Protein AF-A0A0G4L7V8-F1 (afdb_monomer)

Radius of gyration: 42.72 Å; Cα contacts (8 Å, |Δi|>4): 1615; chains: 1; bounding box: 99×129×119 Å

Structure (mmCIF, N/CA/C/O backbone):
data_AF-A0A0G4L7V8-F1
#
_entry.id   AF-A0A0G4L7V8-F1
#
loop_
_atom_site.group_PDB
_atom_site.id
_atom_site.type_symbol
_atom_site.label_atom_id
_atom_site.label_alt_id
_atom_site.label_comp_id
_atom_site.label_asym_id
_atom_site.label_entity_id
_atom_site.label_seq_id
_atom_site.pdbx_PDB_ins_code
_atom_site.Cartn_x
_atom_site.Cartn_y
_atom_site.Cartn_z
_atom_site.occupancy
_atom_site.B_iso_or_equiv
_atom_site.auth_seq_id
_atom_site.auth_comp_id
_atom_site.auth_asym_id
_atom_site.auth_atom_id
_atom_site.pdbx_PDB_model_num
ATOM 1 N N . MET A 1 1 ? -27.364 -44.131 -67.910 1.00 30.62 1 MET A N 1
ATOM 2 C CA . MET A 1 1 ? -26.957 -44.761 -69.189 1.00 30.62 1 MET A CA 1
ATOM 3 C C . MET A 1 1 ? -25.453 -44.997 -69.138 1.00 30.62 1 MET A C 1
ATOM 5 O O . MET A 1 1 ? -24.817 -44.239 -68.419 1.00 30.62 1 MET A O 1
ATOM 9 N N . SER A 1 2 ? -24.949 -46.032 -69.831 1.00 27.05 2 SER A N 1
ATOM 10 C CA . SER A 1 2 ? -23.551 -46.194 -70.316 1.00 27.05 2 SER A CA 1
ATOM 11 C C . SER A 1 2 ? -22.443 -45.549 -69.453 1.00 27.05 2 SER A C 1
ATOM 13 O O . SER A 1 2 ? -22.229 -44.345 -69.552 1.00 27.05 2 SER A O 1
ATOM 15 N N . ALA A 1 3 ? -21.751 -46.226 -68.534 1.00 24.77 3 ALA A N 1
ATOM 16 C CA . ALA A 1 3 ? -21.161 -47.574 -68.558 1.00 24.77 3 ALA A CA 1
ATOM 17 C C . ALA A 1 3 ? -19.974 -47.735 -69.535 1.00 24.77 3 ALA A C 1
ATOM 19 O O . ALA A 1 3 ? -20.175 -47.678 -70.742 1.00 24.77 3 ALA A O 1
ATOM 20 N N . ILE A 1 4 ? -18.811 -48.029 -68.931 1.00 29.25 4 ILE A N 1
ATOM 21 C CA . ILE A 1 4 ? -17.714 -48.903 -69.391 1.00 29.25 4 ILE A CA 1
ATOM 22 C C . ILE A 1 4 ? -16.935 -48.486 -70.654 1.00 29.25 4 ILE A C 1
ATOM 24 O O . ILE A 1 4 ? -17.450 -48.542 -71.763 1.00 29.25 4 ILE A O 1
ATOM 28 N N . ASP A 1 5 ? -15.631 -48.254 -70.466 1.00 27.45 5 ASP A N 1
ATOM 29 C CA . ASP A 1 5 ? -14.602 -48.987 -71.220 1.00 27.45 5 ASP A CA 1
ATOM 30 C C . ASP A 1 5 ? -13.412 -49.302 -70.282 1.00 27.45 5 ASP A C 1
ATOM 32 O O . ASP A 1 5 ? -13.207 -48.596 -69.290 1.00 27.45 5 ASP A O 1
ATOM 36 N N . GLU A 1 6 ? -12.678 -50.388 -70.532 1.00 34.03 6 GLU A N 1
ATOM 37 C CA . GLU A 1 6 ? -11.718 -50.993 -69.587 1.00 34.03 6 GLU A CA 1
ATOM 38 C C . GLU A 1 6 ? -10.255 -50.896 -70.052 1.00 34.03 6 GLU A C 1
ATOM 40 O O . GLU A 1 6 ? -9.949 -51.111 -71.227 1.00 34.03 6 GLU A O 1
ATOM 45 N N . LYS A 1 7 ? -9.317 -50.670 -69.114 1.00 26.66 7 LYS A N 1
ATOM 46 C CA . LYS A 1 7 ? -7.883 -51.024 -69.240 1.00 26.66 7 LYS A CA 1
ATOM 47 C C . LYS A 1 7 ? -7.151 -50.930 -67.885 1.00 26.66 7 LYS A C 1
ATOM 49 O O . LYS A 1 7 ? -7.680 -50.313 -66.966 1.00 26.66 7 LYS A O 1
ATOM 54 N N . PRO A 1 8 ? -6.049 -51.677 -67.683 1.00 32.69 8 PRO A N 1
ATOM 55 C CA . PRO A 1 8 ? -6.223 -53.020 -67.140 1.00 32.69 8 PRO A CA 1
ATOM 56 C C . PRO A 1 8 ? -5.487 -53.245 -65.811 1.00 32.69 8 PRO A C 1
ATOM 58 O O . PRO A 1 8 ? -4.649 -52.460 -65.375 1.00 32.69 8 PRO A O 1
ATOM 61 N N . GLN A 1 9 ? -5.799 -54.374 -65.180 1.00 31.69 9 GLN A N 1
ATOM 62 C CA . GLN A 1 9 ? -5.400 -54.732 -63.820 1.00 31.69 9 GLN A CA 1
ATOM 63 C C . GLN A 1 9 ? -3.916 -55.146 -63.709 1.00 31.69 9 GLN A C 1
ATOM 65 O O . GLN A 1 9 ? -3.611 -56.326 -63.560 1.00 31.69 9 GLN A O 1
ATOM 70 N N . ALA A 1 10 ? -2.994 -54.179 -63.816 1.00 33.44 10 ALA A N 1
ATOM 71 C CA . ALA A 1 10 ? -1.547 -54.439 -63.902 1.00 33.44 10 ALA A CA 1
ATOM 72 C C . ALA A 1 10 ? -0.640 -53.549 -63.014 1.00 33.44 10 ALA A C 1
ATOM 74 O O . ALA A 1 10 ? 0.578 -53.693 -63.077 1.00 33.44 10 ALA A O 1
ATOM 75 N N . GLU A 1 11 ? -1.195 -52.651 -62.188 1.00 33.59 11 GLU A N 1
ATOM 76 C CA . GLU A 1 11 ? -0.406 -51.695 -61.374 1.00 33.59 11 GLU A CA 1
ATOM 77 C C . GLU A 1 11 ? -0.812 -51.652 -59.882 1.00 33.59 11 GLU A C 1
ATOM 79 O O . GLU A 1 11 ? -0.433 -50.752 -59.139 1.00 33.59 11 GLU A O 1
ATOM 84 N N . ILE A 1 12 ? -1.561 -52.655 -59.407 1.00 37.19 12 ILE A N 1
ATOM 85 C CA . ILE A 1 12 ? -2.053 -52.711 -58.014 1.00 37.19 12 ILE A CA 1
ATOM 86 C C . ILE A 1 12 ? -1.001 -53.268 -57.026 1.00 37.19 12 ILE A C 1
ATOM 88 O O . ILE A 1 12 ? -1.049 -52.931 -55.849 1.00 37.19 12 ILE A O 1
ATOM 92 N N . ASP A 1 13 ? 0.017 -53.999 -57.497 1.00 37.59 13 ASP A N 1
ATOM 93 C CA . ASP A 1 13 ? 1.098 -54.563 -56.658 1.00 37.59 13 ASP A CA 1
ATOM 94 C C . ASP A 1 13 ? 2.391 -53.708 -56.619 1.00 37.59 13 ASP A C 1
ATOM 96 O O . ASP A 1 13 ? 3.456 -54.205 -56.240 1.00 37.59 13 ASP A O 1
ATOM 100 N N . ARG A 1 14 ? 2.361 -52.431 -57.048 1.00 35.06 14 ARG A N 1
ATOM 101 C CA . ARG A 1 14 ? 3.567 -51.563 -57.080 1.00 35.06 14 ARG A CA 1
ATOM 102 C C . ARG A 1 14 ? 3.415 -50.110 -56.611 1.00 35.06 14 ARG A C 1
ATOM 104 O O . ARG A 1 14 ? 4.381 -49.359 -56.718 1.00 35.06 14 ARG A O 1
ATOM 111 N N . VAL A 1 15 ? 2.278 -49.714 -56.029 1.00 33.16 15 VAL A N 1
ATOM 112 C CA . VAL A 1 15 ? 2.060 -48.332 -55.538 1.00 33.16 15 VAL A CA 1
ATOM 113 C C . VAL A 1 15 ? 1.558 -48.288 -54.080 1.00 33.16 15 VAL A C 1
ATOM 115 O O . VAL A 1 15 ? 0.635 -47.557 -53.744 1.00 33.16 15 VAL A O 1
ATOM 118 N N . GLU A 1 16 ? 2.209 -49.040 -53.183 1.00 35.62 16 GLU A N 1
ATOM 119 C CA . GLU A 1 16 ? 2.092 -48.864 -51.715 1.00 35.62 16 GLU A CA 1
ATOM 120 C C . GLU A 1 16 ? 3.340 -48.200 -51.090 1.00 35.62 16 GLU A C 1
ATOM 122 O O . GLU A 1 16 ? 3.600 -48.286 -49.890 1.00 35.62 16 GLU A O 1
ATOM 127 N N . THR A 1 17 ? 4.113 -47.465 -51.894 1.00 41.78 17 THR A N 1
ATOM 128 C CA . THR A 1 17 ? 5.181 -46.576 -51.412 1.00 41.78 17 THR A CA 1
ATOM 129 C C . THR A 1 17 ? 4.935 -45.145 -51.883 1.00 41.78 17 THR A C 1
ATOM 131 O O . THR A 1 17 ? 4.702 -44.914 -53.065 1.00 41.78 17 THR A O 1
ATOM 134 N N . SER A 1 18 ? 5.070 -44.186 -50.959 1.00 38.03 18 SER A N 1
ATOM 135 C CA . SER A 1 18 ? 4.899 -42.729 -51.131 1.00 38.03 18 SER A CA 1
ATOM 136 C C . SER A 1 18 ? 3.469 -42.186 -51.356 1.00 38.03 18 SER A C 1
ATOM 138 O O . SER A 1 18 ? 3.048 -41.940 -52.475 1.00 38.03 18 SER A O 1
ATOM 140 N N . SER A 1 19 ? 2.780 -41.840 -50.258 1.00 33.97 19 SER A N 1
ATOM 141 C CA . SER A 1 19 ? 1.915 -40.640 -50.157 1.00 33.97 19 SER A CA 1
ATOM 142 C C . SER A 1 19 ? 1.432 -40.458 -48.706 1.00 33.97 19 SER A C 1
ATOM 144 O O . SER A 1 19 ? 0.442 -41.072 -48.314 1.00 33.97 19 SER A O 1
ATOM 146 N N . GLY A 1 20 ? 2.137 -39.666 -47.881 1.00 33.34 20 GLY A N 1
ATOM 147 C CA . GLY A 1 20 ? 1.918 -39.721 -46.420 1.00 33.34 20 GLY A CA 1
ATOM 148 C C . GLY A 1 20 ? 2.134 -38.471 -45.558 1.00 33.34 20 GLY A C 1
ATOM 149 O O . GLY A 1 20 ? 1.691 -38.508 -44.417 1.00 33.34 20 GLY A O 1
ATOM 150 N N . ASP A 1 21 ? 2.735 -37.371 -46.040 1.00 35.88 21 ASP A N 1
ATOM 151 C CA . ASP A 1 21 ? 2.825 -36.137 -45.218 1.00 35.88 21 ASP A CA 1
ATOM 152 C C . ASP A 1 21 ? 2.946 -34.803 -45.990 1.00 35.88 21 ASP A C 1
ATOM 154 O O . ASP A 1 21 ? 2.399 -33.790 -45.545 1.00 35.88 21 ASP A O 1
ATOM 158 N N . ASN A 1 22 ? 3.562 -34.785 -47.182 1.00 35.75 22 ASN A N 1
ATOM 159 C CA . ASN A 1 22 ? 3.830 -33.551 -47.955 1.00 35.75 22 ASN A CA 1
ATOM 160 C C . ASN A 1 22 ? 2.597 -32.669 -48.264 1.00 35.75 22 ASN A C 1
ATOM 162 O O . ASN A 1 22 ? 2.750 -31.482 -48.545 1.00 35.75 22 ASN A O 1
ATOM 166 N N . ALA A 1 23 ? 1.375 -33.205 -48.179 1.00 33.62 23 ALA A N 1
ATOM 167 C CA . ALA A 1 23 ? 0.139 -32.448 -48.395 1.00 33.62 23 ALA A CA 1
ATOM 168 C C . ALA A 1 23 ? -0.124 -31.349 -47.339 1.00 33.62 23 ALA A C 1
ATOM 170 O O . ALA A 1 23 ? -0.910 -30.441 -47.600 1.00 33.62 23 ALA A O 1
ATOM 171 N N . LYS A 1 24 ? 0.513 -31.405 -46.158 1.00 35.34 24 LYS A N 1
ATOM 172 C CA . LYS A 1 24 ? 0.360 -30.371 -45.114 1.00 35.34 24 LYS A CA 1
ATOM 173 C C . LYS A 1 24 ? 1.161 -29.105 -45.442 1.00 35.34 24 LYS A C 1
ATOM 175 O O . LYS A 1 24 ? 0.604 -28.011 -45.418 1.00 35.34 24 LYS A O 1
ATOM 180 N N . GLY A 1 25 ? 2.435 -29.264 -45.814 1.00 37.38 25 GLY A N 1
ATOM 181 C CA . GLY A 1 25 ? 3.356 -28.142 -46.038 1.00 37.38 25 GLY A CA 1
ATOM 182 C C . GLY A 1 25 ? 2.950 -27.220 -47.193 1.00 37.38 25 GLY A C 1
ATOM 183 O O . GLY A 1 25 ? 3.093 -26.006 -47.081 1.00 37.38 25 GLY A O 1
ATOM 184 N N . GLY A 1 26 ? 2.370 -27.763 -48.271 1.00 31.80 26 GLY A N 1
ATOM 185 C CA . GLY A 1 26 ? 1.905 -26.952 -49.406 1.00 31.80 26 GLY A CA 1
ATOM 186 C C . GLY A 1 26 ? 0.822 -25.932 -49.026 1.00 31.80 26 GLY A C 1
ATOM 187 O O . GLY A 1 26 ? 0.887 -24.777 -49.441 1.00 31.80 26 GLY A O 1
ATOM 188 N N . ILE A 1 27 ? -0.125 -26.330 -48.168 1.00 38.41 27 ILE A N 1
ATOM 189 C CA . ILE A 1 27 ? -1.230 -25.470 -47.710 1.00 38.41 27 ILE A CA 1
ATOM 190 C C . ILE A 1 27 ? -0.720 -24.375 -46.756 1.00 38.41 27 ILE A C 1
ATOM 192 O O . ILE A 1 27 ? -1.259 -23.268 -46.728 1.00 38.41 27 ILE A O 1
ATOM 196 N N . GLU A 1 28 ? 0.332 -24.651 -45.983 1.00 40.56 28 GLU A N 1
ATOM 197 C CA . GLU A 1 28 ? 0.978 -23.642 -45.136 1.00 40.56 28 GLU A CA 1
ATOM 198 C C . GLU A 1 28 ? 1.820 -22.656 -45.967 1.00 40.56 28 GLU A C 1
ATOM 200 O O . GLU A 1 28 ? 1.790 -21.455 -45.693 1.00 40.56 28 GLU A O 1
ATOM 205 N N . TYR A 1 29 ? 2.472 -23.123 -47.038 1.00 38.59 29 TYR A N 1
ATOM 206 C CA . TYR A 1 29 ? 3.251 -22.288 -47.959 1.00 38.59 29 TYR A CA 1
ATOM 207 C C . TYR A 1 29 ? 2.384 -21.317 -48.784 1.00 38.59 29 TYR A C 1
ATOM 209 O O . TYR A 1 29 ? 2.658 -20.116 -48.796 1.00 38.59 29 TYR A O 1
ATOM 217 N N . GLU A 1 30 ? 1.291 -21.787 -49.404 1.00 36.88 30 GLU A N 1
ATOM 218 C CA . GLU A 1 30 ? 0.326 -20.911 -50.103 1.00 36.88 30 GLU A CA 1
ATOM 219 C C . GLU A 1 30 ? -0.235 -19.830 -49.168 1.00 36.88 30 GLU A C 1
ATOM 221 O O . GLU A 1 30 ? -0.370 -18.659 -49.534 1.00 36.88 30 GLU A O 1
ATOM 226 N N . ARG A 1 31 ? -0.525 -20.207 -47.918 1.00 36.81 31 ARG A N 1
ATOM 227 C CA . ARG A 1 31 ? -1.049 -19.289 -46.906 1.00 36.81 31 ARG A CA 1
ATOM 228 C C . ARG A 1 31 ? -0.016 -18.251 -46.463 1.00 36.81 31 ARG A C 1
ATOM 230 O O . ARG A 1 31 ? -0.401 -17.116 -46.188 1.00 36.81 31 ARG A O 1
ATOM 237 N N . ALA A 1 32 ? 1.267 -18.609 -46.421 1.00 43.34 32 ALA A N 1
ATOM 238 C CA . ALA A 1 32 ? 2.355 -17.669 -46.166 1.00 43.34 32 ALA A CA 1
ATOM 239 C C . ALA A 1 32 ? 2.508 -16.658 -47.318 1.00 43.34 32 ALA A C 1
ATOM 241 O O . ALA A 1 32 ? 2.561 -15.455 -47.064 1.00 43.34 32 ALA A O 1
ATOM 242 N N . GLN A 1 33 ? 2.476 -17.111 -48.579 1.00 38.69 33 GLN A N 1
ATOM 243 C CA . GLN A 1 33 ? 2.517 -16.212 -49.742 1.00 38.69 33 GLN A CA 1
ATOM 244 C C . GLN A 1 33 ? 1.304 -15.266 -49.805 1.00 38.69 33 GLN A C 1
ATOM 246 O O . GLN A 1 33 ? 1.458 -14.088 -50.128 1.00 38.69 33 GLN A O 1
ATOM 251 N N . LEU A 1 34 ? 0.102 -15.734 -49.452 1.00 39.38 34 LEU A N 1
ATOM 252 C CA . LEU A 1 34 ? -1.095 -14.885 -49.381 1.00 39.38 34 LEU A CA 1
ATOM 253 C C . LEU A 1 34 ? -1.022 -13.815 -48.279 1.00 39.38 34 LEU A C 1
ATOM 255 O O . LEU A 1 34 ? -1.597 -12.742 -48.443 1.00 39.38 34 LEU A O 1
ATOM 259 N N . LEU A 1 35 ? -0.316 -14.080 -47.175 1.00 43.75 35 LEU A N 1
ATOM 260 C CA . LEU A 1 35 ? -0.093 -13.100 -46.106 1.00 43.75 35 LEU A CA 1
ATOM 261 C C . LEU A 1 35 ? 1.013 -12.094 -46.458 1.00 43.75 35 LEU A C 1
ATOM 263 O O . LEU A 1 35 ? 0.879 -10.917 -46.133 1.00 43.75 35 LEU A O 1
ATOM 267 N N . ALA A 1 36 ? 2.065 -12.528 -47.160 1.00 44.22 36 ALA A N 1
ATOM 268 C CA . ALA A 1 36 ? 3.175 -11.670 -47.585 1.00 44.22 36 ALA A CA 1
ATOM 269 C C . ALA A 1 36 ? 2.777 -10.597 -48.622 1.00 44.22 36 ALA A C 1
ATOM 271 O O . ALA A 1 36 ? 3.453 -9.581 -48.741 1.00 44.22 36 ALA A O 1
ATOM 272 N N . ASN A 1 37 ? 1.679 -10.806 -49.358 1.00 39.72 37 ASN A N 1
ATOM 273 C CA . ASN A 1 37 ? 1.195 -9.898 -50.405 1.00 39.72 37 ASN A CA 1
ATOM 274 C C . ASN A 1 37 ? 0.130 -8.882 -49.927 1.00 39.72 37 ASN A C 1
ATOM 276 O O . ASN A 1 37 ? -0.494 -8.210 -50.751 1.00 39.72 37 ASN A O 1
ATOM 280 N N . LEU A 1 38 ? -0.107 -8.753 -48.616 1.00 35.84 38 LEU A N 1
ATOM 281 C CA . LEU A 1 38 ? -0.980 -7.706 -48.074 1.00 35.84 38 LEU A CA 1
ATOM 282 C C . LEU A 1 38 ? -0.242 -6.349 -48.058 1.00 35.84 38 LEU A C 1
ATOM 284 O O . LEU A 1 38 ? 0.850 -6.268 -47.497 1.00 35.84 38 LEU A O 1
ATOM 288 N N . PRO A 1 39 ? -0.806 -5.271 -48.640 1.00 39.34 39 PRO A N 1
ATOM 289 C CA . PRO A 1 39 ? -0.139 -3.971 -48.681 1.00 39.34 39 PRO A CA 1
ATOM 290 C C . PRO A 1 39 ? -0.078 -3.317 -47.291 1.00 39.34 39 PRO A C 1
ATOM 292 O O . PRO A 1 39 ? -1.104 -3.167 -46.629 1.00 39.34 39 PRO A O 1
ATOM 295 N N . ASP A 1 40 ? 1.120 -2.886 -46.882 1.00 55.56 40 ASP A N 1
ATOM 296 C CA . ASP A 1 40 ? 1.388 -2.212 -45.601 1.00 55.56 40 ASP A CA 1
ATOM 297 C C . ASP A 1 40 ? 0.509 -0.944 -45.429 1.00 55.56 40 ASP A C 1
ATOM 299 O O . ASP A 1 40 ? 0.688 0.030 -46.170 1.00 55.56 40 ASP A O 1
ATOM 303 N N . PRO A 1 41 ? -0.425 -0.901 -44.453 1.00 45.69 41 PRO A N 1
ATOM 304 C CA . PRO A 1 41 ? -1.326 0.238 -44.238 1.00 45.69 41 PRO A CA 1
ATOM 305 C C . PRO A 1 41 ? -0.632 1.479 -43.640 1.00 45.69 41 PRO A C 1
ATOM 307 O O . PRO A 1 41 ? -1.245 2.551 -43.531 1.00 45.69 41 PRO A O 1
ATOM 310 N N . ASP A 1 42 ? 0.641 1.364 -43.258 1.00 53.28 42 ASP A N 1
ATOM 311 C CA . ASP A 1 42 ? 1.518 2.454 -42.836 1.00 53.28 42 ASP A CA 1
ATOM 312 C C . ASP A 1 42 ? 2.583 2.810 -43.893 1.00 53.28 42 ASP A C 1
ATOM 314 O O . ASP A 1 42 ? 3.452 3.655 -43.636 1.00 53.28 42 ASP A O 1
ATOM 318 N N . ALA A 1 43 ? 2.529 2.223 -45.097 1.00 52.88 43 ALA A N 1
ATOM 319 C CA . ALA A 1 43 ? 3.403 2.574 -46.218 1.00 52.88 43 ALA A CA 1
ATOM 320 C C . ALA A 1 43 ? 3.396 4.091 -46.494 1.00 52.88 43 ALA A C 1
ATOM 322 O O . ALA A 1 43 ? 2.348 4.737 -46.530 1.00 52.88 43 ALA A O 1
ATOM 323 N N . GLY A 1 44 ? 4.587 4.671 -46.670 1.00 49.25 44 GLY A N 1
ATOM 324 C CA . GLY A 1 44 ? 4.772 6.104 -46.935 1.00 49.25 44 GLY A CA 1
ATOM 325 C C . GLY A 1 44 ? 4.696 7.041 -45.718 1.00 49.25 44 GLY A C 1
ATOM 326 O O . GLY A 1 44 ? 4.976 8.226 -45.879 1.00 49.25 44 GLY A O 1
ATOM 327 N N . LYS A 1 45 ? 4.367 6.556 -44.511 1.00 55.44 45 LYS A N 1
ATOM 328 C CA . LYS A 1 45 ? 4.411 7.365 -43.273 1.00 55.44 45 LYS A CA 1
ATOM 329 C C . LYS A 1 45 ? 5.821 7.396 -42.687 1.00 55.44 45 LYS A C 1
ATOM 331 O O . LYS A 1 45 ? 6.524 6.384 -42.717 1.00 55.44 45 LYS A O 1
ATOM 336 N N . SER A 1 46 ? 6.213 8.533 -42.112 1.00 64.50 46 SER A N 1
ATOM 337 C CA . SER A 1 46 ? 7.521 8.691 -41.465 1.00 64.50 46 SER A CA 1
ATOM 338 C C . SER A 1 46 ? 7.662 7.819 -40.211 1.00 64.50 46 SER A C 1
ATOM 340 O O . SER A 1 46 ? 6.675 7.402 -39.601 1.00 64.50 46 SER A O 1
ATOM 342 N N . GLU A 1 47 ? 8.896 7.547 -39.780 1.00 49.94 47 GLU A N 1
ATOM 343 C CA . GLU A 1 47 ? 9.132 6.698 -38.605 1.00 49.94 47 GLU A CA 1
ATOM 344 C C . GLU A 1 47 ? 8.675 7.364 -37.292 1.00 49.94 47 GLU A C 1
ATOM 346 O O . GLU A 1 47 ? 8.247 6.676 -36.363 1.00 49.94 47 GLU A O 1
ATOM 351 N N . GLU A 1 48 ? 8.668 8.701 -37.228 1.00 48.25 48 GLU A N 1
ATOM 352 C CA . GLU A 1 48 ? 8.033 9.438 -36.130 1.00 48.25 48 GLU A CA 1
ATOM 353 C C . GLU A 1 48 ? 6.508 9.310 -36.157 1.00 48.25 48 GLU A C 1
ATOM 355 O O . GLU A 1 48 ? 5.911 9.108 -35.102 1.00 48.25 48 GLU A O 1
ATOM 360 N N . GLU A 1 49 ? 5.864 9.356 -37.328 1.00 55.09 49 GLU A N 1
ATOM 361 C CA . GLU A 1 49 ? 4.420 9.122 -37.443 1.00 55.09 49 GLU A CA 1
ATOM 362 C C . GLU A 1 49 ? 4.046 7.682 -37.101 1.00 55.09 49 GLU A C 1
ATOM 364 O O . GLU A 1 49 ? 3.108 7.490 -36.333 1.00 55.09 49 GLU A O 1
ATOM 369 N N . ARG A 1 50 ? 4.794 6.680 -37.586 1.00 53.75 50 ARG A N 1
ATOM 370 C CA . ARG A 1 50 ? 4.600 5.267 -37.214 1.00 53.75 50 ARG A CA 1
ATOM 371 C C . ARG A 1 50 ? 4.727 5.086 -35.702 1.00 53.75 50 ARG A C 1
ATOM 373 O O . ARG A 1 50 ? 3.785 4.628 -35.063 1.00 53.75 50 ARG A O 1
ATOM 380 N N . ARG A 1 51 ? 5.817 5.565 -35.088 1.00 50.41 51 ARG A N 1
ATOM 381 C CA . ARG A 1 51 ? 6.003 5.511 -33.624 1.00 50.41 51 ARG A CA 1
ATOM 382 C C . ARG A 1 51 ? 4.959 6.332 -32.863 1.00 50.41 51 ARG A C 1
ATOM 384 O O . ARG A 1 51 ? 4.575 5.940 -31.764 1.00 50.41 51 ARG A O 1
ATOM 391 N N . ALA A 1 52 ? 4.475 7.448 -33.405 1.00 61.69 52 ALA A N 1
ATOM 392 C CA . ALA A 1 52 ? 3.400 8.234 -32.803 1.00 61.69 52 ALA A CA 1
ATOM 393 C C . ALA A 1 52 ? 2.034 7.547 -32.934 1.00 61.69 52 ALA A C 1
ATOM 395 O O . ALA A 1 52 ? 1.220 7.677 -32.021 1.00 61.69 52 ALA A O 1
ATOM 396 N N . ILE A 1 53 ? 1.783 6.806 -34.016 1.00 58.97 53 ILE A N 1
ATOM 397 C CA . ILE A 1 53 ? 0.606 5.955 -34.206 1.00 58.97 53 ILE A CA 1
ATOM 398 C C . ILE A 1 53 ? 0.681 4.782 -33.232 1.00 58.97 53 ILE A C 1
ATOM 400 O O . ILE A 1 53 ? -0.199 4.699 -32.384 1.00 58.97 53 ILE A O 1
ATOM 404 N N . ASP A 1 54 ? 1.744 3.976 -33.239 1.00 54.88 54 ASP A N 1
ATOM 405 C CA . ASP A 1 54 ? 1.932 2.828 -32.337 1.00 54.88 54 ASP A CA 1
ATOM 406 C C . ASP A 1 54 ? 1.885 3.222 -30.865 1.00 54.88 54 ASP A C 1
ATOM 408 O O . ASP A 1 54 ? 1.158 2.623 -30.075 1.00 54.88 54 ASP A O 1
ATOM 412 N N . LYS A 1 55 ? 2.589 4.287 -30.468 1.00 56.03 55 LYS A N 1
ATOM 413 C CA . LYS A 1 55 ? 2.552 4.774 -29.085 1.00 56.03 55 LYS A CA 1
ATOM 414 C C . LYS A 1 55 ? 1.154 5.247 -28.694 1.00 56.03 55 LYS A C 1
ATOM 416 O O . LYS A 1 55 ? 0.772 5.090 -27.543 1.00 56.03 55 LYS A O 1
ATOM 421 N N . LYS A 1 56 ? 0.368 5.781 -29.632 1.00 56.19 56 LYS A N 1
ATOM 422 C CA . LYS A 1 56 ? -1.041 6.185 -29.455 1.00 56.19 56 LYS A CA 1
ATOM 423 C C . LYS A 1 56 ? -2.007 4.997 -29.587 1.00 56.19 56 LYS A C 1
ATOM 425 O O . LYS A 1 56 ? -3.127 5.097 -29.093 1.00 56.19 56 LYS A O 1
ATOM 430 N N . LEU A 1 57 ? -1.574 3.885 -30.185 1.00 49.44 57 LEU A N 1
ATOM 431 C CA . LEU A 1 57 ? -2.269 2.603 -30.296 1.00 49.44 57 LEU A CA 1
ATOM 432 C C . LEU A 1 57 ? -2.108 1.806 -29.000 1.00 49.44 57 LEU A C 1
ATOM 434 O O . LEU A 1 57 ? -3.104 1.529 -28.347 1.00 49.44 57 LEU A O 1
ATOM 438 N N . MET A 1 58 ? -0.879 1.559 -28.542 1.00 49.25 58 MET A N 1
ATOM 439 C CA . MET A 1 58 ? -0.596 0.956 -27.235 1.00 49.25 58 MET A CA 1
ATOM 440 C C . MET A 1 58 ? -1.131 1.814 -26.090 1.00 49.25 58 MET A C 1
ATOM 442 O O . MET A 1 58 ? -1.833 1.301 -25.234 1.00 49.25 58 MET A O 1
ATOM 446 N N . TRP A 1 59 ? -0.979 3.141 -26.123 1.00 50.03 59 TRP A N 1
ATOM 447 C CA . TRP A 1 59 ? -1.623 4.009 -25.128 1.00 50.03 59 TRP A CA 1
ATOM 448 C C . TRP A 1 59 ? -3.158 3.958 -25.202 1.00 50.03 59 TRP A C 1
ATOM 450 O O . TRP A 1 59 ? -3.811 4.046 -24.168 1.00 50.03 59 TRP A O 1
ATOM 460 N N . LYS A 1 60 ? -3.783 3.759 -26.375 1.00 46.00 60 LYS A N 1
ATOM 461 C CA . LYS A 1 60 ? -5.220 3.423 -26.443 1.00 46.00 60 LYS A CA 1
ATOM 462 C C . LYS A 1 60 ? -5.495 2.036 -25.861 1.00 46.00 60 LYS A C 1
ATOM 464 O O . LYS A 1 60 ? -6.498 1.881 -25.171 1.00 46.00 60 LYS A O 1
ATOM 469 N N . VAL A 1 61 ? -4.649 1.042 -26.109 1.00 46.56 61 VAL A N 1
ATOM 470 C CA . VAL A 1 61 ? -4.823 -0.319 -25.596 1.00 46.56 61 VAL A CA 1
ATOM 471 C C . VAL A 1 61 ? -4.707 -0.336 -24.070 1.00 46.56 61 VAL A C 1
ATOM 473 O O . VAL A 1 61 ? -5.643 -0.766 -23.410 1.00 46.56 61 VAL A O 1
ATOM 476 N N . ASP A 1 62 ? -3.666 0.244 -23.487 1.00 47.06 62 ASP A N 1
ATOM 477 C CA . ASP A 1 62 ? -3.411 0.217 -22.043 1.00 47.06 62 ASP A CA 1
ATOM 478 C C . ASP A 1 62 ? -4.283 1.196 -21.243 1.00 47.06 62 ASP A C 1
ATOM 480 O O . ASP A 1 62 ? -4.591 0.938 -20.081 1.00 47.06 62 ASP A O 1
ATOM 484 N N . ARG A 1 63 ? -4.718 2.318 -21.842 1.00 41.31 63 ARG A N 1
ATOM 485 C CA . ARG A 1 63 ? -5.516 3.361 -21.158 1.00 41.31 63 ARG A CA 1
ATOM 486 C C . ARG A 1 63 ? -7.018 3.256 -21.414 1.00 41.31 63 ARG A C 1
ATOM 488 O O . ARG A 1 63 ? -7.811 3.625 -20.548 1.00 41.31 63 ARG A O 1
ATOM 495 N N . TRP A 1 64 ? -7.420 2.777 -22.592 1.00 41.97 64 TRP A N 1
ATOM 496 C CA . TRP A 1 64 ? -8.825 2.562 -22.946 1.00 41.97 64 TRP A CA 1
ATOM 497 C C . TRP A 1 64 ? -9.155 1.076 -23.049 1.00 41.97 64 TRP A C 1
ATOM 499 O O . TRP A 1 64 ? -10.004 0.616 -22.296 1.00 41.97 64 TRP A O 1
ATOM 509 N N . LEU A 1 65 ? -8.505 0.300 -23.919 1.00 40.53 65 LEU A N 1
ATOM 510 C CA . LEU A 1 65 ? -8.956 -1.063 -24.203 1.00 40.53 65 LEU A CA 1
ATOM 511 C C . LEU A 1 65 ? -8.880 -1.984 -22.980 1.00 40.53 65 LEU A C 1
ATOM 513 O O . LEU A 1 65 ? -9.898 -2.544 -22.613 1.00 40.53 65 LEU A O 1
ATOM 517 N N . ILE A 1 66 ? -7.733 -2.143 -22.326 1.00 46.72 66 ILE A N 1
ATOM 518 C CA . ILE A 1 66 ? -7.537 -3.047 -21.184 1.00 46.72 66 ILE A CA 1
ATOM 519 C C . ILE A 1 66 ? -8.338 -2.581 -19.950 1.00 46.72 66 ILE A C 1
ATOM 521 O O . ILE A 1 66 ? -9.045 -3.411 -19.368 1.00 46.72 66 ILE A O 1
ATOM 525 N N . PRO A 1 67 ? -8.363 -1.284 -19.576 1.00 40.31 67 PRO A N 1
ATOM 526 C CA . PRO A 1 67 ? -9.185 -0.797 -18.466 1.00 40.31 67 PRO A CA 1
ATOM 527 C C . PRO A 1 67 ? -10.691 -0.912 -18.733 1.00 40.31 67 PRO A C 1
ATOM 529 O O . PRO A 1 67 ? -11.437 -1.302 -17.836 1.00 40.31 67 PRO A O 1
ATOM 532 N N . TRP A 1 68 ? -11.157 -0.649 -19.962 1.00 38.34 68 TRP A N 1
ATOM 533 C CA . TRP A 1 68 ? -12.572 -0.814 -20.324 1.00 38.34 68 TRP A CA 1
ATOM 534 C C . TRP A 1 68 ? -12.932 -2.279 -20.607 1.00 38.34 68 TRP A C 1
ATOM 536 O O . TRP A 1 68 ? -14.067 -2.668 -20.358 1.00 38.34 68 TRP A O 1
ATOM 546 N N . LEU A 1 69 ? -11.994 -3.136 -21.023 1.00 37.88 69 LEU A N 1
ATOM 547 C CA . LEU A 1 69 ? -12.179 -4.591 -21.016 1.00 37.88 69 LEU A CA 1
ATOM 548 C C . LEU A 1 69 ? -12.386 -5.090 -19.579 1.00 37.88 69 LEU A C 1
ATOM 550 O O . LEU A 1 69 ? -13.235 -5.952 -19.353 1.00 37.88 69 LEU A O 1
ATOM 554 N N . SER A 1 70 ? -11.659 -4.502 -18.623 1.00 41.53 70 SER A N 1
ATOM 555 C CA . SER A 1 70 ? -11.694 -4.874 -17.206 1.00 41.53 70 SER A CA 1
ATOM 556 C C . SER A 1 70 ? -12.932 -4.369 -16.454 1.00 41.53 70 SER A C 1
ATOM 558 O O . SER A 1 70 ? -13.457 -5.095 -15.616 1.00 41.53 70 SER A O 1
ATOM 560 N N . LEU A 1 71 ? -13.422 -3.157 -16.749 1.00 36.69 71 LEU A N 1
ATOM 561 C CA . LEU A 1 71 ? -14.618 -2.578 -16.106 1.00 36.69 71 LEU A CA 1
ATOM 562 C C . LEU A 1 71 ? -15.928 -2.790 -16.880 1.00 36.69 71 LEU A C 1
ATOM 564 O O . LEU A 1 71 ? -16.990 -2.846 -16.267 1.00 36.69 71 LEU A O 1
ATOM 568 N N . LEU A 1 72 ? -15.876 -2.848 -18.213 1.00 34.47 72 LEU A N 1
ATOM 569 C CA . LEU A 1 72 ? -17.044 -2.696 -19.096 1.00 34.47 72 LEU A CA 1
ATOM 570 C C . LEU A 1 72 ? -17.141 -3.761 -20.203 1.00 34.47 72 LEU A C 1
ATOM 572 O O . LEU A 1 72 ? -18.072 -3.711 -21.009 1.00 34.47 72 LEU A O 1
ATOM 576 N N . ALA A 1 73 ? -16.233 -4.744 -20.252 1.00 37.69 73 ALA A N 1
ATOM 577 C CA . ALA A 1 73 ? -16.338 -5.866 -21.185 1.00 37.69 73 ALA A CA 1
ATOM 578 C C . ALA A 1 73 ? -16.114 -7.290 -20.626 1.00 37.69 73 ALA A C 1
ATOM 580 O O . ALA A 1 73 ? -15.682 -8.158 -21.402 1.00 37.69 73 ALA A O 1
ATOM 581 N N . PRO A 1 74 ? -16.541 -7.637 -19.393 1.00 41.66 74 PRO A N 1
ATOM 582 C CA . PRO A 1 74 ? -17.111 -8.962 -19.196 1.00 41.66 74 PRO A CA 1
ATOM 583 C C . PRO A 1 74 ? -18.276 -9.097 -20.193 1.00 41.66 74 PRO A C 1
ATOM 585 O O . PRO A 1 74 ? -19.334 -8.483 -20.062 1.00 41.66 74 PRO A O 1
ATOM 588 N N . ARG A 1 75 ? -18.048 -9.834 -21.285 1.00 55.53 75 ARG A N 1
ATOM 589 C CA . ARG A 1 75 ? -19.072 -10.079 -22.314 1.00 55.53 75 ARG A CA 1
ATOM 590 C C . ARG A 1 75 ? -20.180 -10.925 -21.660 1.00 55.53 75 ARG A C 1
ATOM 592 O O . ARG A 1 75 ? -19.916 -11.596 -20.666 1.00 55.53 75 ARG A O 1
ATOM 599 N N . LEU A 1 76 ? -21.398 -10.967 -22.213 1.00 53.81 76 LEU A N 1
ATOM 600 C CA . LEU A 1 76 ? -22.492 -11.779 -21.638 1.00 53.81 76 LEU A CA 1
ATOM 601 C C . LEU A 1 76 ? -22.079 -13.237 -21.290 1.00 53.81 76 LEU A C 1
ATOM 603 O O . LEU A 1 76 ? -22.462 -13.698 -20.217 1.00 53.81 76 LEU A O 1
ATOM 607 N N . PRO A 1 77 ? -21.227 -13.934 -22.082 1.00 66.19 77 PRO A N 1
ATOM 608 C CA . PRO A 1 77 ? -20.645 -15.216 -21.678 1.00 66.19 77 PRO A CA 1
ATOM 609 C C . PRO A 1 77 ? -19.809 -15.177 -20.393 1.00 66.19 77 PRO A C 1
ATOM 611 O O . PRO A 1 77 ? -19.916 -16.084 -19.583 1.00 66.19 77 PRO A O 1
ATOM 614 N N . THR A 1 78 ? -19.000 -14.137 -20.178 1.00 74.94 78 THR A N 1
ATOM 615 C CA . THR A 1 78 ? -18.157 -13.963 -18.984 1.00 74.94 78 THR A CA 1
ATOM 616 C C . THR A 1 78 ? -18.999 -13.820 -17.718 1.00 74.94 78 THR A C 1
ATOM 618 O O . THR A 1 78 ? -18.752 -14.534 -16.750 1.00 74.94 78 THR A O 1
ATOM 621 N N . TYR A 1 79 ? -20.033 -12.971 -17.741 1.00 77.75 79 TYR A N 1
ATOM 622 C CA . TYR A 1 79 ? -20.990 -12.892 -16.633 1.00 77.75 79 TYR A CA 1
ATOM 623 C C . TYR A 1 79 ? -21.751 -14.216 -16.451 1.00 77.75 79 TYR A C 1
ATOM 625 O O . TYR A 1 79 ? -21.934 -14.659 -15.321 1.00 77.75 79 TYR A O 1
ATOM 633 N N . GLY A 1 80 ? -22.126 -14.896 -17.541 1.00 81.88 80 GLY A N 1
ATOM 634 C CA . GLY A 1 80 ? -22.722 -16.235 -17.490 1.00 81.88 80 GLY A CA 1
ATOM 635 C C . GLY A 1 80 ? -21.826 -17.263 -16.791 1.00 81.88 80 GLY A C 1
ATOM 636 O O . GLY A 1 80 ? -22.297 -17.996 -15.925 1.00 81.88 80 GLY A O 1
ATOM 637 N N . TRP A 1 81 ? -20.522 -17.270 -17.084 1.00 87.56 81 TRP A N 1
ATOM 638 C CA . TRP A 1 81 ? -19.540 -18.117 -16.403 1.00 87.56 81 TRP A CA 1
ATOM 639 C C . TRP A 1 81 ? -19.413 -17.790 -14.910 1.00 87.56 81 TRP A C 1
ATOM 641 O O . TRP A 1 81 ? -19.380 -18.707 -14.092 1.00 87.56 81 TRP A O 1
ATOM 651 N N . MET A 1 82 ? -19.399 -16.504 -14.540 1.00 87.44 82 MET A N 1
ATOM 652 C CA . MET A 1 82 ? -19.388 -16.071 -13.136 1.00 87.44 82 MET A CA 1
ATOM 653 C C . MET A 1 82 ? -20.651 -16.537 -12.392 1.00 87.44 82 MET A C 1
ATOM 655 O O . MET A 1 82 ? -20.549 -17.041 -11.275 1.00 87.44 82 MET A O 1
ATOM 659 N N . VAL A 1 83 ? -21.830 -16.436 -13.018 1.00 86.81 83 VAL A N 1
ATOM 660 C CA . VAL A 1 83 ? -23.105 -16.903 -12.447 1.00 86.81 83 VAL A CA 1
ATOM 661 C C . VAL A 1 83 ? -23.121 -18.425 -12.269 1.00 86.81 83 VAL A C 1
ATOM 663 O O . VAL A 1 83 ? -23.444 -18.894 -11.180 1.00 86.81 83 VAL A O 1
ATOM 666 N N . ILE A 1 84 ? -22.707 -19.204 -13.275 1.00 92.56 84 ILE A N 1
ATOM 667 C CA . ILE A 1 84 ? -22.627 -20.674 -13.158 1.00 92.56 84 ILE A CA 1
ATOM 668 C C . ILE A 1 84 ? -21.686 -21.077 -12.022 1.00 92.56 84 ILE A C 1
ATOM 670 O O . ILE A 1 84 ? -22.039 -21.919 -11.201 1.00 92.56 84 ILE A O 1
ATOM 674 N N . TYR A 1 85 ? -20.508 -20.454 -11.940 1.00 93.94 85 TYR A N 1
ATOM 675 C CA . TYR A 1 85 ? -19.494 -20.828 -10.956 1.00 93.94 85 TYR A CA 1
ATOM 676 C C . TYR A 1 85 ? -19.840 -20.382 -9.525 1.00 93.94 85 TYR A C 1
ATOM 678 O O . TYR A 1 85 ? -19.526 -21.084 -8.563 1.00 93.94 85 TYR A O 1
ATOM 686 N N . MET A 1 86 ? -20.583 -19.283 -9.371 1.00 91.94 86 MET A N 1
ATOM 687 C CA . MET A 1 86 ? -21.291 -18.947 -8.130 1.00 91.94 86 MET A CA 1
ATOM 688 C C . MET A 1 86 ? -22.270 -20.062 -7.727 1.00 91.94 86 MET A C 1
ATOM 690 O O . MET A 1 86 ? -22.295 -20.475 -6.569 1.00 91.94 86 MET A O 1
ATOM 694 N N . GLY A 1 87 ? -23.015 -20.610 -8.691 1.00 91.12 87 GLY A N 1
ATOM 695 C CA . GLY A 1 87 ? -23.845 -21.800 -8.502 1.00 91.12 87 GLY A CA 1
ATOM 696 C C . GLY A 1 87 ? -23.072 -23.066 -8.096 1.00 91.12 87 GLY A C 1
ATOM 697 O O . GLY A 1 87 ? -23.670 -23.946 -7.487 1.00 91.12 87 GLY A O 1
ATOM 698 N N . CYS A 1 88 ? -21.764 -23.159 -8.364 1.00 92.56 88 CYS A N 1
ATOM 699 C CA . CYS A 1 88 ? -20.905 -24.235 -7.853 1.00 92.56 88 CYS A CA 1
ATOM 700 C C . CYS A 1 88 ? -20.422 -23.962 -6.417 1.00 92.56 88 CYS A C 1
ATOM 702 O O . CYS A 1 88 ? -20.474 -24.852 -5.565 1.00 92.56 88 CYS A O 1
ATOM 704 N N . LEU A 1 89 ? -19.925 -22.748 -6.137 1.00 93.62 89 LEU A N 1
ATOM 705 C CA . LEU A 1 89 ? -19.170 -22.490 -4.905 1.00 93.62 89 LEU A CA 1
ATOM 706 C C . LEU A 1 89 ? -20.038 -22.184 -3.676 1.00 93.62 89 LEU A C 1
ATOM 708 O O . LEU A 1 89 ? -19.660 -22.596 -2.578 1.00 93.62 89 LEU A O 1
ATOM 712 N N . THR A 1 90 ? -21.212 -21.551 -3.809 1.00 92.62 90 THR A N 1
ATOM 713 C CA . THR A 1 90 ? -22.102 -21.374 -2.640 1.00 92.62 90 THR A CA 1
ATOM 714 C C . THR A 1 90 ? -22.560 -22.724 -2.081 1.00 92.62 90 THR A C 1
ATOM 716 O O . THR A 1 90 ? -22.412 -22.924 -0.874 1.00 92.62 90 THR A O 1
ATOM 719 N N . PRO A 1 91 ? -23.035 -23.687 -2.907 1.00 93.44 91 PRO A N 1
ATOM 720 C CA . PRO A 1 91 ? -23.324 -25.039 -2.438 1.00 93.44 91 PRO A CA 1
ATOM 721 C C . PRO A 1 91 ? -22.098 -25.759 -1.871 1.00 93.44 91 PRO A C 1
ATOM 723 O O . PRO A 1 91 ? -22.226 -26.395 -0.828 1.00 93.44 91 PRO A O 1
ATOM 726 N N . LEU A 1 92 ? -20.917 -25.631 -2.495 1.00 93.56 92 LEU A N 1
ATOM 727 C CA . LEU A 1 92 ? -19.676 -26.240 -1.997 1.00 93.56 92 LEU A CA 1
ATOM 728 C C . LEU A 1 92 ? -19.370 -25.820 -0.562 1.00 93.56 92 LEU A C 1
ATOM 730 O O . LEU A 1 92 ? -19.242 -26.685 0.303 1.00 93.56 92 LEU A O 1
ATOM 734 N N . TYR A 1 93 ? -19.244 -24.520 -0.297 1.00 90.62 93 TYR A N 1
ATOM 735 C CA . TYR A 1 93 ? -18.891 -24.041 1.038 1.00 90.62 93 TYR A CA 1
ATOM 736 C C . TYR A 1 93 ? -20.004 -24.338 2.048 1.00 90.62 93 TYR A C 1
ATOM 738 O O . TYR A 1 93 ? -19.724 -24.808 3.150 1.00 90.62 93 TYR A O 1
ATOM 746 N N . ALA A 1 94 ? -21.267 -24.145 1.656 1.00 87.38 94 ALA A N 1
ATOM 747 C CA . ALA A 1 94 ? -22.417 -24.373 2.525 1.00 87.38 94 ALA A CA 1
ATOM 748 C C . ALA A 1 94 ? -22.563 -25.853 2.922 1.00 87.38 94 ALA A C 1
ATOM 750 O O . ALA A 1 94 ? -22.902 -26.158 4.061 1.00 87.38 94 ALA A O 1
ATOM 751 N N . PHE A 1 95 ? -22.267 -26.781 2.010 1.00 89.62 95 PHE A N 1
ATOM 752 C CA . PHE A 1 95 ? -22.235 -28.209 2.311 1.00 89.62 95 PHE A CA 1
ATOM 753 C C . PHE A 1 95 ? -20.986 -28.580 3.127 1.00 89.62 95 PHE A C 1
ATOM 755 O O . PHE A 1 95 ? -21.112 -29.211 4.174 1.00 89.62 95 PHE A O 1
ATOM 762 N N . SER A 1 96 ? -19.799 -28.117 2.714 1.00 85.75 96 SER A N 1
ATOM 763 C CA . SER A 1 96 ? -18.513 -28.440 3.360 1.00 85.75 96 SER A CA 1
ATOM 764 C C . SER A 1 96 ? -18.470 -28.040 4.838 1.00 85.75 96 SER A C 1
ATOM 766 O O . SER A 1 96 ? -18.050 -28.825 5.687 1.00 85.75 96 SER A O 1
ATOM 768 N N . LEU A 1 97 ? -18.906 -26.814 5.150 1.00 83.12 97 LEU A N 1
ATOM 769 C CA . LEU A 1 97 ? -18.845 -26.247 6.499 1.00 83.12 97 LEU A CA 1
ATOM 770 C C . LEU A 1 97 ? -19.917 -26.836 7.428 1.00 83.12 97 LEU A C 1
ATOM 772 O O . LEU A 1 97 ? -19.662 -27.020 8.618 1.00 83.12 97 LEU A O 1
ATOM 776 N N . PHE A 1 98 ? -21.108 -27.141 6.899 1.00 85.19 98 PHE A N 1
ATOM 777 C CA . PHE A 1 98 ? -22.269 -27.489 7.721 1.00 85.19 98 PHE A CA 1
ATOM 778 C C . PHE A 1 98 ? -22.698 -28.958 7.657 1.00 85.19 98 PHE A C 1
ATOM 780 O O . PHE A 1 98 ? -23.532 -29.337 8.474 1.00 85.19 98 PHE A O 1
ATOM 787 N N . LEU A 1 99 ? -22.123 -29.829 6.814 1.00 86.62 99 LEU A N 1
ATOM 788 C CA . LEU A 1 99 ? -22.461 -31.266 6.813 1.00 86.62 99 LEU A CA 1
ATOM 789 C C . LEU A 1 99 ? -22.365 -31.914 8.218 1.00 86.62 99 LEU A C 1
ATOM 791 O O . LEU A 1 99 ? -23.340 -32.547 8.627 1.00 86.62 99 LEU A O 1
ATOM 795 N N . PRO A 1 100 ? -21.314 -31.691 9.040 1.00 85.19 100 PRO A N 1
ATOM 796 C CA . PRO A 1 100 ? -21.269 -32.207 10.416 1.00 85.19 100 PRO A CA 1
ATOM 797 C C . PRO A 1 100 ? -22.314 -31.587 11.367 1.00 85.19 100 PRO A C 1
ATOM 799 O O . PRO A 1 100 ? -22.547 -32.109 12.456 1.00 85.19 100 PRO A O 1
ATOM 802 N N . THR A 1 101 ? -22.936 -30.464 11.002 1.00 82.06 101 THR A N 1
ATOM 803 C CA . THR A 1 101 ? -24.035 -29.813 11.743 1.00 82.06 101 THR A CA 1
ATOM 804 C C . THR A 1 101 ? -25.398 -30.334 11.282 1.00 82.06 101 THR A C 1
ATOM 806 O O . THR A 1 101 ? -26.245 -30.648 12.114 1.00 82.06 101 THR A O 1
ATOM 809 N N . ILE A 1 102 ? -25.579 -30.551 9.978 1.00 83.81 102 ILE A N 1
ATOM 810 C CA . ILE A 1 102 ? -26.763 -31.196 9.397 1.00 83.81 102 ILE A CA 1
ATOM 811 C C . ILE A 1 102 ? -26.882 -32.634 9.937 1.00 83.81 102 ILE A C 1
ATOM 813 O O . ILE A 1 102 ? -27.950 -33.026 10.402 1.00 83.81 102 ILE A O 1
ATOM 817 N N . LEU A 1 103 ? -25.775 -33.389 9.996 1.00 86.88 103 LEU A N 1
ATOM 818 C CA . LEU A 1 103 ? -25.718 -34.726 10.611 1.00 86.88 103 LEU A CA 1
ATOM 819 C C . LEU A 1 103 ? -25.993 -34.705 12.128 1.00 86.88 103 LEU A C 1
ATOM 821 O O . LEU A 1 103 ? -26.577 -35.654 12.652 1.00 86.88 103 LEU A O 1
ATOM 825 N N . ARG A 1 104 ? -25.650 -33.615 12.832 1.00 82.44 104 ARG A N 1
ATOM 826 C CA . ARG A 1 104 ? -26.066 -33.403 14.232 1.00 82.44 104 ARG A CA 1
ATOM 827 C C . ARG A 1 104 ? -27.572 -33.185 14.362 1.00 82.44 104 ARG A C 1
ATOM 829 O O . ARG A 1 104 ? -28.174 -33.763 15.262 1.00 82.44 104 ARG A O 1
ATOM 836 N N . GLY A 1 105 ? -28.193 -32.472 13.422 1.00 76.75 105 GLY A N 1
ATOM 837 C CA . GLY A 1 105 ? -29.654 -32.400 13.304 1.00 76.75 105 GLY A CA 1
ATOM 838 C C . GLY A 1 105 ? -30.316 -33.760 13.031 1.00 76.75 105 GLY A C 1
ATOM 839 O O . GLY A 1 105 ? -31.428 -34.002 13.482 1.00 76.75 105 GLY A O 1
ATOM 840 N N . MET A 1 106 ? -29.627 -34.696 12.370 1.00 83.62 106 MET A N 1
ATOM 841 C CA . MET A 1 106 ? -30.100 -36.083 12.196 1.00 83.62 106 MET A CA 1
ATOM 842 C C . MET A 1 106 ? -29.915 -36.971 13.448 1.00 83.62 106 MET A C 1
ATOM 844 O O . MET A 1 106 ? -30.147 -38.177 13.387 1.00 83.62 106 MET A O 1
ATOM 848 N N . GLY A 1 107 ? -29.492 -36.409 14.587 1.00 79.81 107 GLY A N 1
ATOM 849 C CA . GLY A 1 107 ? -29.310 -37.138 15.848 1.00 79.81 107 GLY A CA 1
ATOM 850 C C . GLY A 1 107 ? -27.958 -37.845 16.001 1.00 79.81 107 GLY A C 1
ATOM 851 O O . GLY A 1 107 ? -27.782 -38.647 16.918 1.00 79.81 107 GLY A O 1
ATOM 852 N N . HIS A 1 108 ? -26.977 -37.582 15.133 1.00 82.19 108 HIS A N 1
ATOM 853 C CA . HIS A 1 108 ? -25.619 -38.114 15.285 1.00 82.19 108 HIS A CA 1
ATOM 854 C C . HIS A 1 108 ? -24.744 -37.132 16.071 1.00 82.19 108 HIS A C 1
ATOM 856 O O . HIS A 1 108 ? -24.615 -35.975 15.691 1.00 82.19 108 HIS A O 1
ATOM 862 N N . THR A 1 109 ? -24.109 -37.565 17.160 1.00 78.62 109 THR A N 1
ATOM 863 C CA . THR A 1 109 ? -23.360 -36.671 18.064 1.00 78.62 109 THR A CA 1
ATOM 864 C C . THR A 1 109 ? -21.843 -36.885 18.010 1.00 78.62 109 THR A C 1
ATOM 866 O O . THR A 1 109 ? -21.351 -37.954 17.641 1.00 78.62 109 THR A O 1
ATOM 869 N N . GLY A 1 110 ? -21.089 -35.839 18.373 1.00 75.56 110 GLY A N 1
ATOM 870 C CA . GLY A 1 110 ? -19.627 -35.868 18.506 1.00 75.56 110 GLY A CA 1
ATOM 871 C C . GLY A 1 110 ? -18.891 -36.435 17.286 1.00 75.56 110 GLY A C 1
ATOM 872 O O . GLY A 1 110 ? -19.246 -36.165 16.136 1.00 75.56 110 GLY A O 1
ATOM 873 N N . THR A 1 111 ? -17.880 -37.265 17.544 1.00 77.06 111 THR A N 1
ATOM 874 C CA . THR A 1 111 ? -17.036 -37.916 16.528 1.00 77.06 111 THR A CA 1
ATOM 875 C C . THR A 1 111 ? -17.837 -38.744 15.518 1.00 77.06 111 THR A C 1
ATOM 877 O O . THR A 1 111 ? -17.433 -38.855 14.363 1.00 77.06 111 THR A O 1
ATOM 880 N N . ARG A 1 112 ? -19.006 -39.289 15.897 1.00 76.44 112 ARG A N 1
ATOM 881 C CA . ARG A 1 112 ? -19.855 -40.071 14.980 1.00 76.44 112 ARG A CA 1
ATOM 882 C C . ARG A 1 112 ? -20.411 -39.208 13.844 1.00 76.44 112 ARG A C 1
ATOM 884 O O . ARG A 1 112 ? -20.464 -39.684 12.715 1.00 76.44 112 ARG A O 1
ATOM 891 N N . ALA A 1 113 ? -20.765 -37.948 14.107 1.00 78.69 113 ALA A N 1
ATOM 892 C CA . ALA A 1 113 ? -21.211 -37.018 13.064 1.00 78.69 113 ALA A CA 1
ATOM 893 C C . ALA A 1 113 ? -20.083 -36.645 12.089 1.00 78.69 113 ALA A C 1
ATOM 895 O O . ALA A 1 113 ? -20.319 -36.521 10.892 1.00 78.69 113 ALA A O 1
ATOM 896 N N . GLN A 1 114 ? -18.850 -36.508 12.587 1.00 79.19 114 GLN A N 1
ATOM 897 C CA . GLN A 1 114 ? -17.677 -36.250 11.748 1.00 79.19 114 GLN A CA 1
ATOM 898 C C . GLN A 1 114 ? -17.340 -37.469 10.880 1.00 79.19 114 GLN A C 1
ATOM 900 O O . GLN A 1 114 ? -17.198 -37.326 9.670 1.00 79.19 114 GLN A O 1
ATOM 905 N N . LEU A 1 115 ? -17.306 -38.678 11.448 1.00 82.62 115 LEU A N 1
ATOM 906 C CA . LEU A 1 115 ? -17.052 -39.903 10.683 1.00 82.62 115 LEU A CA 1
ATOM 907 C C . LEU A 1 115 ? -18.118 -40.155 9.603 1.00 82.62 115 LEU A C 1
ATOM 909 O O . LEU A 1 115 ? -17.771 -40.512 8.482 1.00 82.62 115 LEU A O 1
ATOM 913 N N . LEU A 1 116 ? -19.400 -39.900 9.894 1.00 85.19 116 LEU A N 1
ATOM 914 C CA . LEU A 1 116 ? -20.489 -40.024 8.913 1.00 85.19 116 LEU A CA 1
ATOM 915 C C . LEU A 1 116 ? -20.481 -38.935 7.825 1.00 85.19 116 LEU A C 1
ATOM 917 O O . LEU A 1 116 ? -21.199 -39.060 6.840 1.00 85.19 116 LEU A O 1
ATOM 921 N N . SER A 1 117 ? -19.652 -37.894 7.942 1.00 88.00 117 SER A N 1
ATOM 922 C CA . SER A 1 117 ? -19.448 -36.931 6.851 1.00 88.00 117 SER A CA 1
ATOM 923 C C . SER A 1 117 ? -18.497 -37.442 5.758 1.00 88.00 117 SER A C 1
ATOM 925 O O . SER A 1 117 ? -18.550 -36.958 4.631 1.00 88.00 117 SER A O 1
ATOM 927 N N . VAL A 1 118 ? -17.660 -38.447 6.054 1.00 89.06 118 VAL A N 1
ATOM 928 C CA . VAL A 1 118 ? -16.630 -38.947 5.124 1.00 89.06 118 VAL A CA 1
ATOM 929 C C . VAL A 1 118 ? -17.218 -39.689 3.910 1.00 89.06 118 VAL A C 1
ATOM 931 O O . VAL A 1 118 ? -16.776 -39.402 2.795 1.00 89.06 118 VA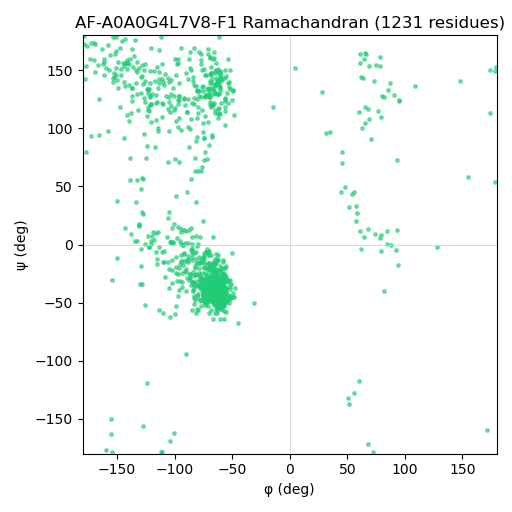L A O 1
ATOM 934 N N . PRO A 1 119 ? -18.209 -40.601 4.039 1.00 92.12 119 PRO A N 1
ATOM 935 C CA . PRO A 1 119 ? -18.699 -41.365 2.889 1.00 92.12 119 PRO A CA 1
ATOM 936 C C . PRO A 1 119 ? -19.347 -40.518 1.771 1.00 92.12 119 PRO A C 1
ATOM 938 O O . PRO A 1 119 ? -19.050 -40.793 0.605 1.00 92.12 119 PRO A O 1
ATOM 941 N N . PRO A 1 120 ? -20.140 -39.458 2.056 1.00 92.00 120 PRO A N 1
ATOM 942 C CA . PRO A 1 120 ? -20.580 -38.509 1.029 1.00 92.00 120 PRO A CA 1
ATOM 943 C C . PRO A 1 120 ? -19.426 -37.862 0.248 1.00 92.00 120 PRO A C 1
ATOM 945 O O . PRO A 1 120 ? -19.502 -37.766 -0.977 1.00 92.00 120 PRO A O 1
ATOM 948 N N . TYR A 1 121 ? -18.334 -37.469 0.919 1.00 90.75 121 TYR A N 1
ATOM 949 C CA . TYR A 1 121 ? -17.158 -36.903 0.245 1.00 90.75 121 TYR A CA 1
ATOM 950 C C . TYR A 1 121 ? -16.383 -37.942 -0.575 1.00 90.75 121 TYR A C 1
ATOM 952 O O . TYR A 1 121 ? -15.919 -37.619 -1.666 1.00 90.75 121 TYR A O 1
ATOM 960 N N . ALA A 1 122 ? -16.285 -39.190 -0.106 1.00 88.44 122 ALA A N 1
ATOM 961 C CA . ALA A 1 122 ? -15.657 -40.272 -0.866 1.00 88.44 122 ALA A CA 1
ATOM 962 C C . ALA A 1 122 ? -16.397 -40.531 -2.193 1.00 88.44 122 ALA A C 1
ATOM 964 O O . ALA A 1 122 ? -15.773 -40.578 -3.253 1.00 88.44 122 ALA A O 1
ATOM 965 N N . VAL A 1 123 ? -17.734 -40.594 -2.159 1.00 91.75 123 VAL A N 1
ATOM 966 C CA . VAL A 1 123 ? -18.555 -40.701 -3.377 1.00 91.75 123 VAL A CA 1
ATOM 967 C C . VAL A 1 123 ? -18.385 -39.467 -4.267 1.00 91.75 123 VAL A C 1
ATOM 969 O O . VAL A 1 123 ? -18.187 -39.612 -5.472 1.00 91.75 123 VAL A O 1
ATOM 972 N N . ALA A 1 124 ? -18.373 -38.257 -3.699 1.00 90.88 124 ALA A N 1
ATOM 973 C CA . ALA A 1 124 ? -18.153 -37.028 -4.462 1.00 90.88 124 ALA A CA 1
ATOM 974 C C . ALA A 1 124 ? -16.779 -36.977 -5.159 1.00 90.88 124 ALA A C 1
ATOM 976 O O . ALA A 1 124 ? -16.691 -36.500 -6.292 1.00 90.88 124 ALA A O 1
ATOM 977 N N . ALA A 1 125 ? -15.723 -37.510 -4.536 1.00 89.62 125 ALA A N 1
ATOM 978 C CA . ALA A 1 125 ? -14.399 -37.638 -5.145 1.00 89.62 125 ALA A CA 1
ATOM 979 C C . ALA A 1 125 ? -14.418 -38.612 -6.338 1.00 89.62 125 ALA A C 1
ATOM 981 O O . ALA A 1 125 ? -13.995 -38.243 -7.436 1.00 89.62 125 ALA A O 1
ATOM 982 N N . CYS A 1 126 ? -14.997 -39.807 -6.170 1.00 91.25 126 CYS A N 1
ATOM 983 C CA . CYS A 1 126 ? -15.170 -40.774 -7.261 1.00 91.25 126 CYS A CA 1
ATOM 984 C C . CYS A 1 126 ? -15.995 -40.191 -8.423 1.00 91.25 126 CYS A C 1
ATOM 986 O O . CYS A 1 126 ? -15.588 -40.294 -9.582 1.00 91.25 126 CYS A O 1
ATOM 988 N N . CYS A 1 127 ? -17.109 -39.513 -8.127 1.00 90.62 127 CYS A N 1
ATOM 989 C CA . CYS A 1 127 ? -17.915 -38.812 -9.128 1.00 90.62 127 CYS A CA 1
ATOM 990 C C . CYS A 1 127 ? -17.129 -37.695 -9.831 1.00 90.62 127 CYS A C 1
ATOM 992 O O . CYS A 1 127 ? -17.289 -37.515 -11.035 1.00 90.62 127 CYS A O 1
ATOM 994 N N . THR A 1 128 ? -16.256 -36.971 -9.124 1.00 92.69 128 THR A N 1
ATOM 995 C CA . THR A 1 128 ? -15.448 -35.884 -9.708 1.00 92.69 128 THR A CA 1
ATOM 996 C C . THR A 1 128 ? -14.466 -36.415 -10.750 1.00 92.69 128 THR A C 1
ATOM 998 O O . THR A 1 128 ? -14.383 -35.860 -11.847 1.00 92.69 128 THR A O 1
ATOM 1001 N N . VAL A 1 129 ? -13.789 -37.531 -10.459 1.00 90.50 129 VAL A N 1
ATOM 1002 C CA . VAL A 1 129 ? -12.897 -38.200 -11.421 1.00 90.50 129 VAL A CA 1
ATOM 1003 C C . VAL A 1 129 ? -13.690 -38.776 -12.600 1.00 90.50 129 VAL A C 1
ATOM 1005 O O . VAL A 1 129 ? -13.333 -38.534 -13.753 1.00 90.50 129 VAL A O 1
ATOM 1008 N N . ALA A 1 130 ? -14.794 -39.484 -12.337 1.00 89.62 130 ALA A N 1
ATOM 1009 C CA . ALA A 1 130 ? -15.602 -40.125 -13.378 1.00 89.62 130 ALA A CA 1
ATOM 1010 C C . ALA A 1 130 ? -16.243 -39.114 -14.349 1.00 89.62 130 ALA A C 1
ATOM 1012 O O . ALA A 1 130 ? -16.172 -39.290 -15.567 1.00 89.62 130 ALA A O 1
ATOM 1013 N N . VAL A 1 131 ? -16.827 -38.029 -13.826 1.00 90.00 131 VAL A N 1
ATOM 1014 C CA . VAL A 1 131 ? -17.420 -36.957 -14.641 1.00 90.00 131 VAL A CA 1
ATOM 1015 C C . VAL A 1 131 ? -16.341 -36.192 -15.404 1.00 90.00 131 VAL A C 1
ATOM 1017 O O . VAL A 1 131 ? -16.565 -35.886 -16.571 1.00 90.00 131 VAL A O 1
ATOM 1020 N N . GLY A 1 132 ? -15.172 -35.930 -14.806 1.00 84.88 132 GLY A N 1
ATOM 1021 C CA . GLY A 1 132 ? -14.036 -35.320 -15.506 1.00 84.88 132 GLY A CA 1
ATOM 1022 C C . GLY A 1 132 ? -13.590 -36.155 -16.710 1.00 84.88 132 GLY A C 1
ATOM 1023 O O . GLY A 1 132 ? -13.639 -35.683 -17.844 1.00 84.88 132 GLY A O 1
ATOM 1024 N N . PHE A 1 133 ? -13.275 -37.431 -16.482 1.00 85.62 133 PHE A N 1
ATOM 1025 C CA . PHE A 1 133 ? -12.868 -38.390 -17.516 1.00 85.62 133 PHE A CA 1
ATOM 1026 C C . PHE A 1 133 ? -13.899 -38.522 -18.654 1.00 85.62 133 PHE A C 1
ATOM 1028 O O . PHE A 1 133 ? -13.545 -38.505 -19.837 1.00 85.62 133 PHE A O 1
ATOM 1035 N N . PHE A 1 134 ? -15.190 -38.600 -18.314 1.00 87.56 134 PHE A N 1
ATOM 1036 C CA . PHE A 1 134 ? -16.272 -38.646 -19.298 1.00 87.56 134 PHE A CA 1
ATOM 1037 C C . PHE A 1 134 ? -16.420 -37.322 -20.069 1.00 87.56 134 PHE A C 1
ATOM 1039 O O . PHE A 1 134 ? -16.564 -37.330 -21.294 1.00 87.56 134 PHE A O 1
ATOM 1046 N N . ALA A 1 135 ? -16.355 -36.180 -19.379 1.00 85.50 135 ALA A N 1
ATOM 1047 C CA . ALA A 1 135 ? -16.469 -34.852 -19.979 1.00 85.50 135 ALA A CA 1
ATOM 1048 C C . ALA A 1 135 ? -15.283 -34.508 -20.892 1.00 85.50 135 ALA A C 1
ATOM 1050 O O . ALA A 1 135 ? -15.466 -33.783 -21.869 1.00 85.50 135 ALA A O 1
ATOM 1051 N N . ASP A 1 136 ? -14.094 -35.041 -20.609 1.00 83.38 136 ASP A N 1
ATOM 1052 C CA . ASP A 1 136 ? -12.893 -34.875 -21.426 1.00 83.38 136 ASP A CA 1
ATOM 1053 C C . ASP A 1 136 ? -12.994 -35.684 -22.726 1.00 83.38 136 ASP A C 1
ATOM 1055 O O . ASP A 1 136 ? -12.846 -35.120 -23.814 1.00 83.38 136 ASP A O 1
ATOM 1059 N N . ARG A 1 137 ? -13.338 -36.980 -22.636 1.00 79.69 137 ARG A N 1
ATOM 1060 C CA . ARG A 1 137 ? -13.488 -37.860 -23.811 1.00 79.69 137 ARG A CA 1
ATOM 1061 C C . ARG A 1 137 ? -14.654 -37.463 -24.721 1.00 79.69 137 ARG A C 1
ATOM 1063 O O . ARG A 1 137 ? -14.509 -37.494 -25.938 1.00 79.69 137 ARG A O 1
ATOM 1070 N N . THR A 1 138 ? -15.797 -37.060 -24.162 1.00 78.88 138 THR A N 1
ATOM 1071 C CA . THR A 1 138 ? -16.969 -36.631 -24.958 1.00 78.88 138 THR A CA 1
ATOM 1072 C C . THR A 1 138 ? -16.913 -35.165 -25.396 1.00 78.88 138 THR A C 1
ATOM 1074 O O . THR A 1 138 ? -17.576 -34.775 -26.357 1.00 78.88 138 THR A O 1
ATOM 1077 N N . ARG A 1 139 ? -16.154 -34.327 -24.676 1.00 78.31 139 ARG A N 1
ATOM 1078 C CA . ARG A 1 139 ? -16.206 -32.852 -24.718 1.00 78.31 139 ARG A CA 1
ATOM 1079 C C . ARG A 1 139 ? -17.568 -32.253 -24.313 1.00 78.31 139 ARG A C 1
ATOM 1081 O O . ARG A 1 139 ? -17.766 -31.047 -24.459 1.00 78.31 139 ARG A O 1
ATOM 1088 N N . TRP A 1 140 ? -18.495 -33.039 -23.752 1.00 83.50 140 TRP A N 1
ATOM 1089 C CA . TRP A 1 140 ? -19.877 -32.633 -23.425 1.00 83.50 140 TRP A CA 1
ATOM 1090 C C . TRP A 1 140 ? -20.012 -31.858 -22.099 1.00 83.50 140 TRP A C 1
ATOM 1092 O O . TRP A 1 140 ? -21.008 -32.003 -21.388 1.00 83.50 140 TRP A O 1
ATOM 1102 N N . ARG A 1 141 ? -19.036 -31.007 -21.749 1.00 86.00 141 ARG A N 1
ATOM 1103 C CA . ARG A 1 141 ? -18.937 -30.365 -20.421 1.00 86.00 141 ARG A CA 1
ATOM 1104 C C . ARG A 1 141 ? -20.237 -29.703 -19.942 1.00 86.00 141 ARG A C 1
ATOM 1106 O O . ARG A 1 141 ? -20.606 -29.877 -18.783 1.00 86.00 141 ARG A O 1
ATOM 1113 N N . GLY A 1 142 ? -20.961 -29.010 -20.825 1.00 86.75 142 GLY A N 1
ATOM 1114 C CA . GLY A 1 142 ? -22.251 -28.394 -20.492 1.00 86.75 142 GLY A CA 1
ATOM 1115 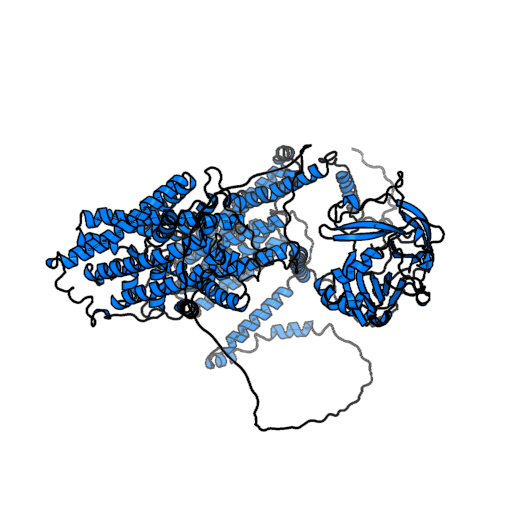C C . GLY A 1 142 ? -23.320 -29.404 -20.052 1.00 86.75 142 GLY A C 1
ATOM 1116 O O . GLY A 1 142 ? -23.995 -29.183 -19.049 1.00 86.75 142 GLY A O 1
ATOM 1117 N N . TYR A 1 143 ? -23.443 -30.543 -20.742 1.00 88.62 143 TYR A N 1
ATOM 1118 C CA . TYR A 1 143 ? -24.369 -31.614 -20.352 1.00 88.62 143 TYR A CA 1
ATOM 1119 C C . TYR A 1 143 ? -23.930 -32.306 -19.061 1.00 88.62 143 TYR A C 1
ATOM 1121 O O . TYR A 1 143 ? -24.770 -32.582 -18.208 1.00 88.62 143 TYR A O 1
ATOM 1129 N N . CYS A 1 144 ? -22.623 -32.521 -18.878 1.00 90.12 144 CYS A N 1
ATOM 1130 C CA . CYS A 1 144 ? -22.078 -33.077 -17.641 1.00 90.12 144 CYS A CA 1
ATOM 1131 C C . CYS A 1 144 ? -22.445 -32.209 -16.426 1.00 90.12 144 CYS A C 1
ATOM 1133 O O . CYS A 1 144 ? -22.885 -32.749 -15.413 1.00 90.12 144 CYS A O 1
ATOM 1135 N N . ASN A 1 145 ? -22.370 -30.876 -16.548 1.00 91.88 145 ASN A N 1
ATOM 1136 C CA . ASN A 1 145 ? -22.878 -29.954 -15.527 1.00 91.88 145 ASN A CA 1
ATOM 1137 C C . ASN A 1 145 ? -24.378 -30.159 -15.264 1.00 91.88 145 ASN A C 1
ATOM 1139 O O . ASN A 1 145 ? -24.756 -30.355 -14.113 1.00 91.88 145 ASN A O 1
ATOM 1143 N N . MET A 1 146 ? -25.219 -30.139 -16.308 1.00 94.12 146 MET A N 1
ATOM 1144 C CA . MET A 1 146 ? -26.684 -30.250 -16.180 1.00 94.12 146 MET A CA 1
ATOM 1145 C C . MET A 1 146 ? -27.132 -31.562 -15.515 1.00 94.12 146 MET A C 1
ATOM 1147 O O . MET A 1 146 ? -28.002 -31.543 -14.645 1.00 94.12 146 MET A O 1
ATOM 1151 N N . VAL A 1 147 ? -26.525 -32.696 -15.879 1.00 93.69 147 VAL A N 1
ATOM 1152 C CA . VAL A 1 147 ? -26.812 -33.998 -15.251 1.00 93.69 147 VAL A CA 1
ATOM 1153 C C . VAL A 1 147 ? -26.350 -34.003 -13.793 1.00 93.69 147 VAL A C 1
ATOM 1155 O O . VAL A 1 147 ? -27.130 -34.340 -12.905 1.00 93.69 147 VAL A O 1
ATOM 1158 N N . THR A 1 148 ? -25.117 -33.562 -13.529 1.00 94.19 148 THR A N 1
ATOM 1159 C CA . THR A 1 148 ? -24.531 -33.569 -12.179 1.00 94.19 148 THR A CA 1
ATOM 1160 C C . THR A 1 148 ? -25.337 -32.703 -11.207 1.00 94.19 148 THR A C 1
ATOM 1162 O O . THR A 1 148 ? -25.739 -33.180 -10.149 1.00 94.19 148 THR A O 1
ATOM 1165 N N . VAL A 1 149 ? -25.674 -31.462 -11.576 1.00 95.69 149 VAL A N 1
ATOM 1166 C CA . VAL A 1 149 ? -26.479 -30.595 -10.699 1.00 95.69 149 VAL A CA 1
ATOM 1167 C C . VAL A 1 149 ? -27.898 -31.127 -10.489 1.00 95.69 149 VAL A C 1
ATOM 1169 O O . VAL A 1 149 ? -28.452 -30.930 -9.415 1.00 95.69 149 VAL A O 1
ATOM 1172 N N . THR A 1 150 ? -28.476 -31.861 -11.447 1.00 95.50 150 THR A N 1
ATOM 1173 C CA . THR A 1 150 ? -29.791 -32.501 -11.258 1.00 95.50 150 THR A CA 1
ATOM 1174 C C . THR A 1 150 ? -29.740 -33.559 -10.147 1.00 95.50 150 THR A C 1
ATOM 1176 O O . THR A 1 150 ? -30.656 -33.627 -9.329 1.00 95.50 150 THR A O 1
ATOM 1179 N N . ILE A 1 151 ? -28.641 -34.317 -10.035 1.00 95.12 151 ILE A N 1
ATOM 1180 C CA . ILE A 1 151 ? -28.402 -35.241 -8.910 1.00 95.12 151 ILE A CA 1
ATOM 1181 C C . ILE A 1 151 ? -28.297 -34.461 -7.587 1.00 95.12 151 ILE A C 1
ATOM 1183 O O . ILE A 1 151 ? -28.909 -34.846 -6.590 1.00 95.12 151 ILE A O 1
ATOM 1187 N N . GLY A 1 152 ? -27.595 -33.322 -7.592 1.00 94.94 152 GLY A N 1
ATOM 1188 C CA . GLY A 1 152 ? -27.490 -32.427 -6.433 1.00 94.94 152 GLY A CA 1
ATOM 1189 C C . GLY A 1 152 ? -28.847 -31.899 -5.968 1.00 94.94 152 GLY A C 1
ATOM 1190 O O . GLY A 1 152 ? -29.182 -32.015 -4.790 1.00 94.94 152 GLY A O 1
ATOM 1191 N N . ILE A 1 153 ? -29.656 -31.413 -6.911 1.00 95.88 153 ILE A N 1
ATOM 1192 C CA . ILE A 1 153 ? -31.019 -30.914 -6.695 1.00 95.88 153 ILE A CA 1
ATOM 1193 C C . ILE A 1 153 ? -31.893 -31.996 -6.054 1.00 95.88 153 ILE A C 1
ATOM 1195 O O . ILE A 1 153 ? -32.567 -31.715 -5.066 1.00 95.88 153 ILE A O 1
ATOM 1199 N N . ILE A 1 154 ? -31.833 -33.242 -6.541 1.00 95.44 154 ILE A N 1
ATOM 1200 C CA . ILE A 1 154 ? -32.536 -34.377 -5.920 1.00 95.44 154 ILE A CA 1
ATOM 1201 C C . ILE A 1 154 ? -32.060 -34.578 -4.471 1.00 95.44 154 ILE A C 1
ATOM 1203 O O . ILE A 1 154 ? -32.889 -34.717 -3.574 1.00 95.44 154 ILE A O 1
ATOM 1207 N N . GLY A 1 155 ? -30.751 -34.516 -4.209 1.00 94.56 155 GLY A N 1
ATOM 1208 C CA . GLY A 1 155 ? -30.195 -34.609 -2.854 1.00 94.56 155 GLY A CA 1
ATOM 1209 C C . GLY A 1 155 ? -30.708 -33.535 -1.887 1.00 94.56 155 GLY A C 1
ATOM 1210 O O . GLY A 1 155 ? -31.117 -33.854 -0.769 1.00 94.56 155 GLY A O 1
ATOM 1211 N N . PHE A 1 156 ? -30.761 -32.271 -2.321 1.00 93.94 156 PHE A N 1
ATOM 1212 C CA . PHE A 1 156 ? -31.293 -31.174 -1.502 1.00 93.94 156 PHE A CA 1
ATOM 1213 C C . PHE A 1 156 ? -32.822 -31.205 -1.363 1.00 93.94 156 PHE A C 1
ATOM 1215 O O . PHE A 1 156 ? -33.337 -30.854 -0.301 1.00 93.94 156 PHE A O 1
ATOM 1222 N N . VAL A 1 157 ? -33.550 -31.708 -2.364 1.00 94.69 157 VAL A N 1
ATOM 1223 C CA . VAL A 1 157 ? -34.988 -31.991 -2.240 1.00 94.69 157 VAL A CA 1
ATOM 1224 C C . VAL A 1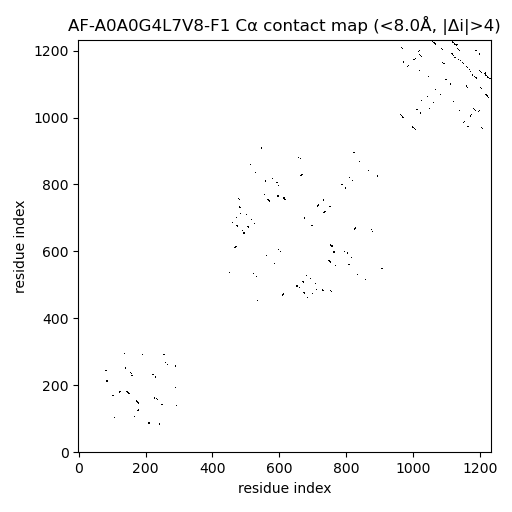 157 ? -35.239 -33.091 -1.204 1.00 94.69 157 VAL A C 1
ATOM 1226 O O . VAL A 1 157 ? -36.091 -32.898 -0.341 1.00 94.69 157 VAL A O 1
ATOM 1229 N N . LEU A 1 158 ? -34.472 -34.190 -1.192 1.00 92.31 158 LEU A N 1
ATOM 1230 C CA . LEU A 1 158 ? -34.587 -35.235 -0.159 1.00 92.31 158 LEU A CA 1
ATOM 1231 C C . LEU A 1 158 ? -34.285 -34.701 1.253 1.00 92.31 158 LEU A C 1
ATOM 1233 O O . LEU A 1 158 ? -34.997 -35.037 2.199 1.00 92.31 158 LEU A O 1
ATOM 1237 N N . LEU A 1 159 ? -33.275 -33.831 1.392 1.00 90.94 159 LEU A N 1
ATOM 1238 C CA . LEU A 1 159 ? -32.917 -33.172 2.657 1.00 90.94 159 LEU A CA 1
ATOM 1239 C C . LEU A 1 159 ? -34.021 -32.254 3.218 1.00 90.94 159 LEU A C 1
ATOM 1241 O O . LEU A 1 159 ? -34.071 -32.063 4.437 1.00 90.94 159 LEU A O 1
ATOM 1245 N N . MET A 1 160 ? -34.874 -31.692 2.349 1.00 90.69 160 MET A N 1
ATOM 1246 C CA . MET A 1 160 ? -35.981 -30.790 2.703 1.00 90.69 160 MET A CA 1
ATOM 1247 C C . MET A 1 160 ? -37.343 -31.482 2.839 1.00 90.69 160 MET A C 1
ATOM 1249 O O . MET A 1 160 ? -38.136 -31.088 3.693 1.00 90.69 160 MET A O 1
ATOM 1253 N N . ALA A 1 161 ? -37.642 -32.446 1.965 1.00 88.94 161 ALA A N 1
ATOM 1254 C CA . ALA A 1 161 ? -38.971 -33.041 1.823 1.00 88.94 161 ALA A CA 1
ATOM 1255 C C . ALA A 1 161 ? -39.220 -34.213 2.783 1.00 88.94 161 ALA A C 1
ATOM 1257 O O . ALA A 1 161 ? -40.372 -34.483 3.114 1.00 88.94 161 ALA A O 1
ATOM 1258 N N . SER A 1 162 ? -38.164 -34.893 3.242 1.00 88.44 162 SER A N 1
ATOM 1259 C CA . SER A 1 162 ? -38.272 -35.975 4.222 1.00 88.44 162 SER A CA 1
ATOM 1260 C C . SER A 1 162 ? -37.851 -35.522 5.618 1.00 88.44 162 SER A C 1
ATOM 1262 O O . SER A 1 162 ? -36.870 -34.796 5.780 1.00 88.44 162 SER A O 1
ATOM 1264 N N . SER A 1 163 ? -38.566 -36.000 6.636 1.00 83.69 163 SER A N 1
ATOM 1265 C CA . SER A 1 163 ? -38.158 -35.933 8.043 1.00 83.69 163 SER A CA 1
ATOM 1266 C C . SER A 1 163 ? -37.301 -37.132 8.478 1.00 83.69 163 SER A C 1
ATOM 1268 O O . SER A 1 163 ? -36.640 -37.045 9.511 1.00 83.69 163 SER A O 1
ATOM 1270 N N . ASP A 1 164 ? -37.270 -38.222 7.702 1.00 87.62 164 ASP A N 1
ATOM 1271 C CA . ASP A 1 164 ? -36.527 -39.448 8.025 1.00 87.62 164 ASP A CA 1
ATOM 1272 C C . ASP A 1 164 ? -35.000 -39.221 7.942 1.00 87.62 164 ASP A C 1
ATOM 1274 O O . ASP A 1 164 ? -34.487 -38.913 6.857 1.00 87.62 164 ASP A O 1
ATOM 1278 N N . PRO A 1 165 ? -34.243 -39.413 9.045 1.00 85.44 165 PRO A N 1
ATOM 1279 C CA . PRO A 1 165 ? -32.784 -39.340 9.053 1.00 85.44 165 PRO A CA 1
ATOM 1280 C C . PRO A 1 165 ? -32.092 -40.194 7.981 1.00 85.44 165 PRO A C 1
ATOM 1282 O O . PRO A 1 165 ? -31.069 -39.764 7.455 1.00 85.44 165 PRO A O 1
ATOM 1285 N N . GLN A 1 166 ? -32.621 -41.368 7.616 1.00 87.12 166 GLN A N 1
ATOM 1286 C CA . GLN A 1 166 ? -32.001 -42.237 6.607 1.00 87.12 166 GLN A CA 1
ATOM 1287 C C . GLN A 1 166 ? -32.119 -41.640 5.200 1.00 87.12 166 GLN A C 1
ATOM 1289 O O . GLN A 1 166 ? -31.127 -41.546 4.475 1.00 87.12 166 GLN A O 1
ATOM 1294 N N . VAL A 1 167 ? -33.313 -41.161 4.836 1.00 89.81 167 VAL A N 1
ATOM 1295 C CA . VAL A 1 167 ? -33.567 -40.489 3.550 1.00 89.81 167 VAL A CA 1
ATOM 1296 C C . VAL A 1 167 ? -32.785 -39.177 3.458 1.00 89.81 167 VAL A C 1
ATOM 1298 O O . VAL A 1 167 ? -32.183 -38.882 2.423 1.00 89.81 167 VAL A O 1
ATOM 1301 N N . ARG A 1 168 ? -32.721 -38.409 4.553 1.00 89.44 168 ARG A N 1
ATOM 1302 C CA . ARG A 1 168 ? -31.910 -37.186 4.627 1.00 89.44 168 ARG A CA 1
ATOM 1303 C C . ARG A 1 168 ? -30.414 -37.493 4.507 1.00 89.44 168 ARG A C 1
ATOM 1305 O O . ARG A 1 168 ? -29.718 -36.780 3.787 1.00 89.44 168 ARG A O 1
ATOM 1312 N N . TYR A 1 169 ? -29.919 -38.569 5.124 1.00 91.62 169 TYR A N 1
ATOM 1313 C CA . TYR A 1 169 ? -28.525 -38.996 4.983 1.00 91.62 169 TYR A CA 1
ATOM 1314 C C . TYR A 1 169 ? -28.203 -39.416 3.542 1.00 91.62 169 TYR A C 1
ATOM 1316 O O . TYR A 1 169 ? -27.219 -38.930 2.986 1.00 91.62 169 TYR A O 1
ATOM 1324 N N . ALA A 1 170 ? -29.067 -40.197 2.884 1.00 91.62 170 ALA A N 1
ATOM 1325 C CA . ALA A 1 170 ? -28.945 -40.507 1.454 1.00 91.62 170 ALA A CA 1
ATOM 1326 C C . ALA A 1 170 ? -28.927 -39.234 0.579 1.00 91.62 170 ALA A C 1
ATOM 1328 O O . ALA A 1 170 ? -28.112 -39.117 -0.339 1.00 91.62 170 ALA A O 1
ATOM 1329 N N . GLY A 1 171 ? -29.741 -38.230 0.927 1.00 92.12 171 GLY A N 1
ATOM 1330 C CA . GLY A 1 171 ? -29.717 -36.902 0.310 1.00 92.12 171 GLY A CA 1
ATOM 1331 C C . GLY A 1 171 ? -28.352 -36.202 0.377 1.00 92.12 171 GLY A C 1
ATOM 1332 O O . GLY A 1 171 ? -27.987 -35.502 -0.566 1.00 92.12 171 GLY A O 1
ATOM 1333 N N . THR A 1 172 ? -27.542 -36.442 1.419 1.00 93.25 172 THR A N 1
ATOM 1334 C CA . THR A 1 172 ? -26.178 -35.879 1.505 1.00 93.25 172 THR A CA 1
ATOM 1335 C C . THR A 1 172 ? -25.218 -36.472 0.471 1.00 93.25 172 THR A C 1
ATOM 1337 O O . THR A 1 172 ? -24.408 -35.728 -0.077 1.00 93.25 172 THR A O 1
ATOM 1340 N N . PHE A 1 173 ? -25.334 -37.761 0.127 1.00 95.06 173 PHE A N 1
ATOM 1341 C CA . PHE A 1 173 ? -24.510 -38.375 -0.924 1.00 95.06 173 PHE A CA 1
ATOM 1342 C C . PHE A 1 173 ? -24.826 -37.781 -2.296 1.00 95.06 173 PHE A C 1
ATOM 1344 O O . PHE A 1 173 ? -23.910 -37.404 -3.024 1.00 95.06 173 PHE A O 1
ATOM 1351 N N . LEU A 1 174 ? -26.114 -37.656 -2.636 1.00 94.75 174 LEU A N 1
ATOM 1352 C CA . LEU A 1 174 ? -26.541 -37.066 -3.908 1.00 94.75 174 LEU A CA 1
ATOM 1353 C C . LEU A 1 174 ? -26.204 -35.568 -3.972 1.00 94.75 174 LEU A C 1
ATOM 1355 O O . LEU A 1 174 ? -25.725 -35.089 -4.997 1.00 94.75 174 LEU A O 1
ATOM 1359 N N . GLY A 1 175 ? -26.357 -34.847 -2.855 1.00 92.88 175 GLY A N 1
ATOM 1360 C CA . GLY A 1 175 ? -25.923 -33.457 -2.714 1.00 92.88 175 GLY A CA 1
ATOM 1361 C C . GLY A 1 175 ? -24.423 -33.283 -2.974 1.00 92.88 175 GLY A C 1
ATOM 1362 O O . GLY A 1 175 ? -24.039 -32.438 -3.778 1.00 92.88 175 GLY A O 1
ATOM 1363 N N . ALA A 1 176 ? -23.576 -34.118 -2.364 1.00 92.81 176 ALA A N 1
ATOM 1364 C CA . ALA A 1 176 ? -22.128 -34.085 -2.567 1.00 92.81 176 ALA A CA 1
ATOM 1365 C C . ALA A 1 176 ? -21.743 -34.465 -4.011 1.00 92.81 176 ALA A C 1
ATOM 1367 O O . ALA A 1 176 ? -21.039 -33.711 -4.689 1.00 92.81 176 ALA A O 1
ATOM 1368 N N . ALA A 1 177 ? -22.265 -35.585 -4.520 1.00 93.50 177 ALA A N 1
ATOM 1369 C CA . ALA A 1 177 ? -22.047 -36.041 -5.894 1.00 93.50 177 ALA A CA 1
ATOM 1370 C C . ALA A 1 177 ? -22.496 -35.008 -6.942 1.00 93.50 177 ALA A C 1
ATOM 1372 O O . ALA A 1 177 ? -21.890 -34.918 -8.006 1.00 93.50 177 ALA A O 1
ATOM 1373 N N . GLY A 1 178 ? -23.518 -34.203 -6.636 1.00 91.25 178 GLY A N 1
ATOM 1374 C CA . GLY A 1 178 ? -24.026 -33.150 -7.512 1.00 91.25 178 GLY A CA 1
ATOM 1375 C C . GLY A 1 178 ? -23.309 -31.797 -7.437 1.00 91.25 178 GLY A C 1
ATOM 1376 O O . GLY A 1 178 ? -23.554 -30.941 -8.286 1.00 91.25 178 GLY A O 1
ATOM 1377 N N . ILE A 1 179 ? -22.434 -31.582 -6.449 1.00 93.56 179 ILE A N 1
ATOM 1378 C CA . ILE A 1 179 ? -21.696 -30.320 -6.265 1.00 93.56 179 ILE A CA 1
ATOM 1379 C C . ILE A 1 179 ? -20.272 -30.432 -6.812 1.00 93.56 179 ILE A C 1
ATOM 1381 O O . ILE A 1 179 ? -19.898 -29.688 -7.722 1.00 93.56 179 ILE A O 1
ATOM 1385 N N . TYR A 1 180 ? -19.474 -31.361 -6.278 1.00 93.56 180 TYR A N 1
ATOM 1386 C CA . TYR A 1 180 ? -18.019 -31.367 -6.480 1.00 93.56 180 TYR A CA 1
ATOM 1387 C C . TYR A 1 180 ? -17.579 -31.509 -7.953 1.00 93.56 180 TYR A C 1
ATOM 1389 O O . TYR A 1 180 ? -16.716 -30.731 -8.374 1.00 93.56 180 TYR A O 1
ATOM 1397 N N . PRO A 1 181 ? -18.187 -32.377 -8.792 1.00 94.19 181 PRO A N 1
ATOM 1398 C CA . PRO A 1 181 ? -17.727 -32.550 -10.171 1.00 94.19 181 PRO A CA 1
ATOM 1399 C C . PRO A 1 181 ? -17.969 -31.330 -11.067 1.00 94.19 181 PRO A C 1
ATOM 1401 O O . PRO A 1 181 ? -17.294 -31.159 -12.083 1.00 94.19 181 PRO A O 1
ATOM 1404 N N . THR A 1 182 ? -18.919 -30.459 -10.708 1.00 93.69 182 THR A N 1
ATOM 1405 C CA . THR A 1 182 ? -19.231 -29.266 -11.512 1.00 93.69 182 THR A CA 1
ATOM 1406 C C . THR A 1 182 ? -18.171 -28.174 -11.389 1.00 93.69 182 THR A C 1
ATOM 1408 O O . THR A 1 182 ? -18.080 -27.325 -12.271 1.00 93.69 182 THR A O 1
ATOM 1411 N N . ILE A 1 183 ? -17.330 -28.197 -10.349 1.00 92.44 183 ILE A N 1
ATOM 1412 C CA . ILE A 1 183 ? -16.301 -27.177 -10.103 1.00 92.44 183 ILE A CA 1
ATOM 1413 C C . ILE A 1 183 ? -15.234 -27.236 -11.203 1.00 92.44 183 ILE A C 1
ATOM 1415 O O . ILE A 1 183 ? -15.103 -26.307 -12.003 1.00 92.44 183 ILE A O 1
ATOM 1419 N N . SER A 1 184 ? -14.514 -28.358 -11.289 1.00 89.56 184 SER A N 1
ATOM 1420 C CA . SER A 1 184 ? -13.452 -28.578 -12.276 1.00 89.56 184 SER A CA 1
ATOM 1421 C C . SER A 1 184 ? -14.000 -28.568 -13.703 1.00 89.56 184 SER A C 1
ATOM 1423 O O . SER A 1 184 ? -13.455 -27.888 -14.574 1.00 89.56 184 SER A O 1
ATOM 1425 N N . ASN A 1 185 ? -15.130 -29.242 -13.941 1.00 92.44 185 ASN A N 1
ATOM 1426 C CA . ASN A 1 185 ? -15.747 -29.297 -15.261 1.00 92.44 185 ASN A CA 1
ATOM 1427 C C . ASN A 1 185 ? -16.217 -27.915 -15.761 1.00 92.44 185 ASN A C 1
ATOM 1429 O O . ASN A 1 185 ? -16.056 -27.622 -16.947 1.00 92.44 185 ASN A O 1
ATOM 1433 N N . THR A 1 186 ? -16.721 -27.034 -14.883 1.00 91.12 186 THR A N 1
ATOM 1434 C CA . THR A 1 186 ? -17.061 -25.651 -15.268 1.00 91.12 186 THR A CA 1
ATOM 1435 C C . THR A 1 186 ? -15.815 -24.866 -15.657 1.00 91.12 186 THR A C 1
ATOM 1437 O O . THR A 1 186 ? -15.806 -24.282 -16.738 1.00 91.12 186 THR A O 1
ATOM 1440 N N . LEU A 1 187 ? -14.745 -24.875 -14.851 1.00 89.25 187 LEU A N 1
ATOM 1441 C CA . LEU A 1 187 ? -13.517 -24.132 -15.180 1.00 89.25 187 LEU A CA 1
ATOM 1442 C C . LEU A 1 187 ? -12.932 -24.575 -16.530 1.00 89.25 187 LEU A C 1
ATOM 1444 O O . LEU A 1 187 ? -12.632 -23.740 -17.386 1.00 89.25 187 LEU A O 1
ATOM 1448 N N . SER A 1 188 ? -12.879 -25.884 -16.780 1.00 89.19 188 SER A N 1
ATOM 1449 C CA . SER A 1 188 ? -12.447 -26.430 -18.069 1.00 89.19 188 SER A CA 1
ATOM 1450 C C . SER A 1 188 ? -13.400 -26.079 -19.226 1.00 89.19 188 SER A C 1
ATOM 1452 O O . SER A 1 188 ? -12.965 -25.978 -20.373 1.00 89.19 188 SER A O 1
ATOM 1454 N N . TRP A 1 189 ? -14.693 -25.843 -18.970 1.00 89.75 189 TRP A N 1
ATOM 1455 C CA . TRP A 1 189 ? -15.650 -25.366 -19.981 1.00 89.75 189 TRP A CA 1
ATOM 1456 C C . TRP A 1 189 ? -15.471 -23.876 -20.306 1.00 89.75 189 TRP A C 1
ATOM 1458 O O . TRP A 1 189 ? -15.574 -23.501 -21.477 1.00 89.75 189 TRP A O 1
ATOM 1468 N N . VAL A 1 190 ? -15.117 -23.052 -19.311 1.00 87.00 190 VAL A N 1
ATOM 1469 C CA . VAL A 1 190 ? -14.742 -21.635 -19.480 1.00 87.00 190 VAL A CA 1
ATOM 1470 C C . VAL A 1 190 ? -13.472 -21.502 -20.326 1.00 87.00 190 VAL A C 1
ATOM 1472 O O . VAL A 1 190 ? -13.444 -20.726 -21.285 1.00 87.00 190 VAL A O 1
ATOM 1475 N N . ILE A 1 191 ? -12.432 -22.282 -20.009 1.00 82.88 191 ILE A N 1
ATOM 1476 C CA . ILE A 1 191 ? -11.142 -22.264 -20.718 1.00 82.88 191 ILE A CA 1
ATOM 1477 C C . ILE A 1 191 ? -11.319 -22.707 -22.179 1.00 82.88 191 ILE A C 1
ATOM 1479 O O . ILE A 1 191 ? -10.860 -22.008 -23.086 1.00 82.88 191 ILE A O 1
ATOM 1483 N N . ASN A 1 192 ? -12.066 -23.792 -22.422 1.00 84.81 192 ASN A N 1
ATOM 1484 C CA . ASN A 1 192 ? -12.360 -24.311 -23.767 1.00 84.81 192 ASN A CA 1
ATOM 1485 C C . ASN A 1 192 ? -13.213 -23.367 -24.639 1.00 84.81 192 ASN A C 1
ATOM 1487 O O . ASN A 1 192 ? -13.288 -23.565 -25.851 1.00 84.81 192 ASN A O 1
ATOM 1491 N N . ASN A 1 193 ? -13.866 -22.362 -24.048 1.00 83.69 193 ASN A N 1
ATOM 1492 C CA . ASN A 1 193 ? -14.699 -21.376 -24.750 1.00 83.69 193 ASN A CA 1
ATOM 1493 C C . ASN A 1 193 ? -14.148 -19.945 -24.686 1.00 83.69 193 ASN A C 1
ATOM 1495 O O . ASN A 1 193 ? -14.829 -18.999 -25.081 1.00 83.69 193 ASN A O 1
ATOM 1499 N N . THR A 1 194 ? -12.910 -19.787 -24.217 1.00 76.44 194 THR A N 1
ATOM 1500 C CA . THR A 1 194 ? -12.175 -18.520 -24.232 1.00 76.44 194 THR A CA 1
ATOM 1501 C C . THR A 1 194 ? -10.938 -18.679 -25.112 1.00 76.44 194 THR A C 1
ATOM 1503 O O . THR A 1 194 ? -10.275 -19.715 -25.087 1.00 76.44 194 THR A O 1
ATOM 1506 N N . GLU A 1 195 ? -10.604 -17.653 -25.887 1.00 65.81 195 GLU A N 1
ATOM 1507 C CA . GLU A 1 195 ? -9.446 -17.629 -26.786 1.00 65.81 195 GLU A CA 1
ATOM 1508 C C . GLU A 1 195 ? -8.511 -16.463 -26.433 1.00 65.81 195 GLU A C 1
ATOM 1510 O O . GLU A 1 195 ? -8.977 -15.437 -25.930 1.00 65.81 195 GLU A O 1
ATOM 1515 N N . GLY A 1 196 ? -7.207 -16.638 -26.676 1.00 59.22 196 GLY A N 1
ATOM 1516 C CA . GLY A 1 196 ? -6.131 -15.750 -26.221 1.00 59.22 196 GLY A CA 1
ATOM 1517 C C . GLY A 1 196 ? -5.658 -16.079 -24.797 1.00 59.22 196 GLY A C 1
ATOM 1518 O O . GLY A 1 196 ? -6.472 -16.258 -23.891 1.00 59.22 196 GLY A O 1
ATOM 1519 N N . SER A 1 197 ? -4.342 -16.158 -24.582 1.00 56.19 197 SER A N 1
ATOM 1520 C CA . SER A 1 197 ? -3.717 -16.523 -23.296 1.00 56.19 197 SER A CA 1
ATOM 1521 C C . SER A 1 197 ? -4.045 -15.525 -22.177 1.00 56.19 197 SER A C 1
ATOM 1523 O O . SER A 1 197 ? -4.636 -15.904 -21.166 1.00 56.19 197 SER A O 1
ATOM 1525 N N . LEU A 1 198 ? -3.762 -14.237 -22.404 1.00 55.31 198 LEU A N 1
ATOM 1526 C CA . LEU A 1 198 ? -4.107 -13.124 -21.506 1.00 55.31 198 LEU A CA 1
ATOM 1527 C C . LEU A 1 198 ? -5.596 -13.123 -21.131 1.00 55.31 198 LEU A C 1
ATOM 1529 O O . LEU A 1 198 ? -5.957 -13.032 -19.957 1.00 55.31 198 LEU A O 1
ATOM 1533 N N . LYS A 1 199 ? -6.475 -13.291 -22.124 1.00 60.28 199 LYS A N 1
ATOM 1534 C CA . LYS A 1 199 ? -7.926 -13.286 -21.912 1.00 60.28 199 LYS A CA 1
ATOM 1535 C C . LYS A 1 199 ? -8.412 -14.527 -21.154 1.00 60.28 199 LYS A C 1
ATOM 1537 O O . LYS A 1 199 ? -9.295 -14.390 -20.311 1.00 60.28 199 LYS A O 1
ATOM 1542 N N . ARG A 1 200 ? -7.834 -15.714 -21.394 1.00 68.81 200 ARG A N 1
ATOM 1543 C CA . ARG A 1 200 ? -8.092 -16.926 -20.589 1.00 68.81 200 ARG A CA 1
ATOM 1544 C C . ARG A 1 200 ? -7.747 -16.691 -19.122 1.00 68.81 200 ARG A C 1
ATOM 1546 O O . ARG A 1 200 ? -8.599 -16.933 -18.273 1.00 68.81 200 ARG A O 1
ATOM 1553 N N . ALA A 1 201 ? -6.552 -16.173 -18.835 1.00 60.72 201 ALA A N 1
ATOM 1554 C CA . ALA A 1 201 ? -6.116 -15.879 -17.470 1.00 60.72 201 ALA A CA 1
ATOM 1555 C C . ALA A 1 201 ? -7.041 -14.860 -16.776 1.00 60.72 201 ALA A C 1
ATOM 1557 O O . ALA A 1 201 ? -7.490 -15.098 -15.655 1.00 60.72 201 ALA A O 1
ATOM 1558 N N . PHE A 1 202 ? -7.398 -13.770 -17.464 1.00 65.38 202 PHE A N 1
ATOM 1559 C CA . PHE A 1 202 ? -8.286 -12.736 -16.927 1.00 65.38 202 PHE A CA 1
ATOM 1560 C C . PHE A 1 202 ? -9.711 -13.248 -16.647 1.00 65.38 202 PHE A C 1
ATOM 1562 O O . PHE A 1 202 ? -10.247 -13.038 -15.557 1.00 65.38 202 PHE A O 1
ATOM 1569 N N . VAL A 1 203 ? -10.319 -13.971 -17.596 1.00 68.69 203 VAL A N 1
ATOM 1570 C CA . VAL A 1 203 ? -11.658 -14.560 -17.420 1.00 68.69 203 VAL A CA 1
ATOM 1571 C C . VAL A 1 203 ? -11.661 -15.594 -16.292 1.00 68.69 203 VAL A C 1
ATOM 1573 O O . VAL A 1 203 ? -12.577 -15.581 -15.472 1.00 68.69 203 VAL A O 1
ATOM 1576 N N . LEU A 1 204 ? -10.632 -16.443 -16.201 1.00 74.81 204 LEU A N 1
ATOM 1577 C CA . LEU A 1 204 ? -10.500 -17.425 -15.124 1.00 74.81 204 LEU A CA 1
ATOM 1578 C C . LEU A 1 204 ? -10.393 -16.743 -13.749 1.00 74.81 204 LEU A C 1
ATOM 1580 O O . LEU A 1 204 ? -11.096 -17.137 -12.820 1.00 74.81 204 LEU A O 1
ATOM 1584 N N . GLY A 1 205 ? -9.585 -15.682 -13.639 1.00 67.62 205 GLY A N 1
ATOM 1585 C CA . GLY A 1 205 ? -9.438 -14.893 -12.413 1.00 67.62 205 GLY A CA 1
ATOM 1586 C C . GLY A 1 205 ? -10.751 -14.268 -11.932 1.00 67.62 205 GLY A C 1
ATOM 1587 O O . GLY A 1 205 ? -11.088 -14.390 -10.754 1.00 67.62 205 GLY A O 1
ATOM 1588 N N . MET A 1 206 ? -11.537 -13.668 -12.835 1.00 75.38 206 MET A N 1
ATOM 1589 C CA . MET A 1 206 ? -12.861 -13.122 -12.493 1.00 75.38 206 MET A CA 1
ATOM 1590 C C . MET A 1 206 ? -13.854 -14.204 -12.055 1.00 75.38 206 MET A C 1
ATOM 1592 O O . MET A 1 206 ? -14.563 -14.018 -11.068 1.00 75.38 206 MET A O 1
ATOM 1596 N N . VAL A 1 207 ? -13.909 -15.332 -12.773 1.00 82.06 207 VAL A N 1
ATOM 1597 C CA . VAL A 1 207 ? -14.835 -16.436 -12.471 1.00 82.06 207 VAL A CA 1
ATOM 1598 C C . VAL A 1 207 ? -14.520 -17.049 -11.105 1.00 82.06 207 VAL A C 1
ATOM 1600 O O . VAL A 1 207 ? -15.418 -17.167 -10.273 1.00 82.06 207 VAL A O 1
ATOM 1603 N N . VAL A 1 208 ? -13.249 -17.365 -10.833 1.00 82.69 208 VAL A N 1
ATOM 1604 C CA . VAL A 1 208 ? -12.819 -17.925 -9.541 1.00 82.69 208 VAL A CA 1
ATOM 1605 C C . VAL A 1 208 ? -12.993 -16.913 -8.406 1.00 82.69 208 VAL A C 1
ATOM 1607 O O . VAL A 1 208 ? -13.537 -17.264 -7.360 1.00 82.69 208 VAL A O 1
ATOM 1610 N N . GLY A 1 209 ? -12.613 -15.647 -8.614 1.00 73.44 209 GLY A N 1
ATOM 1611 C CA . GLY A 1 209 ? -12.787 -14.585 -7.618 1.00 73.44 209 GLY A CA 1
ATOM 1612 C C . GLY A 1 209 ? -14.251 -14.378 -7.220 1.00 73.44 209 GLY A C 1
ATOM 1613 O O . GLY A 1 209 ? -14.566 -14.333 -6.032 1.00 73.44 209 GLY A O 1
ATOM 1614 N N . TRP A 1 210 ? -15.163 -14.332 -8.198 1.00 86.38 210 TRP A N 1
ATOM 1615 C CA . TRP A 1 210 ? -16.602 -14.214 -7.945 1.00 86.38 210 TRP A CA 1
ATOM 1616 C C . TRP A 1 210 ? -17.192 -15.452 -7.251 1.00 86.38 210 TRP A C 1
ATOM 1618 O O . TRP A 1 210 ? -18.019 -15.321 -6.346 1.00 86.38 210 TRP A O 1
ATOM 1628 N N . GLY A 1 211 ? -16.731 -16.654 -7.614 1.00 82.94 211 GLY A N 1
ATOM 1629 C CA . GLY A 1 211 ? -17.075 -17.881 -6.895 1.00 82.94 211 GLY A CA 1
ATOM 1630 C C . GLY A 1 211 ? -16.699 -17.797 -5.413 1.00 82.94 211 GLY A C 1
ATOM 1631 O O . GLY A 1 211 ? -17.541 -18.033 -4.549 1.00 82.94 211 GLY A O 1
ATOM 1632 N N . ASN A 1 212 ? -15.462 -17.395 -5.110 1.00 84.81 212 ASN A N 1
ATOM 1633 C CA . ASN A 1 212 ? -14.943 -17.351 -3.740 1.00 84.81 212 ASN A CA 1
ATOM 1634 C C . ASN A 1 212 ? -15.694 -16.345 -2.844 1.00 84.81 212 ASN A C 1
ATOM 1636 O O . ASN A 1 212 ? -15.923 -16.629 -1.668 1.00 84.81 212 ASN A O 1
ATOM 1640 N N . LEU A 1 213 ? -16.146 -15.204 -3.386 1.00 79.69 213 LEU A N 1
ATOM 1641 C CA . LEU A 1 213 ? -16.946 -14.214 -2.639 1.00 79.69 213 LEU A CA 1
ATOM 1642 C C . LEU A 1 213 ? -18.243 -14.798 -2.053 1.00 79.69 213 LEU A C 1
ATOM 1644 O O . LEU A 1 213 ? -18.720 -14.334 -1.016 1.00 79.69 213 LEU A O 1
ATOM 1648 N N . ASN A 1 214 ? -18.797 -15.850 -2.661 1.00 83.38 214 ASN A N 1
ATOM 1649 C CA . ASN A 1 214 ? -20.014 -16.495 -2.172 1.00 83.38 214 ASN A CA 1
ATOM 1650 C C . ASN A 1 214 ? -19.817 -17.321 -0.887 1.00 83.38 214 ASN A C 1
ATOM 1652 O O . ASN A 1 214 ? -20.803 -17.718 -0.260 1.00 83.38 214 ASN A O 1
ATOM 1656 N N . GLY A 1 215 ? -18.573 -17.487 -0.417 1.00 75.88 215 GLY A N 1
ATOM 1657 C CA . GLY A 1 215 ? -18.293 -17.964 0.939 1.00 75.88 215 GLY A CA 1
ATOM 1658 C C . GLY A 1 215 ? -19.037 -17.152 2.012 1.00 75.88 215 GLY A C 1
ATOM 1659 O O . GLY A 1 215 ? -19.567 -17.736 2.955 1.00 75.88 215 GLY A O 1
ATOM 1660 N N . ILE A 1 216 ? -19.189 -15.835 1.810 1.00 80.38 216 ILE A N 1
ATOM 1661 C CA . ILE A 1 216 ? -19.913 -14.921 2.717 1.00 80.38 216 ILE A CA 1
ATOM 1662 C C . ILE A 1 216 ? -21.399 -15.296 2.845 1.00 80.38 216 ILE A C 1
ATOM 1664 O O . ILE A 1 216 ? -21.960 -15.235 3.937 1.00 80.38 216 ILE A O 1
ATOM 1668 N N . VAL A 1 217 ? -22.044 -15.712 1.750 1.00 83.12 217 VAL A N 1
ATOM 1669 C CA . VAL A 1 217 ? -23.440 -16.182 1.784 1.00 83.12 217 VAL A CA 1
ATOM 1670 C C . VAL A 1 217 ? -23.506 -17.531 2.497 1.00 83.12 217 VAL A C 1
ATOM 1672 O O . VAL A 1 217 ? -24.321 -17.724 3.397 1.00 83.12 217 VAL A O 1
ATOM 1675 N N . SER A 1 218 ? -22.608 -18.452 2.139 1.00 82.19 218 SER A N 1
ATOM 1676 C CA . SER A 1 218 ? -22.620 -19.827 2.647 1.00 8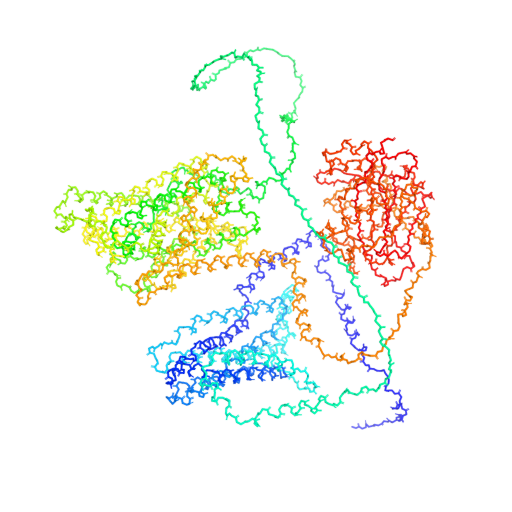2.19 218 SER A CA 1
ATOM 1677 C C . SER A 1 218 ? -22.502 -19.943 4.173 1.00 82.19 218 SER A C 1
ATOM 1679 O O . SER A 1 218 ? -23.124 -20.825 4.760 1.00 82.19 218 SER A O 1
ATOM 1681 N N . SER A 1 219 ? -21.758 -19.040 4.821 1.00 81.81 219 SER A N 1
ATOM 1682 C CA . SER A 1 219 ? -21.518 -19.052 6.268 1.00 81.81 219 SER A CA 1
ATOM 1683 C C . SER A 1 219 ? -22.677 -18.511 7.111 1.00 81.81 219 SER A C 1
ATOM 1685 O O . SER A 1 219 ? -22.660 -18.689 8.325 1.00 81.81 219 SER A O 1
ATOM 1687 N N . ASN A 1 220 ? -23.686 -17.882 6.495 1.00 83.75 220 ASN A N 1
ATOM 1688 C CA . ASN A 1 220 ? -24.775 -17.185 7.194 1.00 83.75 220 ASN A CA 1
ATOM 1689 C C . ASN A 1 220 ? -26.167 -17.829 7.013 1.00 83.75 220 ASN A C 1
ATOM 1691 O O . ASN A 1 220 ? -27.142 -17.336 7.577 1.00 83.75 220 ASN A O 1
ATOM 1695 N N . ILE A 1 221 ? -26.291 -18.908 6.229 1.00 86.12 221 ILE A N 1
ATOM 1696 C CA . ILE A 1 221 ? -27.599 -19.490 5.848 1.00 86.12 221 ILE A CA 1
ATOM 1697 C C . ILE A 1 221 ? -28.039 -20.707 6.678 1.00 86.12 221 ILE A C 1
ATOM 1699 O O . ILE A 1 221 ? -29.229 -21.017 6.711 1.00 86.12 221 ILE A O 1
ATOM 1703 N N . TYR A 1 222 ? -27.122 -21.387 7.372 1.00 85.00 222 TYR A N 1
ATOM 1704 C CA . TYR A 1 222 ? -27.453 -22.485 8.289 1.00 85.00 222 TYR A CA 1
ATOM 1705 C C . TYR A 1 222 ? -27.578 -21.953 9.719 1.00 85.00 222 TYR A C 1
ATOM 1707 O O . TYR A 1 222 ? -26.583 -21.749 10.407 1.00 85.00 222 TYR A O 1
ATOM 1715 N N . LEU A 1 223 ? -28.817 -21.706 10.151 1.00 84.06 223 LEU A N 1
ATOM 1716 C CA . LEU A 1 223 ? -29.131 -21.112 11.453 1.00 84.06 223 LEU A CA 1
ATOM 1717 C C . LEU A 1 223 ? -29.464 -22.194 12.491 1.00 84.06 223 LEU A C 1
ATOM 1719 O O . LEU A 1 223 ? -30.379 -22.989 12.273 1.00 84.06 223 LEU A O 1
ATOM 1723 N N . ASP A 1 224 ? -28.802 -22.180 13.652 1.00 78.56 224 ASP A N 1
ATOM 1724 C CA . ASP A 1 224 ? -29.006 -23.186 14.712 1.00 78.56 224 ASP A CA 1
ATOM 1725 C C . ASP A 1 224 ? -30.457 -23.259 15.219 1.00 78.56 224 ASP A C 1
ATOM 1727 O O . ASP A 1 224 ? -30.946 -24.338 15.547 1.00 78.56 224 ASP A O 1
ATOM 1731 N N . ARG A 1 225 ? -31.190 -22.136 15.193 1.00 82.62 225 ARG A N 1
ATOM 1732 C CA . ARG A 1 225 ? -32.624 -22.065 15.543 1.00 82.62 225 ARG A CA 1
ATOM 1733 C C . ARG A 1 225 ? -33.545 -22.902 14.639 1.00 82.62 225 ARG A C 1
ATOM 1735 O O . ARG A 1 225 ? -34.719 -23.052 14.951 1.00 82.62 225 ARG A O 1
ATOM 1742 N N . GLU A 1 226 ? -33.049 -23.380 13.496 1.00 82.25 226 GLU A N 1
ATOM 1743 C CA . GLU A 1 226 ? -33.799 -24.206 12.538 1.00 82.25 226 GLU A CA 1
ATOM 1744 C C . GLU A 1 226 ? -33.432 -25.698 12.613 1.00 82.25 226 GLU A C 1
ATOM 1746 O O . GLU A 1 226 ? -33.959 -26.507 11.845 1.00 82.25 226 GLU A O 1
ATOM 1751 N N . ASN A 1 227 ? -32.540 -26.078 13.531 1.00 78.38 227 ASN A N 1
ATOM 1752 C CA . ASN A 1 227 ? -32.227 -27.465 13.869 1.00 78.38 227 ASN A CA 1
ATOM 1753 C C . ASN A 1 227 ? -33.526 -28.218 14.255 1.00 78.38 227 ASN A C 1
ATOM 1755 O O . ASN A 1 227 ? -34.300 -27.692 15.055 1.00 78.38 227 ASN A O 1
ATOM 1759 N N . PRO A 1 228 ? -33.825 -29.411 13.697 1.00 78.00 228 PRO A N 1
ATOM 1760 C CA . PRO A 1 228 ? -32.991 -30.245 12.820 1.00 78.00 228 PRO A CA 1
ATOM 1761 C C . PRO A 1 228 ? -33.208 -30.059 11.310 1.00 78.00 228 PRO A C 1
ATOM 1763 O O . PRO A 1 228 ? -32.582 -30.763 10.513 1.00 78.00 228 PRO A O 1
ATOM 1766 N N . HIS A 1 229 ? -34.110 -29.173 10.890 1.00 80.25 229 HIS A N 1
ATOM 1767 C CA . HIS A 1 229 ? -34.614 -29.109 9.514 1.00 80.25 229 HIS A CA 1
ATOM 1768 C C . HIS A 1 229 ? -33.862 -28.133 8.598 1.00 80.25 229 HIS A C 1
ATOM 1770 O O . HIS A 1 229 ? -33.888 -28.337 7.388 1.00 80.25 229 HIS A O 1
ATOM 1776 N N . PHE A 1 230 ? -33.212 -27.099 9.149 1.00 88.50 230 PHE A N 1
ATOM 1777 C CA . PHE A 1 230 ? -32.364 -26.129 8.433 1.00 88.50 230 PHE A CA 1
ATOM 1778 C C . PHE A 1 230 ? -32.964 -25.623 7.106 1.00 88.50 230 PHE A C 1
ATOM 1780 O O . PHE A 1 230 ? -32.294 -25.588 6.069 1.00 88.50 230 PHE A O 1
ATOM 1787 N N . ARG A 1 231 ? -34.256 -25.266 7.122 1.00 86.69 231 ARG A N 1
ATOM 1788 C CA . ARG A 1 231 ? -35.035 -24.979 5.906 1.00 86.69 231 ARG A CA 1
ATOM 1789 C C . ARG A 1 231 ? -34.474 -23.796 5.117 1.00 86.69 231 ARG A C 1
ATOM 1791 O O . ARG A 1 231 ? -34.444 -23.874 3.891 1.00 86.69 231 ARG A O 1
ATOM 1798 N N . THR A 1 232 ? -33.984 -22.750 5.779 1.00 88.25 232 THR A N 1
ATOM 1799 C CA . THR A 1 232 ? -33.322 -21.609 5.127 1.00 88.25 232 THR A CA 1
ATOM 1800 C C . THR A 1 232 ? -32.024 -22.052 4.447 1.00 88.25 232 THR A C 1
ATOM 1802 O O . THR A 1 232 ? -31.832 -21.798 3.259 1.00 88.25 232 THR A O 1
ATOM 1805 N N . GLY A 1 233 ? -31.171 -22.805 5.148 1.00 88.44 233 GLY A N 1
ATOM 1806 C CA . GLY A 1 233 ? -29.894 -23.291 4.614 1.00 88.44 233 GLY A CA 1
ATOM 1807 C C . GLY A 1 233 ? -30.061 -24.214 3.406 1.00 88.44 233 GLY A C 1
ATOM 1808 O O . GLY A 1 233 ? -29.428 -24.005 2.370 1.00 88.44 233 GLY A O 1
ATOM 1809 N N . HIS A 1 234 ? -30.955 -25.202 3.499 1.00 92.88 234 HIS A N 1
ATOM 1810 C CA . HIS A 1 234 ? -31.224 -26.119 2.391 1.00 92.88 234 HIS A CA 1
ATOM 1811 C C . HIS A 1 234 ? -31.906 -25.420 1.199 1.00 92.88 234 HIS A C 1
ATOM 1813 O O . HIS A 1 234 ? -31.495 -25.646 0.061 1.00 92.88 234 HIS A O 1
ATOM 1819 N N . SER A 1 235 ? -32.892 -24.540 1.429 1.00 91.19 235 SER A N 1
ATOM 1820 C CA . SER A 1 235 ? -33.616 -23.864 0.337 1.00 91.19 235 SER A CA 1
ATOM 1821 C C . SER A 1 235 ? -32.769 -22.829 -0.406 1.00 91.19 235 SER A C 1
ATOM 1823 O O . SER A 1 235 ? -32.882 -22.735 -1.628 1.00 91.19 235 SER A O 1
ATOM 1825 N N . VAL A 1 236 ? -31.863 -22.112 0.273 1.00 91.31 236 VAL A N 1
ATOM 1826 C CA . VAL A 1 236 ? -30.910 -21.220 -0.407 1.00 91.31 236 VAL A CA 1
ATOM 1827 C C . VAL A 1 236 ? -29.924 -22.026 -1.256 1.00 91.31 236 VAL A C 1
ATOM 1829 O O . VAL A 1 236 ? -29.717 -21.684 -2.419 1.00 91.31 236 VAL A O 1
ATOM 1832 N N . VAL A 1 237 ? -29.362 -23.128 -0.742 1.00 93.50 237 VAL A N 1
ATOM 1833 C CA . VAL A 1 237 ? -28.450 -23.977 -1.534 1.00 93.50 237 VAL A CA 1
ATOM 1834 C C . VAL A 1 237 ? -29.159 -24.584 -2.751 1.00 93.50 237 VAL A C 1
ATOM 1836 O O . VAL A 1 237 ? -28.622 -24.521 -3.859 1.00 93.50 237 VAL A O 1
ATOM 1839 N N . LEU A 1 238 ? -30.386 -25.085 -2.577 1.00 94.62 238 LEU A N 1
ATOM 1840 C CA . LEU A 1 238 ? -31.231 -25.573 -3.669 1.00 94.62 238 LEU A CA 1
ATOM 1841 C C . LEU A 1 238 ? -31.515 -24.467 -4.702 1.00 94.62 238 LEU A C 1
ATOM 1843 O O . LEU A 1 238 ? -31.386 -24.699 -5.902 1.00 94.62 238 LEU A O 1
ATOM 1847 N N . GLY A 1 239 ? -31.826 -23.247 -4.254 1.00 92.94 239 GLY A N 1
ATOM 1848 C CA . GLY A 1 239 ? -32.024 -22.085 -5.123 1.00 92.94 239 GLY A CA 1
ATOM 1849 C C . GLY A 1 239 ? -30.787 -21.742 -5.959 1.00 92.94 239 GLY A C 1
ATOM 1850 O O . GLY A 1 239 ? -30.910 -21.505 -7.160 1.00 92.94 239 GLY A O 1
ATOM 1851 N N . TYR A 1 240 ? -29.587 -21.792 -5.368 1.00 94.94 240 TYR A N 1
ATOM 1852 C CA . TYR A 1 240 ? -28.329 -21.586 -6.097 1.00 94.94 240 TYR A CA 1
ATOM 1853 C C . TYR A 1 240 ? -28.059 -22.696 -7.129 1.00 94.94 240 TYR A C 1
ATOM 1855 O O . TYR A 1 240 ? -27.631 -22.398 -8.248 1.00 94.94 240 TYR A O 1
ATOM 1863 N N . GLN A 1 241 ? -28.354 -23.957 -6.795 1.00 94.94 241 GLN A N 1
ATOM 1864 C CA . GLN A 1 241 ? -28.235 -25.075 -7.735 1.00 94.94 241 GLN A CA 1
ATOM 1865 C C . GLN A 1 241 ? -29.224 -24.959 -8.906 1.00 94.94 241 GLN A C 1
ATOM 1867 O O . GLN A 1 241 ? -28.823 -25.125 -10.056 1.00 94.94 241 GLN A O 1
ATOM 1872 N N . VAL A 1 242 ? -30.494 -24.637 -8.642 1.00 95.00 242 VAL A N 1
ATOM 1873 C CA . VAL A 1 242 ? -31.539 -24.531 -9.676 1.00 95.00 242 VAL A CA 1
ATOM 1874 C C . VAL A 1 242 ? -31.332 -23.304 -10.568 1.00 95.00 242 VAL A C 1
ATOM 1876 O O . VAL A 1 242 ? -31.298 -23.437 -11.791 1.00 95.00 242 VAL A O 1
ATOM 1879 N N . LEU A 1 243 ? -31.187 -22.109 -9.989 1.00 91.56 243 LEU A N 1
ATOM 1880 C CA . LEU A 1 243 ? -31.163 -20.858 -10.756 1.00 91.56 243 LEU A CA 1
ATOM 1881 C C . LEU A 1 243 ? -29.815 -20.623 -11.441 1.00 91.56 243 LEU A C 1
ATOM 1883 O O . LEU A 1 243 ? -29.770 -20.304 -12.629 1.00 91.56 243 LEU A O 1
ATOM 1887 N N . PHE A 1 244 ? -28.713 -20.774 -10.704 1.00 94.00 244 PHE A N 1
ATOM 1888 C CA . PHE A 1 244 ? -27.404 -20.322 -11.170 1.00 94.00 244 PHE A CA 1
ATOM 1889 C C . PHE A 1 244 ? -26.584 -21.445 -11.805 1.00 94.00 244 PHE A C 1
ATOM 1891 O O . PHE A 1 244 ? -26.051 -21.247 -12.894 1.00 94.00 244 PHE A O 1
ATOM 1898 N N . LEU A 1 245 ? -26.534 -22.637 -11.201 1.00 93.50 245 LEU A N 1
ATOM 1899 C CA . LEU A 1 245 ? -25.773 -23.756 -11.769 1.00 93.50 245 LEU A CA 1
ATOM 1900 C C . LEU A 1 245 ? -26.527 -24.459 -12.909 1.00 93.50 245 LEU A C 1
ATOM 1902 O O . LEU A 1 245 ? -26.011 -24.508 -14.027 1.00 93.50 245 LEU A O 1
ATOM 1906 N N . LEU A 1 246 ? -27.747 -24.955 -12.673 1.00 94.81 246 LEU A N 1
ATOM 1907 C CA . LEU A 1 246 ? -28.571 -25.594 -13.707 1.00 94.81 246 LEU A CA 1
ATOM 1908 C C . LEU A 1 246 ? -29.072 -24.565 -14.723 1.00 94.81 246 LEU A C 1
ATOM 1910 O O . LEU A 1 246 ? -28.737 -24.665 -15.903 1.00 94.81 246 LEU A O 1
ATOM 1914 N N . GLY A 1 247 ? -29.820 -23.555 -14.267 1.00 89.81 247 GLY A N 1
ATOM 1915 C CA . GLY A 1 247 ? -30.369 -22.498 -15.117 1.00 89.81 247 GLY A CA 1
ATOM 1916 C C . GLY A 1 247 ? -29.288 -21.758 -15.905 1.00 89.81 247 GLY A C 1
ATOM 1917 O O . GLY A 1 247 ? -29.420 -21.597 -17.118 1.00 89.81 247 GLY A O 1
ATOM 1918 N N . GLY A 1 248 ? -28.170 -21.408 -15.261 1.00 89.50 248 GLY A N 1
ATOM 1919 C CA . GLY A 1 248 ? -27.010 -20.822 -15.933 1.00 89.50 248 GLY A CA 1
ATOM 1920 C C . GLY A 1 248 ? -26.356 -21.761 -16.952 1.00 89.50 248 GLY A C 1
ATOM 1921 O O . GLY A 1 248 ? -26.067 -21.321 -18.064 1.00 89.50 248 GLY A O 1
ATOM 1922 N N . SER A 1 249 ? -26.165 -23.051 -16.639 1.00 91.62 249 SER A N 1
ATOM 1923 C CA . SER A 1 249 ? -25.569 -24.010 -17.590 1.00 91.62 249 SER A CA 1
ATOM 1924 C C . SER A 1 249 ? -26.469 -24.243 -18.806 1.00 91.62 249 SER A C 1
ATOM 1926 O O . SER A 1 249 ? -25.973 -24.269 -19.933 1.00 91.62 249 SER A O 1
ATOM 1928 N N . VAL A 1 250 ? -27.788 -24.346 -18.607 1.00 91.00 250 VAL A N 1
ATOM 1929 C CA . VAL A 1 250 ? -28.783 -24.421 -19.690 1.00 91.00 250 VAL A CA 1
ATOM 1930 C C . VAL A 1 250 ? -28.751 -23.141 -20.531 1.00 91.00 250 VAL A C 1
ATOM 1932 O O . VAL A 1 250 ? -28.623 -23.217 -21.755 1.00 91.00 250 VAL A O 1
ATOM 1935 N N . PHE A 1 251 ? -28.798 -21.969 -19.889 1.00 87.56 251 PHE A N 1
ATOM 1936 C CA . PHE A 1 251 ? -28.737 -20.667 -20.554 1.00 87.56 251 PHE A CA 1
ATOM 1937 C C . PHE A 1 251 ? -27.469 -20.519 -21.399 1.00 87.56 251 PHE A C 1
ATOM 1939 O O . PHE A 1 251 ? -27.566 -20.201 -22.582 1.00 87.56 251 PHE A O 1
ATOM 1946 N N . MET A 1 252 ? -26.290 -20.801 -20.840 1.00 86.44 252 MET A N 1
ATOM 1947 C CA . MET A 1 252 ? -25.026 -20.692 -21.569 1.00 86.44 252 MET A CA 1
ATOM 1948 C C . MET A 1 252 ? -24.920 -21.714 -22.698 1.00 86.44 252 MET A C 1
ATOM 1950 O O . MET A 1 252 ? -24.509 -21.350 -23.798 1.00 86.44 252 MET A O 1
ATOM 1954 N N . HIS A 1 253 ? -25.349 -22.961 -22.497 1.00 87.00 253 HIS A N 1
ATOM 1955 C CA . HIS A 1 253 ? -25.346 -23.963 -23.567 1.00 87.00 253 HIS A CA 1
ATOM 1956 C C . HIS A 1 253 ? -26.245 -23.548 -24.741 1.00 87.00 253 HIS A C 1
ATOM 1958 O O . HIS A 1 253 ? -25.842 -23.650 -25.901 1.00 87.00 253 HIS A O 1
ATOM 1964 N N . ILE A 1 254 ? -27.430 -22.993 -24.458 1.00 84.50 254 ILE A N 1
ATOM 1965 C CA . ILE A 1 254 ? -28.338 -22.440 -25.474 1.00 84.50 254 ILE A CA 1
ATOM 1966 C C . ILE A 1 254 ? -27.740 -21.184 -26.128 1.00 84.50 254 ILE A C 1
ATOM 1968 O O . ILE A 1 254 ? -27.729 -21.089 -27.356 1.00 84.50 254 ILE A O 1
ATOM 1972 N N . ALA A 1 255 ? -27.203 -20.242 -25.349 1.00 80.06 255 ALA A N 1
ATOM 1973 C CA . ALA A 1 255 ? -26.631 -18.994 -25.849 1.00 80.06 255 ALA A CA 1
ATOM 1974 C C . ALA A 1 255 ? -25.437 -19.244 -26.783 1.00 80.06 255 ALA A C 1
ATOM 1976 O O . ALA A 1 255 ? -25.383 -18.683 -27.879 1.00 80.06 255 ALA A O 1
ATOM 1977 N N . LEU A 1 256 ? -24.522 -20.143 -26.406 1.00 84.44 256 LEU A N 1
ATOM 1978 C CA . LEU A 1 256 ? -23.394 -20.562 -27.240 1.00 84.44 256 LEU A CA 1
ATOM 1979 C C . LEU A 1 256 ? -23.866 -21.333 -28.486 1.00 84.44 256 LEU A C 1
ATOM 1981 O O . LEU A 1 256 ? -23.359 -21.084 -29.581 1.00 84.44 256 LEU A O 1
ATOM 1985 N N . ARG A 1 257 ? -24.895 -22.190 -28.378 1.00 84.44 257 ARG A N 1
ATOM 1986 C CA . ARG A 1 257 ? -25.511 -22.878 -29.534 1.00 84.44 257 ARG A CA 1
ATOM 1987 C C . ARG A 1 257 ? -26.155 -21.902 -30.522 1.00 84.44 257 ARG A C 1
ATOM 1989 O O . ARG A 1 257 ? -25.995 -22.074 -31.730 1.00 84.44 257 ARG A O 1
ATOM 1996 N N . ILE A 1 258 ? -26.823 -20.854 -30.038 1.00 80.00 258 ILE A N 1
ATOM 1997 C CA . ILE A 1 258 ? -27.357 -19.765 -30.870 1.00 80.00 258 ILE A CA 1
ATOM 1998 C C . ILE A 1 258 ? -26.210 -18.951 -31.487 1.00 80.00 258 ILE A C 1
ATOM 2000 O O . ILE A 1 258 ? -26.261 -18.654 -32.679 1.00 80.00 258 ILE A O 1
ATOM 2004 N N . SER A 1 259 ? -25.151 -18.654 -30.728 1.00 79.94 259 SER A N 1
ATOM 2005 C CA . SER A 1 259 ? -23.955 -17.954 -31.224 1.00 79.94 259 SER A CA 1
ATOM 2006 C C . SER A 1 259 ? -23.270 -18.716 -32.368 1.00 79.94 259 SER A C 1
ATOM 2008 O O . SER A 1 259 ? -22.935 -18.119 -33.391 1.00 79.94 259 SER A O 1
ATOM 2010 N N . ASN A 1 260 ? -23.137 -20.039 -32.238 1.00 85.00 260 ASN A N 1
ATOM 2011 C CA . ASN A 1 260 ? -22.595 -20.911 -33.280 1.00 85.00 260 ASN A CA 1
ATOM 2012 C C . ASN A 1 260 ? -23.525 -21.022 -34.493 1.00 85.00 260 ASN A C 1
ATOM 2014 O O . ASN A 1 260 ? -23.051 -21.007 -35.625 1.00 85.00 260 ASN A O 1
ATOM 2018 N N . ARG A 1 261 ? -24.846 -21.104 -34.284 1.00 82.56 261 ARG A N 1
ATOM 2019 C CA . ARG A 1 261 ? -25.827 -21.108 -35.381 1.00 82.56 261 ARG A CA 1
ATOM 2020 C C . ARG A 1 261 ? -25.795 -19.797 -36.168 1.00 82.56 261 ARG A C 1
ATOM 2022 O O . ARG A 1 261 ? -25.858 -19.831 -37.388 1.00 82.56 261 ARG A O 1
ATOM 2029 N N . ASN A 1 262 ? -25.679 -18.660 -35.485 1.00 78.94 262 ASN A N 1
ATOM 2030 C CA . ASN A 1 262 ? -25.644 -17.348 -36.129 1.00 78.94 262 ASN A CA 1
ATOM 2031 C C . ASN A 1 262 ? -24.341 -17.127 -36.917 1.00 78.94 262 ASN A C 1
ATOM 2033 O O . ASN A 1 262 ? -24.412 -16.574 -38.010 1.00 78.94 262 ASN A O 1
ATOM 2037 N N . ARG A 1 263 ? -23.195 -17.618 -36.415 1.00 81.69 263 ARG A N 1
ATOM 2038 C CA . ARG A 1 263 ? -21.926 -17.684 -37.167 1.00 81.69 263 ARG A CA 1
ATOM 2039 C C . ARG A 1 263 ? -22.045 -18.552 -38.420 1.00 81.69 263 ARG A C 1
ATOM 2041 O O . ARG A 1 263 ? -21.863 -18.060 -39.521 1.00 81.69 263 ARG A O 1
ATOM 2048 N N . ARG A 1 264 ? -22.470 -19.814 -38.273 1.00 82.62 264 ARG A N 1
ATOM 2049 C CA . ARG A 1 264 ? -22.655 -20.756 -39.401 1.00 82.62 264 ARG A CA 1
ATOM 2050 C C . ARG A 1 264 ? -23.686 -20.307 -40.446 1.00 82.62 264 ARG A C 1
ATOM 2052 O O . ARG A 1 264 ? -23.693 -20.844 -41.543 1.00 82.62 264 ARG A O 1
ATOM 2059 N N . ALA A 1 265 ? -24.565 -19.367 -40.102 1.00 82.44 265 ALA A N 1
ATOM 2060 C CA . ALA A 1 265 ? -25.555 -18.777 -41.002 1.00 82.44 265 ALA A CA 1
ATOM 2061 C C . ALA A 1 265 ? -25.132 -17.396 -41.551 1.00 82.44 265 ALA A C 1
ATOM 2063 O O . ALA A 1 265 ? -25.998 -16.624 -41.960 1.00 82.44 265 ALA A O 1
ATOM 2064 N N . GLY A 1 266 ? -23.844 -17.042 -41.471 1.00 81.06 266 GLY A N 1
ATOM 2065 C CA . GLY A 1 266 ? -23.264 -15.798 -41.996 1.00 81.06 266 GLY A CA 1
ATOM 2066 C C . GLY A 1 266 ? -23.760 -14.500 -41.344 1.00 81.06 266 GLY A C 1
ATOM 2067 O O . GLY A 1 266 ? -23.422 -13.397 -41.771 1.00 81.06 266 GLY A O 1
ATOM 2068 N N . LYS A 1 267 ? -24.567 -14.582 -40.275 1.00 76.88 267 LYS A N 1
ATOM 2069 C CA . LYS A 1 267 ? -25.245 -13.417 -39.668 1.00 76.88 267 LYS A CA 1
ATOM 2070 C C . LYS A 1 267 ? -24.300 -12.475 -38.921 1.00 76.88 267 LYS A C 1
ATOM 2072 O O . LYS A 1 267 ? -24.737 -11.436 -38.430 1.00 76.88 267 LYS A O 1
ATOM 2077 N N . MET A 1 268 ? -23.031 -12.849 -38.787 1.00 72.69 268 MET A N 1
ATOM 2078 C CA . MET A 1 268 ? -21.986 -12.007 -38.209 1.00 72.69 268 MET A CA 1
ATOM 2079 C C . MET A 1 268 ? -21.080 -11.385 -39.275 1.00 72.69 268 MET A C 1
ATOM 2081 O O . MET A 1 268 ? -20.388 -10.422 -38.966 1.00 72.69 268 MET A O 1
ATOM 2085 N N . ASP A 1 269 ? -21.132 -11.856 -40.519 1.00 78.81 269 ASP A N 1
ATOM 2086 C CA . ASP A 1 269 ? -20.107 -11.605 -41.534 1.00 78.81 269 ASP A CA 1
ATOM 2087 C C . ASP A 1 269 ? -20.212 -10.178 -42.076 1.00 78.81 269 ASP A C 1
ATOM 2089 O O . ASP A 1 269 ? -19.223 -9.452 -42.103 1.00 78.81 269 ASP A O 1
ATOM 2093 N N . ALA A 1 270 ? -21.435 -9.713 -42.357 1.00 74.31 270 ALA A N 1
ATOM 2094 C CA . ALA A 1 270 ? -21.699 -8.316 -42.708 1.00 74.31 270 ALA A CA 1
ATOM 2095 C C . ALA A 1 270 ? -21.221 -7.339 -41.614 1.00 74.31 270 ALA A C 1
ATOM 2097 O O . ALA A 1 270 ? -20.690 -6.273 -41.913 1.00 74.31 270 ALA A O 1
ATOM 2098 N N . LYS A 1 271 ? -21.346 -7.718 -40.332 1.00 71.00 271 LYS A N 1
ATOM 2099 C CA . LYS A 1 271 ? -20.854 -6.908 -39.207 1.00 71.00 271 LYS A CA 1
ATOM 2100 C C . LYS A 1 271 ? -19.337 -7.024 -39.020 1.00 71.00 271 LYS A C 1
ATOM 2102 O O . LYS A 1 271 ? -18.706 -6.062 -38.595 1.00 71.00 271 LYS A O 1
ATOM 2107 N N . TRP A 1 272 ? -18.750 -8.173 -39.340 1.00 74.31 272 TRP A N 1
ATOM 2108 C CA . TRP A 1 272 ? -17.306 -8.403 -39.311 1.00 74.31 272 TRP A CA 1
ATOM 2109 C C . TRP A 1 272 ? -16.586 -7.607 -40.406 1.00 74.31 272 TRP A C 1
ATOM 2111 O O . TRP A 1 272 ? -15.573 -6.967 -40.131 1.00 74.31 272 TRP A O 1
ATOM 2121 N N . ALA A 1 273 ? -17.168 -7.551 -41.608 1.00 75.62 273 ALA A N 1
ATOM 2122 C CA . ALA A 1 273 ? -16.695 -6.723 -42.712 1.00 75.62 273 ALA A CA 1
ATOM 2123 C C . ALA A 1 273 ? -16.602 -5.236 -42.319 1.00 75.62 273 ALA A C 1
ATOM 2125 O O . ALA A 1 273 ? -15.597 -4.594 -42.616 1.00 75.62 273 ALA A O 1
ATOM 2126 N N . THR A 1 274 ? -17.582 -4.713 -41.567 1.00 75.62 274 THR A N 1
ATOM 2127 C CA . THR A 1 274 ? -17.581 -3.314 -41.084 1.00 75.62 274 THR A CA 1
ATOM 2128 C C . THR A 1 274 ? -16.568 -2.990 -39.973 1.00 75.62 274 THR A C 1
ATOM 2130 O O . THR A 1 274 ? -16.483 -1.834 -39.568 1.00 75.62 274 THR A O 1
ATOM 2133 N N . LEU A 1 275 ? -15.812 -3.965 -39.450 1.00 70.31 275 LEU A N 1
ATOM 2134 C CA . LEU A 1 275 ? -14.751 -3.711 -38.463 1.00 70.31 275 LEU A CA 1
ATOM 2135 C C . LEU A 1 275 ? -13.417 -3.403 -39.149 1.00 70.31 275 LEU A C 1
ATOM 2137 O O . LEU A 1 275 ? -13.068 -4.058 -40.134 1.00 70.31 275 LEU A O 1
ATOM 2141 N N . THR A 1 276 ? -12.645 -2.474 -38.578 1.00 72.62 276 THR A N 1
ATOM 2142 C CA . THR A 1 276 ? -11.258 -2.204 -39.003 1.00 72.62 276 THR A CA 1
ATOM 2143 C C . THR A 1 276 ? -10.317 -3.348 -38.616 1.00 72.62 276 THR A C 1
ATOM 2145 O O . THR A 1 276 ? -10.640 -4.180 -37.769 1.00 72.62 276 THR A O 1
ATOM 2148 N N . GLU A 1 277 ? -9.129 -3.392 -39.211 1.00 60.47 277 GLU A N 1
ATOM 2149 C CA . GLU A 1 277 ? -8.139 -4.453 -38.989 1.00 60.47 277 GLU A CA 1
ATOM 2150 C C . GLU A 1 277 ? -7.698 -4.570 -37.517 1.00 60.47 277 GLU A C 1
ATOM 2152 O O . GLU A 1 277 ? -7.813 -5.640 -36.916 1.00 60.47 277 GLU A O 1
ATOM 2157 N N . GLU A 1 278 ? -7.367 -3.438 -36.884 1.00 49.38 278 GLU A N 1
ATOM 2158 C CA . GLU A 1 278 ? -7.130 -3.311 -35.435 1.00 49.38 278 GLU A CA 1
ATOM 2159 C C . GLU A 1 278 ? -8.298 -3.901 -34.611 1.00 49.38 278 GLU A C 1
ATOM 2161 O O . GLU A 1 278 ? -8.100 -4.674 -33.671 1.00 49.38 278 GLU A O 1
ATOM 2166 N N . GLN A 1 279 ? -9.546 -3.599 -34.993 1.00 55.09 279 GLN A N 1
ATOM 2167 C CA . GLN A 1 279 ? -10.748 -4.094 -34.311 1.00 55.09 279 GLN A CA 1
ATOM 2168 C C . GLN A 1 279 ? -10.995 -5.594 -34.532 1.00 55.09 279 GLN A C 1
ATOM 2170 O O . GLN A 1 279 ? -11.586 -6.243 -33.659 1.00 55.09 279 GLN A O 1
ATOM 2175 N N . ARG A 1 280 ? -10.562 -6.160 -35.666 1.00 63.84 280 ARG A N 1
ATOM 2176 C CA . ARG A 1 280 ? -10.612 -7.605 -35.948 1.00 63.84 280 ARG A CA 1
ATOM 2177 C C . ARG A 1 280 ? -9.585 -8.350 -35.091 1.00 63.84 280 ARG A C 1
ATOM 2179 O O . ARG A 1 280 ? -9.963 -9.316 -34.429 1.00 63.84 280 ARG A O 1
ATOM 2186 N N . TRP A 1 281 ? -8.352 -7.845 -34.999 1.00 53.72 281 TRP A N 1
ATOM 2187 C CA . TRP A 1 281 ? -7.306 -8.367 -34.106 1.00 53.72 281 TRP A CA 1
ATOM 2188 C C . TRP A 1 281 ? -7.756 -8.372 -32.633 1.00 53.72 281 TRP A C 1
ATOM 2190 O O . TRP A 1 281 ? -7.809 -9.418 -31.984 1.00 53.72 281 TRP A O 1
ATOM 2200 N N . ILE A 1 282 ? -8.228 -7.223 -32.135 1.00 51.34 282 ILE A N 1
ATOM 2201 C CA . ILE A 1 282 ? -8.759 -7.036 -30.769 1.00 51.34 282 ILE A CA 1
ATOM 2202 C C . ILE A 1 282 ? -9.990 -7.917 -30.462 1.00 51.34 282 ILE A C 1
ATOM 2204 O O . ILE A 1 282 ? -10.332 -8.173 -29.299 1.00 51.34 282 ILE A O 1
ATOM 2208 N N . SER A 1 283 ? -10.716 -8.376 -31.483 1.00 53.69 283 SER A N 1
ATOM 2209 C CA . SER A 1 283 ? -11.996 -9.055 -31.285 1.00 53.69 283 SER A CA 1
ATOM 2210 C C . SER A 1 283 ? -11.870 -10.467 -30.700 1.00 53.69 283 SER A C 1
ATOM 2212 O O . SER A 1 283 ? -12.719 -10.832 -29.871 1.00 53.69 283 SER A O 1
ATOM 2214 N N . GLY A 1 284 ? -10.830 -11.226 -31.069 1.00 66.94 284 GLY A N 1
ATOM 2215 C CA . GLY A 1 284 ? -10.613 -12.618 -30.640 1.00 66.94 284 GLY A CA 1
ATOM 2216 C C . GLY A 1 284 ? -11.803 -13.528 -30.978 1.00 66.94 284 GLY A C 1
ATOM 2217 O O . GLY A 1 284 ? -12.317 -13.482 -32.093 1.00 66.94 284 GLY A O 1
ATOM 2218 N N . ASP A 1 285 ? -12.314 -14.259 -29.980 1.00 62.56 285 ASP A N 1
ATOM 2219 C CA . ASP A 1 285 ? -13.486 -15.166 -30.039 1.00 62.56 285 ASP A CA 1
ATOM 2220 C C . ASP A 1 285 ? -14.787 -14.605 -30.662 1.00 62.56 285 ASP A C 1
ATOM 2222 O O . ASP A 1 285 ? -15.761 -15.337 -30.847 1.00 62.56 285 ASP A O 1
ATOM 2226 N N . LYS A 1 286 ? -14.843 -13.307 -30.972 1.00 64.75 286 LYS A N 1
ATOM 2227 C CA . LYS A 1 286 ? -15.910 -12.675 -31.763 1.00 64.75 286 LYS A CA 1
ATOM 2228 C C . LYS A 1 286 ? -15.830 -12.976 -33.265 1.00 64.75 286 LYS A C 1
ATOM 2230 O O . LYS A 1 286 ? -16.822 -12.706 -33.939 1.00 64.75 286 LYS A O 1
ATOM 2235 N N . ARG A 1 287 ? -14.706 -13.478 -33.790 1.00 68.75 287 ARG A N 1
ATOM 2236 C CA . ARG A 1 287 ? -14.557 -13.753 -35.229 1.00 68.75 287 ARG A CA 1
ATOM 2237 C C . ARG A 1 287 ? -15.574 -14.807 -35.728 1.00 68.75 287 ARG A C 1
ATOM 2239 O O . ARG A 1 287 ? -15.958 -15.678 -34.935 1.00 68.75 287 ARG A O 1
ATOM 2246 N N . PRO A 1 288 ? -16.067 -14.729 -36.984 1.00 77.69 288 PRO A N 1
ATOM 2247 C CA . PRO A 1 288 ? -17.139 -15.605 -37.470 1.00 77.69 288 PRO A CA 1
ATOM 2248 C C . PRO A 1 288 ? -16.769 -17.091 -37.527 1.00 77.69 288 PRO A C 1
ATOM 2250 O O . PRO A 1 288 ? -17.630 -17.944 -37.338 1.00 77.69 288 PRO A O 1
ATOM 2253 N N . ASP A 1 289 ? -15.492 -17.407 -37.731 1.00 74.69 289 ASP A N 1
ATOM 2254 C CA . ASP A 1 289 ? -14.961 -18.770 -37.785 1.00 74.69 289 ASP A CA 1
ATOM 2255 C C . ASP A 1 289 ? -14.735 -19.399 -36.394 1.00 74.69 289 ASP A C 1
ATOM 2257 O O . ASP A 1 289 ? -14.625 -20.620 -36.281 1.00 74.69 289 ASP A O 1
ATOM 2261 N N . PHE A 1 290 ? -14.721 -18.606 -35.311 1.00 78.44 290 PHE A N 1
ATOM 2262 C CA . PHE A 1 290 ? -14.570 -19.144 -33.956 1.00 78.44 290 PHE A CA 1
ATOM 2263 C C . PHE A 1 290 ? -15.868 -19.812 -33.477 1.00 78.44 290 PHE A C 1
ATOM 2265 O O . PHE A 1 290 ? -16.836 -19.148 -33.096 1.00 78.44 290 PHE A O 1
ATOM 2272 N N . ILE A 1 291 ? -15.878 -21.145 -33.464 1.00 80.88 291 ILE A N 1
ATOM 2273 C CA . ILE A 1 291 ? -17.008 -21.968 -33.019 1.00 80.88 291 ILE A CA 1
ATOM 2274 C C . ILE A 1 291 ? -16.799 -22.409 -31.563 1.00 80.88 291 ILE A C 1
ATOM 2276 O O . ILE A 1 291 ? -15.848 -23.119 -31.245 1.00 80.88 291 ILE A O 1
ATOM 2280 N N . TYR A 1 292 ? -17.732 -22.044 -30.680 1.00 79.75 292 TYR A N 1
ATOM 2281 C CA . TYR A 1 292 ? -17.735 -22.455 -29.273 1.00 79.75 292 TYR A CA 1
ATOM 2282 C C . TYR A 1 292 ? -17.867 -23.980 -29.119 1.00 79.75 292 TYR A C 1
ATOM 2284 O O . TYR A 1 292 ? -18.648 -24.621 -29.830 1.00 79.75 292 TYR A O 1
ATOM 2292 N N . THR A 1 293 ? -17.156 -24.561 -28.151 1.00 74.75 293 THR A N 1
ATOM 2293 C CA . THR A 1 293 ? -17.152 -26.006 -27.887 1.00 74.75 293 THR A CA 1
ATOM 2294 C C . THR A 1 293 ? -18.433 -26.432 -27.165 1.00 74.75 293 THR A C 1
ATOM 2296 O O . THR A 1 293 ? -18.672 -26.044 -26.017 1.00 74.75 293 THR A O 1
ATOM 2299 N N . LEU A 1 294 ? -19.233 -27.264 -27.843 1.00 66.31 294 LEU A N 1
ATOM 2300 C CA . LEU A 1 294 ? -20.517 -27.800 -27.360 1.00 66.31 294 LEU A CA 1
ATOM 2301 C C . LEU A 1 294 ? -20.568 -29.335 -27.420 1.00 66.31 294 LEU A C 1
ATOM 2303 O O . LEU A 1 294 ? -20.910 -29.983 -26.437 1.00 66.31 294 LEU A O 1
ATOM 2307 N N . ILE A 1 295 ? -20.255 -29.886 -28.597 1.00 53.56 295 ILE A N 1
ATOM 2308 C CA . ILE A 1 295 ? -20.200 -31.309 -28.965 1.00 53.56 295 ILE A CA 1
ATOM 2309 C C . ILE A 1 295 ? -19.170 -31.412 -30.105 1.00 53.56 295 ILE A C 1
ATOM 2311 O O . ILE A 1 295 ? -19.140 -30.518 -30.956 1.00 53.56 295 ILE A O 1
ATOM 2315 N N . LEU A 1 296 ? -18.377 -32.488 -30.168 1.00 34.78 296 LEU A N 1
ATOM 2316 C CA . LEU A 1 296 ? -17.680 -32.899 -31.396 1.00 34.78 296 LEU A CA 1
ATOM 2317 C C . LEU A 1 296 ? -18.339 -34.170 -31.963 1.00 34.78 296 LEU A C 1
ATOM 2319 O O . LEU A 1 296 ? -18.855 -34.987 -31.202 1.00 34.78 296 LEU A O 1
ATOM 2323 N N . GLY A 1 297 ? -18.355 -34.310 -33.291 1.00 29.23 297 GLY A N 1
ATOM 2324 C CA . GLY A 1 297 ? -18.852 -35.510 -33.971 1.00 29.23 297 GLY A CA 1
ATOM 2325 C C . GLY A 1 297 ? -17.945 -36.731 -33.770 1.00 29.23 297 GLY A C 1
ATOM 2326 O O . GLY A 1 297 ? -16.781 -36.601 -33.396 1.00 29.23 297 GLY A O 1
ATOM 2327 N N . ILE A 1 298 ? -18.497 -37.918 -34.022 1.00 33.09 298 ILE A N 1
ATOM 2328 C CA . ILE A 1 298 ? -17.857 -39.213 -33.754 1.00 33.09 298 ILE A CA 1
ATOM 2329 C C . ILE A 1 298 ? -16.664 -39.467 -34.690 1.00 33.09 298 ILE A C 1
ATOM 2331 O O . ILE A 1 298 ? -16.834 -39.511 -35.906 1.00 33.09 298 ILE A O 1
ATOM 2335 N N . ARG A 1 299 ? -15.504 -39.787 -34.106 1.00 24.75 299 ARG A N 1
ATOM 2336 C CA . ARG A 1 299 ? -14.589 -40.855 -34.556 1.00 24.75 299 ARG A CA 1
ATOM 2337 C C . ARG A 1 299 ? -13.783 -41.346 -33.349 1.00 24.75 299 ARG A C 1
ATOM 2339 O O . ARG A 1 299 ? -13.419 -40.542 -32.496 1.00 24.75 299 ARG A O 1
ATOM 2346 N N . VAL A 1 300 ? -13.563 -42.658 -33.249 1.00 36.38 300 VAL A N 1
ATOM 2347 C CA . VAL A 1 300 ? -12.940 -43.302 -32.078 1.00 36.38 300 VAL A CA 1
ATOM 2348 C C . VAL A 1 300 ? -11.556 -43.829 -32.438 1.00 36.38 300 VAL A C 1
ATOM 2350 O O . VAL A 1 300 ? -11.452 -44.826 -33.141 1.00 36.38 300 VAL A O 1
ATOM 2353 N N . VAL A 1 301 ? -10.526 -43.176 -31.897 1.00 28.33 301 VAL A N 1
ATOM 2354 C CA . VAL A 1 301 ? -9.185 -43.716 -31.609 1.00 28.33 301 VAL A CA 1
ATOM 2355 C C . VAL A 1 301 ? -8.673 -42.935 -30.379 1.00 28.33 301 VAL A C 1
ATOM 2357 O O . VAL A 1 301 ? -8.860 -41.722 -30.329 1.00 28.33 301 VAL A O 1
ATOM 2360 N N . GLY A 1 302 ? -8.079 -43.521 -29.336 1.00 31.42 302 GLY A N 1
ATOM 2361 C CA . GLY A 1 302 ? -7.934 -44.952 -29.066 1.00 31.42 302 GLY A CA 1
ATOM 2362 C C . GLY A 1 302 ? -6.733 -45.295 -28.180 1.00 31.42 302 GLY A C 1
ATOM 2363 O O . GLY A 1 302 ? -5.901 -46.065 -28.630 1.00 31.42 302 GLY A O 1
ATOM 2364 N N . GLU A 1 303 ? -6.622 -44.761 -26.951 1.00 28.44 303 GLU A N 1
ATOM 2365 C CA . GLU A 1 303 ? -5.495 -45.104 -26.055 1.00 28.44 303 GLU A CA 1
ATOM 2366 C C . GLU A 1 303 ? -5.828 -45.011 -24.533 1.00 28.44 303 GLU A C 1
ATOM 2368 O O . GLU A 1 303 ? -6.736 -44.244 -24.168 1.00 28.44 303 GLU A O 1
ATOM 2373 N N . PRO A 1 304 ? -5.169 -45.786 -23.625 1.00 42.59 304 PRO A N 1
ATOM 2374 C CA . PRO A 1 304 ? -5.627 -45.947 -22.232 1.00 42.59 304 PRO A CA 1
ATOM 2375 C C . PRO A 1 304 ? -4.611 -45.667 -21.084 1.00 42.59 304 PRO A C 1
ATOM 2377 O O . PRO A 1 304 ? -4.787 -46.208 -19.990 1.00 42.59 304 PRO A O 1
ATOM 2380 N N . HIS A 1 305 ? -3.575 -44.832 -21.247 1.00 32.50 305 HIS A N 1
ATOM 2381 C CA . HIS A 1 305 ? -2.488 -44.699 -20.245 1.00 32.50 305 HIS A CA 1
ATOM 2382 C C . HIS A 1 305 ? -2.505 -43.417 -19.382 1.00 32.50 305 HIS A C 1
ATOM 2384 O O . HIS A 1 305 ? -1.629 -42.569 -19.498 1.00 32.50 305 HIS A O 1
ATOM 2390 N N . MET A 1 306 ? -3.460 -43.288 -18.445 1.00 31.33 306 MET A N 1
ATOM 2391 C CA . MET A 1 306 ? -3.403 -42.229 -17.406 1.00 31.33 306 MET A CA 1
ATOM 2392 C C . MET A 1 306 ? -3.911 -42.639 -16.005 1.00 31.33 306 MET A C 1
ATOM 2394 O O . MET A 1 306 ? -4.138 -41.793 -15.144 1.00 31.33 306 MET A O 1
ATOM 2398 N N . HIS A 1 307 ? -4.089 -43.940 -15.745 1.00 38.50 307 HIS A N 1
ATOM 2399 C CA . HIS A 1 307 ? -4.696 -44.434 -14.497 1.00 38.50 307 HIS A CA 1
ATOM 2400 C C . HIS A 1 307 ? -3.697 -44.779 -13.373 1.00 38.50 307 HIS A C 1
ATOM 2402 O O . HIS A 1 307 ? -4.100 -44.885 -12.218 1.00 38.50 307 HIS A O 1
ATOM 2408 N N . PHE A 1 308 ? -2.406 -44.953 -13.675 1.00 32.12 308 PHE A N 1
ATOM 2409 C CA . PHE A 1 308 ? -1.429 -45.502 -12.719 1.00 32.12 308 PHE A CA 1
ATOM 2410 C C . PHE A 1 308 ? -0.925 -44.474 -11.686 1.00 32.12 308 PHE A C 1
ATOM 2412 O O . PHE A 1 308 ? -0.851 -44.768 -10.494 1.00 32.12 308 PHE A O 1
ATOM 2419 N N . VAL A 1 309 ? -0.635 -43.243 -12.125 1.00 34.53 309 VAL A N 1
ATOM 2420 C CA . VAL A 1 309 ? -0.003 -42.197 -11.292 1.00 34.53 309 VAL A CA 1
ATOM 2421 C C . VAL A 1 309 ? -0.919 -41.719 -10.155 1.00 34.53 309 VAL A C 1
ATOM 2423 O O . VAL A 1 309 ? -0.459 -41.492 -9.037 1.00 34.53 309 VAL A O 1
ATOM 2426 N N . ILE A 1 310 ? -2.228 -41.617 -10.408 1.00 37.62 310 ILE A N 1
ATOM 2427 C CA . ILE A 1 310 ? -3.210 -41.129 -9.423 1.00 37.62 310 ILE A CA 1
ATOM 2428 C C . ILE A 1 310 ? -3.401 -42.144 -8.281 1.00 37.62 310 ILE A C 1
ATOM 2430 O O . ILE A 1 310 ? -3.472 -41.752 -7.117 1.00 37.62 310 ILE A O 1
ATOM 2434 N N . SER A 1 311 ? -3.405 -43.446 -8.585 1.00 33.28 311 SER A N 1
ATOM 2435 C CA . SER A 1 311 ? -3.534 -44.507 -7.575 1.00 33.28 311 SER A CA 1
ATOM 2436 C C . SER A 1 311 ? -2.373 -44.520 -6.574 1.00 33.28 311 SER A C 1
ATOM 2438 O O . SER A 1 311 ? -2.593 -44.753 -5.387 1.00 33.28 311 SER A O 1
ATOM 2440 N N . ILE A 1 312 ? -1.149 -44.215 -7.022 1.00 35.94 312 ILE A N 1
ATOM 2441 C CA . ILE A 1 312 ? 0.037 -44.147 -6.151 1.00 35.94 312 ILE A CA 1
ATOM 2442 C C . ILE A 1 312 ? -0.063 -42.958 -5.182 1.00 35.94 312 ILE A C 1
ATOM 2444 O O . ILE A 1 312 ? 0.228 -43.109 -3.995 1.00 35.94 312 ILE A O 1
ATOM 2448 N N . ALA A 1 313 ? -0.539 -41.798 -5.648 1.00 34.50 313 ALA A N 1
ATOM 2449 C CA . ALA A 1 313 ? -0.767 -40.639 -4.784 1.00 34.50 313 ALA A CA 1
ATOM 2450 C C . ALA A 1 313 ? -1.807 -40.938 -3.683 1.00 34.50 313 ALA A C 1
ATOM 2452 O O . ALA A 1 313 ? -1.541 -40.697 -2.504 1.00 34.50 313 ALA A O 1
ATOM 2453 N N . MET A 1 314 ? -2.944 -41.547 -4.048 1.00 35.66 314 MET A N 1
ATOM 2454 C CA . MET A 1 314 ? -3.986 -41.924 -3.081 1.00 35.66 314 MET A CA 1
ATOM 2455 C C . MET A 1 314 ? -3.506 -42.989 -2.082 1.00 35.66 314 MET A C 1
ATOM 2457 O O . MET A 1 314 ? -3.845 -42.908 -0.902 1.00 35.66 314 MET A O 1
ATOM 2461 N N . ALA A 1 315 ? -2.687 -43.956 -2.512 1.00 34.44 315 ALA A N 1
ATOM 2462 C CA . ALA A 1 315 ? -2.097 -44.950 -1.613 1.00 34.44 315 ALA A CA 1
ATOM 2463 C C . ALA A 1 315 ? -1.178 -44.303 -0.558 1.00 34.44 315 ALA A C 1
ATOM 2465 O O . ALA A 1 315 ? -1.244 -44.660 0.621 1.00 34.44 315 ALA A O 1
ATOM 2466 N N . CYS A 1 316 ? -0.368 -43.315 -0.953 1.00 31.92 316 CYS A N 1
ATOM 2467 C CA . CYS A 1 316 ? 0.505 -42.574 -0.041 1.00 31.92 316 CYS A CA 1
ATOM 2468 C C . CYS A 1 316 ? -0.273 -41.734 0.985 1.00 31.92 316 CYS A C 1
ATOM 2470 O O . CYS A 1 316 ? 0.046 -41.800 2.176 1.00 31.92 316 CYS A O 1
ATOM 2472 N N . GLU A 1 317 ? -1.306 -40.989 0.571 1.00 32.84 317 GLU A N 1
ATOM 2473 C CA . GLU A 1 317 ? -2.154 -40.239 1.512 1.00 32.84 317 GLU A CA 1
ATOM 2474 C C . GLU A 1 317 ? -2.881 -41.173 2.485 1.00 32.84 317 GLU A C 1
ATOM 2476 O O . GLU A 1 317 ? -2.783 -40.989 3.701 1.00 32.84 317 GLU A O 1
ATOM 2481 N N . LEU A 1 318 ? -3.533 -42.226 1.975 1.00 33.75 318 LEU A N 1
ATOM 2482 C CA . LEU A 1 318 ? -4.295 -43.164 2.799 1.00 33.75 318 LEU A CA 1
ATOM 2483 C C . LEU A 1 318 ? -3.395 -43.857 3.838 1.00 33.75 318 LEU A C 1
ATOM 2485 O O . LEU A 1 318 ? -3.744 -43.920 5.017 1.00 33.75 318 LEU A O 1
ATOM 2489 N N . HIS A 1 319 ? -2.194 -44.290 3.440 1.00 33.47 319 HIS A N 1
ATOM 2490 C CA . HIS A 1 319 ? -1.211 -44.894 4.345 1.00 33.47 319 HIS A CA 1
ATOM 2491 C C . HIS A 1 319 ? -0.728 -43.919 5.434 1.00 33.47 319 HIS A C 1
ATOM 2493 O O . HIS A 1 319 ? -0.537 -44.322 6.588 1.00 33.47 319 HIS A O 1
ATOM 2499 N N . CYS A 1 320 ? -0.565 -42.635 5.101 1.00 33.97 320 CYS A N 1
ATOM 2500 C CA . CYS A 1 320 ? -0.161 -41.595 6.046 1.00 33.97 320 CYS A CA 1
ATOM 2501 C C . CYS A 1 320 ? -1.275 -41.293 7.069 1.00 33.97 320 CYS A C 1
ATOM 2503 O O . CYS A 1 320 ? -1.033 -41.271 8.283 1.00 33.97 320 CYS A O 1
ATOM 2505 N N . THR A 1 321 ? -2.525 -41.164 6.608 1.00 36.06 321 THR A N 1
ATOM 2506 C CA . THR A 1 321 ? -3.695 -40.976 7.480 1.00 36.06 321 THR A CA 1
ATOM 2507 C C . THR A 1 321 ? -3.915 -42.184 8.397 1.00 36.06 321 THR A C 1
ATOM 2509 O O . THR A 1 321 ? -4.094 -42.010 9.603 1.00 36.06 321 THR A O 1
ATOM 2512 N N . THR A 1 322 ? -3.829 -43.417 7.878 1.00 36.09 322 THR A N 1
ATOM 2513 C CA . THR A 1 322 ? -3.998 -44.642 8.682 1.00 36.09 322 THR A CA 1
ATOM 2514 C C . THR A 1 322 ? -2.905 -44.804 9.744 1.00 36.09 322 THR A C 1
ATOM 2516 O O . THR A 1 322 ? -3.217 -45.143 10.887 1.00 36.09 322 THR A O 1
ATOM 2519 N N . LYS A 1 323 ? -1.632 -44.517 9.424 1.00 35.28 323 LYS A N 1
ATOM 2520 C CA . LYS A 1 323 ? -0.537 -44.546 10.416 1.00 35.28 323 LYS A CA 1
ATOM 2521 C C . LYS A 1 323 ? -0.720 -43.519 11.532 1.00 35.28 323 LYS A C 1
ATOM 2523 O O . LYS A 1 323 ? -0.393 -43.819 12.678 1.00 35.28 323 LYS A O 1
ATOM 2528 N N . THR A 1 324 ? -1.260 -42.345 11.211 1.00 37.22 324 THR A N 1
ATOM 2529 C CA . THR A 1 324 ? -1.544 -41.299 12.203 1.00 37.22 324 THR A CA 1
ATOM 2530 C C . THR A 1 324 ? -2.692 -41.730 13.120 1.00 37.22 324 THR A C 1
ATOM 2532 O O . THR A 1 324 ? -2.534 -41.754 14.335 1.00 37.22 324 THR A O 1
ATOM 2535 N N . PHE A 1 325 ? -3.803 -42.210 12.551 1.00 37.94 325 PHE A N 1
ATOM 2536 C CA . PHE A 1 325 ? -4.974 -42.673 13.307 1.00 37.94 325 PHE A CA 1
ATOM 2537 C C . PHE A 1 325 ? -4.665 -43.829 14.282 1.00 37.94 325 PHE A C 1
ATOM 2539 O O . PHE A 1 325 ? -5.193 -43.868 15.392 1.00 37.94 325 PHE A O 1
ATOM 2546 N N . LEU A 1 326 ? -3.769 -44.751 13.906 1.00 37.66 326 LEU A N 1
ATOM 2547 C CA . LEU A 1 326 ? -3.344 -45.873 14.757 1.00 37.66 326 LEU A CA 1
ATOM 2548 C C . LEU A 1 326 ? -2.388 -45.483 15.899 1.00 37.66 326 LEU A C 1
ATOM 2550 O O . LEU A 1 326 ? -2.152 -46.304 16.792 1.00 37.66 326 LEU A O 1
ATOM 2554 N N . ARG A 1 327 ? -1.821 -44.269 15.884 1.00 38.91 327 ARG A N 1
ATOM 2555 C CA . ARG A 1 327 ? -0.911 -43.777 16.931 1.00 38.91 327 ARG A CA 1
ATOM 2556 C C . ARG A 1 327 ? -1.663 -43.329 18.186 1.00 38.91 327 ARG A C 1
ATOM 2558 O O . ARG A 1 327 ? -1.178 -43.572 19.288 1.00 38.91 327 ARG A O 1
ATOM 2565 N N . ASP A 1 328 ? -2.859 -42.772 18.005 1.00 39.81 328 ASP A N 1
ATOM 2566 C CA . ASP A 1 328 ? -3.603 -42.067 19.059 1.00 39.81 328 ASP A CA 1
ATOM 2567 C C . ASP A 1 328 ? -4.774 -42.895 19.643 1.00 39.81 328 ASP A C 1
ATOM 2569 O O . ASP A 1 328 ? -5.503 -42.445 20.527 1.00 39.81 328 ASP A O 1
ATOM 2573 N N . THR A 1 329 ? -4.968 -44.139 19.183 1.00 38.75 329 THR A N 1
ATOM 2574 C CA . THR A 1 329 ? -6.016 -45.042 19.700 1.00 38.75 329 THR A CA 1
ATOM 2575 C C . THR A 1 329 ? -5.702 -45.664 21.067 1.00 38.75 329 THR A C 1
ATOM 2577 O O . THR A 1 329 ? -4.661 -46.289 21.268 1.00 38.75 329 THR A O 1
ATOM 2580 N N . HIS A 1 330 ? -6.683 -45.601 21.977 1.00 48.16 330 HIS A N 1
ATOM 2581 C CA . HIS A 1 330 ? -6.636 -46.171 23.332 1.00 48.16 330 HIS A CA 1
ATOM 2582 C C . HIS A 1 330 ? -6.245 -47.675 23.357 1.00 48.16 330 HIS A C 1
ATOM 2584 O O . HIS A 1 330 ? -6.753 -48.445 22.530 1.00 48.16 330 HIS A O 1
ATOM 2590 N N . PRO A 1 331 ? -5.414 -48.154 24.316 1.00 43.53 331 PRO A N 1
ATOM 2591 C CA . PRO A 1 331 ? -4.830 -49.504 24.274 1.00 43.53 331 PRO A CA 1
ATOM 2592 C C . PRO A 1 331 ? -5.840 -50.657 24.182 1.00 43.53 331 PRO A C 1
ATOM 2594 O O . PRO A 1 331 ? -5.615 -51.625 23.455 1.00 43.53 331 PRO A O 1
ATOM 2597 N N . GLN A 1 332 ? -6.987 -50.544 24.858 1.00 38.72 332 GLN A N 1
ATOM 2598 C CA . GLN A 1 332 ? -8.041 -51.568 24.815 1.00 38.72 332 GLN A CA 1
ATOM 2599 C C . GLN A 1 332 ? -8.691 -51.703 23.425 1.00 38.72 332 GLN A C 1
ATOM 2601 O O . GLN A 1 332 ? -9.126 -52.791 23.050 1.00 38.72 332 GLN A O 1
ATOM 2606 N N . THR A 1 333 ? -8.718 -50.629 22.629 1.00 42.91 333 THR A N 1
ATOM 2607 C CA . THR A 1 333 ? -9.194 -50.658 21.236 1.00 42.91 333 THR A CA 1
ATOM 2608 C C . THR A 1 333 ? -8.187 -51.382 20.344 1.00 42.91 333 THR A C 1
ATOM 2610 O O . THR A 1 333 ? -8.571 -52.233 19.541 1.00 42.91 333 THR A O 1
ATOM 2613 N N . ARG A 1 334 ? -6.887 -51.133 20.556 1.00 43.88 334 ARG A N 1
ATOM 2614 C CA . ARG A 1 334 ? -5.780 -51.814 19.863 1.00 43.88 334 ARG A CA 1
ATOM 2615 C C . ARG A 1 334 ? -5.848 -53.338 20.050 1.00 43.88 334 ARG A C 1
ATOM 2617 O O . ARG A 1 334 ? -5.726 -54.085 19.083 1.00 43.88 334 ARG A O 1
ATOM 2624 N N . ALA A 1 335 ? -6.158 -53.791 21.268 1.00 39.84 335 ALA A N 1
ATOM 2625 C CA . ALA A 1 335 ? -6.346 -55.206 21.604 1.00 39.84 335 ALA A CA 1
ATOM 2626 C C . ALA A 1 335 ? -7.619 -55.851 21.007 1.00 39.84 335 ALA A C 1
ATOM 2628 O O . ALA A 1 335 ? -7.685 -57.075 20.901 1.00 39.84 335 ALA A O 1
ATOM 2629 N N . ARG A 1 336 ? -8.628 -55.060 20.605 1.00 43.66 336 ARG A N 1
ATOM 2630 C CA . ARG A 1 336 ? -9.813 -55.556 19.875 1.00 43.66 336 ARG A CA 1
ATOM 2631 C C . ARG A 1 336 ? -9.561 -55.666 18.371 1.00 43.66 336 ARG A C 1
ATOM 2633 O O . ARG A 1 336 ? -9.981 -56.646 17.767 1.00 43.66 336 ARG A O 1
ATOM 2640 N N . ILE A 1 337 ? -8.835 -54.712 17.783 1.00 43.56 337 ILE A N 1
ATOM 2641 C CA . ILE A 1 337 ? -8.447 -54.744 16.359 1.00 43.56 337 ILE A CA 1
ATOM 2642 C C . ILE A 1 337 ? -7.544 -55.958 16.069 1.00 43.56 337 ILE A C 1
ATOM 2644 O O . ILE A 1 337 ? -7.719 -56.627 15.056 1.00 43.56 337 ILE A O 1
ATOM 2648 N N . ALA A 1 338 ? -6.662 -56.321 17.005 1.00 39.84 338 ALA A N 1
ATOM 2649 C CA . ALA A 1 338 ? -5.783 -57.493 16.914 1.00 39.84 338 ALA A CA 1
ATOM 2650 C C . ALA A 1 338 ? -6.493 -58.873 16.950 1.00 39.84 338 ALA A C 1
ATOM 2652 O O . ALA A 1 338 ? -5.814 -59.895 17.018 1.00 39.84 338 ALA A O 1
ATOM 2653 N N . LYS A 1 339 ? -7.835 -58.930 16.932 1.00 36.41 339 LYS A N 1
ATOM 2654 C CA . LYS A 1 339 ? -8.627 -60.179 16.919 1.00 36.41 339 LYS A CA 1
ATOM 2655 C C . LYS A 1 339 ? -9.466 -60.391 15.648 1.00 36.41 339 LYS A C 1
ATOM 2657 O O . LYS A 1 339 ? -10.292 -61.299 15.615 1.00 36.41 339 LYS A O 1
ATOM 2662 N N . VAL A 1 340 ? -9.269 -59.583 14.605 1.00 35.81 340 VAL A N 1
ATOM 2663 C CA . VAL A 1 340 ? -9.897 -59.810 13.289 1.00 35.81 340 VAL A CA 1
ATOM 2664 C C . VAL A 1 340 ? -9.130 -60.914 12.533 1.00 35.81 340 VAL A C 1
ATOM 2666 O O . VAL A 1 340 ? -7.902 -60.835 12.475 1.00 35.81 340 VAL A O 1
ATOM 2669 N N . PRO A 1 341 ? -9.793 -61.936 11.948 1.00 32.97 341 PRO A N 1
ATOM 2670 C CA . PRO A 1 341 ? -9.109 -63.011 11.223 1.00 32.97 341 PRO A CA 1
ATOM 2671 C C . PRO A 1 341 ? -8.297 -62.513 10.017 1.00 32.97 341 PRO A C 1
ATOM 2673 O O . PRO A 1 341 ? -8.784 -61.740 9.193 1.00 32.97 341 PRO A O 1
ATOM 2676 N N . SER A 1 342 ? -7.068 -63.011 9.873 1.00 37.62 342 SER A N 1
ATOM 2677 C CA . SER A 1 342 ? -6.038 -62.522 8.939 1.00 37.62 342 SER A CA 1
ATOM 2678 C C . SER A 1 342 ? -6.239 -62.884 7.455 1.00 37.62 342 SER A C 1
ATOM 2680 O O . SER A 1 342 ? -5.287 -62.845 6.680 1.00 37.62 342 SER A O 1
ATOM 2682 N N . ASN A 1 343 ? -7.461 -63.224 7.037 1.00 35.69 343 ASN A N 1
ATOM 2683 C CA . ASN A 1 343 ? -7.744 -63.783 5.705 1.00 35.69 343 ASN A CA 1
ATOM 2684 C C . ASN A 1 343 ? -8.313 -62.757 4.703 1.00 35.69 343 ASN A C 1
ATOM 2686 O O . ASN A 1 343 ? -8.619 -63.118 3.572 1.00 35.69 343 ASN A O 1
ATOM 2690 N N . ALA A 1 344 ? -8.447 -61.486 5.099 1.00 34.00 344 ALA A N 1
ATOM 2691 C CA . ALA A 1 344 ? -8.953 -60.398 4.250 1.00 34.00 344 ALA A CA 1
ATOM 2692 C C . ALA A 1 344 ? -7.855 -59.459 3.699 1.00 34.00 344 ALA A C 1
ATOM 2694 O O . ALA A 1 344 ? -8.167 -58.484 3.027 1.00 34.00 344 ALA A O 1
ATOM 2695 N N . ILE A 1 345 ? -6.576 -59.730 3.997 1.00 35.97 345 ILE A N 1
ATOM 2696 C CA . ILE A 1 345 ? -5.418 -58.882 3.623 1.00 35.97 345 ILE A CA 1
ATOM 2697 C C . ILE A 1 345 ? -4.470 -59.626 2.650 1.00 35.97 345 ILE A C 1
ATOM 2699 O O . ILE A 1 345 ? -3.535 -59.061 2.091 1.00 35.97 345 ILE A O 1
ATOM 2703 N N . THR A 1 346 ? -4.715 -60.913 2.394 1.00 33.81 346 THR A N 1
ATOM 2704 C CA . THR A 1 346 ? -3.784 -61.815 1.695 1.00 33.81 346 THR A CA 1
ATOM 2705 C C . THR A 1 346 ? -3.957 -61.916 0.173 1.00 33.81 346 THR A C 1
ATOM 2707 O O . THR A 1 346 ? -3.084 -62.494 -0.472 1.00 33.81 346 THR A O 1
ATOM 2710 N N . MET A 1 347 ? -4.999 -61.328 -0.435 1.00 30.70 347 MET A N 1
ATOM 2711 C CA . MET A 1 347 ? -5.175 -61.363 -1.903 1.00 30.70 347 MET A CA 1
ATOM 2712 C C . MET A 1 347 ? -4.249 -60.401 -2.670 1.00 30.70 347 MET A C 1
ATOM 2714 O O . MET A 1 347 ? -3.692 -60.794 -3.695 1.00 30.70 347 MET A O 1
ATOM 2718 N N . GLU A 1 348 ? -4.017 -59.178 -2.179 1.00 37.25 348 GLU A N 1
ATOM 2719 C CA . GLU A 1 348 ? -3.150 -58.198 -2.871 1.00 37.25 348 GLU A CA 1
ATOM 2720 C C . GLU A 1 348 ? -1.678 -58.650 -2.920 1.00 37.25 348 GLU A C 1
ATOM 2722 O O . GLU A 1 348 ? -0.972 -58.423 -3.906 1.00 37.25 348 GLU A O 1
ATOM 2727 N N . SER A 1 349 ? -1.236 -59.372 -1.884 1.00 32.75 349 SER A N 1
ATOM 2728 C CA . SER A 1 349 ? 0.096 -59.983 -1.810 1.00 32.75 349 SER A CA 1
ATOM 2729 C C . SER A 1 349 ? 0.332 -61.005 -2.932 1.00 32.75 349 SER A C 1
ATOM 2731 O O . SER A 1 349 ? 1.385 -60.997 -3.571 1.00 32.75 349 SER A O 1
ATOM 2733 N N . GLN A 1 350 ? -0.659 -61.855 -3.234 1.00 32.09 350 GLN A N 1
ATOM 2734 C CA . GLN A 1 350 ? -0.483 -62.932 -4.213 1.00 32.09 350 GLN A CA 1
ATOM 2735 C C . GLN A 1 350 ? -0.554 -62.458 -5.670 1.00 32.09 350 GLN A C 1
ATOM 2737 O O . GLN A 1 350 ? 0.252 -62.922 -6.475 1.00 32.09 350 GLN A O 1
ATOM 2742 N N . MET A 1 351 ? -1.419 -61.497 -6.023 1.00 31.45 351 MET A N 1
ATOM 2743 C CA . MET A 1 351 ? -1.398 -60.922 -7.382 1.00 31.45 351 MET A CA 1
ATOM 2744 C C . MET A 1 351 ? -0.080 -60.188 -7.675 1.00 31.45 351 MET A C 1
ATOM 2746 O O . MET A 1 351 ? 0.493 -60.354 -8.753 1.00 31.45 351 MET A O 1
ATOM 2750 N N . SER A 1 352 ? 0.444 -59.446 -6.694 1.00 31.70 352 SER A N 1
ATOM 2751 C CA . SER A 1 352 ? 1.735 -58.755 -6.812 1.00 31.70 352 SER A CA 1
ATOM 2752 C C . SER A 1 352 ? 2.896 -59.740 -7.012 1.00 31.70 352 SER A C 1
ATOM 2754 O O . SER A 1 352 ? 3.752 -59.537 -7.872 1.00 31.70 352 SER A O 1
ATOM 2756 N N . ALA A 1 353 ? 2.902 -60.848 -6.263 1.00 30.23 353 ALA A N 1
ATOM 2757 C CA . ALA A 1 353 ? 3.957 -61.860 -6.317 1.00 30.23 353 ALA A CA 1
ATOM 2758 C C . ALA A 1 353 ? 3.967 -62.713 -7.602 1.00 30.23 353 ALA A C 1
ATOM 2760 O O . ALA A 1 353 ? 5.002 -63.297 -7.921 1.00 30.23 353 ALA A O 1
ATOM 2761 N N . VAL A 1 354 ? 2.855 -62.793 -8.344 1.00 31.02 354 VAL A N 1
ATOM 2762 C CA . VAL A 1 354 ? 2.808 -63.476 -9.652 1.00 31.02 354 VAL A CA 1
ATOM 2763 C C . VAL A 1 354 ? 3.385 -62.584 -10.754 1.00 31.02 354 VAL A C 1
ATOM 2765 O O . VAL A 1 354 ? 4.232 -63.038 -11.519 1.00 31.02 354 VAL A O 1
ATOM 2768 N N . LEU A 1 355 ? 2.992 -61.306 -10.805 1.00 32.00 355 LEU A N 1
ATOM 2769 C CA . LEU A 1 355 ? 3.404 -60.385 -11.874 1.00 32.00 355 LEU A CA 1
ATOM 2770 C C . LEU A 1 355 ? 4.872 -59.937 -11.773 1.00 32.00 355 LEU A C 1
ATOM 2772 O O . LEU A 1 355 ? 5.514 -59.717 -12.795 1.00 32.00 355 LEU A O 1
ATOM 2776 N N . ILE A 1 356 ? 5.436 -59.851 -10.563 1.00 33.25 356 ILE A N 1
ATOM 2777 C CA . ILE A 1 356 ? 6.851 -59.482 -10.358 1.00 33.25 356 ILE A CA 1
ATOM 2778 C C . ILE A 1 356 ? 7.814 -60.629 -10.734 1.00 33.25 356 ILE A C 1
ATOM 2780 O O . ILE A 1 356 ? 8.990 -60.393 -10.998 1.00 33.25 356 ILE A O 1
ATOM 2784 N N . LYS A 1 357 ? 7.344 -61.882 -10.796 1.00 27.48 357 LYS A N 1
ATOM 2785 C CA . LYS A 1 357 ? 8.210 -63.072 -10.905 1.00 27.48 357 LYS A CA 1
ATOM 2786 C C . LYS A 1 357 ? 8.502 -63.532 -12.343 1.00 27.48 357 LYS A C 1
ATOM 2788 O O . LYS A 1 357 ? 8.993 -64.644 -12.529 1.00 27.48 357 LYS A O 1
ATOM 2793 N N . GLN A 1 358 ? 8.187 -62.716 -13.353 1.00 30.11 358 GLN A N 1
ATOM 2794 C CA . GLN A 1 358 ? 8.215 -63.137 -14.763 1.00 30.11 358 GLN A CA 1
ATOM 2795 C C . GLN A 1 358 ? 9.131 -62.312 -15.690 1.00 30.11 358 GLN A C 1
ATOM 2797 O O . GLN A 1 358 ? 9.248 -62.664 -16.859 1.00 30.11 358 GLN A O 1
ATOM 2802 N N . SER A 1 359 ? 9.806 -61.260 -15.200 1.00 27.00 359 SER A N 1
ATOM 2803 C CA . SER A 1 359 ? 10.590 -60.328 -16.039 1.00 27.00 359 SER A CA 1
ATOM 2804 C C . SER A 1 359 ? 12.093 -60.225 -15.728 1.00 27.00 359 SER A C 1
ATOM 2806 O O . SER A 1 359 ? 12.769 -59.389 -16.322 1.00 27.00 359 SER A O 1
ATOM 2808 N N . SER A 1 360 ? 12.650 -61.058 -14.839 1.00 26.25 360 SER A N 1
ATOM 2809 C CA . SER A 1 360 ? 14.087 -61.027 -14.514 1.00 26.25 360 SER A CA 1
ATOM 2810 C C . SER A 1 360 ? 14.691 -62.413 -14.238 1.00 26.25 360 SER A C 1
ATOM 2812 O O . SER A 1 360 ? 14.750 -62.900 -13.110 1.00 26.25 360 SER A O 1
ATOM 2814 N N . ARG A 1 361 ? 15.213 -63.030 -15.304 1.00 26.16 361 ARG A N 1
ATOM 2815 C CA . ARG A 1 361 ? 16.301 -64.017 -15.244 1.00 26.16 361 ARG A CA 1
ATOM 2816 C C . ARG A 1 361 ? 17.476 -63.491 -16.079 1.00 26.16 361 ARG A C 1
ATOM 2818 O O . ARG A 1 361 ? 17.377 -63.556 -17.304 1.00 26.16 361 ARG A O 1
ATOM 2825 N N . PRO A 1 362 ? 18.571 -63.007 -15.474 1.00 27.44 362 PRO A N 1
ATOM 2826 C CA . PRO A 1 362 ? 19.874 -63.083 -16.123 1.00 27.44 362 PRO A CA 1
ATOM 2827 C C . PRO A 1 362 ? 20.353 -64.548 -16.139 1.00 27.44 362 PRO A C 1
ATOM 2829 O O . PRO A 1 362 ? 19.773 -65.409 -15.470 1.00 27.44 362 PRO A O 1
ATOM 2832 N N . MET A 1 363 ? 21.410 -64.826 -16.898 1.00 25.62 363 MET A N 1
ATOM 2833 C CA . MET A 1 363 ? 22.188 -66.063 -16.800 1.00 25.62 363 MET A CA 1
ATOM 2834 C C . MET A 1 363 ? 23.655 -65.670 -16.602 1.00 25.62 363 MET A C 1
ATOM 2836 O O . MET A 1 363 ? 24.089 -64.656 -17.147 1.00 25.62 363 MET A O 1
ATOM 2840 N N . ASP A 1 364 ? 24.363 -66.405 -15.752 1.00 24.44 364 ASP A N 1
ATOM 2841 C CA . ASP A 1 364 ? 25.598 -65.936 -15.118 1.00 24.44 364 ASP A CA 1
ATOM 2842 C C . ASP A 1 364 ? 26.844 -65.959 -16.024 1.00 24.44 364 ASP A C 1
ATOM 2844 O O . ASP A 1 364 ? 26.867 -66.624 -17.058 1.00 24.44 364 ASP A O 1
ATOM 2848 N N . PHE A 1 365 ? 27.879 -65.229 -15.587 1.00 25.69 365 PHE A N 1
ATOM 2849 C CA . PHE A 1 365 ? 29.255 -65.683 -15.278 1.00 25.69 365 PHE A CA 1
ATOM 2850 C C . PHE A 1 365 ? 30.277 -64.555 -15.578 1.00 25.69 365 PHE A C 1
ATOM 2852 O O . PHE A 1 365 ? 30.179 -63.919 -16.621 1.00 25.69 365 PHE A O 1
ATOM 2859 N N . ASP A 1 366 ? 31.342 -64.282 -14.810 1.00 24.73 366 ASP A N 1
ATOM 2860 C CA . ASP A 1 366 ? 31.688 -64.452 -13.378 1.00 24.73 366 ASP A CA 1
ATOM 2861 C C . ASP A 1 366 ? 33.052 -63.732 -13.131 1.00 24.73 366 ASP A C 1
ATOM 2863 O O . ASP A 1 366 ? 33.724 -63.361 -14.095 1.00 24.73 366 ASP A O 1
ATOM 2867 N N . LEU A 1 367 ? 33.484 -63.639 -11.863 1.00 26.34 367 LEU A N 1
ATOM 2868 C CA . LEU A 1 367 ? 34.861 -63.519 -11.329 1.00 26.34 367 LEU A CA 1
ATOM 2869 C C . LEU A 1 367 ? 35.374 -62.197 -10.705 1.00 26.34 367 LEU A C 1
ATOM 2871 O O . LEU A 1 367 ? 35.327 -61.109 -11.266 1.00 26.34 367 LEU A O 1
ATOM 2875 N N . ALA A 1 368 ? 36.061 -62.433 -9.574 1.00 25.73 368 ALA A N 1
ATOM 2876 C CA . ALA A 1 368 ? 37.157 -61.682 -8.939 1.00 25.73 368 ALA A CA 1
ATOM 2877 C C . ALA A 1 368 ? 36.862 -60.407 -8.103 1.00 25.73 368 ALA A C 1
ATOM 2879 O O . ALA A 1 368 ? 36.607 -59.314 -8.596 1.00 25.73 368 ALA A O 1
ATOM 2880 N N . MET A 1 369 ? 37.063 -60.561 -6.786 1.00 24.64 369 MET A N 1
ATOM 2881 C CA . MET A 1 369 ? 37.298 -59.506 -5.781 1.00 24.64 369 MET A CA 1
ATOM 2882 C C . MET A 1 369 ? 38.827 -59.417 -5.445 1.00 24.64 369 MET A C 1
ATOM 2884 O O . MET A 1 369 ? 39.610 -60.093 -6.108 1.00 24.64 369 MET A O 1
ATOM 2888 N N . PRO A 1 370 ? 39.285 -58.808 -4.322 1.00 33.69 370 PRO A N 1
ATOM 2889 C CA . PRO A 1 370 ? 39.402 -57.374 -4.001 1.00 33.69 370 PRO A CA 1
ATOM 2890 C C . PRO A 1 370 ? 40.884 -57.032 -3.618 1.00 33.69 370 PRO A C 1
ATOM 2892 O O . PRO A 1 370 ? 41.772 -57.379 -4.386 1.00 33.69 370 PRO A O 1
ATOM 2895 N N . PRO A 1 371 ? 41.234 -56.534 -2.403 1.00 43.66 371 PRO A N 1
ATOM 2896 C CA . PRO A 1 371 ? 41.031 -55.210 -1.784 1.00 43.66 371 PRO A CA 1
ATOM 2897 C C . PRO A 1 371 ? 42.361 -54.417 -1.599 1.00 43.66 371 PRO A C 1
ATOM 2899 O O . PRO A 1 371 ? 43.440 -54.945 -1.841 1.00 43.66 371 PRO A O 1
ATOM 2902 N N . THR A 1 372 ? 42.330 -53.205 -1.016 1.00 25.11 372 THR A N 1
ATOM 2903 C CA . THR A 1 372 ? 43.075 -52.851 0.235 1.00 25.11 372 THR A CA 1
ATOM 2904 C C . THR A 1 372 ? 42.810 -51.390 0.682 1.00 25.11 372 THR A C 1
ATOM 2906 O O . THR A 1 372 ? 42.233 -50.625 -0.078 1.00 25.11 372 THR A O 1
ATOM 2909 N N . THR A 1 373 ? 43.358 -50.858 1.788 1.00 24.42 373 THR A N 1
ATOM 2910 C CA . THR A 1 373 ? 43.058 -50.957 3.245 1.00 24.42 373 THR A CA 1
ATOM 2911 C C . THR A 1 373 ? 44.060 -50.027 3.987 1.00 24.42 373 THR A C 1
ATOM 2913 O O . THR A 1 373 ? 45.245 -50.074 3.676 1.00 24.42 373 THR A O 1
ATOM 2916 N N . LYS A 1 374 ? 43.621 -49.340 5.064 1.00 24.66 374 LYS A N 1
ATOM 2917 C CA . LYS A 1 374 ? 44.381 -48.601 6.129 1.00 24.66 374 LYS A CA 1
ATOM 2918 C C . LYS A 1 374 ? 44.584 -47.075 5.923 1.00 24.66 374 LYS A C 1
ATOM 2920 O O . LYS A 1 374 ? 44.909 -46.665 4.822 1.00 24.66 374 LYS A O 1
ATOM 2925 N N . THR A 1 375 ? 44.181 -46.164 6.841 1.00 24.66 375 THR A N 1
ATOM 2926 C CA . THR A 1 375 ? 44.694 -45.743 8.200 1.00 24.66 375 THR A CA 1
ATOM 2927 C C . THR A 1 375 ? 46.126 -45.150 8.183 1.00 24.66 375 THR A C 1
ATOM 2929 O O . THR A 1 375 ? 46.937 -45.651 7.422 1.00 24.66 375 THR A O 1
ATOM 2932 N N . ARG A 1 376 ? 46.558 -44.132 8.973 1.00 24.80 376 ARG A N 1
ATOM 2933 C CA . ARG A 1 376 ? 46.169 -43.579 10.314 1.00 24.80 376 ARG A CA 1
ATOM 2934 C C . ARG A 1 376 ? 46.822 -42.163 10.490 1.00 24.80 376 ARG A C 1
ATOM 2936 O O . ARG A 1 376 ? 47.983 -42.052 10.137 1.00 24.80 376 ARG A O 1
ATOM 2943 N N . ALA A 1 377 ? 46.127 -41.047 10.782 1.00 25.81 377 ALA A N 1
ATOM 2944 C CA . ALA A 1 377 ? 45.690 -40.444 12.077 1.00 25.81 377 ALA A CA 1
ATOM 2945 C C . ALA A 1 377 ? 46.752 -39.661 12.921 1.00 25.81 377 ALA A C 1
ATOM 2947 O O . ALA A 1 377 ? 47.941 -39.906 12.764 1.00 25.81 377 ALA A O 1
ATOM 2948 N N . TYR A 1 378 ? 46.278 -38.815 13.870 1.00 23.11 378 TYR A N 1
ATOM 2949 C CA . TYR A 1 378 ? 47.006 -38.038 14.924 1.00 23.11 378 TYR A CA 1
ATOM 2950 C C . TYR A 1 378 ? 47.743 -36.729 14.486 1.00 23.11 378 TYR A C 1
ATOM 2952 O O . TYR A 1 378 ? 48.085 -36.610 13.319 1.00 23.11 378 TYR A O 1
ATOM 2960 N N . ILE A 1 379 ? 47.990 -35.688 15.323 1.00 25.52 379 ILE A N 1
ATOM 2961 C CA . ILE A 1 379 ? 47.693 -35.434 16.764 1.00 25.52 379 ILE A CA 1
ATOM 2962 C C . ILE A 1 379 ? 47.467 -33.921 17.095 1.00 25.52 379 ILE A C 1
ATOM 2964 O O . ILE A 1 379 ? 47.972 -33.047 16.399 1.00 25.52 379 ILE A O 1
ATOM 2968 N N . GLN A 1 380 ? 46.754 -33.631 18.195 1.00 24.45 380 GLN A N 1
ATOM 2969 C CA . GLN A 1 380 ? 46.690 -32.362 18.981 1.00 24.45 380 GLN A CA 1
ATOM 2970 C C . GLN A 1 380 ? 47.308 -32.647 20.388 1.00 24.45 380 GLN A C 1
ATOM 2972 O O . GLN A 1 380 ? 47.414 -33.847 20.670 1.00 24.45 380 GLN A O 1
ATOM 2977 N N . PRO A 1 381 ? 47.662 -31.697 21.311 1.00 42.16 381 PRO A N 1
ATOM 2978 C CA . PRO A 1 381 ? 46.952 -30.436 21.655 1.00 42.16 381 PRO A CA 1
ATOM 2979 C C . PRO A 1 381 ? 47.846 -29.282 22.261 1.00 42.16 381 PRO A C 1
ATOM 2981 O O . PRO A 1 381 ? 49.047 -29.254 22.029 1.00 42.16 381 PRO A O 1
ATOM 2984 N N . ALA A 1 382 ? 47.244 -28.426 23.123 1.00 25.28 382 ALA A N 1
ATOM 2985 C CA . ALA A 1 382 ? 47.816 -27.539 24.180 1.00 25.28 382 ALA A CA 1
ATOM 2986 C C . ALA A 1 382 ? 48.446 -26.181 23.747 1.00 25.28 382 ALA A C 1
ATOM 2988 O O . ALA A 1 382 ? 49.205 -26.147 22.791 1.00 25.28 382 ALA A O 1
ATOM 2989 N N . ASN A 1 383 ? 48.103 -24.990 24.291 1.00 25.08 383 ASN A N 1
ATOM 2990 C CA . ASN A 1 383 ? 47.879 -24.446 25.669 1.00 25.08 383 ASN A CA 1
ATOM 2991 C C . ASN A 1 383 ? 49.181 -23.932 26.343 1.00 25.08 383 ASN A C 1
ATOM 2993 O O . ASN A 1 383 ? 50.180 -24.634 26.277 1.00 25.08 383 ASN A O 1
ATOM 2997 N N . ALA A 1 384 ? 49.247 -22.797 27.071 1.00 25.48 384 ALA A N 1
ATOM 2998 C CA . ALA A 1 384 ? 48.320 -21.664 27.320 1.00 25.48 384 ALA A CA 1
ATOM 2999 C C . ALA A 1 384 ? 49.053 -20.492 28.059 1.00 25.48 384 ALA A C 1
ATOM 3001 O O . ALA A 1 384 ? 50.150 -20.723 28.547 1.00 25.48 384 ALA A O 1
ATOM 3002 N N . ALA A 1 385 ? 48.391 -19.322 28.235 1.00 24.77 385 ALA A N 1
ATOM 3003 C CA . ALA A 1 385 ? 48.508 -18.358 29.376 1.00 24.77 385 ALA A CA 1
ATOM 3004 C C . ALA A 1 385 ? 49.877 -17.656 29.706 1.00 24.77 385 ALA A C 1
ATOM 3006 O O . ALA A 1 385 ? 50.932 -18.189 29.406 1.00 24.77 385 ALA A O 1
ATOM 3007 N N . SER A 1 386 ? 49.991 -16.485 30.377 1.00 24.91 386 SER A N 1
ATOM 3008 C CA . SER A 1 386 ? 49.090 -15.330 30.662 1.00 24.91 386 SER A CA 1
ATOM 3009 C C . SER A 1 386 ? 49.810 -14.185 31.445 1.00 24.91 386 SER A C 1
ATOM 3011 O O . SER A 1 386 ? 50.622 -14.502 32.308 1.00 24.91 386 SER A O 1
ATOM 3013 N N . THR A 1 387 ? 49.366 -12.908 31.319 1.00 24.52 387 THR A N 1
ATOM 3014 C CA . THR A 1 387 ? 49.429 -11.797 32.350 1.00 24.52 387 THR A CA 1
ATOM 3015 C C . THR A 1 387 ? 50.833 -11.238 32.789 1.00 24.52 387 THR A C 1
ATOM 3017 O O . THR A 1 387 ? 51.821 -11.886 32.487 1.00 24.52 387 THR A O 1
ATOM 3020 N N . ILE A 1 388 ? 51.080 -10.068 33.450 1.00 24.47 388 ILE A N 1
ATOM 3021 C CA . ILE A 1 388 ? 50.291 -8.926 34.031 1.00 24.47 388 ILE A CA 1
ATOM 3022 C C . ILE A 1 388 ? 51.169 -7.633 34.275 1.00 24.47 388 ILE A C 1
ATOM 3024 O O . ILE A 1 388 ? 52.368 -7.786 34.468 1.00 24.47 388 ILE A O 1
ATOM 3028 N N . SER A 1 389 ? 50.568 -6.417 34.391 1.00 23.55 389 SER A N 1
ATOM 3029 C CA . SER A 1 389 ? 51.077 -5.138 35.031 1.00 23.55 389 SER A CA 1
ATOM 3030 C C . SER A 1 389 ? 52.362 -4.400 34.538 1.00 23.55 389 SER A C 1
ATOM 3032 O O . SER A 1 389 ? 53.199 -5.015 33.898 1.00 23.55 389 SER A O 1
ATOM 3034 N N . SER A 1 390 ? 52.672 -3.112 34.863 1.00 24.31 390 SER A N 1
ATOM 3035 C CA . SER A 1 390 ? 51.904 -1.862 35.202 1.00 24.31 390 SER A CA 1
ATOM 3036 C C . SER A 1 390 ? 52.827 -0.635 35.511 1.00 24.31 390 SER A C 1
ATOM 3038 O O . SER A 1 390 ? 53.866 -0.863 36.121 1.00 24.31 390 SER A O 1
ATOM 3040 N N . ALA A 1 391 ? 52.365 0.622 35.284 1.00 25.80 391 ALA A N 1
ATOM 3041 C CA . ALA A 1 391 ? 52.891 1.927 35.818 1.00 25.80 391 ALA A CA 1
ATOM 3042 C C . ALA A 1 391 ? 54.323 2.363 35.350 1.00 25.80 391 ALA A C 1
ATOM 3044 O O . ALA A 1 391 ? 55.046 1.520 34.835 1.00 25.80 391 ALA A O 1
ATOM 3045 N N . ASP A 1 392 ? 54.878 3.594 35.452 1.00 25.81 392 ASP A N 1
ATOM 3046 C CA . ASP A 1 392 ? 54.482 5.024 35.675 1.00 25.81 392 ASP A CA 1
ATOM 3047 C C . ASP A 1 392 ? 55.749 5.910 35.369 1.00 25.81 392 ASP A C 1
ATOM 3049 O O . ASP A 1 392 ? 56.832 5.341 35.257 1.00 25.81 392 ASP A O 1
ATOM 3053 N N . ALA A 1 393 ? 55.833 7.259 35.302 1.00 26.42 393 ALA A N 1
ATOM 3054 C CA . ALA A 1 393 ? 54.959 8.413 34.979 1.00 26.42 393 ALA A CA 1
ATOM 3055 C C . ALA A 1 393 ? 55.798 9.744 35.015 1.00 26.42 393 ALA A C 1
ATOM 3057 O O . ALA A 1 393 ? 56.904 9.728 35.550 1.00 26.42 393 ALA A O 1
ATOM 3058 N N . LYS A 1 394 ? 55.238 10.905 34.574 1.00 26.48 394 LYS A N 1
ATOM 3059 C CA . LYS A 1 394 ? 55.784 12.313 34.663 1.00 26.48 394 LYS A CA 1
ATOM 3060 C C . LYS A 1 394 ? 57.030 12.625 33.789 1.00 26.48 394 LYS A C 1
ATOM 3062 O O . LYS A 1 394 ? 57.793 11.722 33.495 1.00 26.48 394 LYS A O 1
ATOM 3067 N N . SER A 1 395 ? 57.351 13.854 33.334 1.00 25.31 395 SER A N 1
ATOM 3068 C CA . SER A 1 395 ? 56.741 15.220 33.222 1.00 25.31 395 SER A CA 1
ATOM 3069 C C . SER A 1 395 ? 57.512 15.959 32.078 1.00 25.31 395 SER A C 1
ATOM 3071 O O . SER A 1 395 ? 58.519 15.413 31.640 1.00 25.31 395 SER A O 1
ATOM 3073 N N . GLY A 1 396 ? 57.231 17.145 31.507 1.00 23.67 396 GLY A N 1
ATOM 3074 C CA . GLY A 1 396 ? 56.316 18.293 31.713 1.00 23.67 396 GLY A CA 1
ATOM 3075 C C . GLY A 1 396 ? 56.729 19.433 30.728 1.00 23.67 396 GLY A C 1
ATOM 3076 O O . GLY A 1 396 ? 57.466 19.148 29.793 1.00 23.67 396 GLY A O 1
ATOM 3077 N N . MET A 1 397 ? 56.431 20.741 30.851 1.00 25.91 397 MET A N 1
ATOM 3078 C CA . MET A 1 397 ? 55.347 21.528 31.483 1.00 25.91 397 MET A CA 1
ATOM 3079 C C . MET A 1 397 ? 55.702 23.044 31.380 1.00 25.91 397 MET A C 1
ATOM 3081 O O . MET A 1 397 ? 56.628 23.442 32.077 1.00 25.91 397 MET A O 1
ATOM 3085 N N . LEU A 1 398 ? 54.981 23.909 30.626 1.00 25.33 398 LEU A N 1
ATOM 3086 C CA . LEU A 1 398 ? 54.957 25.386 30.855 1.00 25.33 398 LEU A CA 1
ATOM 3087 C C . LEU A 1 398 ? 53.892 26.191 30.048 1.00 25.33 398 LEU A C 1
ATOM 3089 O O . LEU A 1 398 ? 53.453 25.767 28.986 1.00 25.33 398 LEU A O 1
ATOM 3093 N N . ALA A 1 399 ? 53.570 27.388 30.570 1.00 24.69 399 ALA A N 1
ATOM 3094 C CA . ALA A 1 399 ? 52.941 28.580 29.954 1.00 24.69 399 ALA A CA 1
ATOM 3095 C C . ALA A 1 399 ? 51.450 28.583 29.487 1.00 24.69 399 ALA A C 1
ATOM 3097 O O . ALA A 1 399 ? 51.069 28.101 28.426 1.00 24.69 399 ALA A O 1
ATOM 3098 N N . LYS A 1 400 ? 50.639 29.310 30.272 1.00 24.77 400 LYS A N 1
ATOM 3099 C CA . LYS A 1 400 ? 49.385 30.048 29.948 1.00 24.77 400 LYS A CA 1
ATOM 3100 C C . LYS A 1 400 ? 49.711 31.581 30.066 1.00 24.77 400 LYS A C 1
ATOM 3102 O O . LYS A 1 400 ? 50.870 31.825 30.415 1.00 24.77 400 LYS A O 1
ATOM 3107 N N . PRO A 1 401 ? 48.828 32.612 29.873 1.00 38.19 401 PRO A N 1
ATOM 3108 C CA . PRO A 1 401 ? 47.375 32.630 30.167 1.00 38.19 401 PRO A CA 1
ATOM 3109 C C . PRO A 1 401 ? 46.466 33.628 29.361 1.00 38.19 401 PRO A C 1
ATOM 3111 O O . PRO A 1 401 ? 46.883 34.206 28.365 1.00 38.19 401 PRO A O 1
ATOM 3114 N N . ASN A 1 402 ? 45.251 33.860 29.898 1.00 25.48 402 ASN A N 1
ATOM 3115 C CA . ASN A 1 402 ? 44.317 35.004 29.734 1.00 25.48 402 ASN A CA 1
ATOM 3116 C C . ASN A 1 402 ? 43.480 35.183 28.436 1.00 25.48 402 ASN A C 1
ATOM 3118 O O . ASN A 1 402 ? 43.908 34.798 27.357 1.00 25.48 402 ASN A O 1
ATOM 3122 N N . ASP A 1 403 ? 42.316 35.867 28.461 1.00 26.02 403 ASP A N 1
ATOM 3123 C CA . ASP A 1 403 ? 41.163 35.738 29.392 1.00 26.02 403 ASP A CA 1
ATOM 3124 C C . ASP A 1 403 ? 39.861 36.403 28.838 1.00 26.02 403 ASP A C 1
ATOM 3126 O O . ASP A 1 403 ? 39.899 37.192 27.902 1.00 26.02 403 ASP A O 1
ATOM 3130 N N . TYR A 1 404 ? 38.726 36.122 29.492 1.00 24.59 404 TYR A N 1
ATOM 3131 C CA . TYR A 1 404 ? 37.532 36.968 29.713 1.00 24.59 404 TYR A CA 1
ATOM 3132 C C . TYR A 1 404 ? 36.626 37.579 28.591 1.00 24.59 404 TYR A C 1
ATOM 3134 O O . TYR A 1 404 ? 36.876 38.641 28.039 1.00 24.59 404 TYR A O 1
ATOM 3142 N N . GLN A 1 405 ? 35.375 37.066 28.587 1.00 24.58 405 GLN A N 1
ATOM 3143 C CA . GLN A 1 405 ? 34.083 37.793 28.774 1.00 24.58 405 GLN A CA 1
ATOM 3144 C C . GLN A 1 405 ? 33.233 38.416 27.614 1.00 24.58 405 GLN A C 1
ATOM 3146 O O . GLN A 1 405 ? 33.611 39.370 26.955 1.00 24.58 405 GLN A O 1
ATOM 3151 N N . LYS A 1 406 ? 31.934 38.025 27.646 1.00 24.78 406 LYS A N 1
ATOM 3152 C CA . LYS A 1 406 ? 30.678 38.838 27.538 1.00 24.78 406 LYS A CA 1
ATOM 3153 C C . LYS A 1 406 ? 30.059 39.305 26.186 1.00 24.78 406 LYS A C 1
ATOM 3155 O O . LYS A 1 406 ? 30.591 40.125 25.463 1.00 24.78 406 LYS A O 1
ATOM 3160 N N . ARG A 1 407 ? 28.760 38.953 26.067 1.00 24.06 407 ARG A N 1
ATOM 3161 C CA . ARG A 1 407 ? 27.576 39.793 25.712 1.00 24.06 407 ARG A CA 1
ATOM 3162 C C . ARG A 1 407 ? 27.452 40.507 24.337 1.00 24.06 407 ARG A C 1
ATOM 3164 O O . ARG A 1 407 ? 27.797 41.666 24.194 1.00 24.06 407 ARG A O 1
ATOM 3171 N N . SER A 1 408 ? 26.665 39.866 23.459 1.00 22.41 408 SER A N 1
ATOM 3172 C CA . SER A 1 408 ? 25.280 40.255 23.067 1.00 22.41 408 SER A CA 1
ATOM 3173 C C . SER A 1 408 ? 24.924 41.577 22.339 1.00 22.41 408 SER A C 1
ATOM 3175 O O . SER A 1 408 ? 25.232 42.653 22.832 1.00 22.41 408 SER A O 1
ATOM 3177 N N . ILE A 1 409 ? 23.935 41.425 21.430 1.00 24.02 409 ILE A N 1
ATOM 3178 C CA . ILE A 1 409 ? 22.725 42.272 21.216 1.00 24.02 409 ILE A CA 1
ATOM 3179 C C . ILE A 1 409 ? 22.745 43.397 20.140 1.00 24.02 409 ILE A C 1
ATOM 3181 O O . ILE A 1 409 ? 23.514 44.338 20.243 1.00 24.02 409 ILE A O 1
ATOM 3185 N N . ILE A 1 410 ? 21.754 43.314 19.217 1.00 23.09 410 ILE A N 1
ATOM 3186 C CA . ILE A 1 410 ? 21.112 44.384 18.389 1.00 23.09 410 ILE A CA 1
ATOM 3187 C C . ILE A 1 410 ? 22.001 45.121 17.344 1.00 23.09 410 ILE A C 1
ATOM 3189 O O . ILE A 1 410 ? 23.210 45.153 17.494 1.00 23.09 410 ILE A O 1
ATOM 3193 N N . MET A 1 411 ? 21.507 45.793 16.284 1.00 24.36 411 MET A N 1
ATOM 3194 C CA . MET A 1 411 ? 20.411 45.624 15.285 1.00 24.36 411 MET A CA 1
ATOM 3195 C C . MET A 1 411 ? 20.481 46.849 14.320 1.00 24.36 411 MET A C 1
ATOM 3197 O O . MET A 1 411 ? 21.180 47.803 14.631 1.00 24.36 411 MET A O 1
ATOM 3201 N N . ALA A 1 412 ? 19.685 46.860 13.239 1.00 22.44 412 ALA A N 1
ATOM 3202 C CA . ALA A 1 412 ? 19.314 48.026 12.403 1.00 22.44 412 ALA A CA 1
ATOM 3203 C C . ALA A 1 412 ? 20.330 48.599 11.370 1.00 22.44 412 ALA A C 1
ATOM 3205 O O . ALA A 1 412 ? 21.376 49.143 11.699 1.00 22.44 412 ALA A O 1
ATOM 3206 N N . THR A 1 413 ? 19.946 48.469 10.090 1.00 27.28 413 THR A N 1
ATOM 3207 C CA . THR A 1 413 ? 19.616 49.547 9.110 1.00 27.28 413 THR A CA 1
ATOM 3208 C C . THR A 1 413 ? 19.812 51.026 9.525 1.00 27.28 413 THR A C 1
ATOM 3210 O O . THR A 1 413 ? 19.612 51.347 10.691 1.00 27.28 413 THR A O 1
ATOM 3213 N N . THR A 1 414 ? 20.078 52.002 8.634 1.00 25.19 414 THR A N 1
ATOM 3214 C CA . THR A 1 414 ? 19.744 52.138 7.182 1.00 25.19 414 THR A CA 1
ATOM 3215 C C . THR A 1 414 ? 20.643 53.185 6.470 1.00 25.19 414 THR A C 1
ATOM 3217 O O . THR A 1 414 ? 21.138 54.091 7.128 1.00 25.19 414 THR A O 1
ATOM 3220 N N . ASP A 1 415 ? 20.779 53.054 5.142 1.00 28.47 415 ASP A N 1
ATOM 3221 C CA . ASP A 1 415 ? 20.896 54.044 4.035 1.00 28.47 415 ASP A CA 1
ATOM 3222 C C . ASP A 1 415 ? 21.500 55.468 4.216 1.00 28.47 415 ASP A C 1
ATOM 3224 O O . ASP A 1 415 ? 21.010 56.248 5.027 1.00 28.47 415 ASP A O 1
ATOM 3228 N N . ALA A 1 416 ? 22.429 55.860 3.312 1.00 25.44 416 ALA A N 1
ATOM 3229 C CA . ALA A 1 416 ? 22.502 57.180 2.625 1.00 25.44 416 ALA A CA 1
ATOM 3230 C C . ALA A 1 416 ? 23.607 57.236 1.522 1.00 25.44 416 ALA A C 1
ATOM 3232 O O . ALA A 1 416 ? 24.532 56.425 1.521 1.00 25.44 416 ALA A O 1
ATOM 3233 N N . GLU A 1 417 ? 23.502 58.185 0.579 1.00 27.50 417 GLU A N 1
ATOM 3234 C CA . GLU A 1 417 ? 24.283 58.306 -0.679 1.00 27.50 417 GLU A CA 1
ATOM 3235 C C . GLU A 1 417 ? 25.504 59.262 -0.615 1.00 27.50 417 GLU A C 1
ATOM 3237 O O . GLU A 1 417 ? 25.502 60.180 0.202 1.00 27.50 417 GLU A O 1
ATOM 3242 N N . ALA A 1 418 ? 26.483 59.118 -1.541 1.00 26.98 418 ALA A N 1
ATOM 3243 C CA . ALA A 1 418 ? 27.100 60.211 -2.347 1.00 26.98 418 ALA A CA 1
ATOM 3244 C C . ALA A 1 418 ? 28.307 59.760 -3.230 1.00 26.98 418 ALA A C 1
ATOM 3246 O O . ALA A 1 418 ? 29.079 58.883 -2.849 1.00 26.98 418 ALA A O 1
ATOM 3247 N N . GLN A 1 419 ? 28.519 60.428 -4.378 1.00 32.62 419 GLN A N 1
ATOM 3248 C CA . GLN A 1 419 ? 29.781 60.510 -5.163 1.00 32.62 419 GLN A CA 1
ATOM 3249 C C . GLN A 1 419 ? 30.032 61.989 -5.564 1.00 32.62 419 GLN A C 1
ATOM 3251 O O . GLN A 1 419 ? 29.163 62.812 -5.252 1.00 32.62 419 GLN A O 1
ATOM 3256 N N . 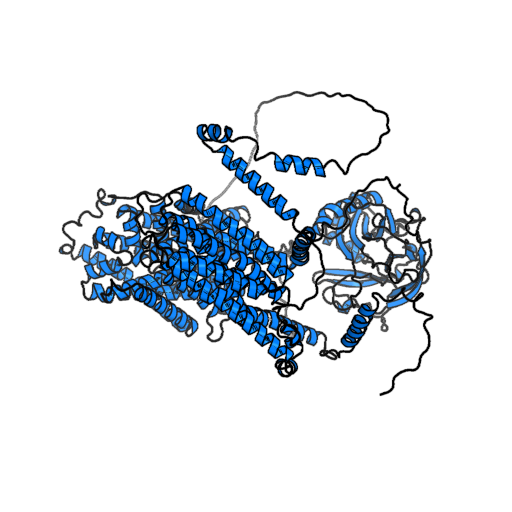PRO A 1 420 ? 31.155 62.378 -6.229 1.00 42.62 420 PRO A N 1
ATOM 3257 C CA . PRO A 1 420 ? 31.157 62.445 -7.717 1.00 42.62 420 PRO A CA 1
ATOM 3258 C C . PRO A 1 420 ? 32.547 62.410 -8.446 1.00 42.62 420 PRO A C 1
ATOM 3260 O O . PRO A 1 420 ? 33.591 62.408 -7.803 1.00 42.62 420 PRO A O 1
ATOM 3263 N N . LEU A 1 421 ? 32.520 62.534 -9.795 1.00 28.70 421 LEU A N 1
ATOM 3264 C CA . LEU A 1 421 ? 33.618 62.885 -10.753 1.00 28.70 421 LEU A CA 1
ATOM 3265 C C . LEU A 1 421 ? 34.700 61.796 -11.027 1.00 28.70 421 LEU A C 1
ATOM 3267 O O . LEU A 1 421 ? 35.143 61.126 -10.107 1.00 28.70 421 LEU A O 1
ATOM 3271 N N . LEU A 1 422 ? 35.223 61.572 -12.251 1.00 28.25 422 LEU A N 1
ATOM 3272 C CA . LEU A 1 422 ? 34.996 62.147 -13.602 1.00 28.25 422 LEU A CA 1
ATOM 3273 C C . LEU A 1 422 ? 35.421 61.136 -14.711 1.00 28.25 422 LEU A C 1
ATOM 3275 O O . LEU A 1 422 ? 36.182 60.215 -14.426 1.00 28.25 422 LEU A O 1
ATOM 3279 N N . SER A 1 423 ? 34.987 61.308 -15.975 1.00 31.44 423 SER A N 1
ATOM 3280 C CA . SER A 1 423 ? 35.313 60.378 -17.089 1.00 31.44 423 SER A CA 1
ATOM 3281 C C . SER A 1 423 ? 35.131 60.947 -18.514 1.00 31.44 423 SER A C 1
ATOM 3283 O O . SER A 1 423 ? 34.140 61.638 -18.755 1.00 31.44 423 SER A O 1
ATOM 3285 N N . PRO A 1 424 ? 35.980 60.546 -19.483 1.00 32.78 424 PRO A N 1
ATOM 3286 C CA . PRO A 1 424 ? 35.651 60.452 -20.921 1.00 32.78 424 PRO A CA 1
ATOM 3287 C C . PRO A 1 424 ? 36.010 59.059 -21.519 1.00 32.78 424 PRO A C 1
ATOM 3289 O O . PRO A 1 424 ? 36.919 58.406 -21.019 1.00 32.78 424 PRO A O 1
ATOM 3292 N N . ALA A 1 425 ? 35.411 58.526 -22.595 1.00 26.61 425 ALA A N 1
ATOM 3293 C CA . ALA A 1 425 ? 34.227 58.900 -23.387 1.00 26.61 425 ALA A CA 1
ATOM 3294 C C . ALA A 1 425 ? 33.628 57.641 -24.094 1.00 26.61 425 ALA A C 1
ATOM 3296 O O . ALA A 1 425 ? 34.113 56.528 -23.908 1.00 26.61 425 ALA A O 1
ATOM 3297 N N . SER A 1 426 ? 32.556 57.815 -24.881 1.00 26.48 426 SER A N 1
ATOM 3298 C CA . SER A 1 426 ? 31.828 56.781 -25.658 1.00 26.48 426 SER A CA 1
ATOM 3299 C C . SER A 1 426 ? 32.669 56.146 -26.796 1.00 26.48 426 SER A C 1
ATOM 3301 O O . SER A 1 426 ? 33.708 56.685 -27.155 1.00 26.48 426 SER A O 1
ATOM 3303 N N . SER A 1 427 ? 32.323 55.018 -27.443 1.00 26.08 427 SER A N 1
ATOM 3304 C CA . SER A 1 427 ? 31.074 54.227 -27.592 1.00 26.08 427 SER A CA 1
ATOM 3305 C C . SER A 1 427 ? 31.431 52.735 -27.881 1.00 26.08 427 SER A C 1
ATOM 3307 O O . SER A 1 427 ? 32.612 52.428 -27.979 1.00 26.08 427 SER A O 1
ATOM 3309 N N . SER A 1 428 ? 30.549 51.733 -28.036 1.00 24.50 428 SER A N 1
ATOM 3310 C CA . SER A 1 428 ? 29.079 51.645 -28.155 1.00 24.50 428 SER A CA 1
ATOM 3311 C C . SER A 1 428 ? 28.556 50.341 -27.492 1.00 24.50 428 SER A C 1
ATOM 3313 O O . SER A 1 428 ? 29.339 49.545 -26.976 1.00 24.50 428 SER A O 1
ATOM 3315 N N . SER A 1 429 ? 27.236 50.132 -27.417 1.00 25.78 429 SER A N 1
ATOM 3316 C CA . SER A 1 429 ? 26.600 49.199 -26.464 1.00 25.78 429 SER A CA 1
ATOM 3317 C C . SER A 1 429 ? 26.135 47.846 -27.031 1.00 25.78 429 SER A C 1
ATOM 3319 O O . SER A 1 429 ? 25.314 47.834 -27.947 1.00 25.78 429 SER A O 1
ATOM 3321 N N . SER A 1 430 ? 26.518 46.726 -26.390 1.00 23.55 430 SER A N 1
ATOM 3322 C CA . SER A 1 430 ? 25.645 45.544 -26.127 1.00 23.55 430 SER A CA 1
ATOM 3323 C C . SER A 1 430 ? 26.369 44.378 -25.410 1.00 23.55 430 SER A C 1
ATOM 3325 O O . SER A 1 430 ? 26.346 43.234 -25.856 1.00 23.55 430 SER A O 1
ATOM 3327 N N . SER A 1 431 ? 27.007 44.627 -24.261 1.00 24.38 431 SER A N 1
ATOM 3328 C CA . SER A 1 431 ? 27.634 43.565 -23.455 1.00 24.38 431 SER A CA 1
ATOM 3329 C C . SER A 1 431 ? 26.643 42.894 -22.491 1.00 24.38 431 SER A C 1
ATOM 3331 O O . SER A 1 431 ? 26.261 43.457 -21.466 1.00 24.38 431 SER A O 1
ATOM 3333 N N . SER A 1 432 ? 26.262 41.646 -22.777 1.00 25.66 432 SER A N 1
ATOM 3334 C CA . SER A 1 432 ? 25.554 40.779 -21.827 1.00 25.66 432 SER A CA 1
ATOM 3335 C C . SER A 1 432 ? 26.527 40.273 -20.752 1.00 25.66 432 SER A C 1
ATOM 3337 O O . SER A 1 432 ? 27.203 39.260 -20.942 1.00 25.66 432 SER A O 1
ATOM 3339 N N . SER A 1 433 ? 26.638 40.993 -19.636 1.00 23.95 433 SER A N 1
ATOM 3340 C CA . SER A 1 433 ? 27.583 40.684 -18.560 1.00 23.95 433 SER A CA 1
ATOM 3341 C C . SER A 1 433 ? 27.199 39.419 -17.782 1.00 23.95 433 SER A C 1
ATOM 3343 O O . SER A 1 433 ? 26.306 39.406 -16.937 1.00 23.95 433 SER A O 1
ATOM 3345 N N . SER A 1 434 ? 27.935 38.339 -18.040 1.00 27.78 434 SER A N 1
ATOM 3346 C CA . SER A 1 434 ? 27.915 37.117 -17.238 1.00 27.78 434 SER A CA 1
ATOM 3347 C C . SER A 1 434 ? 28.444 37.380 -15.823 1.00 27.78 434 SER A C 1
ATOM 3349 O O . SER A 1 434 ? 29.640 37.627 -15.649 1.00 27.78 434 SER A O 1
ATOM 3351 N N . THR A 1 435 ? 27.591 37.280 -14.803 1.00 25.17 435 THR A N 1
ATOM 3352 C CA . THR A 1 435 ? 28.041 37.330 -13.404 1.00 25.17 435 THR A CA 1
ATOM 3353 C C . THR A 1 435 ? 28.849 36.078 -13.071 1.00 25.17 435 THR A C 1
ATOM 3355 O O . THR A 1 435 ? 28.335 34.960 -13.122 1.00 25.17 435 THR A O 1
ATOM 3358 N N . THR A 1 436 ? 30.118 36.260 -12.716 1.00 28.91 436 THR A N 1
ATOM 3359 C CA . THR A 1 436 ? 31.018 35.182 -12.301 1.00 28.91 436 THR A CA 1
ATOM 3360 C C . THR A 1 436 ? 30.592 34.577 -10.961 1.00 28.91 436 THR A C 1
ATOM 3362 O O . THR A 1 436 ? 30.233 35.286 -10.021 1.00 28.91 436 THR A O 1
ATOM 3365 N N . LEU A 1 437 ? 30.670 33.247 -10.849 1.00 26.88 437 LEU A N 1
ATOM 3366 C CA . LEU A 1 437 ? 30.505 32.518 -9.590 1.00 26.88 437 LEU A CA 1
ATOM 3367 C C . LEU A 1 437 ? 31.747 31.665 -9.316 1.00 26.88 437 LEU A C 1
ATOM 3369 O O . LEU A 1 437 ? 32.256 30.989 -10.206 1.00 26.88 437 LEU A O 1
ATOM 3373 N N . SER A 1 438 ? 32.237 31.742 -8.078 1.00 24.19 438 SER A N 1
ATOM 3374 C CA . SER A 1 438 ? 33.547 31.232 -7.655 1.00 24.19 438 SER A CA 1
ATOM 3375 C C . SER A 1 438 ? 33.752 29.739 -7.945 1.00 24.19 438 SER A C 1
ATOM 3377 O O . SER A 1 438 ? 33.071 28.877 -7.386 1.00 24.19 438 SER A O 1
ATOM 3379 N N . SER A 1 439 ? 34.743 29.430 -8.780 1.00 31.06 439 SER A N 1
ATOM 3380 C CA . SER A 1 439 ? 35.155 28.071 -9.130 1.00 31.06 439 SER A CA 1
ATOM 3381 C C . SER A 1 439 ? 36.093 27.481 -8.069 1.00 31.06 439 SER A C 1
ATOM 3383 O O . SER A 1 439 ? 37.299 27.396 -8.289 1.00 31.06 439 SER A O 1
ATOM 3385 N N . ASN A 1 440 ? 35.562 27.097 -6.902 1.00 28.14 440 ASN A N 1
ATOM 3386 C CA . ASN A 1 440 ? 36.376 26.439 -5.866 1.00 28.14 440 ASN A CA 1
ATOM 3387 C C . ASN A 1 440 ? 35.618 25.438 -4.962 1.00 28.14 440 ASN A C 1
ATOM 3389 O O . ASN A 1 440 ? 35.877 25.340 -3.761 1.00 28.14 440 ASN A O 1
ATOM 3393 N N . HIS A 1 441 ? 34.671 24.677 -5.531 1.00 29.77 441 HIS A N 1
ATOM 3394 C CA . HIS A 1 441 ? 34.103 23.478 -4.891 1.00 29.77 441 HIS A CA 1
ATOM 3395 C C . HIS A 1 441 ? 33.473 22.509 -5.912 1.00 29.77 441 HIS A C 1
ATOM 3397 O O . HIS A 1 441 ? 32.319 22.674 -6.296 1.00 29.77 441 HIS A O 1
ATOM 3403 N N . PHE A 1 442 ? 34.209 21.468 -6.319 1.00 31.16 442 PHE A N 1
ATOM 3404 C CA . PHE A 1 442 ? 33.673 20.338 -7.101 1.00 31.16 442 PHE A CA 1
ATOM 3405 C C . PHE A 1 442 ? 34.230 18.984 -6.623 1.00 31.16 442 PHE A C 1
ATOM 3407 O O . PHE A 1 442 ? 34.772 18.183 -7.378 1.00 31.16 442 PHE A O 1
ATOM 3414 N N . GLY A 1 443 ? 34.060 18.710 -5.327 1.00 28.53 443 GLY A N 1
ATOM 3415 C CA . GLY A 1 443 ? 34.158 17.341 -4.818 1.00 28.53 443 GLY A CA 1
ATOM 3416 C C . GLY A 1 443 ? 33.039 16.457 -5.387 1.00 28.53 443 GLY A C 1
ATOM 3417 O O . GLY A 1 443 ? 31.937 16.945 -5.639 1.00 28.53 443 GLY A O 1
ATOM 3418 N N . LYS A 1 444 ? 33.345 15.164 -5.574 1.00 31.06 444 LYS A N 1
ATOM 3419 C CA . LYS A 1 444 ? 32.484 14.064 -6.068 1.00 31.06 444 LYS A CA 1
ATOM 3420 C C . LYS A 1 444 ? 30.975 14.371 -6.075 1.00 31.06 444 LYS A C 1
ATOM 3422 O O . LYS A 1 444 ? 30.366 14.495 -5.009 1.00 31.06 444 LYS A O 1
ATOM 3427 N N . ILE A 1 445 ? 30.347 14.352 -7.259 1.00 35.88 445 ILE A N 1
ATOM 3428 C CA . ILE A 1 445 ? 28.877 14.354 -7.398 1.00 35.88 445 ILE A CA 1
ATOM 3429 C C . ILE A 1 445 ? 28.327 12.980 -6.981 1.00 35.88 445 ILE A C 1
ATOM 3431 O O . ILE A 1 445 ? 27.912 12.151 -7.789 1.00 35.88 445 ILE A O 1
ATOM 3435 N N . LEU A 1 446 ? 28.330 12.739 -5.671 1.00 33.84 446 LEU A N 1
ATOM 3436 C CA . LEU A 1 446 ? 27.501 11.728 -5.036 1.00 33.84 446 LEU A CA 1
ATOM 3437 C C . LEU A 1 446 ? 26.038 12.097 -5.290 1.00 33.84 446 LEU A C 1
ATOM 3439 O O . LEU A 1 446 ? 25.555 13.100 -4.761 1.00 33.84 446 LEU A O 1
ATOM 3443 N N . ARG A 1 447 ? 25.347 11.263 -6.077 1.00 36.06 447 ARG A N 1
ATOM 3444 C CA . ARG A 1 447 ? 23.886 11.277 -6.245 1.00 36.06 447 ARG A CA 1
ATOM 3445 C C . ARG A 1 447 ? 23.249 11.321 -4.855 1.00 36.06 447 ARG A C 1
ATOM 3447 O O . ARG A 1 447 ? 23.426 10.392 -4.061 1.00 36.06 447 ARG A O 1
ATOM 3454 N N . ARG A 1 448 ? 22.619 12.441 -4.510 1.00 39.50 448 ARG A N 1
ATOM 3455 C CA . ARG A 1 448 ? 22.234 12.744 -3.131 1.00 39.50 448 ARG A CA 1
ATOM 3456 C C . ARG A 1 448 ? 20.995 11.963 -2.729 1.00 39.50 448 ARG A C 1
ATOM 3458 O O . ARG A 1 448 ? 20.192 11.543 -3.557 1.00 39.50 448 ARG A O 1
ATOM 3465 N N . ILE A 1 449 ? 20.804 11.810 -1.418 1.00 43.09 449 ILE A N 1
ATOM 3466 C CA . ILE A 1 449 ? 19.589 11.181 -0.881 1.00 43.09 449 ILE A CA 1
ATOM 3467 C C . ILE A 1 449 ? 18.340 12.018 -1.217 1.00 43.09 449 ILE A C 1
ATOM 3469 O O . ILE A 1 449 ? 17.242 11.471 -1.321 1.00 43.09 449 ILE A O 1
ATOM 3473 N N . GLU A 1 450 ? 18.524 13.319 -1.440 1.00 44.59 450 GLU A N 1
ATOM 3474 C CA . GLU A 1 450 ? 17.513 14.252 -1.933 1.00 44.59 450 GLU A CA 1
ATOM 3475 C C . GLU A 1 450 ? 17.050 13.989 -3.385 1.00 44.59 450 GLU A C 1
ATOM 3477 O O . GLU A 1 450 ? 15.926 14.370 -3.714 1.00 44.59 450 GLU A O 1
ATOM 3482 N N . ASP A 1 451 ? 17.864 13.329 -4.224 1.00 38.91 451 ASP A N 1
ATOM 3483 C CA . ASP A 1 451 ? 17.630 13.193 -5.675 1.00 38.91 451 ASP A CA 1
ATOM 3484 C C . ASP A 1 451 ? 16.648 12.059 -6.030 1.00 38.91 451 ASP A C 1
ATOM 3486 O O . ASP A 1 451 ? 15.980 12.110 -7.062 1.00 38.91 451 ASP A O 1
ATOM 3490 N N . ASP A 1 452 ? 16.536 11.031 -5.179 1.00 40.31 452 ASP A N 1
ATOM 3491 C CA . ASP A 1 452 ? 15.614 9.896 -5.386 1.00 40.31 452 ASP A CA 1
ATOM 3492 C C . ASP A 1 452 ? 14.139 10.247 -5.101 1.00 40.31 452 ASP A C 1
ATOM 3494 O O . ASP A 1 452 ? 13.250 9.449 -5.397 1.00 40.31 452 ASP A O 1
ATOM 3498 N N . VAL A 1 453 ? 13.864 11.407 -4.492 1.00 43.16 453 VAL A N 1
ATOM 3499 C CA . VAL A 1 453 ? 12.509 11.844 -4.120 1.00 43.16 453 VAL A CA 1
ATOM 3500 C C . VAL A 1 453 ? 12.170 13.101 -4.914 1.00 43.16 453 VAL A C 1
ATOM 3502 O O . VAL A 1 453 ? 12.676 14.187 -4.618 1.00 43.16 453 VAL A O 1
ATOM 3505 N N . LEU A 1 454 ? 11.288 12.962 -5.909 1.00 36.41 454 LEU A N 1
ATOM 3506 C CA . LEU A 1 454 ? 10.930 14.023 -6.857 1.00 36.41 454 LEU A CA 1
ATOM 3507 C C . LEU A 1 454 ? 10.574 15.357 -6.154 1.00 36.41 454 LEU A C 1
ATOM 3509 O O . LEU A 1 454 ? 9.789 15.357 -5.199 1.00 36.41 454 LEU A O 1
ATOM 3513 N N . PRO A 1 455 ? 11.123 16.507 -6.598 1.00 35.88 455 PRO A N 1
ATOM 3514 C CA . PRO A 1 455 ? 10.737 17.825 -6.094 1.00 35.88 455 PRO A CA 1
ATOM 3515 C C . PRO A 1 455 ? 9.318 18.225 -6.541 1.00 35.88 455 PRO A C 1
ATOM 3517 O O . PRO A 1 455 ? 9.120 18.910 -7.541 1.00 35.88 455 PRO A O 1
ATOM 3520 N N . GLU A 1 456 ? 8.306 17.797 -5.789 1.00 48.75 456 GLU A N 1
ATOM 3521 C CA . GLU A 1 456 ? 6.906 18.136 -6.062 1.00 48.75 456 GLU A CA 1
ATOM 3522 C C . GLU A 1 456 ? 6.585 19.586 -5.665 1.00 48.75 456 GLU A C 1
ATOM 3524 O O . GLU A 1 456 ? 6.281 19.890 -4.510 1.00 48.75 456 GLU A O 1
ATOM 3529 N N . ALA A 1 457 ? 6.626 20.496 -6.640 1.00 41.31 457 ALA A N 1
ATOM 3530 C CA . ALA A 1 457 ? 6.031 21.822 -6.506 1.00 41.31 457 ALA A CA 1
ATOM 3531 C C . ALA A 1 457 ? 4.493 21.720 -6.516 1.00 41.31 457 ALA A C 1
ATOM 3533 O O . ALA A 1 457 ? 3.913 21.034 -7.358 1.00 41.31 457 ALA A O 1
ATOM 3534 N N . SER A 1 458 ? 3.813 22.423 -5.605 1.00 47.22 458 SER A N 1
ATOM 3535 C CA . SER A 1 458 ? 2.348 22.496 -5.607 1.00 47.22 458 SER A CA 1
ATOM 3536 C C . SER A 1 458 ? 1.851 23.317 -6.800 1.00 47.22 458 SER A C 1
ATOM 3538 O O . SER A 1 458 ? 2.250 24.465 -6.990 1.00 47.22 458 SER A O 1
ATOM 3540 N N . SER A 1 459 ? 0.902 22.769 -7.564 1.00 42.47 459 SER A N 1
ATOM 3541 C CA . SER A 1 459 ? 0.261 23.446 -8.707 1.00 42.47 459 SER A CA 1
ATOM 3542 C C . SER A 1 459 ? -0.554 24.695 -8.328 1.00 42.47 459 SER A C 1
ATOM 3544 O O . SER A 1 459 ? -0.999 25.433 -9.203 1.00 42.47 459 SER A O 1
ATOM 3546 N N . LEU A 1 460 ? -0.742 24.935 -7.026 1.00 52.28 460 LEU A N 1
ATOM 3547 C CA . LEU A 1 460 ? -1.453 26.076 -6.440 1.00 52.28 460 LEU A CA 1
ATOM 3548 C C . LEU A 1 460 ? -0.523 27.055 -5.691 1.00 52.28 460 LEU A C 1
ATOM 3550 O O . LEU A 1 460 ? -0.980 28.110 -5.254 1.00 52.28 460 LEU A O 1
ATOM 3554 N N . GLY A 1 461 ? 0.764 26.725 -5.525 1.00 62.06 461 GLY A N 1
ATOM 3555 C CA . GLY A 1 461 ? 1.719 27.508 -4.736 1.00 62.06 461 GLY A CA 1
ATOM 3556 C C . GLY A 1 461 ? 1.459 27.509 -3.218 1.00 62.06 461 GLY A C 1
ATOM 3557 O O . GLY A 1 461 ? 0.616 26.780 -2.692 1.00 62.06 461 GLY A O 1
ATOM 3558 N N . ARG A 1 462 ? 2.206 28.348 -2.484 1.00 78.19 462 ARG A N 1
ATOM 3559 C CA . ARG A 1 462 ? 2.117 28.470 -1.014 1.00 78.19 462 ARG A CA 1
ATOM 3560 C C . ARG A 1 462 ? 1.046 29.476 -0.584 1.00 78.19 462 ARG A C 1
ATOM 3562 O O . ARG A 1 462 ? 1.334 30.648 -0.332 1.00 78.19 462 ARG A O 1
ATOM 3569 N N . THR A 1 463 ? -0.202 29.022 -0.512 1.00 76.81 463 THR A N 1
ATOM 3570 C CA . THR A 1 463 ? -1.366 29.860 -0.183 1.00 76.81 463 THR A CA 1
ATOM 3571 C C . THR A 1 463 ? -1.741 29.871 1.305 1.00 76.81 463 THR A C 1
ATOM 3573 O O . THR A 1 463 ? -2.182 30.915 1.796 1.00 76.81 463 THR A O 1
ATOM 3576 N N . LEU A 1 464 ? -1.530 28.773 2.042 1.00 78.44 464 LEU A N 1
ATOM 3577 C CA . LEU A 1 464 ? -2.016 28.586 3.413 1.00 78.44 464 LEU A CA 1
ATOM 3578 C C . LEU A 1 464 ? -1.291 29.503 4.415 1.00 78.44 464 LEU A C 1
ATOM 3580 O O . LEU A 1 464 ? -0.067 29.449 4.551 1.00 78.44 464 LEU A O 1
ATOM 3584 N N . SER A 1 465 ? -2.045 30.327 5.149 1.00 86.88 465 SER A N 1
ATOM 3585 C CA . SER A 1 465 ? -1.520 31.159 6.242 1.00 86.88 465 SER A CA 1
ATOM 3586 C C . SER A 1 465 ? -1.415 30.379 7.560 1.00 86.88 465 SER A C 1
ATOM 3588 O O . SER A 1 465 ? -1.995 29.301 7.697 1.00 86.88 465 SER A O 1
ATOM 3590 N N . TRP A 1 466 ? -0.743 30.955 8.566 1.00 90.19 466 TRP A N 1
ATOM 3591 C CA . TRP A 1 466 ? -0.709 30.405 9.931 1.00 90.19 466 TRP A CA 1
ATOM 3592 C C . TRP A 1 466 ? -2.118 30.158 10.492 1.00 90.19 466 TRP A C 1
ATOM 3594 O O . TRP A 1 466 ? -2.386 29.092 11.037 1.00 90.19 466 TRP A O 1
ATOM 3604 N N . GLN A 1 467 ? -3.047 31.100 10.287 1.00 84.81 467 GLN A N 1
ATOM 3605 C CA . GLN A 1 467 ? -4.439 30.974 10.735 1.00 84.81 467 GLN A CA 1
ATOM 3606 C C . GLN A 1 467 ? -5.157 29.821 10.022 1.00 84.81 467 GLN A C 1
ATOM 3608 O O . GLN A 1 467 ? -5.836 29.025 10.664 1.00 84.81 467 GLN A O 1
ATOM 3613 N N . SER A 1 468 ? -4.977 29.690 8.703 1.00 80.75 468 SER A N 1
ATOM 3614 C CA . SER A 1 468 ? -5.557 28.587 7.928 1.00 80.75 468 SER A CA 1
ATOM 3615 C C . SER A 1 468 ? -4.974 27.229 8.329 1.00 80.75 468 SER A C 1
ATOM 3617 O O . SER A 1 468 ? -5.720 26.260 8.431 1.00 80.75 468 SER A O 1
ATOM 3619 N N . ALA A 1 469 ? -3.668 27.160 8.603 1.00 85.38 469 ALA A N 1
ATOM 3620 C CA . ALA A 1 469 ? -3.004 25.957 9.097 1.00 85.38 469 ALA A CA 1
ATOM 3621 C C . ALA A 1 469 ? -3.490 25.578 10.506 1.00 85.38 469 ALA A C 1
ATOM 3623 O O . ALA A 1 469 ? -3.794 24.413 10.751 1.00 85.38 469 ALA A O 1
ATOM 3624 N N . TYR A 1 470 ? -3.638 26.555 11.407 1.00 89.31 470 TYR A N 1
ATOM 3625 C CA . TYR A 1 470 ? -4.201 26.338 12.740 1.00 89.31 470 TYR A CA 1
ATOM 3626 C C . TYR A 1 470 ? -5.628 25.792 12.676 1.00 89.31 470 TYR A C 1
ATOM 3628 O O . TYR A 1 470 ? -5.903 24.763 13.286 1.00 89.31 470 TYR A O 1
ATOM 3636 N N . ILE A 1 471 ? -6.505 26.398 11.867 1.00 82.88 471 ILE A N 1
ATOM 3637 C CA . ILE A 1 471 ? -7.881 25.917 11.661 1.00 82.88 471 ILE A CA 1
ATOM 3638 C C . ILE A 1 471 ? -7.889 24.497 11.062 1.00 82.88 471 ILE A C 1
ATOM 3640 O O . ILE A 1 471 ? -8.654 23.653 11.524 1.00 82.88 471 ILE A O 1
ATOM 3644 N N . LEU A 1 472 ? -7.019 24.196 10.089 1.00 82.25 472 LEU A N 1
ATOM 3645 C CA . LEU A 1 472 ? -6.899 22.871 9.458 1.00 82.25 472 LEU A CA 1
ATOM 3646 C C . LEU A 1 472 ? -6.451 21.767 10.433 1.00 82.25 472 LEU A C 1
ATOM 3648 O O . LEU A 1 472 ? -6.865 20.614 10.282 1.00 82.25 472 LEU A O 1
ATOM 3652 N N . VAL A 1 473 ? -5.628 22.106 11.429 1.00 88.88 473 VAL A N 1
ATOM 3653 C CA . VAL A 1 473 ? -5.211 21.184 12.494 1.00 88.88 473 VAL A CA 1
ATOM 3654 C C . VAL A 1 473 ? -6.292 21.085 13.573 1.00 88.88 473 VAL A C 1
ATOM 3656 O O . VAL A 1 473 ? -6.845 20.007 13.785 1.00 88.88 473 VAL A O 1
ATOM 3659 N N . ILE A 1 474 ? -6.672 22.196 14.216 1.00 89.31 474 ILE A N 1
ATOM 3660 C CA . ILE A 1 474 ? -7.591 22.164 15.365 1.00 89.31 474 ILE A CA 1
ATOM 3661 C C . ILE A 1 474 ? -9.008 21.713 14.976 1.00 89.31 474 ILE A C 1
ATOM 3663 O O . ILE A 1 474 ? -9.658 21.038 15.765 1.00 89.31 474 ILE A O 1
ATOM 3667 N N . SER A 1 475 ? -9.475 21.983 13.749 1.00 85.44 475 SER A N 1
ATOM 3668 C CA . SER A 1 475 ? -10.766 21.476 13.250 1.00 85.44 475 SER A CA 1
ATOM 3669 C C . SER A 1 475 ? -10.712 20.004 12.813 1.00 85.44 475 SER A C 1
ATOM 3671 O O . SER A 1 475 ? -11.767 19.385 12.675 1.00 85.44 475 SER A O 1
ATOM 3673 N N . ARG A 1 476 ? -9.529 19.405 12.611 1.00 86.88 476 ARG A N 1
ATOM 3674 C CA . ARG A 1 476 ? -9.405 17.943 12.458 1.00 86.88 476 ARG A CA 1
ATOM 3675 C C . ARG A 1 476 ? -9.354 17.254 13.820 1.00 86.88 476 ARG A C 1
ATOM 3677 O O . ARG A 1 476 ? -10.077 16.278 13.996 1.00 86.88 476 ARG A O 1
ATOM 3684 N N . VAL A 1 477 ? -8.574 17.793 14.758 1.00 90.44 477 VAL A N 1
ATOM 3685 C CA . VAL A 1 477 ? -8.480 17.297 16.141 1.00 90.44 477 VAL A CA 1
ATOM 3686 C C . VAL A 1 477 ? -9.846 17.372 16.826 1.00 90.44 477 VAL A C 1
ATOM 3688 O O . VAL A 1 477 ? -10.371 16.355 17.271 1.00 90.44 477 VAL A O 1
ATOM 3691 N N . ILE A 1 478 ? -10.490 18.544 16.812 1.00 87.94 478 ILE A N 1
ATOM 3692 C CA . ILE A 1 478 ? -11.862 18.714 17.298 1.00 87.94 478 ILE A CA 1
ATOM 3693 C C . ILE A 1 478 ? -12.836 18.108 16.270 1.00 87.94 478 ILE A C 1
ATOM 3695 O O . ILE A 1 478 ? -13.283 18.735 15.299 1.00 87.94 478 ILE A O 1
ATOM 3699 N N . GLY A 1 479 ? -13.141 16.831 16.478 1.00 82.00 479 GLY A N 1
ATOM 3700 C CA . GLY A 1 479 ? -14.145 16.050 15.756 1.00 82.00 479 GLY A CA 1
ATOM 3701 C C . GLY A 1 479 ? -15.127 15.371 16.699 1.00 82.00 479 GLY A C 1
ATOM 3702 O O . GLY A 1 479 ? -15.279 15.786 17.845 1.00 82.00 479 GLY A O 1
ATOM 3703 N N . SER A 1 480 ? -15.758 14.289 16.235 1.00 82.06 480 SER A N 1
ATOM 3704 C CA . SER A 1 480 ? -16.681 13.487 17.050 1.00 82.06 480 SER A CA 1
ATOM 3705 C C . SER A 1 480 ? -16.057 12.942 18.341 1.00 82.06 480 SER A C 1
ATOM 3707 O O . SER A 1 480 ? -16.788 12.680 19.288 1.00 82.06 480 SER A O 1
ATOM 3709 N N . GLY A 1 481 ? -14.725 12.787 18.382 1.00 87.06 481 GLY A N 1
ATOM 3710 C CA . GLY A 1 481 ? -13.970 12.164 19.472 1.00 87.06 481 GLY A CA 1
ATOM 3711 C C . GLY A 1 481 ? -14.417 12.622 20.859 1.00 87.06 481 GLY A C 1
ATOM 3712 O O . GLY A 1 481 ? -15.040 11.855 21.579 1.00 87.06 481 GLY A O 1
ATOM 3713 N N . ILE A 1 482 ? -14.196 13.889 21.208 1.00 91.62 482 ILE A N 1
ATOM 3714 C CA . ILE A 1 482 ? -14.487 14.416 22.554 1.00 91.62 482 ILE A CA 1
ATOM 3715 C C . ILE A 1 482 ? -15.985 14.456 22.929 1.00 91.62 482 ILE A C 1
ATOM 3717 O O . ILE A 1 482 ? -16.330 14.547 24.108 1.00 91.62 482 ILE A O 1
ATOM 3721 N N . PHE A 1 483 ? -16.882 14.361 21.946 1.00 90.81 483 PHE A N 1
ATOM 3722 C CA . PHE A 1 483 ? -18.329 14.308 22.173 1.00 90.81 483 PHE A CA 1
ATOM 3723 C C . PHE A 1 483 ? -18.860 12.874 22.323 1.00 90.81 483 PHE A C 1
ATOM 3725 O O . PHE A 1 483 ? -19.988 12.707 22.769 1.00 90.81 483 PHE A O 1
ATOM 3732 N N . ALA A 1 484 ? -18.070 11.852 21.964 1.00 89.06 484 ALA A N 1
ATOM 3733 C CA . ALA A 1 484 ? -18.525 10.463 21.869 1.00 89.06 484 ALA A CA 1
ATOM 3734 C C . ALA A 1 484 ? -17.638 9.437 22.597 1.00 89.06 484 ALA A C 1
ATOM 3736 O O . ALA A 1 484 ? -18.137 8.447 23.124 1.00 89.06 484 ALA A O 1
ATOM 3737 N N . THR A 1 485 ? -16.320 9.636 22.655 1.00 91.94 485 THR A N 1
ATOM 3738 C CA . THR A 1 485 ? -15.411 8.677 23.298 1.00 91.94 485 THR A CA 1
ATOM 3739 C C . THR A 1 485 ? -15.494 8.642 24.827 1.00 91.94 485 THR A C 1
ATOM 3741 O O . THR A 1 485 ? -15.374 7.528 25.339 1.00 91.94 485 THR A O 1
ATOM 3744 N N . PRO A 1 486 ? -15.751 9.736 25.583 1.00 92.31 486 PRO A N 1
ATOM 3745 C CA . PRO A 1 486 ? -15.734 9.686 27.049 1.00 92.31 486 PRO A CA 1
ATOM 3746 C C . PRO A 1 486 ? -16.678 8.641 27.656 1.00 92.31 486 PRO A C 1
ATOM 3748 O O . PRO A 1 486 ? -16.227 7.832 28.463 1.00 92.31 486 PRO A O 1
ATOM 3751 N N . GLY A 1 487 ? -17.941 8.572 27.211 1.00 89.19 487 GLY A N 1
ATOM 3752 C CA . GLY A 1 487 ? -18.896 7.555 27.675 1.00 89.19 487 GLY A CA 1
ATOM 3753 C C . GLY A 1 487 ? -18.413 6.130 27.383 1.00 89.19 487 GLY A C 1
ATOM 3754 O O . GLY A 1 487 ? -18.406 5.272 28.266 1.00 89.19 487 GLY A O 1
ATOM 3755 N N . SER A 1 488 ? -17.898 5.893 26.171 1.00 89.12 488 SER A N 1
ATOM 3756 C CA . SER A 1 488 ? -17.330 4.594 25.773 1.00 89.12 488 SER A CA 1
ATOM 3757 C C . SER A 1 488 ? -16.056 4.196 26.542 1.00 89.12 488 SER A C 1
ATOM 3759 O O . SER A 1 488 ? -15.842 3.009 26.782 1.00 89.12 488 SER A O 1
ATOM 3761 N N . ILE A 1 489 ? -15.227 5.167 26.951 1.00 92.56 489 ILE A N 1
ATOM 3762 C CA . ILE A 1 489 ? -14.009 4.947 27.748 1.00 92.56 489 ILE A CA 1
ATOM 3763 C C . ILE A 1 489 ? -14.399 4.607 29.186 1.00 92.56 489 ILE A C 1
ATOM 3765 O O . ILE A 1 489 ? -13.962 3.589 29.712 1.00 92.56 489 ILE A O 1
ATOM 3769 N N . VAL A 1 490 ? -15.270 5.408 29.803 1.00 91.38 490 VAL A N 1
ATOM 3770 C CA . VAL A 1 490 ? -15.746 5.219 31.185 1.00 91.38 490 VAL A CA 1
ATOM 3771 C C . VAL A 1 490 ? -16.496 3.894 31.347 1.00 91.38 490 VAL A C 1
ATOM 3773 O O . VAL A 1 490 ? -16.279 3.182 32.325 1.00 91.38 490 VAL A O 1
ATOM 3776 N N . ARG A 1 491 ? -17.302 3.504 30.351 1.00 89.44 491 ARG A N 1
ATOM 3777 C CA . ARG A 1 491 ? -17.916 2.168 30.253 1.00 89.44 491 ARG A CA 1
ATOM 3778 C C . ARG A 1 491 ? -16.887 1.033 30.302 1.00 89.44 491 ARG A C 1
ATOM 3780 O O . ARG A 1 491 ? -17.182 -0.013 30.870 1.00 89.44 491 ARG A O 1
ATOM 3787 N N . ALA A 1 492 ? -15.717 1.220 29.693 1.00 88.94 492 ALA A N 1
ATOM 3788 C CA . ALA A 1 492 ? -14.678 0.198 29.608 1.00 88.94 492 ALA A CA 1
ATOM 3789 C C . ALA A 1 492 ? -13.803 0.143 30.876 1.00 88.94 492 ALA A C 1
ATOM 3791 O O . ALA A 1 492 ? -13.561 -0.941 31.406 1.00 88.94 492 ALA A O 1
ATOM 3792 N N . VAL A 1 493 ? -13.355 1.299 31.384 1.00 92.00 493 VAL A N 1
ATOM 3793 C CA . VAL A 1 493 ? -12.430 1.387 32.534 1.00 92.00 493 VAL A CA 1
ATOM 3794 C C . VAL A 1 493 ? -13.116 1.432 33.904 1.00 92.00 493 VAL A C 1
ATOM 3796 O O . VAL A 1 493 ? -12.437 1.322 34.921 1.00 92.00 493 VAL A O 1
ATOM 3799 N N . GLY A 1 494 ? -14.440 1.595 33.953 1.00 88.75 494 GLY A N 1
ATOM 3800 C CA . GLY A 1 494 ? -15.263 1.530 35.167 1.00 88.75 494 GLY A CA 1
ATOM 3801 C C . GLY A 1 494 ? -15.310 2.812 36.009 1.00 88.75 494 GLY A C 1
ATOM 3802 O O . GLY A 1 494 ? -16.395 3.166 36.482 1.00 88.75 494 GLY A O 1
ATOM 3803 N N . SER A 1 495 ? -14.180 3.518 36.156 1.00 90.25 495 SER A N 1
ATOM 3804 C CA . SER A 1 495 ? -14.012 4.654 37.081 1.00 90.25 495 SER A CA 1
ATOM 3805 C C . SER A 1 495 ? -13.744 6.010 36.396 1.00 90.25 495 SER A C 1
ATOM 3807 O O . SER A 1 495 ? -13.142 6.051 35.314 1.00 90.25 495 SER A O 1
ATOM 3809 N N . PRO A 1 496 ? -14.121 7.149 37.021 1.00 89.69 496 PRO A N 1
ATOM 3810 C CA . PRO A 1 496 ? -13.752 8.483 36.538 1.00 89.69 496 PRO A CA 1
ATOM 3811 C C . PRO A 1 496 ? -12.238 8.738 36.582 1.00 89.69 496 PRO A C 1
ATOM 3813 O O . PRO A 1 496 ? -11.682 9.321 35.652 1.00 89.69 496 PRO A O 1
ATOM 3816 N N . GLY A 1 497 ? -11.554 8.277 37.636 1.00 90.69 497 GLY A N 1
ATOM 3817 C CA . GLY A 1 497 ? -10.122 8.492 37.849 1.00 90.69 497 GLY A CA 1
ATOM 3818 C C . GLY A 1 497 ? -9.257 7.848 36.779 1.00 90.69 497 GLY A C 1
ATOM 3819 O O . GLY A 1 497 ? -8.393 8.511 36.200 1.00 90.69 497 GLY A O 1
ATOM 3820 N N . LEU A 1 498 ? -9.530 6.582 36.445 1.00 92.88 498 LEU A N 1
ATOM 3821 C CA . LEU A 1 498 ? -8.802 5.894 35.382 1.00 92.88 498 LEU A CA 1
ATOM 3822 C C . LEU A 1 498 ? -9.117 6.515 34.012 1.00 92.88 498 LEU A C 1
ATOM 3824 O O . LEU A 1 498 ? -8.206 6.695 33.208 1.00 92.88 498 LEU A O 1
ATOM 3828 N N . ALA A 1 499 ? -10.359 6.945 33.762 1.00 93.31 499 ALA A N 1
ATOM 3829 C CA . ALA A 1 499 ? -10.709 7.652 32.529 1.00 93.31 499 ALA A CA 1
ATOM 3830 C C . ALA A 1 499 ? -9.946 8.985 32.377 1.00 93.31 499 ALA A C 1
ATOM 3832 O O . ALA A 1 499 ? -9.348 9.229 31.327 1.00 93.31 499 ALA A O 1
ATOM 3833 N N . LEU A 1 500 ? -9.901 9.824 33.420 1.00 93.12 500 LEU A N 1
ATOM 3834 C CA . LEU A 1 500 ? -9.129 11.076 33.425 1.00 93.12 500 LEU A CA 1
ATOM 3835 C C . LEU A 1 500 ? -7.621 10.821 33.275 1.00 93.12 500 LEU A C 1
ATOM 3837 O O . LEU A 1 500 ? -6.956 11.514 32.501 1.00 93.12 500 LEU A O 1
ATOM 3841 N N . LEU A 1 501 ? -7.086 9.793 33.941 1.00 94.31 501 LEU A N 1
ATOM 3842 C CA . LEU A 1 501 ? -5.689 9.381 33.801 1.00 94.31 501 LEU A CA 1
ATOM 3843 C C . LEU A 1 501 ? -5.354 8.989 32.353 1.00 94.31 501 LEU A C 1
ATOM 3845 O O . LEU A 1 501 ? -4.321 9.417 31.838 1.00 94.31 501 LEU A O 1
ATOM 3849 N N . LEU A 1 502 ? -6.230 8.251 31.659 1.00 95.19 502 LEU A N 1
ATOM 3850 C CA . LEU A 1 502 ? -6.021 7.911 30.245 1.00 95.19 502 LEU A CA 1
ATOM 3851 C C . LEU A 1 502 ? -6.056 9.137 29.320 1.00 95.19 502 LEU A C 1
ATOM 3853 O O . LEU A 1 502 ? -5.318 9.151 28.335 1.00 95.19 502 LEU A O 1
ATOM 3857 N N . TRP A 1 503 ? -6.826 10.187 29.633 1.00 95.12 503 TRP A N 1
ATOM 3858 C CA . TRP A 1 503 ? -6.758 11.455 28.891 1.00 95.12 503 TRP A CA 1
ATOM 3859 C C . TRP A 1 503 ? -5.424 12.187 29.100 1.00 95.12 503 TRP A C 1
ATOM 3861 O O . TRP A 1 503 ? -4.842 12.666 28.127 1.00 95.12 503 TRP A O 1
ATOM 3871 N N . VAL A 1 504 ? -4.898 12.228 30.331 1.00 94.12 504 VAL A N 1
ATOM 3872 C CA . VAL A 1 504 ? -3.585 12.837 30.635 1.00 94.12 504 VAL A CA 1
ATOM 3873 C C . VAL A 1 504 ? -2.439 12.052 29.986 1.00 94.12 504 VAL A C 1
ATOM 3875 O O . VAL A 1 504 ? -1.577 12.638 29.327 1.00 94.12 504 VAL A O 1
ATOM 3878 N N . VAL A 1 505 ? -2.445 10.721 30.107 1.00 92.31 505 VAL A N 1
ATOM 3879 C CA . VAL A 1 505 ? -1.462 9.842 29.451 1.00 92.31 505 VAL A CA 1
ATOM 3880 C C . VAL A 1 505 ? -1.567 9.969 27.930 1.00 92.31 505 VAL A C 1
ATOM 3882 O O . VAL A 1 505 ? -0.556 10.164 27.259 1.00 92.31 505 VAL A O 1
ATOM 3885 N N . GLY A 1 506 ? -2.779 9.942 27.372 1.00 91.88 506 GLY A N 1
ATOM 3886 C CA . GLY A 1 506 ? -3.005 10.098 25.936 1.00 91.88 506 GLY A CA 1
ATOM 3887 C C . GLY A 1 506 ? -2.521 11.441 25.385 1.00 91.88 506 GLY A C 1
ATOM 3888 O O . GLY A 1 506 ? -1.900 11.467 24.324 1.00 91.88 506 GLY A O 1
ATOM 3889 N N . ALA A 1 507 ? -2.704 12.532 26.133 1.00 92.06 507 ALA A N 1
ATOM 3890 C CA . ALA A 1 507 ? -2.159 13.849 25.806 1.00 92.06 507 ALA A CA 1
ATOM 3891 C C . ALA A 1 507 ? -0.617 13.859 25.774 1.00 92.06 507 ALA A C 1
ATOM 3893 O O . ALA A 1 507 ? -0.017 14.345 24.811 1.00 92.06 507 ALA A O 1
ATOM 3894 N N . ALA A 1 508 ? 0.042 13.275 26.782 1.00 91.19 508 ALA A N 1
ATOM 3895 C CA . ALA A 1 508 ? 1.504 13.164 26.825 1.00 91.19 508 ALA A CA 1
ATOM 3896 C C . ALA A 1 508 ? 2.062 12.305 25.671 1.00 91.19 508 ALA A C 1
ATOM 3898 O O . ALA A 1 508 ? 3.119 12.598 25.106 1.00 91.19 508 ALA A O 1
ATOM 3899 N N . VAL A 1 509 ? 1.326 11.269 25.268 1.00 90.31 509 VAL A N 1
ATOM 3900 C CA . VAL A 1 509 ? 1.682 10.392 24.146 1.00 90.31 509 VAL A CA 1
ATOM 3901 C C . VAL A 1 509 ? 1.475 11.080 22.799 1.00 90.31 509 VAL A C 1
ATOM 3903 O O . VAL A 1 509 ? 2.347 10.984 21.933 1.00 90.31 509 VAL A O 1
ATOM 3906 N N . ALA A 1 510 ? 0.375 11.819 22.633 1.00 91.56 510 ALA A N 1
ATOM 3907 C CA . ALA A 1 510 ? 0.135 12.660 21.465 1.00 91.56 510 ALA A CA 1
ATOM 3908 C C . ALA A 1 510 ? 1.239 13.720 21.310 1.00 91.56 510 ALA A C 1
ATOM 3910 O O . ALA A 1 510 ? 1.733 13.930 20.204 1.00 91.56 510 ALA A O 1
ATOM 3911 N N . ALA A 1 511 ? 1.711 14.306 22.418 1.00 92.88 511 ALA A N 1
ATOM 3912 C CA . ALA A 1 511 ? 2.857 15.214 22.425 1.00 92.88 511 ALA A CA 1
ATOM 3913 C C . ALA A 1 511 ? 4.158 14.536 21.950 1.00 92.88 511 ALA A C 1
ATOM 3915 O O . ALA A 1 511 ? 4.882 15.102 21.131 1.00 92.88 511 ALA A O 1
ATOM 3916 N N . CYS A 1 512 ? 4.443 13.310 22.409 1.00 92.94 512 CYS A N 1
ATOM 3917 C CA . CYS A 1 512 ? 5.625 12.553 21.981 1.00 92.94 512 CYS A CA 1
ATOM 3918 C C . CYS A 1 512 ? 5.561 12.157 20.497 1.00 92.94 512 CYS A C 1
ATOM 3920 O O . CYS A 1 512 ? 6.550 12.310 19.780 1.00 92.94 512 CYS A O 1
ATOM 3922 N N . GLY A 1 513 ? 4.399 11.693 20.023 1.00 91.50 513 GLY A N 1
ATOM 3923 C CA . GLY A 1 513 ? 4.162 11.391 18.608 1.00 91.50 513 GLY A CA 1
ATOM 3924 C C . GLY A 1 513 ? 4.330 12.630 17.728 1.00 91.50 513 GLY A C 1
ATOM 3925 O O . GLY A 1 513 ? 5.126 12.614 16.791 1.00 91.50 513 GLY A O 1
ATOM 3926 N N . LEU A 1 514 ? 3.677 13.738 18.094 1.00 92.75 514 LEU A N 1
ATOM 3927 C CA . LEU A 1 514 ? 3.812 15.010 17.388 1.00 92.75 514 LEU A CA 1
ATOM 3928 C C . LEU A 1 514 ? 5.267 15.495 17.348 1.00 92.75 514 LEU A C 1
ATOM 3930 O O . LEU A 1 514 ? 5.715 15.963 16.307 1.00 92.75 514 LEU A O 1
ATOM 3934 N N . ALA A 1 515 ? 6.026 15.376 18.440 1.00 93.50 515 ALA A N 1
ATOM 3935 C CA . ALA A 1 515 ? 7.419 15.817 18.471 1.00 93.50 515 ALA A CA 1
ATOM 3936 C C . ALA A 1 515 ? 8.329 14.997 17.530 1.00 93.50 515 ALA A C 1
ATOM 3938 O O . ALA A 1 515 ? 9.241 15.561 16.922 1.00 93.50 515 ALA A O 1
ATOM 3939 N N . VAL A 1 516 ? 8.061 13.697 17.352 1.00 94.44 516 VAL A N 1
ATOM 3940 C CA . VAL A 1 516 ? 8.722 12.857 16.334 1.00 94.44 516 VAL A CA 1
ATOM 3941 C C . VAL A 1 516 ? 8.353 13.330 14.922 1.00 94.44 516 VAL A C 1
ATOM 3943 O O . VAL A 1 516 ? 9.245 13.620 14.121 1.00 94.44 516 VAL A O 1
ATOM 3946 N N . SER A 1 517 ? 7.058 13.483 14.628 1.00 92.19 517 SER A N 1
ATOM 3947 C CA . SER A 1 517 ? 6.577 13.955 13.320 1.00 92.19 517 SER A CA 1
ATOM 3948 C C . SER A 1 517 ? 7.035 15.386 12.998 1.00 92.19 517 SER A C 1
ATOM 3950 O O . SER A 1 517 ? 7.235 15.719 11.833 1.00 92.19 517 SER A O 1
ATOM 3952 N N . LEU A 1 518 ? 7.256 16.232 14.009 1.00 92.44 518 LEU A N 1
ATOM 3953 C CA . LEU A 1 518 ? 7.728 17.612 13.865 1.00 92.44 518 LEU A CA 1
ATOM 3954 C C . LEU A 1 518 ? 9.224 17.704 13.523 1.00 92.44 518 LEU A C 1
ATOM 3956 O O . LEU A 1 518 ? 9.607 18.607 12.779 1.00 92.44 518 LEU A O 1
ATOM 3960 N N . GLU A 1 519 ? 10.074 16.787 14.004 1.00 93.81 519 GLU A N 1
ATOM 3961 C CA . GLU A 1 519 ? 11.467 16.694 13.529 1.00 93.81 519 GLU A CA 1
ATOM 3962 C C . GLU A 1 519 ? 11.501 16.294 12.054 1.00 93.81 519 GLU A C 1
ATOM 3964 O O . GLU A 1 519 ? 12.164 16.961 11.258 1.00 93.81 519 GLU A O 1
ATOM 3969 N N . PHE A 1 520 ? 10.723 15.277 11.670 1.00 92.38 520 PHE A N 1
ATOM 3970 C CA . PHE A 1 520 ? 10.599 14.872 10.273 1.00 92.38 520 PHE A CA 1
ATOM 3971 C C . PHE A 1 520 ? 10.038 15.989 9.381 1.00 92.38 520 PHE A C 1
ATOM 3973 O O . PHE A 1 520 ? 10.673 16.322 8.387 1.00 92.38 520 PHE A O 1
ATOM 3980 N N . GLY A 1 521 ? 8.920 16.627 9.740 1.00 88.38 521 GLY A N 1
ATOM 3981 C CA . GLY A 1 521 ? 8.316 17.710 8.949 1.00 88.38 521 GLY A CA 1
ATOM 3982 C C . GLY A 1 521 ? 9.147 18.997 8.889 1.00 88.38 521 GLY A C 1
ATOM 3983 O O . GLY A 1 521 ? 9.079 19.727 7.902 1.00 88.38 521 GLY A O 1
ATOM 3984 N N . SER A 1 522 ? 9.984 19.262 9.900 1.00 89.50 522 SER A N 1
ATOM 3985 C CA . SER A 1 522 ? 10.946 20.377 9.873 1.00 89.50 522 SER A CA 1
ATOM 3986 C C . SER A 1 522 ? 12.181 20.078 9.015 1.00 89.50 522 SER A C 1
ATOM 3988 O O . SER A 1 522 ? 12.777 20.999 8.463 1.00 89.50 522 SER A O 1
ATOM 3990 N N . MET A 1 523 ? 12.587 18.808 8.927 1.00 88.69 523 MET A N 1
ATOM 3991 C CA . MET A 1 523 ? 13.719 18.329 8.121 1.00 88.69 523 MET A CA 1
ATOM 3992 C C . MET A 1 523 ? 13.323 18.095 6.652 1.00 88.69 523 MET A C 1
ATOM 3994 O O . MET A 1 523 ? 14.113 18.353 5.748 1.00 88.69 523 MET A O 1
ATOM 3998 N N . LEU A 1 524 ? 12.089 17.642 6.414 1.00 86.62 524 LEU A N 1
ATOM 3999 C CA . LEU A 1 524 ? 11.500 17.327 5.113 1.00 86.62 524 LEU A CA 1
ATOM 4000 C C . LEU A 1 524 ? 10.193 18.127 4.930 1.00 86.62 524 LEU A C 1
ATOM 4002 O O . LEU A 1 524 ? 9.105 17.556 5.036 1.00 86.62 524 LEU A O 1
ATOM 4006 N N . PRO A 1 525 ? 10.265 19.448 4.662 1.00 82.50 525 PRO A N 1
ATOM 4007 C CA . PRO A 1 525 ? 9.092 20.310 4.516 1.00 82.50 525 PRO A CA 1
ATOM 4008 C C . PRO A 1 525 ? 8.409 20.124 3.146 1.00 82.50 525 PRO A C 1
ATOM 4010 O O . PRO A 1 525 ? 8.369 21.045 2.327 1.00 82.50 525 PRO A O 1
ATOM 4013 N N . ARG A 1 526 ? 7.898 18.912 2.894 1.00 76.56 526 ARG A N 1
ATOM 4014 C CA . ARG A 1 526 ? 7.143 18.505 1.699 1.00 76.56 526 ARG A CA 1
ATOM 4015 C C . ARG A 1 526 ? 5.809 17.866 2.103 1.00 76.56 526 ARG A C 1
ATOM 4017 O O . ARG A 1 526 ? 5.719 17.265 3.170 1.00 76.56 526 ARG A O 1
ATOM 4024 N N . SER A 1 527 ? 4.779 17.992 1.267 1.00 74.81 527 SER A N 1
ATOM 4025 C CA . SER A 1 527 ? 3.487 17.321 1.491 1.00 74.81 527 SER A CA 1
ATOM 4026 C C . SER A 1 527 ? 3.620 15.794 1.490 1.00 74.81 527 SER A C 1
ATOM 4028 O O . SER A 1 527 ? 4.330 15.238 0.658 1.00 74.81 527 SER A O 1
ATOM 4030 N N . GLY A 1 528 ? 2.884 15.122 2.380 1.00 70.00 528 GLY A N 1
ATOM 4031 C CA . GLY A 1 528 ? 2.686 13.663 2.365 1.00 70.00 528 GLY A CA 1
ATOM 4032 C C . GLY A 1 528 ? 2.986 12.940 3.683 1.00 70.00 528 GLY A C 1
ATOM 4033 O O . GLY A 1 528 ? 2.803 11.725 3.750 1.00 70.00 528 GLY A O 1
ATOM 4034 N N . GLY A 1 529 ? 3.434 13.660 4.719 1.00 82.69 529 GLY A N 1
ATOM 4035 C CA . GLY A 1 529 ? 3.591 13.131 6.080 1.00 82.69 529 GLY A CA 1
ATOM 4036 C C . GLY A 1 529 ? 4.371 11.815 6.159 1.00 82.69 529 GLY A C 1
ATOM 4037 O O . GLY A 1 529 ? 5.427 11.666 5.542 1.00 82.69 529 GLY A O 1
ATOM 4038 N N . ASP A 1 530 ? 3.825 10.846 6.896 1.00 82.69 530 ASP A N 1
ATOM 4039 C CA . ASP A 1 530 ? 4.457 9.547 7.162 1.00 82.69 530 ASP A CA 1
ATOM 4040 C C . ASP A 1 530 ? 4.858 8.778 5.892 1.00 82.69 530 ASP A C 1
ATOM 4042 O O . ASP A 1 530 ? 5.854 8.054 5.922 1.00 82.69 530 ASP A O 1
ATOM 4046 N N . LYS A 1 531 ? 4.171 8.982 4.753 1.00 79.94 531 LYS A N 1
ATOM 4047 C CA . LYS A 1 531 ? 4.580 8.412 3.454 1.00 79.94 531 LYS A CA 1
ATOM 4048 C C . LYS A 1 531 ? 5.989 8.870 3.090 1.00 79.94 531 LYS A C 1
ATOM 4050 O O . LYS A 1 531 ? 6.846 8.044 2.798 1.00 79.94 531 LYS A O 1
ATOM 4055 N N . VAL A 1 532 ? 6.235 10.179 3.151 1.00 80.25 532 VAL A N 1
ATOM 4056 C CA . VAL A 1 532 ? 7.533 10.795 2.830 1.00 80.25 532 VAL A CA 1
ATOM 4057 C C . VAL A 1 532 ? 8.581 10.426 3.881 1.00 80.25 532 VAL A C 1
ATOM 4059 O O . VAL A 1 532 ? 9.728 10.148 3.537 1.00 80.25 532 VAL A O 1
ATOM 4062 N N . TYR A 1 533 ? 8.200 10.379 5.160 1.00 88.50 533 TYR A N 1
ATOM 4063 C CA . TYR A 1 533 ? 9.129 10.090 6.258 1.00 88.50 533 TYR A CA 1
ATOM 4064 C C . TYR A 1 533 ? 9.638 8.643 6.214 1.00 88.50 533 TYR A C 1
ATOM 4066 O O . TYR A 1 533 ? 10.837 8.394 6.382 1.00 88.50 533 TYR A O 1
ATOM 4074 N N . LEU A 1 534 ? 8.747 7.689 5.930 1.00 87.81 534 LEU A N 1
ATOM 4075 C CA . LEU A 1 534 ? 9.096 6.278 5.791 1.00 87.81 534 LEU A CA 1
ATOM 4076 C C . LEU A 1 534 ? 9.795 5.983 4.458 1.00 87.81 534 LEU A C 1
ATOM 4078 O O . LEU A 1 534 ? 10.739 5.203 4.461 1.00 87.81 534 LEU A O 1
ATOM 4082 N N . GLU A 1 535 ? 9.420 6.629 3.351 1.00 80.75 535 GLU A N 1
ATOM 4083 C CA . GLU A 1 535 ? 10.087 6.479 2.044 1.00 80.75 535 GLU A CA 1
ATOM 4084 C C . GLU A 1 535 ? 11.524 7.036 2.046 1.00 80.75 535 GLU A C 1
ATOM 4086 O O . GLU A 1 535 ? 12.441 6.397 1.526 1.00 80.75 535 GLU A O 1
ATOM 4091 N N . PHE A 1 536 ? 11.756 8.177 2.707 1.00 84.50 536 PHE A N 1
ATOM 4092 C CA . PHE A 1 536 ? 13.097 8.745 2.900 1.00 84.50 536 PHE A CA 1
ATOM 4093 C C . PHE A 1 536 ? 14.003 7.834 3.747 1.00 84.50 536 PHE A C 1
ATOM 4095 O O . PHE A 1 536 ? 15.202 7.713 3.477 1.00 84.50 536 PHE A O 1
ATOM 4102 N N . THR A 1 537 ? 13.428 7.184 4.764 1.00 88.62 537 THR A N 1
ATOM 4103 C CA . THR A 1 537 ? 14.160 6.362 5.738 1.00 88.62 537 THR A CA 1
ATOM 4104 C C . THR A 1 537 ? 14.373 4.926 5.236 1.00 88.62 537 THR A C 1
ATOM 4106 O O . THR A 1 537 ? 15.507 4.456 5.119 1.00 88.62 537 THR A O 1
ATOM 4109 N N . TYR A 1 538 ? 13.296 4.220 4.891 1.00 86.25 538 TYR A N 1
ATOM 4110 C CA . TYR A 1 538 ? 13.275 2.792 4.565 1.00 86.25 538 TYR A CA 1
ATOM 4111 C C . TYR A 1 538 ? 13.350 2.549 3.052 1.00 86.25 538 TYR A C 1
ATOM 4113 O O . TYR A 1 538 ? 12.408 2.100 2.404 1.00 86.25 538 TYR A O 1
ATOM 4121 N N . ARG A 1 539 ? 14.530 2.820 2.487 1.00 72.31 539 ARG A N 1
ATOM 4122 C CA . ARG A 1 539 ? 14.824 2.746 1.039 1.00 72.31 539 ARG A CA 1
ATOM 4123 C C . ARG A 1 539 ? 14.817 1.335 0.417 1.00 72.31 539 ARG A C 1
ATOM 4125 O O . ARG A 1 539 ? 14.940 1.214 -0.802 1.00 72.31 539 ARG A O 1
ATOM 4132 N N . ARG A 1 540 ? 14.739 0.266 1.219 1.00 71.81 540 ARG A N 1
ATOM 4133 C CA . ARG A 1 540 ? 14.691 -1.139 0.767 1.00 71.81 540 ARG A CA 1
ATOM 4134 C C . ARG A 1 540 ? 13.686 -1.936 1.623 1.00 71.81 540 ARG A C 1
ATOM 4136 O O . ARG A 1 540 ? 13.753 -1.796 2.843 1.00 71.81 540 ARG A O 1
ATOM 4143 N N . PRO A 1 541 ? 12.839 -2.802 1.029 1.00 70.44 541 PRO A N 1
ATOM 4144 C CA . PRO A 1 541 ? 12.578 -2.950 -0.409 1.00 70.44 541 PRO A CA 1
ATOM 4145 C C . PRO A 1 541 ? 12.027 -1.658 -1.030 1.00 70.44 541 PRO A C 1
ATOM 4147 O O . PRO A 1 541 ? 11.358 -0.880 -0.350 1.00 70.44 541 PRO A O 1
ATOM 4150 N N . ARG A 1 542 ? 12.326 -1.401 -2.313 1.00 63.34 542 ARG A N 1
ATOM 4151 C CA . ARG A 1 542 ? 11.809 -0.201 -2.999 1.00 63.34 542 ARG A CA 1
ATOM 4152 C C . ARG A 1 542 ? 10.277 -0.251 -3.006 1.00 63.34 542 ARG A C 1
ATOM 4154 O O . ARG A 1 542 ? 9.704 -1.328 -3.118 1.00 63.34 542 ARG A O 1
ATOM 4161 N N . PHE A 1 543 ? 9.638 0.905 -2.850 1.00 66.62 543 PHE A N 1
ATOM 4162 C CA . PHE A 1 543 ? 8.179 1.079 -2.788 1.00 66.62 543 PHE A CA 1
ATOM 4163 C C . PHE A 1 543 ? 7.425 0.388 -1.633 1.00 66.62 543 PHE A C 1
ATOM 4165 O O . PHE A 1 543 ? 6.231 0.648 -1.499 1.00 66.62 543 PHE A O 1
ATOM 4172 N N . LEU A 1 544 ? 8.055 -0.410 -0.753 1.00 76.94 544 LEU A N 1
ATOM 4173 C CA . LEU A 1 544 ? 7.328 -1.080 0.340 1.00 76.94 544 LEU A CA 1
ATOM 4174 C C . LEU A 1 544 ? 6.702 -0.088 1.324 1.00 76.94 544 LEU A C 1
ATOM 4176 O O . LEU A 1 544 ? 5.497 -0.146 1.551 1.00 76.94 544 LEU A O 1
ATOM 4180 N N . ALA A 1 545 ? 7.485 0.852 1.859 1.00 77.19 545 ALA A N 1
ATOM 4181 C CA . ALA A 1 545 ? 6.977 1.889 2.763 1.00 77.19 545 ALA A CA 1
ATOM 4182 C C . ALA A 1 545 ? 5.800 2.662 2.140 1.00 77.19 545 ALA A C 1
ATOM 4184 O O . ALA A 1 545 ? 4.737 2.798 2.746 1.00 77.19 545 ALA A O 1
ATOM 4185 N N . SER A 1 546 ? 5.974 3.097 0.893 1.00 73.00 546 SER A N 1
ATOM 4186 C CA . SER A 1 546 ? 4.994 3.851 0.114 1.00 73.00 546 SER A CA 1
ATOM 4187 C C . SER A 1 546 ? 3.714 3.045 -0.139 1.00 73.00 546 SER A C 1
ATOM 4189 O O . SER A 1 546 ? 2.623 3.585 0.012 1.00 73.00 546 SER A O 1
ATOM 4191 N N . THR A 1 547 ? 3.831 1.746 -0.437 1.00 77.06 547 THR A N 1
ATOM 4192 C CA . THR A 1 547 ? 2.690 0.842 -0.665 1.00 77.06 547 THR A CA 1
ATOM 4193 C C . THR A 1 547 ? 1.940 0.528 0.629 1.00 77.06 547 THR A C 1
ATOM 4195 O O . THR A 1 547 ? 0.712 0.545 0.638 1.00 77.06 547 THR A O 1
ATOM 4198 N N . LEU A 1 548 ? 2.647 0.299 1.743 1.00 81.62 548 LEU A N 1
ATOM 4199 C CA . LEU A 1 548 ? 2.027 0.085 3.056 1.00 81.62 548 LEU A CA 1
ATOM 4200 C C . LEU A 1 548 ? 1.211 1.309 3.492 1.00 81.62 548 LEU A C 1
ATOM 4202 O O . LEU A 1 548 ? 0.044 1.166 3.858 1.00 81.62 548 LEU A O 1
ATOM 4206 N N . VAL A 1 549 ? 1.791 2.513 3.398 1.00 78.56 549 VAL A N 1
ATOM 4207 C CA . VAL A 1 549 ? 1.082 3.761 3.726 1.00 78.56 549 VAL A CA 1
ATOM 4208 C C . VAL A 1 549 ? -0.051 4.032 2.731 1.00 78.56 549 VAL A C 1
ATOM 4210 O O . VAL A 1 549 ? -1.121 4.472 3.147 1.00 78.56 549 VAL A O 1
ATOM 4213 N N . ALA A 1 550 ? 0.124 3.720 1.442 1.00 76.94 550 ALA A N 1
ATOM 4214 C CA . ALA A 1 550 ? -0.929 3.857 0.438 1.00 76.94 550 ALA A CA 1
ATOM 4215 C C . ALA A 1 550 ? -2.140 2.959 0.735 1.00 76.94 550 ALA A C 1
ATOM 4217 O O . ALA A 1 550 ? -3.264 3.455 0.767 1.00 76.94 550 ALA A O 1
ATOM 4218 N N . VAL A 1 551 ? -1.938 1.663 0.999 1.00 81.00 551 VAL A N 1
ATOM 4219 C CA . VAL A 1 551 ? -3.039 0.733 1.307 1.00 81.00 551 VAL A CA 1
ATOM 4220 C C . VAL A 1 551 ? -3.715 1.096 2.633 1.00 81.00 551 VAL A C 1
ATOM 4222 O O . VAL A 1 551 ? -4.945 1.092 2.701 1.00 81.00 551 VAL A O 1
ATOM 4225 N N . TYR A 1 552 ? -2.946 1.495 3.653 1.00 83.12 552 TYR A N 1
ATOM 4226 C CA . TYR A 1 552 ? -3.485 2.026 4.910 1.00 83.12 552 TYR A CA 1
ATOM 4227 C C . TYR A 1 552 ? -4.361 3.268 4.676 1.00 83.12 552 TYR A C 1
ATOM 4229 O O . TYR A 1 552 ? -5.528 3.285 5.067 1.00 83.12 552 TYR A O 1
ATOM 4237 N N . ALA A 1 553 ? -3.852 4.278 3.963 1.00 80.75 553 ALA A N 1
ATOM 4238 C CA . ALA A 1 553 ? -4.607 5.489 3.649 1.00 80.75 553 ALA A CA 1
ATOM 4239 C C . ALA A 1 553 ? -5.856 5.189 2.803 1.00 80.75 553 ALA A C 1
ATOM 4241 O O . ALA A 1 553 ? -6.922 5.747 3.057 1.00 80.75 553 ALA A O 1
ATOM 4242 N N . VAL A 1 554 ? -5.774 4.285 1.821 1.00 81.44 554 VAL A N 1
ATOM 4243 C CA . VAL A 1 554 ? -6.922 3.874 0.998 1.00 81.44 554 VAL A CA 1
ATOM 4244 C C . VAL A 1 554 ? -7.996 3.200 1.847 1.00 81.44 554 VAL A C 1
ATOM 4246 O O . VAL A 1 554 ? -9.117 3.708 1.871 1.00 81.44 554 VAL A O 1
ATOM 4249 N N . LEU A 1 555 ? -7.670 2.109 2.542 1.00 81.56 555 LEU A N 1
ATOM 4250 C CA . LEU A 1 555 ? -8.658 1.254 3.207 1.00 81.56 555 LEU A CA 1
ATOM 4251 C C . LEU A 1 555 ? -9.140 1.803 4.554 1.00 81.56 555 LEU A C 1
ATOM 4253 O O . LEU A 1 555 ? -10.316 1.645 4.869 1.00 81.56 555 LEU A O 1
ATOM 4257 N N . LEU A 1 556 ? -8.260 2.452 5.325 1.00 83.44 556 LEU A N 1
ATOM 4258 C CA . LEU A 1 556 ? -8.546 2.930 6.685 1.00 83.44 556 LEU A CA 1
ATOM 4259 C C . LEU A 1 556 ? -8.652 4.463 6.790 1.00 83.44 556 LEU A C 1
ATOM 4261 O O . LEU A 1 556 ? -9.236 4.977 7.738 1.00 83.44 556 LEU A O 1
ATOM 4265 N N . GLY A 1 557 ? -8.192 5.217 5.784 1.00 79.25 557 GLY A N 1
ATOM 4266 C CA . GLY A 1 557 ? -8.430 6.664 5.666 1.00 79.25 557 GLY A CA 1
ATOM 4267 C C . GLY A 1 557 ? -9.854 7.005 5.200 1.00 79.25 557 GLY A C 1
ATOM 4268 O O . GLY A 1 557 ? -10.052 7.516 4.087 1.00 79.25 557 GLY A O 1
ATOM 4269 N N . PHE A 1 558 ? -10.848 6.704 6.038 1.00 82.94 558 PHE A N 1
ATOM 4270 C CA . PHE A 1 558 ? -12.287 6.941 5.832 1.00 82.94 558 PHE A CA 1
ATOM 4271 C C . PHE A 1 558 ? -12.863 8.018 6.782 1.00 82.94 558 PHE A C 1
ATOM 4273 O O . PHE A 1 558 ? -12.151 8.584 7.605 1.00 82.94 558 PHE A O 1
ATOM 4280 N N . THR A 1 559 ? -14.158 8.336 6.660 1.00 88.44 559 THR A N 1
ATOM 4281 C CA . THR A 1 559 ? -14.881 9.325 7.506 1.00 88.44 559 THR A CA 1
ATOM 4282 C C . THR A 1 559 ? -16.032 8.747 8.339 1.00 88.44 559 THR A C 1
ATOM 4284 O O . THR A 1 559 ? -16.733 9.497 9.028 1.00 88.44 559 THR A O 1
ATOM 4287 N N . ALA A 1 560 ? -16.229 7.426 8.300 1.00 89.06 560 ALA A N 1
ATOM 4288 C CA . ALA A 1 560 ? -17.403 6.727 8.832 1.00 89.06 560 ALA A CA 1
ATOM 4289 C C . ALA A 1 560 ? -17.790 7.119 10.274 1.00 89.06 560 ALA A C 1
ATOM 4291 O O . ALA A 1 560 ? -18.954 7.415 10.539 1.00 89.06 560 ALA A O 1
ATOM 4292 N N . SER A 1 561 ? -16.813 7.206 11.179 1.00 90.00 561 SER A N 1
ATOM 4293 C CA . SER A 1 561 ? -16.989 7.550 12.599 1.00 90.00 561 SER A CA 1
ATOM 4294 C C . SER A 1 561 ? -17.745 8.867 12.839 1.00 90.00 561 SER A C 1
ATOM 4296 O O . SER A 1 561 ? -18.678 8.907 13.638 1.00 90.00 561 SER A O 1
ATOM 4298 N N . ASN A 1 562 ? -17.401 9.941 12.121 1.00 91.25 562 ASN A N 1
ATOM 4299 C CA . ASN A 1 562 ? -18.070 11.241 12.278 1.00 91.25 562 ASN A CA 1
ATOM 4300 C C . ASN A 1 562 ? -19.466 11.242 11.630 1.00 91.25 562 ASN A C 1
ATOM 4302 O O . ASN A 1 562 ? -20.364 11.931 12.109 1.00 91.25 562 ASN A O 1
ATOM 4306 N N . CYS A 1 563 ? -19.670 10.446 10.575 1.00 94.00 563 CYS A N 1
ATOM 4307 C CA . CYS A 1 563 ? -20.971 10.306 9.914 1.00 94.00 563 CYS A CA 1
ATOM 4308 C C . CYS A 1 563 ? -21.985 9.558 10.799 1.00 94.00 563 CYS A C 1
ATOM 4310 O O . CYS A 1 563 ? -23.159 9.923 10.843 1.00 94.00 563 CYS A O 1
ATOM 4312 N N . ILE A 1 564 ? -21.519 8.548 11.541 1.00 91.81 564 ILE A N 1
ATOM 4313 C CA . ILE A 1 564 ? -22.319 7.806 12.525 1.00 91.81 564 ILE A CA 1
ATOM 4314 C C . ILE A 1 564 ? -22.735 8.727 13.676 1.00 91.81 564 ILE A C 1
ATOM 4316 O O . ILE A 1 564 ? -23.927 8.841 13.955 1.00 91.81 564 ILE A O 1
ATOM 4320 N N . VAL A 1 565 ? -21.785 9.457 14.274 1.00 91.94 565 VAL A N 1
ATOM 4321 C CA . VAL A 1 565 ? -22.081 10.381 15.383 1.00 91.94 565 VAL A CA 1
ATOM 4322 C C . VAL A 1 565 ? -23.025 11.506 14.944 1.00 91.94 565 VAL A C 1
ATOM 4324 O O . VAL A 1 565 ? -23.966 11.816 15.669 1.00 91.94 565 VAL A O 1
ATOM 4327 N N . PHE A 1 566 ? -22.881 12.052 13.729 1.00 94.69 566 PHE A N 1
ATOM 4328 C CA . PHE A 1 566 ? -23.884 12.965 13.162 1.00 94.69 566 PHE A CA 1
ATOM 4329 C C . PHE A 1 566 ? -25.296 12.355 13.183 1.00 94.69 566 PHE A C 1
ATOM 4331 O O . PHE A 1 566 ? -26.224 12.984 13.689 1.00 94.69 566 PHE A O 1
ATOM 4338 N N . SER A 1 567 ? -25.464 11.122 12.689 1.00 94.00 567 SER A N 1
ATOM 4339 C CA . SER A 1 567 ? -26.777 10.469 12.690 1.00 94.00 567 SER A CA 1
ATOM 4340 C C . SER A 1 567 ? -27.311 10.211 14.099 1.00 94.00 567 SER A C 1
ATOM 4342 O O . SER A 1 567 ? -28.519 10.328 14.295 1.00 94.00 567 SER A O 1
ATOM 4344 N N . GLN A 1 568 ? -26.459 9.84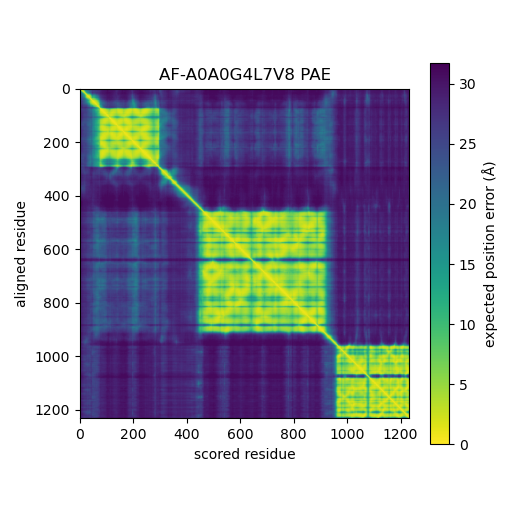2 15.059 1.00 91.69 568 GLN A N 1
ATOM 4345 C CA . GLN A 1 568 ? -26.877 9.596 16.442 1.00 91.69 568 GLN A CA 1
ATOM 4346 C C . GLN A 1 568 ? -27.413 10.883 17.088 1.00 91.69 568 GLN A C 1
ATOM 4348 O O . GLN A 1 568 ? -28.520 10.878 17.623 1.00 91.69 568 GLN A O 1
ATOM 4353 N N . TYR A 1 569 ? -26.684 11.997 16.970 1.00 93.62 569 TYR A N 1
ATOM 4354 C CA . TYR A 1 569 ? -27.086 13.285 17.550 1.00 93.62 569 TYR A CA 1
ATOM 4355 C C . TYR A 1 569 ? -28.329 13.885 16.874 1.00 93.62 569 TYR A C 1
ATOM 4357 O O . TYR A 1 569 ? -29.182 14.445 17.561 1.00 93.62 569 TYR A O 1
ATOM 4365 N N . VAL A 1 570 ? -28.484 13.726 15.552 1.00 94.81 570 VAL A N 1
ATOM 4366 C CA . VAL A 1 570 ? -29.708 14.139 14.838 1.00 94.81 570 VAL A CA 1
ATOM 4367 C C . VAL A 1 570 ? -30.920 13.324 15.296 1.00 94.81 570 VAL A C 1
ATOM 4369 O O . VAL A 1 570 ? -31.968 13.900 15.576 1.00 94.81 570 VAL A O 1
ATOM 4372 N N . LEU A 1 571 ? -30.798 11.997 15.410 1.00 93.25 571 LEU A N 1
ATOM 4373 C CA . LEU A 1 571 ? -31.916 11.147 15.834 1.00 93.25 571 LEU A CA 1
ATOM 4374 C C . LEU A 1 571 ? -32.291 11.365 17.306 1.00 93.25 571 LEU A C 1
ATOM 4376 O O . LEU A 1 571 ? -33.479 11.373 17.618 1.00 93.25 571 LEU A O 1
ATOM 4380 N N . PHE A 1 572 ? -31.316 11.622 18.185 1.00 91.88 572 PHE A N 1
ATOM 4381 C CA . PHE A 1 572 ? -31.564 12.025 19.573 1.00 91.88 572 PHE A CA 1
ATOM 4382 C C . PHE A 1 572 ? -32.367 13.335 19.651 1.00 91.88 572 PHE A C 1
ATOM 4384 O O . PHE A 1 572 ? -33.422 13.376 20.286 1.00 91.88 572 PHE A O 1
ATOM 4391 N N . ALA A 1 573 ? -31.933 14.377 18.931 1.00 92.19 573 ALA A N 1
ATOM 4392 C CA . ALA A 1 573 ? -32.613 15.676 18.898 1.00 92.19 573 ALA A CA 1
ATOM 4393 C C . ALA A 1 573 ? -34.039 15.617 18.311 1.00 92.19 573 ALA A C 1
ATOM 4395 O O . ALA A 1 573 ? -34.875 16.456 18.638 1.00 92.19 573 ALA A O 1
ATOM 4396 N N . LEU A 1 574 ? -34.327 14.620 17.467 1.00 91.56 574 LEU A N 1
ATOM 4397 C CA . LEU A 1 574 ? -35.659 14.337 16.918 1.00 91.56 574 LEU A CA 1
ATOM 4398 C C . LEU A 1 574 ? -36.506 13.393 17.800 1.00 91.56 574 LEU A C 1
ATOM 4400 O O . LEU A 1 574 ? -37.617 13.036 17.413 1.00 91.56 574 LEU A O 1
ATOM 4404 N N . GLY A 1 575 ? -35.995 12.943 18.953 1.00 87.69 575 GLY A N 1
ATOM 4405 C CA . GLY A 1 575 ? -36.667 11.964 19.821 1.00 87.69 575 GLY A CA 1
ATOM 4406 C C . GLY A 1 575 ? -36.768 10.551 19.228 1.00 87.69 575 GLY A C 1
ATOM 4407 O O . GLY A 1 575 ? -37.510 9.717 19.735 1.00 87.69 575 GLY A O 1
ATOM 4408 N N . GLN A 1 576 ? -36.024 10.262 18.158 1.00 86.69 576 GLN A N 1
ATOM 4409 C CA . GLN A 1 576 ? -36.048 9.006 17.404 1.00 86.69 576 GLN A CA 1
ATOM 4410 C C . GLN A 1 576 ? -34.898 8.071 17.814 1.00 86.69 576 GLN A C 1
ATOM 4412 O O . GLN A 1 576 ? -34.256 7.431 16.982 1.00 86.69 576 GLN A O 1
ATOM 4417 N N . GLU A 1 577 ? -34.618 7.974 19.115 1.00 73.12 577 GLU A N 1
ATOM 4418 C CA . GLU A 1 577 ? -33.510 7.168 19.655 1.00 73.12 577 GLU A CA 1
ATOM 4419 C C . GLU A 1 577 ? -33.621 5.680 19.281 1.00 73.12 577 GLU A C 1
ATOM 4421 O O . GLU A 1 577 ? -32.622 5.036 18.947 1.00 73.12 577 GLU A O 1
ATOM 4426 N N . GLN A 1 578 ? -34.847 5.146 19.251 1.00 73.00 578 GLN A N 1
ATOM 4427 C CA . GLN A 1 578 ? -35.150 3.759 18.876 1.00 73.00 578 GLN A CA 1
ATOM 4428 C C . GLN A 1 578 ? -35.217 3.523 17.351 1.00 73.00 578 GLN A C 1
ATOM 4430 O O . GLN A 1 578 ? -35.590 2.434 16.919 1.00 73.00 578 GLN A O 1
ATOM 4435 N N . ALA A 1 579 ? -34.852 4.511 16.522 1.00 77.06 579 ALA A N 1
ATOM 4436 C CA . ALA A 1 579 ? -34.875 4.389 15.065 1.00 77.06 579 ALA A CA 1
ATOM 4437 C C . ALA A 1 579 ? -34.113 3.156 14.553 1.00 77.06 579 ALA A C 1
ATOM 4439 O O . ALA A 1 579 ? -32.982 2.882 14.963 1.00 77.06 579 ALA A O 1
ATOM 4440 N N . GLY A 1 580 ? -34.721 2.448 13.598 1.00 80.31 580 GLY A N 1
ATOM 4441 C CA . GLY A 1 580 ? -34.131 1.262 12.985 1.00 80.31 580 GLY A CA 1
ATOM 4442 C C . GLY A 1 580 ? -32.804 1.550 12.276 1.00 80.31 580 GLY A C 1
ATOM 4443 O O . GLY A 1 580 ? -32.592 2.619 11.699 1.00 80.31 580 GLY A O 1
ATOM 4444 N N . ASP A 1 581 ? -31.919 0.554 12.271 1.00 84.19 581 ASP A N 1
ATOM 4445 C CA . ASP A 1 581 ? -30.541 0.668 11.773 1.00 84.19 581 ASP A CA 1
ATOM 4446 C C . ASP A 1 581 ? -30.423 1.150 10.318 1.00 84.19 581 ASP A C 1
ATOM 4448 O O . ASP A 1 581 ? -29.448 1.815 9.970 1.00 84.19 581 ASP A O 1
ATOM 4452 N N . VAL A 1 582 ? -31.432 0.887 9.481 1.00 87.44 582 VAL A N 1
ATOM 4453 C CA . VAL A 1 582 ? -31.500 1.395 8.099 1.00 87.44 582 VAL A CA 1
ATOM 4454 C C . VAL A 1 582 ? -31.562 2.927 8.063 1.00 87.44 582 VAL A C 1
ATOM 4456 O O . VAL A 1 582 ? -30.873 3.535 7.248 1.00 87.44 582 VAL A O 1
ATOM 4459 N N . LEU A 1 583 ? -32.321 3.568 8.962 1.00 90.38 583 LEU A N 1
ATOM 4460 C CA . LEU A 1 583 ? -32.420 5.031 9.024 1.00 90.38 583 LEU A CA 1
ATOM 4461 C C . LEU A 1 583 ? -31.125 5.654 9.564 1.00 90.38 583 LEU A C 1
ATOM 4463 O O . LEU A 1 583 ? -30.626 6.619 8.988 1.00 90.38 583 LEU A O 1
ATOM 4467 N N . ARG A 1 584 ? -30.535 5.053 10.608 1.00 89.00 584 ARG A N 1
ATOM 4468 C CA . ARG A 1 584 ? -29.233 5.463 11.171 1.00 89.00 584 ARG A CA 1
ATOM 4469 C C . ARG A 1 584 ? -28.124 5.432 10.111 1.00 89.00 584 ARG A C 1
ATOM 4471 O O . ARG A 1 584 ? -27.437 6.424 9.871 1.00 89.00 584 ARG A O 1
ATOM 4478 N N . LYS A 1 585 ? -27.980 4.298 9.417 1.00 91.25 585 LYS A N 1
ATOM 4479 C CA . LYS A 1 585 ? -26.996 4.134 8.336 1.00 91.25 585 LYS A CA 1
ATOM 4480 C C . LYS A 1 585 ? -27.317 5.033 7.139 1.00 91.25 585 LYS A C 1
ATOM 4482 O O . LYS A 1 585 ? -26.404 5.628 6.575 1.00 91.25 585 LYS A O 1
ATOM 4487 N N . GLY A 1 586 ? -28.596 5.194 6.796 1.00 93.31 586 GLY A N 1
ATOM 4488 C CA . GLY A 1 586 ? -29.059 6.080 5.727 1.00 93.31 586 GLY A CA 1
ATOM 4489 C C . GLY A 1 586 ? -28.660 7.543 5.940 1.00 93.31 586 GLY A C 1
ATOM 4490 O O . GLY A 1 586 ? -28.088 8.148 5.037 1.00 93.31 586 GLY A O 1
ATOM 4491 N N . LEU A 1 587 ? -28.876 8.095 7.139 1.00 94.38 587 LEU A N 1
ATOM 4492 C CA . LEU A 1 587 ? -28.477 9.467 7.484 1.00 94.38 587 LEU A CA 1
ATOM 4493 C C . LEU A 1 587 ? -26.951 9.657 7.461 1.00 94.38 587 LEU A C 1
ATOM 4495 O O . LEU A 1 587 ? -26.464 10.659 6.934 1.00 94.38 587 LEU A O 1
ATOM 4499 N N . ALA A 1 588 ? -26.188 8.685 7.971 1.00 94.38 588 ALA A N 1
ATOM 4500 C CA . ALA A 1 588 ? -24.726 8.713 7.920 1.00 94.38 588 ALA A CA 1
ATOM 4501 C C . ALA A 1 588 ? -24.190 8.693 6.470 1.00 94.38 588 ALA A C 1
ATOM 4503 O O . ALA A 1 588 ? -23.295 9.467 6.125 1.00 94.38 588 ALA A O 1
ATOM 4504 N N . VAL A 1 589 ? -24.769 7.861 5.595 1.00 95.62 589 VAL A N 1
ATOM 4505 C CA . VAL A 1 589 ? -24.420 7.809 4.163 1.00 95.62 589 VAL A CA 1
ATOM 4506 C C . VAL A 1 589 ? -24.868 9.071 3.417 1.00 95.62 589 VAL A C 1
ATOM 4508 O O . VAL A 1 589 ? -24.128 9.564 2.564 1.00 95.62 589 VAL A O 1
ATOM 4511 N N . ALA A 1 590 ? -26.029 9.639 3.751 1.00 96.50 590 ALA A N 1
ATOM 4512 C CA . ALA A 1 590 ? -26.516 10.881 3.155 1.00 96.50 590 ALA A CA 1
ATOM 4513 C C . ALA A 1 590 ? -25.582 12.066 3.456 1.00 96.50 590 ALA A C 1
ATOM 4515 O O . ALA A 1 590 ? -25.249 12.823 2.542 1.00 96.50 590 ALA A O 1
ATOM 4516 N N . LEU A 1 591 ? -25.085 12.189 4.696 1.00 96.50 591 LEU A N 1
ATOM 4517 C CA . LEU A 1 591 ? -24.069 13.191 5.033 1.00 96.50 591 LEU A CA 1
ATOM 4518 C C . LEU A 1 591 ? -22.777 12.976 4.234 1.00 96.50 591 LEU A C 1
ATOM 4520 O O . LEU A 1 591 ? -22.244 13.930 3.662 1.00 96.50 591 LEU A O 1
ATOM 4524 N N . LEU A 1 592 ? -22.277 11.737 4.186 1.00 96.12 592 LEU A N 1
ATOM 4525 C CA . LEU A 1 592 ? -21.062 11.393 3.448 1.00 96.12 592 LEU A CA 1
ATOM 4526 C C . LEU A 1 592 ? -21.178 11.823 1.976 1.00 96.12 592 LEU A C 1
ATOM 4528 O O . LEU A 1 592 ? -20.299 12.523 1.472 1.00 96.12 592 LEU A O 1
ATOM 4532 N N . ALA A 1 593 ? -22.290 11.472 1.319 1.00 96.12 593 ALA A N 1
ATOM 4533 C CA . ALA A 1 593 ? -22.567 11.822 -0.072 1.00 96.12 593 ALA A CA 1
ATOM 4534 C C . ALA A 1 593 ? -22.683 13.340 -0.290 1.00 96.12 593 ALA A C 1
ATOM 4536 O O . ALA A 1 593 ? -22.105 13.867 -1.245 1.00 96.12 593 ALA A O 1
ATOM 4537 N N . ALA A 1 594 ? -23.367 14.058 0.609 1.00 96.00 594 ALA A N 1
ATOM 4538 C CA . ALA A 1 594 ? -23.492 15.512 0.546 1.00 96.00 594 ALA A CA 1
ATOM 4539 C C . ALA A 1 594 ? -22.126 16.212 0.663 1.00 96.00 594 ALA A C 1
ATOM 4541 O O . ALA A 1 594 ? -21.805 17.086 -0.144 1.00 96.00 594 ALA A O 1
ATOM 4542 N N . VAL A 1 595 ? -21.281 15.798 1.614 1.00 95.06 595 VAL A N 1
ATOM 4543 C CA . VAL A 1 595 ? -19.949 16.393 1.816 1.00 95.06 595 VAL A CA 1
ATOM 4544 C C . VAL A 1 595 ? -19.001 16.081 0.656 1.00 95.06 595 VAL A C 1
ATOM 4546 O O . VAL A 1 595 ? -18.300 16.984 0.188 1.00 95.06 595 VAL A O 1
ATOM 4549 N N . THR A 1 596 ? -18.992 14.848 0.135 1.00 93.81 596 THR A N 1
ATOM 4550 C CA . THR A 1 596 ? -18.188 14.536 -1.057 1.00 93.81 596 THR A CA 1
ATOM 4551 C C . THR A 1 596 ? -18.696 15.273 -2.294 1.00 93.81 596 THR A C 1
ATOM 4553 O O . THR A 1 596 ? -17.879 15.752 -3.076 1.00 93.81 596 THR A O 1
ATOM 4556 N N . GLY A 1 597 ? -20.014 15.453 -2.442 1.00 94.06 597 GLY A N 1
ATOM 4557 C CA . GLY A 1 597 ? -20.616 16.251 -3.514 1.00 94.06 597 GLY A CA 1
ATOM 4558 C C . GLY A 1 597 ? -20.206 17.727 -3.463 1.00 94.06 597 GLY A C 1
ATOM 4559 O O . GLY A 1 597 ? -19.778 18.282 -4.475 1.00 94.06 597 GLY A O 1
ATOM 4560 N N . VAL A 1 598 ? -20.236 18.350 -2.277 1.00 93.88 598 VAL A N 1
ATOM 4561 C CA . VAL A 1 598 ? -19.779 19.738 -2.075 1.00 93.88 598 VAL A CA 1
ATOM 4562 C C . VAL A 1 598 ? -18.301 19.902 -2.441 1.00 93.88 598 VAL A C 1
ATOM 4564 O O . VAL A 1 598 ? -17.957 20.847 -3.149 1.00 93.88 598 VAL A O 1
ATOM 4567 N N . HIS A 1 599 ? -17.422 18.985 -2.024 1.00 91.88 599 HIS A N 1
ATOM 4568 C CA . HIS A 1 599 ? -15.998 19.050 -2.392 1.00 91.88 599 HIS A CA 1
ATOM 4569 C C . HIS A 1 599 ? -15.718 18.694 -3.859 1.00 91.88 599 HIS A C 1
ATOM 4571 O O . HIS A 1 599 ? -14.721 19.170 -4.404 1.00 91.88 599 HIS A O 1
ATOM 4577 N N . ALA A 1 600 ? -16.575 17.894 -4.501 1.00 91.12 600 ALA A N 1
ATOM 4578 C CA . ALA A 1 600 ? -16.456 17.545 -5.914 1.00 91.12 600 ALA A CA 1
ATOM 4579 C C . ALA A 1 600 ? -16.887 18.696 -6.835 1.00 91.12 600 ALA A C 1
ATOM 4581 O O . ALA A 1 600 ? -16.165 19.004 -7.778 1.00 91.12 600 ALA A O 1
ATOM 4582 N N . VAL A 1 601 ? -18.022 19.349 -6.571 1.00 92.38 601 VAL A N 1
ATOM 4583 C CA . VAL A 1 601 ? -18.577 20.390 -7.461 1.00 92.38 601 VAL A CA 1
ATOM 4584 C C . VAL A 1 601 ? -18.137 21.801 -7.053 1.00 92.38 601 VAL A C 1
ATOM 4586 O O . VAL A 1 601 ? -17.852 22.635 -7.910 1.00 92.38 601 VAL A O 1
ATOM 4589 N N . PHE A 1 602 ? -18.025 22.079 -5.750 1.00 91.00 602 PHE A N 1
ATOM 4590 C CA . PHE A 1 602 ? -17.789 23.424 -5.213 1.00 91.00 602 PHE A CA 1
ATOM 4591 C C . PHE A 1 602 ? -16.601 23.477 -4.226 1.00 91.00 602 PHE A C 1
ATOM 4593 O O . PHE A 1 602 ? -16.761 23.937 -3.090 1.00 91.00 602 PHE A O 1
ATOM 4600 N N . PRO A 1 603 ? -15.374 23.077 -4.626 1.00 83.50 603 PRO A N 1
ATOM 4601 C CA . PRO A 1 603 ? -14.228 22.944 -3.713 1.00 83.50 603 PRO A CA 1
ATOM 4602 C C . PRO A 1 603 ? -13.895 24.234 -2.940 1.00 83.50 603 PRO A C 1
ATOM 4604 O O . PRO A 1 603 ? -13.570 24.182 -1.754 1.00 83.50 603 PRO A O 1
ATOM 4607 N N . LYS A 1 604 ? -14.035 25.413 -3.569 1.00 85.56 604 LYS A N 1
ATOM 4608 C CA . LYS A 1 604 ? -13.838 26.718 -2.902 1.00 85.56 604 LYS A CA 1
ATOM 4609 C C . LYS A 1 604 ? -14.884 26.980 -1.806 1.00 85.56 604 LYS A C 1
ATOM 4611 O O . LYS A 1 604 ? -14.558 27.575 -0.781 1.00 85.56 604 LYS A O 1
ATOM 4616 N N . THR A 1 605 ? -16.121 26.527 -2.003 1.00 87.62 605 THR A N 1
ATOM 4617 C CA . THR A 1 605 ? -17.210 26.645 -1.020 1.00 87.62 605 THR A CA 1
ATOM 4618 C C . THR A 1 605 ? -17.022 25.649 0.120 1.00 87.62 605 THR A C 1
ATOM 4620 O O . THR A 1 605 ? -17.164 26.041 1.273 1.00 87.62 605 THR A O 1
ATOM 4623 N N . GLY A 1 606 ? -16.598 24.412 -0.170 1.00 87.06 606 GLY A N 1
ATOM 4624 C CA . GLY A 1 606 ? -16.240 23.418 0.851 1.00 87.06 606 GLY A CA 1
ATOM 4625 C C . GLY A 1 606 ? -15.160 23.920 1.818 1.00 87.06 606 GLY A C 1
ATOM 4626 O O . GLY A 1 606 ? -15.325 23.819 3.032 1.00 87.06 606 GLY A O 1
ATOM 4627 N N . VAL A 1 607 ? -14.102 24.561 1.302 1.00 84.38 607 VAL A N 1
ATOM 4628 C CA . VAL A 1 607 ? -13.043 25.171 2.135 1.00 84.38 607 VAL A CA 1
ATOM 4629 C C . VAL A 1 607 ? -13.545 26.374 2.946 1.00 84.38 607 VAL A C 1
ATOM 4631 O O . VAL A 1 607 ? -13.147 26.544 4.096 1.00 84.38 607 VAL A O 1
ATOM 4634 N N . ARG A 1 608 ? -14.451 27.204 2.410 1.00 86.25 608 ARG A N 1
ATOM 4635 C CA . ARG A 1 608 ? -15.080 28.283 3.199 1.00 86.25 608 ARG A CA 1
ATOM 4636 C C . ARG A 1 608 ? -15.940 27.713 4.331 1.00 86.25 608 ARG A C 1
ATOM 4638 O O . ARG A 1 608 ? -15.792 28.134 5.476 1.00 86.25 608 ARG A O 1
ATOM 4645 N N . LEU A 1 609 ? -16.778 26.724 4.023 1.00 89.12 609 LEU A N 1
ATOM 4646 C CA . LEU A 1 609 ? -17.682 26.080 4.974 1.00 89.12 609 LEU A CA 1
ATOM 4647 C C . LEU A 1 609 ? -16.916 25.382 6.107 1.00 89.12 609 LEU A C 1
ATOM 4649 O O . LEU A 1 609 ? -17.223 25.612 7.272 1.00 89.12 609 LEU A O 1
ATOM 4653 N N . GLN A 1 610 ? -15.876 24.600 5.796 1.00 87.94 610 GLN A N 1
ATOM 4654 C CA . GLN A 1 610 ? -15.087 23.900 6.819 1.00 87.94 610 GLN A CA 1
ATOM 4655 C C . GLN A 1 610 ? -14.355 24.869 7.770 1.00 87.94 610 GLN A C 1
ATOM 4657 O O . GLN A 1 610 ? -14.191 24.560 8.951 1.00 87.94 610 GLN A O 1
ATOM 4662 N N . ASN A 1 611 ? -13.954 26.050 7.280 1.00 84.94 611 ASN A N 1
ATOM 4663 C CA . ASN A 1 611 ? -13.285 27.071 8.087 1.00 84.94 611 ASN A CA 1
ATOM 4664 C C . ASN A 1 611 ? -14.266 27.784 9.032 1.00 84.94 611 ASN A C 1
ATOM 4666 O O . ASN A 1 611 ? -13.936 27.994 10.197 1.00 84.94 611 ASN A O 1
ATOM 4670 N N . VAL A 1 612 ? -15.474 28.117 8.556 1.00 88.81 612 VAL A N 1
ATOM 4671 C CA . VAL A 1 612 ? -16.547 28.679 9.399 1.00 88.81 612 VAL A CA 1
ATOM 4672 C C . VAL A 1 612 ? -16.965 27.667 10.465 1.00 88.81 612 VAL A C 1
ATOM 4674 O O . VAL A 1 612 ? -16.955 27.985 11.653 1.00 88.81 612 VAL A O 1
ATOM 4677 N N . LEU A 1 613 ? -17.251 26.424 10.063 1.00 89.44 613 LEU A N 1
ATOM 4678 C CA . LEU A 1 613 ? -17.631 25.368 11.001 1.00 89.44 613 LEU A CA 1
ATOM 4679 C C . LEU A 1 613 ? -16.518 25.060 12.008 1.00 89.44 613 LEU A C 1
ATOM 4681 O O . LEU A 1 613 ? -16.827 24.807 13.165 1.00 89.44 613 LEU A O 1
ATOM 4685 N N . GLY A 1 614 ? -15.241 25.138 11.615 1.00 84.94 614 GLY A N 1
ATOM 4686 C CA . GLY A 1 614 ? -14.099 24.958 12.517 1.00 84.94 614 GLY A CA 1
ATOM 4687 C C . GLY A 1 614 ? -14.114 25.902 13.723 1.00 84.94 614 GLY A C 1
ATOM 4688 O O . GLY A 1 614 ? -13.922 25.445 14.849 1.00 84.94 614 GLY A O 1
ATOM 4689 N N . TRP A 1 615 ? -14.423 27.187 13.515 1.00 85.00 615 TRP A N 1
ATOM 4690 C CA . TRP A 1 615 ? -14.601 28.142 14.616 1.00 85.00 615 TRP A CA 1
ATOM 4691 C C . TRP A 1 615 ? -15.829 27.831 15.474 1.00 85.00 615 TRP A C 1
ATOM 4693 O O . TRP A 1 615 ? -15.745 27.912 16.699 1.00 85.00 615 TRP A O 1
ATOM 4703 N N . VAL A 1 616 ? -16.937 27.403 14.857 1.00 87.44 616 VAL A N 1
ATOM 4704 C CA . VAL A 1 616 ? -18.150 26.991 15.584 1.00 87.44 616 VAL A CA 1
ATOM 4705 C C . VAL A 1 616 ? -17.853 25.842 16.557 1.00 87.44 616 VAL A C 1
ATOM 4707 O O . VAL A 1 616 ? -18.322 25.894 17.689 1.00 87.44 616 VAL A O 1
ATOM 4710 N N . LYS A 1 617 ? -17.008 24.858 16.204 1.00 87.56 617 LYS A N 1
ATOM 4711 C CA . LYS A 1 617 ? -16.639 23.767 17.137 1.00 87.56 617 LYS A CA 1
ATOM 4712 C C . LYS A 1 617 ? -15.899 24.260 18.377 1.00 87.56 617 LYS A C 1
ATOM 4714 O O . LYS A 1 617 ? -16.195 23.817 19.484 1.00 87.56 617 LYS A O 1
ATOM 4719 N N . VAL A 1 618 ? -14.930 25.161 18.186 1.00 86.75 618 VAL A N 1
ATOM 4720 C CA . VAL A 1 618 ? -14.166 25.765 19.291 1.00 86.75 618 VAL A CA 1
ATOM 4721 C C . VAL A 1 618 ? -15.119 26.551 20.193 1.00 86.75 618 VAL A C 1
ATOM 4723 O O . VAL A 1 618 ? -15.063 26.403 21.411 1.00 86.75 618 VAL A O 1
ATOM 4726 N N . GLY A 1 619 ? -16.051 27.302 19.596 1.00 89.81 619 GLY A N 1
ATOM 4727 C CA . GLY A 1 619 ? -17.129 27.988 20.308 1.00 89.81 619 GLY A CA 1
ATOM 4728 C C . GLY A 1 619 ? -18.019 27.042 21.120 1.00 89.81 619 GLY A C 1
ATOM 4729 O O . GLY A 1 619 ? -18.265 27.319 22.288 1.00 89.81 619 GLY A O 1
ATOM 4730 N N . ILE A 1 620 ? -18.442 25.905 20.552 1.00 90.69 620 ILE A N 1
ATOM 4731 C CA . ILE A 1 620 ? -19.268 24.900 21.245 1.00 90.69 620 ILE A CA 1
ATOM 4732 C C . ILE A 1 620 ? -18.543 24.330 22.470 1.00 90.69 620 ILE A C 1
ATOM 4734 O O . ILE A 1 620 ? -19.131 24.290 23.546 1.00 90.69 620 ILE A O 1
ATOM 4738 N N . ILE A 1 621 ? -17.272 23.925 22.354 1.00 91.38 621 ILE A N 1
ATOM 4739 C CA . ILE A 1 621 ? -16.549 23.347 23.503 1.00 91.38 621 ILE A CA 1
ATOM 4740 C C . ILE A 1 621 ? -16.264 24.410 24.570 1.00 91.38 621 ILE A C 1
ATOM 4742 O O . ILE A 1 621 ? -16.452 24.142 25.756 1.00 91.38 621 ILE A O 1
ATOM 4746 N N . MET A 1 622 ? -15.888 25.631 24.174 1.00 90.81 622 MET A N 1
ATOM 4747 C CA . MET A 1 622 ? -15.762 26.749 25.117 1.00 90.81 622 MET A CA 1
ATOM 4748 C C . MET A 1 622 ? -17.088 27.035 25.830 1.00 90.81 622 MET A C 1
ATOM 4750 O O . MET A 1 622 ? -17.097 27.208 27.046 1.00 90.81 622 MET A O 1
ATOM 4754 N N . PHE A 1 623 ? -18.210 27.026 25.105 1.00 91.69 623 PHE A N 1
ATOM 4755 C CA . PHE A 1 623 ? -19.545 27.190 25.674 1.00 91.69 623 PHE A CA 1
ATOM 4756 C C . PHE A 1 623 ? -19.889 26.073 26.666 1.00 91.69 623 PHE A C 1
ATOM 4758 O O . PHE A 1 623 ? -20.355 26.386 27.753 1.00 91.69 623 PHE A O 1
ATOM 4765 N N . MET A 1 624 ? -19.594 24.803 26.358 1.00 90.88 624 MET A N 1
ATOM 4766 C CA . MET A 1 624 ? -19.815 23.684 27.287 1.00 90.88 624 MET A CA 1
ATOM 4767 C C . MET A 1 624 ? -18.978 23.800 28.566 1.00 90.88 624 MET A C 1
ATOM 4769 O O . MET A 1 624 ? -19.492 23.586 29.661 1.00 90.88 624 MET A O 1
ATOM 4773 N N . ILE A 1 625 ? -17.694 24.154 28.451 1.00 91.12 625 ILE A N 1
ATOM 4774 C CA . ILE A 1 625 ? -16.812 24.333 29.614 1.00 91.12 625 ILE A CA 1
ATOM 4775 C C . ILE A 1 625 ? -17.310 25.501 30.478 1.00 91.12 625 ILE A C 1
ATOM 4777 O O . ILE A 1 625 ? -17.397 25.372 31.698 1.00 91.12 625 ILE A O 1
ATOM 4781 N N . LEU A 1 626 ? -17.694 26.620 29.855 1.00 91.25 626 LEU A N 1
ATOM 4782 C CA . LEU A 1 626 ? -18.224 27.792 30.555 1.00 91.25 626 LEU A CA 1
ATOM 4783 C C . LEU A 1 626 ? -19.611 27.538 31.164 1.00 91.25 626 LEU A C 1
ATOM 4785 O O . LEU A 1 626 ? -19.856 27.987 32.280 1.00 91.25 626 LEU A O 1
ATOM 4789 N N . SER A 1 627 ? -20.499 26.791 30.499 1.00 88.50 627 SER A N 1
ATOM 4790 C CA . SER A 1 627 ? -21.799 26.408 31.064 1.00 88.50 627 SER A CA 1
ATOM 4791 C C . SER A 1 627 ? -21.638 25.419 32.216 1.00 88.50 627 SER A C 1
ATOM 4793 O O . SER A 1 627 ? -22.332 25.533 33.222 1.00 88.50 627 SER A O 1
ATOM 4795 N N . GLY A 1 628 ? -20.679 24.493 32.108 1.00 84.75 628 GLY A N 1
ATOM 4796 C CA . GLY A 1 628 ? -20.316 23.588 33.194 1.00 84.75 628 GLY A CA 1
ATOM 4797 C C . GLY A 1 628 ? -19.817 24.351 34.421 1.00 84.75 628 GLY A C 1
ATOM 4798 O O . GLY A 1 628 ? -20.349 24.187 35.518 1.00 84.75 628 GLY A O 1
ATOM 4799 N N . LEU A 1 629 ? -18.861 25.262 34.222 1.00 84.50 629 LEU A N 1
ATOM 4800 C CA . LEU A 1 629 ? -18.337 26.131 35.276 1.00 84.50 629 LEU A CA 1
ATOM 4801 C C . LEU A 1 629 ? -19.422 27.047 35.874 1.00 84.50 629 LEU A C 1
ATOM 4803 O O . LEU A 1 629 ? -19.455 27.232 37.088 1.00 84.50 629 LEU A O 1
ATOM 4807 N N . TYR A 1 630 ? -20.339 27.573 35.054 1.00 85.00 630 TYR A N 1
ATOM 4808 C CA . TYR A 1 630 ? -21.482 28.370 35.511 1.00 85.00 630 TYR A CA 1
ATOM 4809 C C . TYR A 1 630 ? -22.395 27.574 36.452 1.00 85.00 630 TYR A C 1
ATOM 4811 O O . TYR A 1 630 ? -22.709 28.063 37.536 1.00 85.00 630 TYR A O 1
ATOM 4819 N N . VAL A 1 631 ? -22.786 26.343 36.094 1.00 80.38 631 VAL A N 1
ATOM 4820 C CA . VAL A 1 631 ? -23.620 25.504 36.975 1.00 80.38 631 VAL A CA 1
ATOM 4821 C C . VAL A 1 631 ? -22.875 25.183 38.273 1.00 80.38 631 VAL A C 1
ATOM 4823 O O . VAL A 1 631 ? -23.435 25.323 39.358 1.00 80.38 631 VAL A O 1
ATOM 4826 N N . VAL A 1 632 ? -21.586 24.840 38.183 1.00 75.38 632 VAL A N 1
ATOM 4827 C CA . VAL A 1 632 ? -20.756 24.531 39.356 1.00 75.38 632 VAL A CA 1
ATOM 4828 C C . VAL A 1 632 ? -20.627 25.720 40.312 1.00 75.38 632 VAL A C 1
ATOM 4830 O O . VAL A 1 632 ? -20.734 25.511 41.521 1.00 75.38 632 VAL A O 1
ATOM 4833 N N . LEU A 1 633 ? -20.416 26.942 39.814 1.00 79.12 633 LEU A N 1
ATOM 4834 C CA . LEU A 1 633 ? -20.196 28.128 40.653 1.00 79.12 633 LEU A CA 1
ATOM 4835 C C . LEU A 1 633 ? -21.487 28.828 41.106 1.00 79.12 633 LEU A C 1
ATOM 4837 O O . LEU A 1 633 ? -21.517 29.369 42.206 1.00 79.12 633 LEU A O 1
ATOM 4841 N N . LEU A 1 634 ? -22.530 28.854 40.269 1.00 78.31 634 LEU A N 1
ATOM 4842 C CA . LEU A 1 634 ? -23.701 29.730 40.444 1.00 78.31 634 LEU A CA 1
ATOM 4843 C C . LEU A 1 634 ? -25.041 28.981 40.535 1.00 78.31 634 LEU A C 1
ATOM 4845 O O . LEU A 1 634 ? -26.077 29.611 40.746 1.00 78.31 634 LEU A O 1
ATOM 4849 N N . ARG A 1 635 ? -25.048 27.647 40.405 1.00 72.56 635 ARG A N 1
ATOM 4850 C CA . ARG A 1 635 ? -26.230 26.790 40.617 1.00 72.56 635 ARG A CA 1
ATOM 4851 C C . ARG A 1 635 ? -25.913 25.567 41.502 1.00 72.56 635 ARG A C 1
ATOM 4853 O O . ARG A 1 635 ? -26.189 24.440 41.090 1.00 72.56 635 ARG A O 1
ATOM 4860 N N . PRO A 1 636 ? -25.369 25.745 42.725 1.00 65.12 636 PRO A N 1
ATOM 4861 C CA . PRO A 1 636 ? -25.081 24.622 43.624 1.00 65.12 636 PRO A CA 1
ATOM 4862 C C . PRO A 1 636 ? -26.326 23.773 43.939 1.00 65.12 636 PRO A C 1
ATOM 4864 O O . PRO A 1 636 ? -26.207 22.555 44.002 1.00 65.12 636 PRO A O 1
ATOM 4867 N N . GLU A 1 637 ? -27.511 24.390 44.006 1.00 56.97 637 GLU A N 1
ATOM 4868 C CA . GLU A 1 637 ? -28.820 23.727 44.174 1.00 56.97 637 GLU A CA 1
ATOM 4869 C C . GLU A 1 637 ? -29.170 22.708 43.069 1.00 56.97 637 GLU A C 1
ATOM 4871 O O . GLU A 1 637 ? -30.042 21.866 43.258 1.00 56.97 637 GLU A O 1
ATOM 4876 N N . GLN A 1 638 ? -28.531 22.784 41.892 1.00 56.72 638 GLN A N 1
ATOM 4877 C CA . GLN A 1 638 ? -28.749 21.839 40.786 1.00 56.72 638 GLN A CA 1
ATOM 4878 C C . GLN A 1 638 ? -27.764 20.657 40.798 1.00 56.72 638 GLN A C 1
ATOM 4880 O O . GLN A 1 638 ? -27.855 19.780 39.941 1.00 56.72 638 GLN A O 1
ATOM 4885 N N . ARG A 1 639 ? -26.836 20.600 41.763 1.00 56.75 639 ARG A N 1
ATOM 4886 C CA . ARG A 1 639 ? -26.031 19.399 42.022 1.00 56.75 639 ARG A CA 1
ATOM 4887 C C . ARG A 1 639 ? -26.931 18.366 42.703 1.00 56.75 639 ARG A C 1
ATOM 4889 O O . ARG A 1 639 ? -27.537 18.674 43.727 1.00 56.75 639 ARG A O 1
ATOM 4896 N N . LEU A 1 640 ? -27.015 17.141 42.179 1.00 53.78 640 LEU A N 1
ATOM 4897 C CA . LEU A 1 640 ? -27.813 16.100 42.838 1.00 53.78 640 LEU A CA 1
ATOM 4898 C C . LEU A 1 640 ? -27.226 15.795 44.234 1.00 53.78 640 LEU A C 1
ATOM 4900 O O . LEU A 1 640 ? -25.999 15.718 44.349 1.00 53.78 640 LEU A O 1
ATOM 4904 N N . PRO A 1 641 ? -28.045 15.557 45.282 1.00 45.47 641 PRO A N 1
ATOM 4905 C CA . PRO A 1 641 ? -27.560 15.427 46.665 1.00 45.47 641 PRO A CA 1
ATOM 4906 C C . PRO A 1 641 ? -26.486 14.352 46.911 1.00 45.47 641 PRO A C 1
ATOM 4908 O O . PRO A 1 641 ? -25.761 14.430 47.897 1.00 45.47 641 PRO A O 1
ATOM 4911 N N . ALA A 1 642 ? -26.354 13.367 46.016 1.00 46.03 642 ALA A N 1
ATOM 4912 C CA . ALA A 1 642 ? -25.342 12.310 46.085 1.00 46.03 642 ALA A CA 1
ATOM 4913 C C . ALA A 1 642 ? -24.025 12.621 45.333 1.00 46.03 642 ALA A C 1
ATOM 4915 O O . ALA A 1 642 ? -23.071 11.858 45.442 1.00 46.03 642 ALA A O 1
ATOM 4916 N N . GLN A 1 643 ? -23.940 13.708 44.553 1.00 50.53 643 GLN A N 1
ATOM 4917 C CA . GLN A 1 643 ? -22.811 13.963 43.638 1.00 50.53 643 GLN A CA 1
ATOM 4918 C C . GLN A 1 643 ? -21.649 14.771 44.239 1.00 50.53 643 GLN A C 1
ATOM 4920 O O . GLN A 1 643 ? -20.651 15.000 43.558 1.00 50.53 643 GLN A O 1
ATOM 4925 N N . GLY A 1 644 ? -21.718 15.165 45.516 1.00 46.41 644 GLY A N 1
ATOM 4926 C CA . GLY A 1 644 ? -20.631 15.889 46.195 1.00 46.41 644 GLY A CA 1
ATOM 4927 C C . GLY A 1 644 ? -19.304 15.120 46.312 1.00 46.41 644 GLY A C 1
ATOM 4928 O O . GLY A 1 644 ? -18.302 15.707 46.711 1.00 46.41 644 GLY A O 1
ATOM 4929 N N . SER A 1 645 ? -19.287 13.828 45.966 1.00 51.22 645 SER A N 1
ATOM 4930 C CA . SER A 1 645 ? -18.170 12.902 46.168 1.00 51.22 645 SER A CA 1
ATOM 4931 C C . SER A 1 645 ? -17.610 12.253 44.894 1.00 51.22 645 SER A C 1
ATOM 4933 O O . SER A 1 645 ? -16.655 11.497 45.014 1.00 51.22 645 SER A O 1
ATOM 4935 N N . SER A 1 646 ? -18.109 12.516 43.675 1.00 55.03 646 SER A N 1
ATOM 4936 C CA . SER A 1 646 ? -17.658 11.776 42.465 1.00 55.03 646 SER A CA 1
ATOM 4937 C C . SER A 1 646 ? -16.184 11.995 42.075 1.00 55.03 646 SER A C 1
ATOM 4939 O O . SER A 1 646 ? -15.627 11.219 41.298 1.00 55.03 646 SER A O 1
ATOM 4941 N N . LEU A 1 647 ? -15.555 13.041 42.621 1.00 63.91 647 LEU A N 1
ATOM 4942 C CA . LEU A 1 647 ? -14.135 13.378 42.459 1.00 63.91 647 LEU A CA 1
ATOM 4943 C C . LEU A 1 647 ? -13.358 13.369 43.794 1.00 63.91 647 LEU A C 1
ATOM 4945 O O . LEU A 1 647 ? -12.219 13.836 43.838 1.00 63.91 647 LEU A O 1
ATOM 4949 N N . ALA A 1 648 ? -13.949 12.860 44.882 1.00 71.44 648 ALA A N 1
ATOM 4950 C CA . ALA A 1 648 ? -13.215 12.612 46.124 1.00 71.44 648 ALA A CA 1
ATOM 4951 C C . ALA A 1 648 ? -12.221 11.456 45.919 1.00 71.44 648 ALA A C 1
ATOM 4953 O O . ALA A 1 648 ? -12.478 10.551 45.130 1.00 71.44 648 ALA A O 1
ATOM 4954 N N . TRP A 1 649 ? -11.070 11.483 46.595 1.00 76.25 649 TRP A N 1
ATOM 4955 C CA . TRP A 1 649 ? -9.959 10.576 46.273 1.00 76.25 649 TRP A CA 1
ATOM 4956 C C . TRP A 1 649 ? -10.331 9.087 46.373 1.00 76.25 649 TRP A C 1
ATOM 4958 O O . TRP A 1 649 ? -9.924 8.299 45.522 1.00 76.25 649 TRP A O 1
ATOM 4968 N N . ASP A 1 650 ? -11.136 8.715 47.366 1.00 76.12 650 ASP A N 1
ATOM 4969 C CA . ASP A 1 650 ? -11.448 7.315 47.675 1.00 76.12 650 ASP A CA 1
ATOM 4970 C C . ASP A 1 650 ? -12.456 6.692 46.687 1.00 76.12 650 ASP A C 1
ATOM 4972 O O . ASP A 1 650 ? -12.346 5.521 46.331 1.00 76.12 650 ASP A O 1
ATOM 4976 N N . THR A 1 651 ? -13.395 7.496 46.181 1.00 76.81 651 THR A N 1
ATOM 4977 C CA . THR A 1 651 ? -14.418 7.122 45.182 1.00 76.81 651 THR A CA 1
ATOM 4978 C C . THR A 1 651 ? -13.923 7.272 43.741 1.00 76.81 651 THR A C 1
ATOM 4980 O O . THR A 1 651 ? -14.360 6.541 42.853 1.00 76.81 651 THR A O 1
ATOM 4983 N N . LEU A 1 652 ? -12.980 8.188 43.483 1.00 83.88 652 LEU A N 1
ATOM 4984 C CA . LEU A 1 652 ? -12.420 8.482 42.155 1.00 83.88 652 LEU A CA 1
ATOM 4985 C C . LEU A 1 652 ? -11.883 7.226 41.442 1.00 83.88 652 LEU A C 1
ATOM 4987 O O . LEU A 1 652 ? -11.953 7.128 40.213 1.00 83.88 652 LEU A O 1
ATOM 4991 N N . TRP A 1 653 ? -11.365 6.265 42.210 1.00 88.69 653 TRP A N 1
ATOM 4992 C CA . TRP A 1 653 ? -10.778 5.015 41.723 1.00 88.69 653 TRP A CA 1
ATOM 4993 C C . TRP A 1 653 ? -11.704 3.793 41.858 1.00 88.69 653 TRP A C 1
ATOM 4995 O O . TRP A 1 653 ? -11.303 2.686 41.481 1.00 88.69 653 TRP A O 1
ATOM 5005 N N . GLU A 1 654 ? -12.930 3.956 42.353 1.00 84.88 654 GLU A N 1
ATOM 5006 C CA . GLU A 1 654 ? -13.853 2.846 42.591 1.00 84.88 654 GLU A CA 1
ATOM 5007 C C . GLU A 1 654 ? -14.241 2.134 41.279 1.00 84.88 654 GLU A C 1
ATOM 5009 O O . GLU A 1 654 ? -14.443 2.758 40.237 1.00 84.88 654 GLU A O 1
ATOM 5014 N N . HIS A 1 655 ? -14.284 0.799 41.311 1.00 86.44 655 HIS A N 1
ATOM 5015 C CA . HIS A 1 655 ? -14.495 -0.076 40.145 1.00 86.44 655 HIS A CA 1
ATOM 5016 C C . HIS A 1 655 ? -13.481 0.077 38.980 1.00 86.44 655 HIS A C 1
ATOM 5018 O O . HIS A 1 655 ? -13.777 -0.345 37.860 1.00 86.44 655 HIS A O 1
ATOM 5024 N N . SER A 1 656 ? -12.282 0.635 39.208 1.00 91.00 656 SER A N 1
ATOM 5025 C CA . SER A 1 656 ? -11.244 0.772 38.164 1.00 91.00 656 SER A CA 1
ATOM 5026 C C . SER A 1 656 ? -10.803 -0.573 37.568 1.00 91.00 656 SER A C 1
ATOM 5028 O O . SER A 1 656 ? -10.256 -1.426 38.269 1.00 91.00 656 SER A O 1
ATOM 5030 N N . ASN A 1 657 ? -10.951 -0.737 36.252 1.00 90.94 657 ASN A N 1
ATOM 5031 C CA . ASN A 1 657 ? -10.535 -1.935 35.525 1.00 90.94 657 ASN A CA 1
ATOM 5032 C C . ASN A 1 657 ? -9.149 -1.759 34.878 1.00 90.94 657 ASN A C 1
ATOM 5034 O O . ASN A 1 657 ? -9.013 -1.167 33.807 1.00 90.94 657 ASN A O 1
ATOM 5038 N N . TRP A 1 658 ? -8.121 -2.315 35.522 1.00 92.00 658 TRP A N 1
ATOM 5039 C CA . TRP A 1 658 ? -6.715 -2.193 35.112 1.00 92.00 658 TRP A CA 1
ATOM 5040 C C . TRP A 1 658 ? -6.245 -3.234 34.070 1.00 92.00 658 TRP A C 1
ATOM 5042 O O . TRP A 1 658 ? -5.045 -3.391 33.847 1.00 92.00 658 TRP A O 1
ATOM 5052 N N . ASN A 1 659 ? -7.158 -3.961 33.415 1.00 92.19 659 ASN A N 1
ATOM 5053 C CA . ASN A 1 659 ? -6.810 -4.909 32.351 1.00 92.19 659 ASN A CA 1
ATOM 5054 C C . ASN A 1 659 ? -6.143 -4.193 31.154 1.00 92.19 659 ASN A C 1
ATOM 5056 O O . ASN A 1 659 ? -6.681 -3.220 30.622 1.00 92.19 659 ASN A O 1
ATOM 5060 N N . TRP A 1 660 ? -4.985 -4.691 30.696 1.00 91.62 660 TRP A N 1
ATOM 5061 C CA . TRP A 1 660 ? -4.204 -4.017 29.648 1.00 91.62 660 TRP A CA 1
ATOM 5062 C C . TRP A 1 660 ? -4.923 -3.931 28.295 1.00 91.62 660 TRP A C 1
ATOM 5064 O O . TRP A 1 660 ? -4.829 -2.898 27.637 1.00 91.62 660 TRP A O 1
ATOM 5074 N N . GLY A 1 661 ? -5.679 -4.958 27.891 1.00 89.62 661 GLY A N 1
ATOM 5075 C CA . GLY A 1 661 ? -6.466 -4.919 26.655 1.00 89.62 661 GLY A CA 1
ATOM 5076 C C . GLY A 1 661 ? -7.509 -3.800 26.686 1.00 89.62 661 GLY A C 1
ATOM 5077 O O . GLY A 1 661 ? -7.607 -3.021 25.742 1.00 89.62 661 GLY A O 1
ATOM 5078 N N . ILE A 1 662 ? -8.204 -3.655 27.819 1.00 91.12 662 ILE A N 1
ATOM 5079 C CA . ILE A 1 662 ? -9.210 -2.611 28.068 1.00 91.12 662 ILE A CA 1
ATOM 5080 C C . ILE A 1 662 ? -8.581 -1.208 28.110 1.00 91.12 662 ILE A C 1
ATOM 5082 O O . ILE A 1 662 ? -9.105 -0.278 27.485 1.00 91.12 662 ILE A O 1
ATOM 5086 N N . ILE A 1 663 ? -7.430 -1.054 28.776 1.00 94.19 663 ILE A N 1
ATOM 5087 C CA . ILE A 1 663 ? -6.647 0.193 28.784 1.00 94.19 663 ILE A CA 1
ATOM 5088 C C . ILE A 1 663 ? -6.189 0.558 27.366 1.00 94.19 663 ILE A C 1
ATOM 5090 O O . ILE A 1 663 ? -6.374 1.697 26.940 1.00 94.19 663 ILE A O 1
ATOM 5094 N N . ALA A 1 664 ? -5.643 -0.391 26.606 1.00 92.69 664 ALA A N 1
ATOM 5095 C CA . ALA A 1 664 ? -5.125 -0.156 25.262 1.00 92.69 664 ALA A CA 1
ATOM 5096 C C . ALA A 1 664 ? -6.230 0.211 24.257 1.00 92.69 664 ALA A C 1
ATOM 5098 O O . ALA A 1 664 ? -6.086 1.194 23.527 1.00 92.69 664 ALA A O 1
ATOM 5099 N N . THR A 1 665 ? -7.368 -0.496 24.264 1.00 91.06 665 THR A N 1
ATOM 5100 C CA . THR A 1 665 ? -8.525 -0.119 23.433 1.00 91.06 665 THR A CA 1
ATOM 5101 C C . THR A 1 665 ? -9.083 1.249 23.820 1.00 91.06 665 THR A C 1
ATOM 5103 O O . THR A 1 665 ? -9.478 2.018 22.948 1.00 91.06 665 THR A O 1
ATOM 5106 N N . SER A 1 666 ? -9.056 1.607 25.108 1.00 93.69 666 SER A N 1
ATOM 5107 C CA . SER A 1 666 ? -9.455 2.942 25.570 1.00 93.69 666 SER A CA 1
ATOM 5108 C C . SER A 1 666 ? -8.462 4.024 25.124 1.00 93.69 666 SER A C 1
ATOM 5110 O O . SER A 1 666 ? -8.879 5.094 24.680 1.00 93.69 666 SER A O 1
ATOM 5112 N N . LEU A 1 667 ? -7.155 3.737 25.141 1.00 94.00 667 LEU A N 1
ATOM 5113 C CA . LEU A 1 667 ? -6.116 4.632 24.623 1.00 94.00 667 LEU A CA 1
ATOM 5114 C C . LEU A 1 667 ? -6.256 4.880 23.115 1.00 94.00 667 LEU A C 1
ATOM 5116 O O . LEU A 1 667 ? -6.072 6.019 22.697 1.00 94.00 667 LEU A O 1
ATOM 5120 N N . PHE A 1 668 ? -6.668 3.899 22.301 1.00 92.94 668 PHE A N 1
ATOM 5121 C CA . PHE A 1 668 ? -6.982 4.153 20.884 1.00 92.94 668 PHE A CA 1
ATOM 5122 C C . PHE A 1 668 ? -8.121 5.178 20.713 1.00 92.94 668 PHE A C 1
ATOM 5124 O O . PHE A 1 668 ? -8.040 6.044 19.842 1.00 92.94 668 PHE A O 1
ATOM 5131 N N . LYS A 1 669 ? -9.136 5.165 21.590 1.00 92.44 669 LYS A N 1
ATOM 5132 C CA . LYS A 1 669 ? -10.262 6.126 21.578 1.00 92.44 669 LYS A CA 1
ATOM 5133 C C . LYS A 1 669 ? -9.826 7.529 22.026 1.00 92.44 669 LYS A C 1
ATOM 5135 O O . LYS A 1 669 ? -10.271 8.531 21.456 1.00 92.44 669 LYS A O 1
ATOM 5140 N N . VAL A 1 670 ? -8.888 7.619 22.973 1.00 93.94 670 VAL A N 1
ATOM 5141 C CA . VAL A 1 670 ? -8.224 8.886 23.329 1.00 93.94 670 VAL A CA 1
ATOM 5142 C C . VAL A 1 670 ? -7.359 9.397 22.168 1.00 93.94 670 VAL A C 1
ATOM 5144 O O . VAL A 1 670 ? -7.497 10.553 21.776 1.00 93.94 670 VAL A O 1
ATOM 5147 N N . PHE A 1 671 ? -6.524 8.553 21.552 1.00 91.19 671 PHE A N 1
ATOM 5148 C CA . PHE A 1 671 ? -5.661 8.945 20.428 1.00 91.19 671 PHE A CA 1
ATOM 5149 C C . PHE A 1 671 ? -6.460 9.419 19.215 1.00 91.19 671 PHE A C 1
ATOM 5151 O O . PHE A 1 671 ? -6.113 10.442 18.631 1.00 91.19 671 PHE A O 1
ATOM 5158 N N . TYR A 1 672 ? -7.555 8.733 18.872 1.00 90.75 672 TYR A N 1
ATOM 5159 C CA . TYR A 1 672 ? -8.484 9.174 17.830 1.00 90.75 672 TYR A CA 1
ATOM 5160 C C . TYR A 1 672 ? -9.014 10.593 18.098 1.00 90.75 672 TYR A C 1
ATOM 5162 O O . TYR A 1 672 ? -9.139 11.401 17.181 1.00 90.75 672 TYR A O 1
ATOM 5170 N N . SER A 1 673 ? -9.260 10.937 19.364 1.00 91.75 673 SER A N 1
ATOM 5171 C CA . SER A 1 673 ? -9.718 12.278 19.750 1.00 91.75 673 SER A CA 1
ATOM 5172 C C . SER A 1 673 ? -8.627 13.353 19.577 1.00 91.75 673 SER A C 1
ATOM 5174 O O . SER A 1 673 ? -8.956 14.522 19.386 1.00 91.75 673 SER A O 1
ATOM 5176 N N . PHE A 1 674 ? -7.344 12.970 19.582 1.00 91.38 674 PHE A N 1
ATOM 5177 C CA . PHE A 1 674 ? -6.186 13.821 19.259 1.00 91.38 674 PHE A CA 1
ATOM 5178 C C . PHE A 1 674 ? -5.712 13.710 17.790 1.00 91.38 674 PHE A C 1
ATOM 5180 O O . PHE A 1 674 ? -4.709 14.327 17.421 1.00 91.38 674 PHE A O 1
ATOM 5187 N N . ALA A 1 675 ? -6.391 12.935 16.937 1.00 86.69 675 ALA A N 1
ATOM 5188 C CA . ALA A 1 675 ? -5.921 12.644 15.584 1.00 86.69 675 ALA A CA 1
ATOM 5189 C C . ALA A 1 675 ? -5.879 13.897 14.691 1.00 86.69 675 ALA A C 1
ATOM 5191 O O . ALA A 1 675 ? -6.824 14.684 14.645 1.00 86.69 675 ALA A O 1
ATOM 5192 N N . GLY A 1 676 ? -4.797 14.060 13.923 1.00 84.81 676 GLY A N 1
ATOM 5193 C CA . GLY A 1 676 ? -4.623 15.181 13.000 1.00 84.81 676 GLY A CA 1
ATOM 5194 C C . GLY A 1 676 ? -3.881 16.396 13.554 1.00 84.81 676 GLY A C 1
ATOM 5195 O O . GLY A 1 676 ? -3.845 17.421 12.872 1.00 84.81 676 GLY A O 1
ATOM 5196 N N . LEU A 1 677 ? -3.229 16.294 14.718 1.00 88.44 677 LEU A N 1
ATOM 5197 C CA . LEU A 1 677 ? -2.160 17.228 15.120 1.00 88.44 677 LEU A CA 1
ATOM 5198 C C . LEU A 1 677 ? -1.051 17.326 14.051 1.00 88.44 677 LEU A C 1
ATOM 5200 O O . LEU A 1 677 ? -0.443 18.374 13.854 1.00 88.44 677 LEU A O 1
ATOM 5204 N N . ASP A 1 678 ? -0.841 16.225 13.339 1.00 83.62 678 ASP A N 1
ATOM 5205 C CA . ASP A 1 678 ? 0.044 16.010 12.200 1.00 83.62 678 ASP A CA 1
ATOM 5206 C C . ASP A 1 678 ? -0.570 16.400 10.840 1.00 83.62 678 ASP A C 1
ATOM 5208 O O . ASP A 1 678 ? 0.143 16.410 9.843 1.00 83.62 678 ASP A O 1
ATOM 5212 N N . ASN A 1 679 ? -1.860 16.755 10.755 1.00 82.31 679 ASN A N 1
ATOM 5213 C CA . ASN A 1 679 ? -2.577 16.923 9.478 1.00 82.31 679 ASN A CA 1
ATOM 5214 C C . ASN A 1 679 ? -1.945 17.981 8.548 1.00 82.31 679 ASN A C 1
ATOM 5216 O O . ASN A 1 679 ? -2.028 17.874 7.324 1.00 82.31 679 ASN A O 1
ATOM 5220 N N . ALA A 1 680 ? -1.254 18.977 9.114 1.00 82.44 680 ALA A N 1
ATOM 5221 C CA . ALA A 1 680 ? -0.472 19.955 8.357 1.00 82.44 680 ALA A CA 1
ATOM 5222 C C . ALA A 1 680 ? 0.665 19.317 7.526 1.00 82.44 680 ALA A C 1
ATOM 5224 O O . ALA A 1 680 ? 0.975 19.819 6.446 1.00 82.44 680 ALA A O 1
ATOM 5225 N N . ASN A 1 681 ? 1.232 18.187 7.969 1.00 84.81 681 ASN A N 1
ATOM 5226 C CA . ASN A 1 681 ? 2.292 17.439 7.279 1.00 84.81 681 ASN A CA 1
ATOM 5227 C C . ASN A 1 681 ? 1.847 16.913 5.904 1.00 84.81 681 ASN A C 1
ATOM 5229 O O . ASN A 1 681 ? 2.661 16.734 4.996 1.00 84.81 681 ASN A O 1
ATOM 5233 N N . ASN A 1 682 ? 0.543 16.702 5.719 1.00 77.31 682 ASN A N 1
ATOM 5234 C CA . ASN A 1 682 ? -0.030 16.244 4.456 1.00 77.31 682 ASN A CA 1
ATOM 5235 C C . ASN A 1 682 ? -0.137 17.367 3.406 1.00 77.31 682 ASN A C 1
ATOM 5237 O O . ASN A 1 682 ? -0.337 17.073 2.231 1.00 77.31 682 ASN A O 1
ATOM 5241 N N . VAL A 1 683 ? 0.023 18.638 3.803 1.00 75.50 683 VAL A N 1
ATOM 5242 C CA . VAL A 1 683 ? -0.199 19.823 2.949 1.00 75.50 683 VAL A CA 1
ATOM 5243 C C . VAL A 1 683 ? 0.949 20.849 2.983 1.00 75.50 683 VAL A C 1
ATOM 5245 O O . VAL A 1 683 ? 0.771 21.987 2.551 1.00 75.50 683 VAL A O 1
ATOM 5248 N N . LEU A 1 684 ? 2.146 20.481 3.462 1.00 80.25 684 LEU A N 1
ATOM 5249 C CA . LEU A 1 684 ? 3.283 21.408 3.638 1.00 80.25 684 LEU A CA 1
ATOM 5250 C C . LEU A 1 684 ? 3.711 22.160 2.362 1.00 80.25 684 LEU A C 1
ATOM 5252 O O . LEU A 1 684 ? 4.216 23.279 2.473 1.00 80.25 684 LEU A O 1
ATOM 5256 N N . ASN A 1 685 ? 3.465 21.620 1.162 1.00 78.19 685 ASN A N 1
ATOM 5257 C CA . ASN A 1 685 ? 3.742 22.325 -0.099 1.00 78.19 685 ASN A CA 1
ATOM 5258 C C . ASN A 1 685 ? 2.855 23.573 -0.299 1.00 78.19 685 ASN A C 1
ATOM 5260 O O . ASN A 1 685 ? 3.230 24.474 -1.049 1.00 78.19 685 ASN A O 1
ATOM 5264 N N . GLU A 1 686 ? 1.697 23.652 0.363 1.00 80.25 686 GLU A N 1
ATOM 5265 C CA . GLU A 1 686 ? 0.789 24.807 0.320 1.00 80.25 686 GLU A CA 1
ATOM 5266 C C . GLU A 1 686 ? 1.032 25.803 1.469 1.00 80.25 686 GLU A C 1
ATOM 5268 O O . GLU A 1 686 ? 0.555 26.936 1.406 1.00 80.25 686 GLU A O 1
ATOM 5273 N N . VAL A 1 687 ? 1.782 25.433 2.512 1.00 84.19 687 VAL A N 1
ATOM 5274 C CA . VAL A 1 687 ? 1.960 26.253 3.725 1.00 84.19 687 VAL A CA 1
ATOM 5275 C C . VAL A 1 687 ? 3.008 27.356 3.526 1.00 84.19 687 VAL A C 1
ATOM 5277 O O . VAL A 1 687 ? 4.125 27.112 3.064 1.00 84.19 687 VAL A O 1
ATOM 5280 N N . LYS A 1 688 ? 2.674 28.590 3.926 1.00 83.94 688 LYS A N 1
ATOM 5281 C CA . LYS A 1 688 ? 3.618 29.719 3.994 1.00 83.94 688 LYS A CA 1
ATOM 5282 C C . LYS A 1 688 ? 4.581 29.546 5.174 1.00 83.94 688 LYS A C 1
ATOM 5284 O O . LYS A 1 688 ? 4.135 29.331 6.297 1.00 83.94 688 LYS A O 1
ATOM 5289 N N . ASP A 1 689 ? 5.886 29.658 4.905 1.00 85.25 689 ASP A N 1
ATOM 5290 C CA . ASP A 1 689 ? 6.980 29.366 5.854 1.00 85.25 689 ASP A CA 1
ATOM 5291 C C . ASP A 1 689 ? 6.753 28.032 6.607 1.00 85.25 689 ASP A C 1
ATOM 5293 O O . ASP A 1 689 ? 6.407 28.026 7.793 1.00 85.25 689 ASP A O 1
ATOM 5297 N N . PRO A 1 690 ? 6.861 26.879 5.912 1.00 85.06 690 PRO A N 1
ATOM 5298 C CA . PRO A 1 690 ? 6.368 25.602 6.422 1.00 85.06 690 PRO A CA 1
ATOM 5299 C C . PRO A 1 690 ? 7.026 25.178 7.738 1.00 85.06 690 PRO A C 1
ATOM 5301 O O . PRO A 1 690 ? 6.329 24.690 8.618 1.00 85.06 690 PRO A O 1
ATOM 5304 N N . VAL A 1 691 ? 8.330 25.414 7.924 1.00 88.06 691 VAL A N 1
ATOM 5305 C CA . VAL A 1 691 ? 9.045 25.012 9.150 1.00 88.06 691 VAL A CA 1
ATOM 5306 C C . VAL A 1 691 ? 8.600 25.852 10.353 1.00 88.06 691 VAL A C 1
ATOM 5308 O O . VAL A 1 691 ? 8.299 25.301 11.413 1.00 88.06 691 VAL A O 1
ATOM 5311 N N . ARG A 1 692 ? 8.513 27.182 10.206 1.00 88.81 692 ARG A N 1
ATOM 5312 C CA . ARG A 1 692 ? 8.081 28.075 11.294 1.00 88.81 692 ARG A CA 1
ATOM 5313 C C . ARG A 1 692 ? 6.602 27.891 11.617 1.00 88.81 692 ARG A C 1
ATOM 5315 O O . ARG A 1 692 ? 6.241 27.803 12.793 1.00 88.81 692 ARG A O 1
ATOM 5322 N N . THR A 1 693 ? 5.762 27.819 10.584 1.00 90.88 693 THR A N 1
ATOM 5323 C CA . THR A 1 693 ? 4.316 27.641 10.730 1.00 90.88 693 THR A CA 1
ATOM 5324 C C . THR A 1 693 ? 4.005 26.287 11.355 1.00 90.88 693 THR A C 1
ATOM 5326 O O . THR A 1 693 ? 3.288 26.269 12.349 1.00 90.88 693 THR A O 1
ATOM 5329 N N . LEU A 1 694 ? 4.598 25.181 10.883 1.00 89.81 694 LEU A N 1
ATOM 5330 C CA . LEU A 1 694 ? 4.381 23.853 11.470 1.00 89.81 694 LEU A CA 1
ATOM 5331 C C . LEU A 1 694 ? 4.771 23.817 12.955 1.00 89.81 694 LEU A C 1
ATOM 5333 O O . LEU A 1 694 ? 3.957 23.414 13.782 1.00 89.81 694 LEU A O 1
ATOM 5337 N N . ARG A 1 695 ? 5.972 24.303 13.311 1.00 90.12 695 ARG A N 1
ATOM 5338 C CA . ARG A 1 695 ? 6.471 24.305 14.702 1.00 90.12 695 ARG A CA 1
ATOM 5339 C C . ARG A 1 695 ? 5.589 25.104 15.661 1.00 90.12 695 ARG A C 1
ATOM 5341 O O . ARG A 1 695 ? 5.506 24.764 16.836 1.00 90.12 695 ARG A O 1
ATOM 5348 N N . SER A 1 696 ? 4.970 26.184 15.186 1.00 91.75 696 SER A N 1
ATOM 5349 C CA . SER A 1 696 ? 4.072 27.006 16.000 1.00 91.75 696 SER A CA 1
ATOM 5350 C C . SER A 1 696 ? 2.659 26.425 16.059 1.00 91.75 696 SER A C 1
ATOM 5352 O O . SER A 1 696 ? 2.125 26.248 17.149 1.00 91.75 696 SER A O 1
ATOM 5354 N N . VAL A 1 697 ? 2.066 26.113 14.905 1.00 92.75 697 VAL A N 1
ATOM 5355 C CA . VAL A 1 697 ? 0.662 25.702 14.787 1.00 92.75 697 VAL A CA 1
ATOM 5356 C C . VAL A 1 697 ? 0.370 24.430 15.571 1.00 92.75 697 VAL A C 1
ATOM 5358 O O . VAL A 1 697 ? -0.605 24.395 16.319 1.00 92.75 697 VAL A O 1
ATOM 5361 N N . THR A 1 698 ? 1.190 23.390 15.415 1.00 91.19 698 THR A N 1
ATOM 5362 C CA . THR A 1 698 ? 0.884 22.079 16.002 1.00 91.19 698 THR A CA 1
ATOM 5363 C C . THR A 1 698 ? 1.077 22.075 17.516 1.00 91.19 698 THR A C 1
ATOM 5365 O O . THR A 1 698 ? 0.279 21.476 18.231 1.00 91.19 698 THR A O 1
ATOM 5368 N N . PHE A 1 699 ? 2.067 22.819 18.019 1.00 91.38 699 PHE A N 1
ATOM 5369 C CA . PHE A 1 699 ? 2.288 23.021 19.450 1.00 91.38 699 PHE A CA 1
ATOM 5370 C C . PHE A 1 699 ? 1.141 23.810 20.103 1.00 91.38 699 PHE A C 1
ATOM 5372 O O . PHE A 1 699 ? 0.621 23.392 21.137 1.00 91.38 699 PHE A O 1
ATOM 5379 N N . THR A 1 700 ? 0.685 24.904 19.478 1.00 92.94 700 THR A N 1
ATOM 5380 C CA . THR A 1 700 ? -0.493 25.648 19.954 1.00 92.94 700 THR A CA 1
ATOM 5381 C C . THR A 1 700 ? -1.748 24.772 19.922 1.00 92.94 700 THR A C 1
ATOM 5383 O O . THR A 1 700 ? -2.457 24.703 20.921 1.00 92.94 700 THR A O 1
ATOM 5386 N N . ALA A 1 701 ? -1.997 24.049 18.824 1.00 93.00 701 ALA A N 1
ATOM 5387 C CA . ALA A 1 701 ? -3.166 23.179 18.694 1.00 93.00 701 ALA A CA 1
ATOM 5388 C C . ALA A 1 701 ? -3.171 22.019 19.707 1.00 93.00 701 ALA A C 1
ATOM 5390 O O . ALA A 1 701 ? -4.231 21.698 20.241 1.00 93.00 701 ALA A O 1
ATOM 5391 N N . LEU A 1 702 ? -2.006 21.437 20.020 1.00 93.62 702 LEU A N 1
ATOM 5392 C CA . LEU A 1 702 ? -1.855 20.447 21.090 1.00 93.62 702 LEU A CA 1
ATOM 5393 C C . LEU A 1 702 ? -2.256 21.035 22.448 1.00 93.62 702 LEU A C 1
ATOM 5395 O O . LEU A 1 702 ? -3.092 20.450 23.128 1.00 93.62 702 LEU A O 1
ATOM 5399 N N . ILE A 1 703 ? -1.707 22.193 22.834 1.00 93.56 703 ILE A N 1
ATOM 5400 C CA . ILE A 1 703 ? -2.031 22.832 24.123 1.00 93.56 703 ILE A CA 1
ATOM 5401 C C . ILE A 1 703 ? -3.527 23.155 24.212 1.00 93.56 703 ILE A C 1
ATOM 5403 O O . ILE A 1 703 ? -4.158 22.845 25.224 1.00 93.56 703 ILE A O 1
ATOM 5407 N N . THR A 1 704 ? -4.114 23.713 23.148 1.00 92.31 704 THR A N 1
ATOM 5408 C CA . THR A 1 704 ? -5.555 23.986 23.085 1.00 92.31 704 THR A CA 1
ATOM 5409 C C . THR A 1 704 ? -6.377 22.705 23.233 1.00 92.31 704 THR A C 1
ATOM 5411 O O . THR A 1 704 ? -7.276 22.668 24.068 1.00 92.31 704 THR A O 1
ATOM 5414 N N . ALA A 1 705 ? -6.062 21.642 22.488 1.00 92.88 705 ALA A N 1
ATOM 5415 C CA . ALA A 1 705 ? -6.786 20.375 22.579 1.00 92.88 705 ALA A CA 1
ATOM 5416 C C . ALA A 1 705 ? -6.679 19.750 23.979 1.00 92.88 705 ALA A C 1
ATOM 5418 O O . ALA A 1 705 ? -7.700 19.413 24.570 1.00 92.88 705 ALA A O 1
ATOM 5419 N N . CYS A 1 706 ? -5.474 19.660 24.550 1.00 92.81 706 CYS A N 1
ATOM 5420 C CA . CYS A 1 706 ? -5.256 19.100 25.886 1.00 92.81 706 CYS A CA 1
ATOM 5421 C C . CYS A 1 706 ? -6.033 19.861 26.971 1.00 92.81 706 CYS A C 1
ATOM 5423 O O . CYS A 1 706 ? -6.709 19.237 27.787 1.00 92.81 706 CYS A O 1
ATOM 5425 N N . GLY A 1 707 ? -5.974 21.198 26.962 1.00 92.12 707 GLY A N 1
ATOM 5426 C CA . GLY A 1 707 ? -6.700 22.029 27.925 1.00 92.12 707 GLY A CA 1
ATOM 5427 C C . GLY A 1 707 ? -8.216 21.860 27.810 1.00 92.12 707 GLY A C 1
ATOM 5428 O O . GLY A 1 707 ? -8.880 21.566 28.803 1.00 92.12 707 GLY A O 1
ATOM 5429 N N . LEU A 1 708 ? -8.760 21.975 26.594 1.00 92.69 708 LEU A N 1
ATOM 5430 C CA . LEU A 1 708 ? -10.195 21.815 26.350 1.00 92.69 708 LEU A CA 1
ATOM 5431 C C . LEU A 1 708 ? -10.691 20.409 26.718 1.00 92.69 708 LEU A C 1
ATOM 5433 O O . LEU A 1 708 ? -11.742 20.278 27.340 1.00 92.69 708 LEU A O 1
ATOM 5437 N N . TYR A 1 709 ? -9.945 19.360 26.360 1.00 93.94 709 TYR A N 1
ATOM 5438 C CA . TYR A 1 709 ? -10.363 17.973 26.568 1.00 93.94 709 TYR A CA 1
ATOM 5439 C C . TYR A 1 709 ? -10.334 17.554 28.038 1.00 93.94 709 TYR A C 1
ATOM 5441 O O . TYR A 1 709 ? -11.237 16.844 28.478 1.00 93.94 709 TYR A O 1
ATOM 5449 N N . LEU A 1 710 ? -9.351 18.007 28.820 1.00 91.50 710 LEU A N 1
ATOM 5450 C CA . LEU A 1 710 ? -9.338 17.743 30.260 1.00 91.50 710 LEU A CA 1
ATOM 5451 C C . LEU A 1 710 ? -10.484 18.486 30.964 1.00 91.50 710 LEU A C 1
ATOM 5453 O O . LEU A 1 710 ? -11.225 17.872 31.730 1.00 91.50 710 LEU A O 1
ATOM 5457 N N . LEU A 1 711 ? -10.694 19.769 30.642 1.00 91.44 711 LEU A N 1
ATOM 5458 C CA . LEU A 1 711 ? -11.762 20.578 31.239 1.00 91.44 711 LEU A CA 1
ATOM 5459 C C . LEU A 1 711 ? -13.167 20.038 30.928 1.00 91.44 711 LEU A C 1
ATOM 5461 O O . LEU A 1 711 ? -14.001 19.982 31.829 1.00 91.44 711 LEU A O 1
ATOM 5465 N N . ILE A 1 712 ? -13.438 19.601 29.692 1.00 91.44 712 ILE A N 1
ATOM 5466 C CA . ILE A 1 712 ? -14.762 19.064 29.340 1.00 91.44 712 ILE A CA 1
ATOM 5467 C C . ILE A 1 712 ? -15.020 17.672 29.935 1.00 91.44 712 ILE A C 1
ATOM 5469 O O . ILE A 1 712 ? -16.139 17.409 30.362 1.00 91.44 712 ILE A O 1
ATOM 5473 N N . ASN A 1 713 ? -14.003 16.806 30.059 1.00 91.25 713 ASN A N 1
ATOM 5474 C CA . ASN A 1 713 ? -14.168 15.531 30.770 1.00 91.25 713 ASN A CA 1
ATOM 5475 C C . ASN A 1 713 ? -14.494 15.760 32.253 1.00 91.25 713 ASN A C 1
ATOM 5477 O O . ASN A 1 713 ? -15.423 15.145 32.771 1.00 91.25 713 ASN A O 1
ATOM 5481 N N . VAL A 1 714 ? -13.801 16.691 32.919 1.00 88.12 714 VAL A N 1
ATOM 5482 C CA . VAL A 1 714 ? -14.132 17.095 34.297 1.00 88.12 714 VAL A CA 1
ATOM 5483 C C . VAL A 1 714 ? -15.562 17.650 34.385 1.00 88.12 714 VAL A C 1
ATOM 5485 O O . VAL A 1 714 ? -16.306 17.262 35.281 1.00 88.12 714 VAL A O 1
ATOM 5488 N N . ALA A 1 715 ? -15.993 18.482 33.430 1.00 87.56 715 ALA A N 1
ATOM 5489 C CA . ALA A 1 715 ? -17.364 18.997 33.394 1.00 87.56 715 ALA A CA 1
ATOM 5490 C C . ALA A 1 715 ? -18.428 17.893 33.207 1.00 87.56 715 ALA A C 1
ATOM 5492 O O . ALA A 1 715 ? -19.488 17.975 33.828 1.00 87.56 715 ALA A O 1
ATOM 5493 N N . TYR A 1 716 ? -18.153 16.841 32.419 1.00 88.62 716 TYR A N 1
ATOM 5494 C CA . TYR A 1 716 ? -19.046 15.680 32.312 1.00 88.62 716 TYR A CA 1
ATOM 5495 C C . TYR A 1 716 ? -19.200 14.953 33.660 1.00 88.62 716 TYR A C 1
ATOM 5497 O O . TYR A 1 716 ? -20.328 14.726 34.089 1.00 88.62 716 TYR A O 1
ATOM 5505 N N . PHE A 1 717 ? -18.101 14.642 34.364 1.00 86.19 717 PHE A N 1
ATOM 5506 C CA . PHE A 1 717 ? -18.139 13.899 35.640 1.00 86.19 717 PHE A CA 1
ATOM 5507 C C . PHE A 1 717 ? -18.774 14.657 36.818 1.00 86.19 717 PHE A C 1
ATOM 5509 O O . PHE A 1 717 ? -19.146 14.036 37.816 1.00 86.19 717 PHE A O 1
ATOM 5516 N N . ILE A 1 718 ? -18.892 15.984 36.719 1.00 81.12 718 ILE A N 1
ATOM 5517 C CA . ILE A 1 718 ? -19.553 16.815 37.736 1.00 81.12 718 ILE A CA 1
ATOM 5518 C C . ILE A 1 718 ? -21.063 16.953 37.466 1.00 81.12 718 ILE A C 1
ATOM 5520 O O . ILE A 1 718 ? -21.826 17.127 38.413 1.00 81.12 718 ILE A O 1
ATOM 5524 N N . LEU A 1 719 ? -21.511 16.878 36.204 1.00 81.12 719 LEU A N 1
ATOM 5525 C CA . LEU A 1 719 ? -22.893 17.212 35.814 1.00 81.12 719 LEU A CA 1
ATOM 5526 C C . LEU A 1 719 ? -23.727 16.048 35.257 1.00 81.12 719 LEU A C 1
ATOM 5528 O O . LEU A 1 719 ? -24.947 16.175 35.162 1.00 81.12 719 LEU A O 1
ATOM 5532 N N . VAL A 1 720 ? -23.113 14.911 34.920 1.00 83.50 720 VAL A N 1
ATOM 5533 C CA . VAL A 1 720 ? -23.818 13.705 34.457 1.00 83.50 720 VAL A CA 1
ATOM 5534 C C . VAL A 1 720 ? -23.495 12.537 35.405 1.00 83.50 720 VAL A C 1
ATOM 5536 O O . VAL A 1 720 ? -22.317 12.281 35.662 1.00 83.50 720 VAL A O 1
ATOM 5539 N N . PRO A 1 721 ? -24.498 11.830 35.965 1.00 84.25 721 PRO A N 1
ATOM 5540 C CA . PRO A 1 721 ? -24.277 10.650 36.802 1.00 84.25 721 PRO A CA 1
ATOM 5541 C C . PRO A 1 721 ? -23.443 9.570 36.108 1.00 84.25 721 PRO A C 1
ATOM 5543 O O . PRO A 1 721 ? -23.555 9.353 34.902 1.00 84.25 721 PRO A O 1
ATOM 5546 N N . ILE A 1 722 ? -22.617 8.862 36.881 1.00 83.19 722 ILE A N 1
ATOM 5547 C CA . ILE A 1 722 ? -21.626 7.925 36.338 1.00 83.19 722 ILE A CA 1
ATOM 5548 C C . ILE A 1 722 ? -22.257 6.773 35.541 1.00 83.19 722 ILE A C 1
ATOM 5550 O O . ILE A 1 722 ? -21.688 6.333 34.543 1.00 83.19 722 ILE A O 1
ATOM 5554 N N . ASP A 1 723 ? -23.447 6.324 35.928 1.00 84.81 723 ASP A N 1
ATOM 5555 C CA . ASP A 1 723 ? -24.139 5.223 35.256 1.00 84.81 723 ASP A CA 1
ATOM 5556 C C . ASP A 1 723 ? -24.827 5.685 33.966 1.00 84.81 723 ASP A C 1
ATOM 5558 O O . ASP A 1 723 ? -24.722 5.014 32.943 1.00 84.81 723 ASP A O 1
ATOM 5562 N N . GLU A 1 724 ? -25.363 6.909 33.937 1.00 86.50 724 GLU A N 1
ATOM 5563 C CA . GLU A 1 724 ? -25.810 7.548 32.692 1.00 86.50 724 GLU A CA 1
ATOM 5564 C C . GLU A 1 724 ? -24.644 7.765 31.717 1.00 86.50 724 GLU A C 1
ATOM 5566 O O . GLU A 1 724 ? -24.785 7.508 30.524 1.00 86.50 724 GLU A O 1
ATOM 5571 N N . ILE A 1 725 ? -23.459 8.163 32.204 1.00 87.50 725 ILE A N 1
ATOM 5572 C CA . ILE A 1 725 ? -22.240 8.221 31.379 1.00 87.50 725 ILE A CA 1
ATOM 5573 C C . ILE A 1 725 ? -21.926 6.831 30.801 1.00 87.50 725 ILE A C 1
ATOM 5575 O O . ILE A 1 725 ? -21.675 6.715 29.596 1.00 87.50 725 ILE A O 1
ATOM 5579 N N . LYS A 1 726 ? -21.979 5.771 31.621 1.00 86.25 726 LYS A N 1
ATOM 5580 C CA . LYS A 1 726 ? -21.750 4.380 31.188 1.00 86.25 726 LYS A CA 1
ATOM 5581 C C . LYS A 1 726 ? -22.803 3.888 30.190 1.00 86.25 726 LYS A C 1
ATOM 5583 O O . LYS A 1 726 ? -22.460 3.080 29.326 1.00 86.25 726 LYS A O 1
ATOM 5588 N N . GLU A 1 727 ? -24.042 4.370 30.228 1.00 86.06 727 GLU A N 1
ATOM 5589 C CA . GLU A 1 727 ? -25.099 3.994 29.275 1.00 86.06 727 GLU A CA 1
ATOM 5590 C C . GLU A 1 727 ? -25.114 4.856 27.998 1.00 86.06 727 GLU A C 1
ATOM 5592 O O . GLU A 1 727 ? -25.360 4.322 26.915 1.00 86.06 727 GLU A O 1
ATOM 5597 N N . SER A 1 728 ? -24.705 6.128 28.077 1.00 85.19 728 SER A N 1
ATOM 5598 C CA . SER A 1 728 ? -24.746 7.125 26.987 1.00 85.19 728 SER A CA 1
ATOM 5599 C C . SER A 1 728 ? -24.104 6.710 25.655 1.00 85.19 728 SER A C 1
ATOM 5601 O O . SER A 1 728 ? -24.524 7.169 24.592 1.00 85.19 728 SER A O 1
ATOM 5603 N N . GLY A 1 729 ? -23.069 5.863 25.691 1.00 85.12 729 GLY A N 1
ATOM 5604 C CA . GLY A 1 729 ? -22.292 5.491 24.508 1.00 85.12 729 GLY A CA 1
ATOM 5605 C C . GLY A 1 729 ? -21.641 6.720 23.880 1.00 85.12 729 GLY A C 1
ATOM 5606 O O . GLY A 1 729 ? -20.820 7.379 24.516 1.00 85.12 729 GLY A O 1
ATOM 5607 N N . GLU A 1 730 ? -22.023 7.027 22.643 1.00 89.19 730 GLU A N 1
ATOM 5608 C CA . GLU A 1 730 ? -21.545 8.196 21.904 1.00 89.19 730 GLU A CA 1
ATOM 5609 C C . GLU A 1 730 ? -22.307 9.502 22.232 1.00 89.19 730 GLU A C 1
ATOM 5611 O O . GLU A 1 730 ? -21.905 10.570 21.774 1.00 89.19 730 GLU A O 1
ATOM 5616 N N . LEU A 1 731 ? -23.395 9.459 23.014 1.00 91.25 731 LEU A N 1
ATOM 5617 C CA . LEU A 1 731 ? -24.313 10.594 23.236 1.00 91.25 731 LEU A CA 1
ATOM 5618 C C . LEU A 1 731 ? -24.019 11.441 24.494 1.00 91.25 731 LEU A C 1
ATOM 5620 O O . LEU A 1 731 ? -24.847 12.267 24.881 1.00 91.25 731 LEU A O 1
ATOM 5624 N N . ILE A 1 732 ? -22.855 11.288 25.138 1.00 91.12 732 ILE A N 1
ATOM 5625 C CA . ILE A 1 732 ? -22.543 11.967 26.415 1.00 91.12 732 ILE A CA 1
ATOM 5626 C C . ILE A 1 732 ? -22.698 13.501 26.360 1.00 91.12 732 ILE A C 1
ATOM 5628 O O . ILE A 1 732 ? -23.217 14.098 27.305 1.00 91.12 732 ILE A O 1
ATOM 5632 N N . ALA A 1 733 ? -22.333 14.152 25.248 1.00 91.38 733 ALA A N 1
ATOM 5633 C CA . ALA A 1 733 ? -22.507 15.600 25.108 1.00 91.38 733 ALA A CA 1
ATOM 5634 C C . ALA A 1 733 ? -23.984 16.016 24.992 1.00 91.38 733 ALA A C 1
ATOM 5636 O O . ALA A 1 733 ? -24.337 17.121 25.399 1.00 91.38 733 ALA A O 1
ATOM 5637 N N . ALA A 1 734 ? -24.853 15.143 24.473 1.00 90.50 734 ALA A N 1
ATOM 5638 C CA . ALA A 1 734 ? -26.285 15.407 24.399 1.00 90.50 734 ALA A CA 1
ATOM 5639 C C . ALA A 1 734 ? -26.947 15.328 25.784 1.00 90.50 734 ALA A C 1
ATOM 5641 O O . ALA A 1 734 ? -27.687 16.240 26.147 1.00 90.50 734 ALA A O 1
ATOM 5642 N N . LEU A 1 735 ? -26.599 14.317 26.593 1.00 88.50 735 LEU A N 1
ATOM 5643 C CA . LEU A 1 735 ? -27.062 14.214 27.985 1.00 88.50 735 LEU A CA 1
ATOM 5644 C C . LEU A 1 735 ? -26.585 15.399 28.836 1.00 88.50 735 LEU A C 1
ATOM 5646 O O . LEU A 1 735 ? -27.364 15.967 29.599 1.00 88.50 735 LEU A O 1
ATOM 5650 N N . PHE A 1 736 ? -25.327 15.824 28.665 1.00 90.56 736 PHE A N 1
ATOM 5651 C CA . PHE A 1 736 ? -24.793 17.029 29.308 1.00 90.56 736 PHE A CA 1
ATOM 5652 C C . PHE A 1 736 ? -25.639 18.270 28.987 1.00 90.56 736 PHE A C 1
ATOM 5654 O O . PHE A 1 736 ? -26.026 19.012 29.890 1.00 90.56 736 PHE A O 1
ATOM 5661 N N . PHE A 1 737 ? -25.966 18.494 27.711 1.00 91.06 737 PHE A N 1
ATOM 5662 C CA . PHE A 1 737 ? -26.773 19.646 27.319 1.00 91.06 737 PHE A CA 1
ATOM 5663 C C . PHE A 1 737 ? -28.223 19.553 27.798 1.00 91.06 737 PHE A C 1
ATOM 5665 O O . PHE A 1 737 ? -28.752 20.558 28.272 1.00 91.06 737 PHE A O 1
ATOM 5672 N N . GLU A 1 738 ? -28.852 18.379 27.736 1.00 88.75 738 GLU A N 1
ATOM 5673 C CA . GLU A 1 738 ? -30.197 18.155 28.276 1.00 88.75 738 GLU A CA 1
ATOM 5674 C C . GLU A 1 738 ? -30.255 18.407 29.791 1.00 88.75 738 GLU A C 1
ATOM 5676 O O . GLU A 1 738 ? -31.213 19.012 30.270 1.00 88.75 738 GLU A O 1
ATOM 5681 N N . ARG A 1 739 ? -29.207 18.045 30.543 1.00 85.00 739 ARG A N 1
ATOM 5682 C CA . ARG A 1 739 ? -29.114 18.332 31.984 1.00 85.00 739 ARG A CA 1
ATOM 5683 C C . ARG A 1 739 ? -28.921 19.814 32.298 1.00 85.00 739 ARG A C 1
ATOM 5685 O O . ARG A 1 739 ? -29.559 20.314 33.219 1.00 85.00 739 ARG A O 1
ATOM 5692 N N . VAL A 1 740 ? -28.084 20.526 31.542 1.00 86.12 740 VAL A N 1
ATOM 5693 C CA . VAL A 1 740 ? -27.782 21.948 31.809 1.00 86.12 740 VAL A CA 1
ATOM 5694 C C . VAL A 1 740 ? -28.867 22.901 31.281 1.00 86.12 740 VAL A C 1
ATOM 5696 O O . VAL A 1 740 ? -29.139 23.921 31.910 1.00 86.12 740 VAL A O 1
ATOM 5699 N N . PHE A 1 741 ? -29.500 22.585 30.146 1.00 87.12 741 PHE A N 1
ATOM 5700 C CA . PHE A 1 741 ? -30.429 23.482 29.434 1.00 87.12 741 PHE A CA 1
ATOM 5701 C C . PHE A 1 741 ? -31.837 22.897 29.209 1.00 87.12 741 PHE A C 1
ATOM 5703 O O . PHE A 1 741 ? -32.659 23.504 28.515 1.00 87.12 741 PHE A O 1
ATOM 5710 N N . GLY A 1 742 ? -32.137 21.734 29.793 1.00 85.81 742 GLY A N 1
ATOM 5711 C CA . GLY A 1 742 ? -33.465 21.121 29.797 1.00 85.81 742 GLY A CA 1
ATOM 5712 C C . GLY A 1 742 ? -33.927 20.529 28.452 1.00 85.81 742 GLY A C 1
ATOM 5713 O O . GLY A 1 742 ? -33.220 20.596 27.440 1.00 85.81 742 GLY A O 1
ATOM 5714 N N . PRO A 1 743 ? -35.159 19.985 28.407 1.00 82.75 743 PRO A N 1
ATOM 5715 C CA . PRO A 1 743 ? -35.684 19.233 27.261 1.00 82.75 743 PRO A CA 1
ATOM 5716 C C . PRO A 1 743 ? -35.984 20.079 26.008 1.00 82.75 743 PRO A C 1
ATOM 5718 O O . PRO A 1 743 ? -36.333 19.528 24.969 1.00 82.75 743 PRO A O 1
ATOM 5721 N N . GLY A 1 744 ? -35.857 21.409 26.082 1.00 85.56 744 GLY A N 1
ATOM 5722 C CA . GLY A 1 744 ? -35.969 22.307 24.930 1.00 85.56 744 GLY A CA 1
ATOM 5723 C C . GLY A 1 744 ? -34.616 22.529 24.249 1.00 85.56 744 GLY A C 1
ATOM 5724 O O . GLY A 1 744 ? -34.183 21.753 23.397 1.00 85.56 744 GLY A O 1
ATOM 5725 N N . VAL A 1 745 ? -33.928 23.607 24.637 1.00 87.38 745 VAL A N 1
ATOM 5726 C CA . VAL A 1 745 ? -32.630 24.005 24.059 1.00 87.38 745 VAL A CA 1
ATOM 5727 C C . VAL A 1 745 ? -31.563 22.918 24.259 1.00 87.38 745 VAL A C 1
ATOM 5729 O O . VAL A 1 745 ? -30.786 22.649 23.341 1.00 87.38 745 VAL A O 1
ATOM 5732 N N . GLY A 1 746 ? -31.558 22.271 25.430 1.00 87.44 746 GLY A N 1
ATOM 5733 C CA . GLY A 1 746 ? -30.585 21.247 25.808 1.00 87.44 746 GLY A CA 1
ATOM 5734 C C . GLY A 1 746 ? -30.717 19.922 25.065 1.00 87.44 746 GLY A C 1
ATOM 5735 O O . GLY A 1 746 ? -29.706 19.353 24.672 1.00 87.44 746 GLY A O 1
ATOM 5736 N N . ARG A 1 747 ? -31.943 19.449 24.823 1.00 90.31 747 ARG A N 1
ATOM 5737 C CA . ARG A 1 747 ? -32.190 18.183 24.109 1.00 90.31 747 ARG A CA 1
ATOM 5738 C C . ARG A 1 747 ? -32.191 18.332 22.583 1.00 90.31 747 ARG A C 1
ATOM 5740 O O . ARG A 1 747 ? -31.798 17.404 21.884 1.00 90.31 747 ARG A O 1
ATOM 5747 N N . ILE A 1 748 ? -32.619 19.484 22.057 1.00 89.19 748 ILE A N 1
ATOM 5748 C CA . ILE A 1 748 ? -32.830 19.673 20.611 1.00 89.19 748 ILE A CA 1
ATOM 5749 C C . ILE A 1 748 ? -31.701 20.497 19.976 1.00 89.19 748 ILE A C 1
ATOM 5751 O O . ILE A 1 748 ? -30.982 20.012 19.104 1.00 89.19 748 ILE A O 1
ATOM 5755 N N . ILE A 1 749 ? -31.527 21.753 20.395 1.00 91.38 749 ILE A N 1
ATOM 5756 C CA . ILE A 1 749 ? -30.699 22.727 19.660 1.00 91.38 749 ILE A CA 1
ATOM 5757 C C . ILE A 1 749 ? -29.204 22.432 19.821 1.00 91.38 749 ILE A C 1
ATOM 5759 O O . ILE A 1 749 ? -28.456 22.415 18.842 1.00 91.38 749 ILE A O 1
ATOM 5763 N N . LEU A 1 750 ? -28.753 22.188 21.051 1.00 92.00 750 LEU A N 1
ATOM 5764 C CA . LEU A 1 750 ? -27.329 22.007 21.342 1.00 92.00 750 LEU A CA 1
ATOM 5765 C C . LEU A 1 750 ? -26.774 20.656 20.825 1.00 92.00 750 LEU A C 1
ATOM 5767 O O . LEU A 1 750 ? -25.679 20.656 20.256 1.00 92.00 750 LEU A O 1
ATOM 5771 N N . PRO A 1 751 ? -27.519 19.532 20.858 1.00 92.75 751 PRO A N 1
ATOM 5772 C CA . PRO A 1 751 ? -27.115 18.296 20.185 1.00 92.75 751 PRO A CA 1
ATOM 5773 C C . PRO A 1 751 ? -27.049 18.432 18.657 1.00 92.75 751 PRO A C 1
ATOM 5775 O O . PRO A 1 751 ? -26.128 17.892 18.041 1.00 92.75 751 PRO A O 1
ATOM 5778 N N . LEU A 1 752 ? -27.926 19.228 18.030 1.00 92.88 752 LEU A N 1
ATOM 5779 C CA . LEU A 1 752 ? -27.801 19.563 16.603 1.00 92.88 752 LEU A CA 1
ATOM 5780 C C . LEU A 1 752 ? -26.556 20.419 16.303 1.00 92.88 752 LEU A C 1
ATOM 5782 O O . LEU A 1 752 ? -25.946 20.256 15.245 1.00 92.88 752 LEU A O 1
ATOM 5786 N N . ALA A 1 753 ? -26.107 21.266 17.235 1.00 91.69 753 ALA A N 1
ATOM 5787 C CA . ALA A 1 753 ? -24.828 21.967 17.109 1.00 91.69 753 ALA A CA 1
ATOM 5788 C C . ALA A 1 753 ? -23.624 20.997 17.171 1.00 91.69 753 ALA A C 1
ATOM 5790 O O . ALA A 1 753 ? -22.665 21.153 16.410 1.00 91.69 753 ALA A O 1
ATOM 5791 N N . VAL A 1 754 ? -23.687 19.940 17.992 1.00 91.69 754 VAL A N 1
ATOM 5792 C CA . VAL A 1 754 ? -22.680 18.856 17.996 1.00 91.69 754 VAL A CA 1
ATOM 5793 C C . VAL A 1 754 ? -22.731 18.038 16.701 1.00 91.69 754 VAL A C 1
ATOM 5795 O O . VAL A 1 754 ? -21.683 17.742 16.123 1.00 91.69 754 VAL A O 1
ATOM 5798 N N . ALA A 1 755 ? -23.921 17.749 16.166 1.00 93.25 755 ALA A N 1
ATOM 5799 C CA . ALA A 1 755 ? -24.054 17.133 14.846 1.00 93.25 755 ALA A CA 1
ATOM 5800 C C . ALA A 1 755 ? -23.394 18.003 13.754 1.00 93.25 755 ALA A C 1
ATOM 5802 O O . ALA A 1 755 ? -22.614 17.501 12.943 1.00 93.25 755 ALA A O 1
ATOM 5803 N N . LEU A 1 756 ? -23.608 19.323 13.777 1.00 91.81 756 LEU A N 1
ATOM 5804 C CA . LEU A 1 756 ? -22.965 20.275 12.865 1.00 91.81 756 LEU A CA 1
ATOM 5805 C C . LEU A 1 756 ? -21.430 20.335 13.042 1.00 91.81 756 LEU A C 1
ATOM 5807 O O . LEU A 1 756 ? -20.692 20.476 12.063 1.00 91.81 756 LEU A O 1
ATOM 5811 N N . SER A 1 757 ? -20.924 20.146 14.265 1.00 91.06 757 SER A N 1
ATOM 5812 C CA . SER A 1 757 ? -19.490 19.965 14.540 1.00 91.06 757 SER A CA 1
ATOM 5813 C C . SER A 1 757 ? -18.928 18.709 13.850 1.00 91.06 757 SER A C 1
ATOM 5815 O O . SER A 1 757 ? -17.862 18.768 13.223 1.00 91.06 757 SER A O 1
ATOM 5817 N N . ALA A 1 758 ? -19.673 17.596 13.857 1.00 91.75 758 ALA A N 1
ATOM 5818 C CA . ALA A 1 758 ? -19.304 16.381 13.128 1.00 91.75 758 ALA A CA 1
ATOM 5819 C C . ALA A 1 758 ? -19.281 16.604 11.600 1.00 91.75 758 ALA A C 1
ATOM 5821 O O . ALA A 1 758 ? -18.284 16.253 10.963 1.00 91.75 758 ALA A O 1
ATOM 5822 N N . VAL A 1 759 ? -20.283 17.288 11.019 1.00 93.44 759 VAL A N 1
ATOM 5823 C CA . VAL A 1 759 ? -20.275 17.727 9.599 1.00 93.44 759 VAL A CA 1
ATOM 5824 C C . VAL A 1 759 ? -18.991 18.498 9.272 1.00 93.44 759 VAL A C 1
ATOM 5826 O O . VAL A 1 759 ? -18.315 18.217 8.279 1.00 93.44 759 VAL A O 1
ATOM 5829 N N . GLY A 1 760 ? -18.604 19.430 10.148 1.00 90.12 760 GLY A N 1
ATOM 5830 C CA . GLY A 1 760 ? -17.372 20.201 10.018 1.00 90.12 760 GLY A CA 1
ATOM 5831 C C . GLY A 1 760 ? -16.091 19.358 10.047 1.00 90.12 760 GLY A C 1
ATOM 5832 O O . GLY A 1 760 ? -15.093 19.773 9.467 1.00 90.12 760 GLY A O 1
ATOM 5833 N N . ASN A 1 761 ? -16.065 18.188 10.702 1.00 89.75 761 ASN A N 1
ATOM 5834 C CA . ASN A 1 761 ? -14.911 17.276 10.644 1.00 89.75 761 ASN A CA 1
ATOM 5835 C C . ASN A 1 761 ? -14.920 16.443 9.352 1.00 89.75 761 ASN A C 1
ATOM 5837 O O . ASN A 1 761 ? -13.890 16.383 8.684 1.00 89.75 761 ASN A O 1
ATOM 5841 N N . VAL A 1 762 ? -16.077 15.901 8.937 1.00 93.00 762 VAL A N 1
ATOM 5842 C CA . VAL A 1 762 ? -16.211 15.165 7.660 1.00 93.00 762 VAL A CA 1
ATOM 5843 C C . VAL A 1 762 ? -15.738 16.032 6.487 1.00 93.00 762 VAL A C 1
ATOM 5845 O O . VAL A 1 762 ? -14.996 15.544 5.639 1.00 93.00 762 VAL A O 1
ATOM 5848 N N . LEU A 1 763 ? -16.063 17.332 6.478 1.00 90.94 763 LEU A N 1
ATOM 5849 C CA . LEU A 1 763 ? -15.549 18.292 5.491 1.00 90.94 763 LEU A CA 1
ATOM 5850 C C . LEU A 1 763 ? -14.013 18.379 5.477 1.00 90.94 763 LEU A C 1
ATOM 5852 O O . LEU A 1 763 ? -13.424 18.256 4.405 1.00 90.94 763 LEU A O 1
ATOM 5856 N N . VAL A 1 764 ? -13.357 18.556 6.630 1.00 87.31 764 VAL A N 1
ATOM 5857 C CA . VAL A 1 764 ? -11.885 18.673 6.714 1.00 87.31 764 VAL A CA 1
ATOM 5858 C C . VAL A 1 764 ? -11.186 17.363 6.328 1.00 87.31 764 VAL A C 1
ATOM 5860 O O . VAL A 1 764 ? -10.165 17.387 5.639 1.00 87.31 764 VAL A O 1
ATOM 5863 N N . VAL A 1 765 ? -11.735 16.212 6.725 1.00 87.12 765 VAL A N 1
ATOM 5864 C CA . VAL A 1 765 ? -11.151 14.900 6.404 1.00 87.12 765 VAL A CA 1
ATOM 5865 C C . VAL A 1 765 ? -11.341 14.562 4.931 1.00 87.12 765 VAL A C 1
ATOM 5867 O O . VAL A 1 765 ? -10.362 14.233 4.268 1.00 87.12 765 VAL A O 1
ATOM 5870 N N . ALA A 1 766 ? -12.557 14.695 4.391 1.00 89.69 766 ALA A N 1
ATOM 5871 C CA . ALA A 1 766 ? -12.820 14.472 2.970 1.00 89.69 766 ALA A CA 1
ATOM 5872 C C . ALA A 1 766 ? -12.034 15.458 2.090 1.00 89.69 766 ALA A C 1
ATOM 5874 O O . ALA A 1 766 ? -11.627 15.100 0.986 1.00 89.69 766 ALA A O 1
ATOM 5875 N N . PHE A 1 767 ? -11.742 16.669 2.588 1.00 85.19 767 PHE A N 1
ATOM 5876 C CA . PHE A 1 767 ? -10.784 17.561 1.945 1.00 85.19 767 PHE A CA 1
ATOM 5877 C C . PHE A 1 767 ? -9.389 16.920 1.884 1.00 85.19 767 PHE A C 1
ATOM 5879 O O . PHE A 1 767 ? -8.901 16.657 0.784 1.00 85.19 767 PHE A O 1
ATOM 5886 N N . ALA A 1 768 ? -8.759 16.654 3.033 1.00 80.25 768 ALA A N 1
ATOM 5887 C CA . ALA A 1 768 ? -7.359 16.228 3.110 1.00 80.25 768 ALA A CA 1
ATOM 5888 C C . ALA A 1 768 ? -7.117 14.827 2.516 1.00 80.25 768 ALA A C 1
ATOM 5890 O O . ALA A 1 768 ? -6.233 14.653 1.675 1.00 80.25 768 ALA A O 1
ATOM 5891 N N . GLN A 1 769 ? -7.940 13.842 2.886 1.00 83.81 769 GLN A N 1
ATOM 5892 C CA . GLN A 1 769 ? -7.817 12.457 2.420 1.00 83.81 769 GLN A CA 1
ATOM 5893 C C . GLN A 1 769 ? -8.008 12.333 0.908 1.00 83.81 769 GLN A C 1
ATOM 5895 O O . GLN A 1 769 ? -7.335 11.520 0.281 1.00 83.81 769 GLN A O 1
ATOM 5900 N N . ALA A 1 770 ? -8.853 13.165 0.288 1.00 86.50 770 ALA A N 1
ATOM 5901 C CA . ALA A 1 770 ? -8.981 13.160 -1.164 1.00 86.50 770 ALA A CA 1
ATOM 5902 C C . ALA A 1 770 ? -7.705 13.633 -1.877 1.00 86.50 770 ALA A C 1
ATOM 5904 O O . ALA A 1 770 ? -7.376 13.071 -2.914 1.00 86.50 770 ALA A O 1
ATOM 5905 N N . ARG A 1 771 ? -6.957 14.610 -1.334 1.00 80.50 771 ARG A N 1
ATOM 5906 C CA . ARG A 1 771 ? -5.676 15.045 -1.932 1.00 80.50 771 ARG A CA 1
ATOM 5907 C C . ARG A 1 771 ? -4.595 13.985 -1.726 1.00 80.50 771 ARG A C 1
ATOM 5909 O O . ARG A 1 771 ? -3.905 13.644 -2.677 1.00 80.50 771 ARG A O 1
ATOM 5916 N N . LEU A 1 772 ? -4.517 13.392 -0.532 1.00 77.25 772 LEU A N 1
ATOM 5917 C CA . LEU A 1 772 ? -3.602 12.278 -0.260 1.00 77.25 772 LEU A CA 1
ATOM 5918 C C . LEU A 1 772 ? -3.856 11.098 -1.218 1.00 77.25 772 LEU A C 1
ATOM 5920 O O . LEU A 1 772 ? -2.929 10.606 -1.853 1.00 77.25 772 LEU A O 1
ATOM 5924 N N . LYS A 1 773 ? -5.120 10.690 -1.395 1.00 81.75 773 LYS A N 1
ATOM 5925 C CA . LYS A 1 773 ? -5.515 9.610 -2.317 1.00 81.75 773 LYS A CA 1
ATOM 5926 C C . LYS A 1 773 ? -5.324 9.982 -3.793 1.00 81.75 773 LYS A C 1
ATOM 5928 O O . LYS A 1 773 ? -4.981 9.110 -4.587 1.00 81.75 773 LYS A O 1
ATOM 5933 N N . GLN A 1 774 ? -5.485 11.256 -4.158 1.00 79.00 774 GLN A N 1
ATOM 5934 C CA . GLN A 1 774 ? -5.174 11.771 -5.496 1.00 79.00 774 GLN A CA 1
ATOM 5935 C C . GLN A 1 774 ? -3.669 11.702 -5.803 1.00 79.00 774 GLN A C 1
ATOM 5937 O O . GLN A 1 774 ? -3.298 11.335 -6.914 1.00 79.00 774 GLN A O 1
ATOM 5942 N N . GLU A 1 775 ? -2.800 12.005 -4.836 1.00 72.56 775 GLU A N 1
ATOM 5943 C CA . GLU A 1 775 ? -1.345 11.938 -5.029 1.00 72.56 775 GLU A CA 1
ATOM 5944 C C . GLU A 1 775 ? -0.836 10.487 -5.041 1.00 72.56 775 GLU A C 1
ATOM 5946 O O . GLU A 1 775 ? -0.052 10.112 -5.909 1.00 72.56 775 GLU A O 1
ATOM 5951 N N . ILE A 1 776 ? -1.382 9.619 -4.179 1.00 70.81 776 ILE A N 1
ATOM 5952 C CA . ILE A 1 776 ? -1.164 8.162 -4.246 1.00 70.81 776 ILE A CA 1
ATOM 5953 C C . ILE A 1 776 ? -1.579 7.614 -5.629 1.00 70.81 776 ILE A C 1
ATOM 5955 O O . ILE A 1 776 ? -0.874 6.778 -6.198 1.00 70.81 776 ILE A O 1
ATOM 5959 N N . ALA A 1 777 ? -2.677 8.114 -6.214 1.00 67.50 777 ALA A N 1
ATOM 5960 C CA . ALA A 1 777 ? -3.057 7.794 -7.590 1.00 67.50 777 ALA A CA 1
ATOM 5961 C C . ALA A 1 777 ? -2.064 8.347 -8.626 1.00 67.50 777 ALA A C 1
ATOM 5963 O O . ALA A 1 777 ? -1.688 7.622 -9.544 1.00 67.50 777 ALA A O 1
ATOM 5964 N N . ARG A 1 778 ? -1.612 9.602 -8.480 1.00 67.31 778 ARG A N 1
ATOM 5965 C CA . ARG A 1 778 ? -0.663 10.263 -9.398 1.00 67.31 778 ARG A CA 1
ATOM 5966 C C . ARG A 1 778 ? 0.687 9.542 -9.457 1.00 67.31 778 ARG A C 1
ATOM 5968 O O . ARG A 1 778 ? 1.315 9.513 -10.509 1.00 67.31 778 ARG A O 1
ATOM 5975 N N . GLN A 1 779 ? 1.088 8.914 -8.352 1.00 59.31 779 GLN A N 1
ATOM 5976 C CA . GLN A 1 779 ? 2.299 8.097 -8.224 1.00 59.31 779 GLN A CA 1
ATOM 5977 C C . GLN A 1 779 ? 2.107 6.631 -8.678 1.00 59.31 779 GLN A C 1
ATOM 5979 O O . GLN A 1 779 ? 3.017 5.821 -8.530 1.00 59.31 779 GLN A O 1
ATOM 5984 N N . GLY A 1 780 ? 0.947 6.276 -9.246 1.00 57.12 780 GLY A N 1
ATOM 5985 C CA . GLY A 1 780 ? 0.702 4.975 -9.884 1.00 57.12 780 GLY A CA 1
ATOM 5986 C C . GLY A 1 780 ? 0.273 3.836 -8.952 1.00 57.12 780 GLY A C 1
ATOM 5987 O O . GLY A 1 780 ? 0.009 2.740 -9.434 1.00 57.12 780 GLY A O 1
ATOM 5988 N N . PHE A 1 781 ? 0.140 4.067 -7.641 1.00 59.75 781 PHE A N 1
ATOM 5989 C CA . PHE A 1 781 ? -0.209 3.007 -6.681 1.00 59.75 781 PHE A CA 1
ATOM 5990 C C . PHE A 1 781 ? -1.665 2.516 -6.777 1.00 59.75 781 PHE A C 1
ATOM 5992 O O . PHE A 1 781 ? -1.982 1.464 -6.220 1.00 59.75 781 PHE A O 1
ATOM 5999 N N . LEU A 1 782 ? -2.556 3.264 -7.446 1.00 60.38 782 LEU A N 1
ATOM 6000 C CA . LEU A 1 782 ? -3.968 2.901 -7.626 1.00 60.38 782 LEU A CA 1
ATOM 6001 C C . LEU A 1 782 ? -4.278 2.548 -9.091 1.00 60.38 782 LEU A C 1
ATOM 6003 O O . LEU A 1 782 ? -3.797 3.244 -9.991 1.00 60.38 782 LEU A O 1
ATOM 6007 N N . PRO A 1 783 ? -5.145 1.549 -9.354 1.00 58.28 783 PRO A N 1
ATOM 6008 C CA . PRO A 1 783 ? -5.655 1.295 -10.699 1.00 58.28 783 PRO A CA 1
ATOM 6009 C C . PRO A 1 783 ? -6.435 2.514 -11.206 1.00 58.28 783 PRO A C 1
ATOM 6011 O O . PRO A 1 783 ? -7.051 3.235 -10.424 1.00 58.28 783 PRO A O 1
ATOM 6014 N N . PHE A 1 784 ? -6.420 2.749 -12.521 1.00 65.12 784 PHE A N 1
ATOM 6015 C CA . PHE A 1 784 ? -6.983 3.962 -13.141 1.00 65.12 784 PHE A CA 1
ATOM 6016 C C . PHE A 1 784 ? -6.351 5.271 -12.614 1.00 65.12 784 PHE A C 1
ATOM 6018 O O . PHE A 1 784 ? -6.992 6.325 -12.637 1.00 65.12 784 PHE A O 1
ATOM 6025 N N . SER A 1 785 ? -5.094 5.202 -12.156 1.00 64.31 785 SER A N 1
ATOM 6026 C CA . SER A 1 785 ? -4.232 6.291 -11.660 1.00 64.31 785 SER A CA 1
ATOM 6027 C C . SER A 1 785 ? -4.485 7.658 -12.301 1.00 64.31 785 SER A C 1
ATOM 6029 O O . SER A 1 785 ? -4.691 8.651 -11.608 1.00 64.31 785 SER A O 1
ATOM 6031 N N . GLU A 1 786 ? -4.517 7.725 -13.628 1.00 64.50 786 GLU A N 1
ATOM 6032 C CA . GLU A 1 786 ? -4.670 8.965 -14.397 1.00 64.50 786 GLU A CA 1
ATOM 6033 C C . GLU A 1 786 ? -6.084 9.565 -14.347 1.00 64.50 786 GLU A C 1
ATOM 6035 O O . GLU A 1 786 ? -6.248 10.784 -14.407 1.00 64.50 786 GLU A O 1
ATOM 6040 N N . ILE A 1 787 ? -7.117 8.730 -14.203 1.00 75.12 787 ILE A N 1
ATOM 6041 C CA . ILE A 1 787 ? -8.493 9.182 -13.951 1.00 75.12 787 ILE A CA 1
ATOM 6042 C C . ILE A 1 787 ? -8.605 9.630 -12.490 1.00 75.12 787 ILE A C 1
ATOM 6044 O O . ILE A 1 787 ? -9.168 10.683 -12.201 1.00 75.12 787 ILE A O 1
ATOM 6048 N N . LEU A 1 788 ? -8.021 8.863 -11.564 1.00 76.69 788 LEU A N 1
ATOM 6049 C CA . LEU A 1 788 ? -8.118 9.131 -10.130 1.00 76.69 788 LEU A CA 1
ATOM 6050 C C . LEU A 1 788 ? -7.296 10.352 -9.672 1.00 76.69 788 LEU A C 1
ATOM 6052 O O . LEU A 1 788 ? -7.676 11.021 -8.709 1.00 76.69 788 LEU A O 1
ATOM 6056 N N . SER A 1 789 ? -6.210 10.669 -10.382 1.00 76.69 789 SER A N 1
ATOM 6057 C CA . SER A 1 789 ? -5.383 11.865 -10.169 1.00 76.69 789 SER A CA 1
ATOM 6058 C C . SER A 1 789 ? -5.907 13.119 -10.881 1.00 76.69 789 SER A C 1
ATOM 6060 O O . SER A 1 789 ? -5.475 14.227 -10.561 1.00 76.69 789 SER A O 1
ATOM 6062 N N . THR A 1 790 ? -6.858 12.992 -11.812 1.00 79.69 790 THR A N 1
ATOM 6063 C CA . THR A 1 790 ? -7.381 14.123 -12.594 1.00 79.69 790 THR A CA 1
ATOM 6064 C C . THR A 1 790 ? -8.208 15.098 -11.740 1.00 79.69 790 THR A C 1
ATOM 6066 O O . THR A 1 790 ? -9.025 14.697 -10.914 1.00 79.69 790 THR A O 1
ATOM 6069 N N . THR A 1 791 ? -8.022 16.405 -11.975 1.00 82.38 791 THR A N 1
ATOM 6070 C CA . THR A 1 791 ? -8.771 17.506 -11.328 1.00 82.38 791 THR A CA 1
ATOM 6071 C C . THR A 1 791 ? -9.988 18.004 -12.123 1.00 82.38 791 THR A C 1
ATOM 6073 O O . THR A 1 791 ? -10.758 18.834 -11.637 1.00 82.38 791 THR A O 1
ATOM 6076 N N . ARG A 1 792 ? -10.156 17.556 -13.372 1.00 75.00 792 ARG A N 1
ATOM 6077 C CA . ARG A 1 792 ? -11.259 17.962 -14.260 1.00 75.00 792 ARG A CA 1
ATOM 6078 C C . ARG A 1 792 ? -12.578 17.264 -13.868 1.00 75.00 792 ARG A C 1
ATOM 6080 O O . ARG A 1 792 ? -12.531 16.124 -13.415 1.00 75.00 792 ARG A O 1
ATOM 6087 N N . PRO A 1 793 ? -13.751 17.891 -14.100 1.00 80.25 793 PRO A N 1
ATOM 6088 C CA . PRO A 1 793 ? -13.933 19.217 -14.701 1.00 80.25 793 PRO A CA 1
ATOM 6089 C C . PRO A 1 793 ? -13.865 20.387 -13.701 1.00 80.25 793 PRO A C 1
ATOM 6091 O O . PRO A 1 793 ? -13.511 21.490 -14.103 1.00 80.25 793 PRO A O 1
ATOM 6094 N N . PHE A 1 794 ? -14.161 20.178 -12.414 1.00 81.69 794 PHE A N 1
ATOM 6095 C CA . PHE A 1 794 ? -14.419 21.267 -11.451 1.00 81.69 794 PHE A CA 1
ATOM 6096 C C . PHE A 1 794 ? -13.182 21.808 -10.699 1.00 81.69 794 PHE A C 1
ATOM 6098 O O . PHE A 1 794 ? -13.325 22.560 -9.735 1.00 81.69 794 PHE A O 1
ATOM 6105 N N . ASN A 1 795 ? -11.965 21.448 -11.124 1.00 82.12 795 ASN A N 1
ATOM 6106 C CA . ASN A 1 795 ? -10.708 21.709 -10.406 1.00 82.12 795 ASN A CA 1
ATOM 6107 C C . ASN A 1 795 ? -10.721 21.153 -8.966 1.00 82.12 795 ASN A C 1
ATOM 6109 O O . ASN A 1 795 ? -10.329 21.819 -8.004 1.00 82.12 795 ASN A O 1
ATOM 6113 N N . SER A 1 796 ? -11.189 19.912 -8.828 1.00 84.50 796 SER A N 1
ATOM 6114 C CA . SER A 1 796 ? -11.382 19.188 -7.567 1.00 84.50 796 SER A CA 1
ATOM 6115 C C . SER A 1 796 ? -10.876 17.740 -7.683 1.00 84.50 796 SER A C 1
ATOM 6117 O O . SER A 1 796 ? -10.877 17.178 -8.778 1.00 84.50 796 SER A O 1
ATOM 6119 N N . PRO A 1 797 ? -10.442 17.097 -6.583 1.00 86.19 797 PRO A N 1
ATOM 6120 C CA . PRO A 1 797 ? -9.924 15.727 -6.607 1.00 86.19 797 PRO A CA 1
ATOM 6121 C C . PRO A 1 797 ? -11.063 14.696 -6.637 1.00 86.19 797 PRO A C 1
ATOM 6123 O O . PRO A 1 797 ? -11.234 13.932 -5.690 1.00 86.19 797 PRO A O 1
ATOM 6126 N N . ILE A 1 798 ? -11.881 14.680 -7.695 1.00 88.62 798 ILE A N 1
ATOM 6127 C CA . ILE A 1 798 ? -13.078 13.818 -7.780 1.00 88.62 798 ILE A CA 1
ATOM 6128 C C . ILE A 1 798 ? -12.703 12.334 -7.650 1.00 88.62 798 ILE A C 1
ATOM 6130 O O . ILE A 1 798 ? -13.358 11.592 -6.920 1.00 88.62 798 ILE A O 1
ATOM 6134 N N . GLY A 1 799 ? -11.599 11.917 -8.275 1.00 85.62 799 GLY A N 1
ATOM 6135 C CA . GLY A 1 799 ? -11.055 10.569 -8.125 1.00 85.62 799 GLY A CA 1
ATOM 6136 C C . GLY A 1 799 ? -10.656 10.235 -6.686 1.00 85.62 799 GLY A C 1
ATOM 6137 O O . GLY A 1 799 ? -11.130 9.251 -6.121 1.00 85.62 799 GLY A O 1
ATOM 6138 N N . GLY A 1 800 ? -9.858 11.094 -6.048 1.00 86.88 800 GLY A N 1
ATOM 6139 C CA . GLY A 1 800 ? -9.493 10.950 -4.634 1.00 86.88 800 GLY A CA 1
ATOM 6140 C C . GLY A 1 800 ? -10.698 10.957 -3.679 1.00 86.88 800 GLY A C 1
ATOM 6141 O O . GLY A 1 800 ? -10.707 10.210 -2.699 1.00 86.88 800 GLY A O 1
ATOM 6142 N N . LEU A 1 801 ? -11.745 11.735 -3.985 1.00 91.06 801 LEU A N 1
ATOM 6143 C CA . LEU A 1 801 ? -13.022 11.726 -3.262 1.00 91.06 801 LEU A CA 1
ATOM 6144 C C . LEU A 1 801 ? -13.756 10.389 -3.428 1.00 91.06 801 LEU A C 1
ATOM 6146 O O . LEU A 1 801 ? -14.261 9.870 -2.437 1.00 91.06 801 LEU A O 1
ATOM 6150 N N . ALA A 1 802 ? -13.764 9.782 -4.618 1.00 90.75 802 ALA A N 1
ATOM 6151 C CA . ALA A 1 802 ? -14.363 8.462 -4.839 1.00 90.75 802 ALA A CA 1
ATOM 6152 C C . ALA A 1 802 ? -13.631 7.347 -4.058 1.00 90.75 802 ALA A C 1
ATOM 6154 O O . ALA A 1 802 ? -14.273 6.532 -3.394 1.00 90.75 802 ALA A O 1
ATOM 6155 N N . VAL A 1 803 ? -12.290 7.362 -4.043 1.00 88.25 803 VAL A N 1
ATOM 6156 C CA . VAL A 1 803 ? -11.456 6.425 -3.251 1.00 88.25 803 VAL A CA 1
ATOM 6157 C C . VAL A 1 803 ? -11.569 6.683 -1.735 1.00 88.25 803 VAL A C 1
ATOM 6159 O O . VAL A 1 803 ? -11.264 5.816 -0.915 1.00 88.25 803 VAL A O 1
ATOM 6162 N N . HIS A 1 804 ? -12.023 7.866 -1.313 1.00 90.06 804 HIS A N 1
ATOM 6163 C CA . HIS A 1 804 ? -12.403 8.127 0.079 1.00 90.06 804 HIS A CA 1
ATOM 6164 C C . HIS A 1 804 ? -13.843 7.675 0.389 1.00 90.06 804 HIS A C 1
ATOM 6166 O O . HIS A 1 804 ? -14.098 7.134 1.466 1.00 90.06 804 HIS A O 1
ATOM 6172 N N . PHE A 1 805 ? -14.770 7.848 -0.557 1.00 92.62 805 PHE A N 1
ATOM 6173 C CA . PHE A 1 805 ? -16.188 7.529 -0.407 1.00 92.62 805 PHE A CA 1
ATOM 6174 C C . PHE A 1 805 ? -16.446 6.024 -0.271 1.00 92.62 805 PHE A C 1
ATOM 6176 O O . PHE A 1 805 ? -17.127 5.620 0.666 1.00 92.62 805 PHE A O 1
ATOM 6183 N N . VAL A 1 806 ? -15.889 5.182 -1.153 1.00 90.19 806 VAL A N 1
ATOM 6184 C CA . VAL A 1 806 ? -16.233 3.744 -1.192 1.00 90.19 806 VAL A CA 1
ATOM 6185 C C . VAL A 1 806 ? -15.871 2.994 0.106 1.00 90.19 806 VAL A C 1
ATOM 6187 O O . VAL A 1 806 ? -16.758 2.335 0.650 1.00 90.19 806 VAL A O 1
ATOM 6190 N N . PRO A 1 807 ? -14.655 3.116 0.685 1.00 87.06 807 PRO A N 1
ATOM 6191 C CA . PRO A 1 807 ? -14.347 2.491 1.975 1.00 87.06 807 PRO A CA 1
ATOM 6192 C C . PRO A 1 807 ? -15.205 3.056 3.115 1.00 87.06 807 PRO A C 1
ATOM 6194 O O . PRO A 1 807 ? -15.708 2.296 3.939 1.00 87.06 807 PRO A O 1
ATOM 6197 N N . SER A 1 808 ? -15.447 4.374 3.122 1.00 90.94 808 SER A N 1
ATOM 6198 C CA . SER A 1 808 ? -16.316 5.026 4.113 1.00 90.94 808 SER A CA 1
ATOM 6199 C C . SER A 1 808 ? -17.752 4.490 4.061 1.00 90.94 808 SER A C 1
ATOM 6201 O O . SER A 1 808 ? -18.339 4.222 5.104 1.00 90.94 808 SER A O 1
ATOM 6203 N N . LEU A 1 809 ? -18.299 4.279 2.860 1.00 92.56 809 LEU A N 1
ATOM 6204 C CA . LEU A 1 809 ? -19.626 3.705 2.646 1.00 92.56 809 LEU A CA 1
ATOM 6205 C C . LEU A 1 809 ? -19.711 2.273 3.187 1.00 92.56 809 LEU A C 1
ATOM 6207 O O . LEU A 1 809 ? -20.627 1.970 3.946 1.00 92.56 809 LEU A O 1
ATOM 6211 N N . LEU A 1 810 ? -18.761 1.404 2.826 1.00 88.50 810 LEU A N 1
ATOM 6212 C CA . LEU A 1 810 ? -18.748 -0.004 3.249 1.00 88.50 810 LEU A CA 1
ATOM 6213 C C . LEU A 1 810 ? -18.633 -0.150 4.775 1.00 88.50 810 LEU A C 1
ATOM 6215 O O . LEU A 1 810 ? -19.313 -0.981 5.373 1.00 88.50 810 LEU A O 1
ATOM 6219 N N . VAL A 1 811 ? -17.815 0.689 5.414 1.00 86.81 811 VAL A N 1
ATOM 6220 C CA . VAL A 1 811 ? -17.609 0.677 6.871 1.00 86.81 811 VAL A CA 1
ATOM 6221 C C . VAL A 1 811 ? -18.827 1.213 7.641 1.00 86.81 811 VAL A C 1
ATOM 6223 O O . VAL A 1 811 ? -19.075 0.764 8.757 1.00 86.81 811 VAL A O 1
ATOM 6226 N N . ILE A 1 812 ? -19.640 2.098 7.046 1.00 88.88 812 ILE A N 1
ATOM 6227 C CA . ILE A 1 812 ? -20.947 2.491 7.609 1.00 88.88 812 ILE A CA 1
ATOM 6228 C C . ILE A 1 812 ? -21.997 1.385 7.405 1.00 88.88 812 ILE A C 1
ATOM 6230 O O . ILE A 1 812 ? -22.796 1.117 8.304 1.00 88.88 812 ILE A O 1
ATOM 6234 N N . THR A 1 813 ? -22.056 0.762 6.223 1.00 86.56 813 THR A N 1
ATOM 6235 C CA . THR A 1 813 ? -23.190 -0.101 5.852 1.00 86.56 813 THR A CA 1
ATOM 6236 C C . THR A 1 813 ? -23.076 -1.534 6.358 1.00 86.56 813 THR A C 1
ATOM 6238 O O . THR A 1 813 ? -24.086 -2.074 6.814 1.00 86.56 813 THR A O 1
ATOM 6241 N N . LEU A 1 814 ? -21.889 -2.146 6.322 1.00 82.56 814 LEU A N 1
ATOM 6242 C CA . LEU A 1 814 ? -21.722 -3.581 6.583 1.00 82.56 814 LEU A CA 1
ATOM 6243 C C . LEU A 1 814 ? -21.864 -3.995 8.066 1.00 82.56 814 LEU A C 1
ATOM 6245 O O . LEU A 1 814 ? -22.649 -4.908 8.324 1.00 82.56 814 LEU A O 1
ATOM 6249 N N . PRO A 1 815 ? -21.172 -3.392 9.058 1.00 78.31 815 PRO A N 1
ATOM 6250 C CA . PRO A 1 815 ? -21.094 -3.983 10.399 1.00 78.31 815 PRO A CA 1
ATOM 6251 C C . PRO A 1 815 ? -22.277 -3.577 11.317 1.00 78.31 815 PRO A C 1
ATOM 6253 O O . PRO A 1 815 ? -23.016 -2.644 10.985 1.00 78.31 815 PRO A O 1
ATOM 6256 N N . PRO A 1 816 ? -22.515 -4.255 12.461 1.00 77.19 816 PRO A N 1
ATOM 6257 C CA . PRO A 1 816 ? -23.692 -4.020 13.316 1.00 77.19 816 PRO A CA 1
ATOM 6258 C C . PRO A 1 816 ? -23.622 -2.705 14.111 1.00 77.19 816 PRO A C 1
ATOM 6260 O O . PRO A 1 816 ? -22.664 -2.459 14.844 1.00 77.19 816 PRO A O 1
ATOM 6263 N N . SER A 1 817 ? -24.660 -1.865 14.024 1.00 71.38 817 SER A N 1
ATOM 6264 C CA . SER A 1 817 ? -24.592 -0.440 14.412 1.00 71.38 817 SER A CA 1
ATOM 6265 C C . SER A 1 817 ? -24.207 -0.159 15.869 1.00 71.38 817 SER A C 1
ATOM 6267 O O . SER A 1 817 ? -23.680 0.914 16.144 1.00 71.38 817 SER A O 1
ATOM 6269 N N . ARG A 1 818 ? -24.443 -1.102 16.795 1.00 69.19 818 ARG A N 1
ATOM 6270 C CA . ARG A 1 818 ? -24.097 -0.968 18.225 1.00 69.19 818 ARG A CA 1
ATOM 6271 C C . ARG A 1 818 ? -22.592 -0.923 18.506 1.00 69.19 818 ARG A C 1
ATOM 6273 O O . ARG A 1 818 ? -22.197 -0.303 19.485 1.00 69.19 818 ARG A O 1
ATOM 6280 N N . GLU A 1 819 ? -21.773 -1.581 17.687 1.00 70.19 819 GLU A N 1
ATOM 6281 C CA . GLU A 1 819 ? -20.329 -1.745 17.944 1.00 70.19 819 GLU A CA 1
ATOM 6282 C C . GLU A 1 819 ? -19.448 -1.047 16.897 1.00 70.19 819 GLU A C 1
ATOM 6284 O O . GLU A 1 819 ? -18.279 -0.769 17.171 1.00 70.19 819 GLU A O 1
ATOM 6289 N N . VAL A 1 820 ? -20.012 -0.692 15.731 1.00 81.50 820 VAL A N 1
ATOM 6290 C CA . VAL A 1 820 ? -19.295 -0.063 14.605 1.00 81.50 820 VAL A CA 1
ATOM 6291 C C . VAL A 1 820 ? -18.428 1.121 15.044 1.00 81.50 820 VAL A C 1
ATOM 6293 O O . VAL A 1 820 ? -17.281 1.197 14.618 1.00 81.50 820 VAL A O 1
ATOM 6296 N N . TYR A 1 821 ? -18.923 2.034 15.893 1.00 85.56 821 TYR A N 1
ATOM 6297 C CA . TYR A 1 821 ? -18.150 3.226 16.269 1.00 85.56 821 TYR A CA 1
ATOM 6298 C C . TYR A 1 821 ? -16.851 2.874 17.011 1.00 85.56 821 TYR A C 1
ATOM 6300 O O . TYR A 1 821 ? -15.776 3.272 16.568 1.00 85.56 821 TYR A O 1
ATOM 6308 N N . SER A 1 822 ? -16.925 2.085 18.090 1.00 85.88 822 SER A N 1
ATOM 6309 C CA . SER A 1 822 ? -15.731 1.650 18.835 1.00 85.88 822 SER A CA 1
ATOM 6310 C C . SER A 1 822 ? -14.794 0.799 17.975 1.00 85.88 822 SER A C 1
ATOM 6312 O O . SER A 1 822 ? -13.592 1.065 17.947 1.00 85.88 822 SER A O 1
ATOM 6314 N N . PHE A 1 823 ? -15.348 -0.150 17.212 1.00 86.62 823 PHE A N 1
ATOM 6315 C CA . PHE A 1 823 ? -14.580 -1.011 16.313 1.00 86.62 823 PHE A CA 1
ATOM 6316 C C . PHE A 1 823 ? -13.797 -0.209 15.261 1.00 86.62 823 PHE A C 1
ATOM 6318 O O . PHE A 1 823 ? -12.634 -0.514 15.006 1.00 86.62 823 PHE A O 1
ATOM 6325 N N . ILE A 1 824 ? -14.387 0.854 14.697 1.00 88.69 824 ILE A N 1
ATOM 6326 C CA . ILE A 1 824 ? -13.689 1.768 13.780 1.00 88.69 824 ILE A CA 1
ATOM 6327 C C . ILE A 1 824 ? -12.469 2.403 14.457 1.00 88.69 824 ILE A C 1
ATOM 6329 O O . ILE A 1 824 ? -11.393 2.406 13.863 1.00 88.69 824 ILE A O 1
ATOM 6333 N N . LEU A 1 825 ? -12.612 2.929 15.680 1.00 89.69 825 LEU A N 1
ATOM 6334 C CA . LEU A 1 825 ? -11.509 3.629 16.357 1.00 89.69 825 LEU A CA 1
ATOM 6335 C C . LEU A 1 825 ? -10.350 2.675 16.690 1.00 89.69 825 LEU A C 1
ATOM 6337 O O . LEU A 1 825 ? -9.183 3.057 16.630 1.00 89.69 825 LEU A O 1
ATOM 6341 N N . GLU A 1 826 ? -10.670 1.423 17.012 1.00 90.00 826 GLU A N 1
ATOM 6342 C CA . GLU A 1 826 ? -9.699 0.366 17.305 1.00 90.00 826 GLU A CA 1
ATOM 6343 C C . GLU A 1 826 ? -9.006 -0.142 16.020 1.00 90.00 826 GLU A C 1
ATOM 6345 O O . GLU A 1 826 ? -7.793 -0.367 16.018 1.00 90.00 826 GLU A O 1
ATOM 6350 N N . VAL A 1 827 ? -9.740 -0.236 14.901 1.00 88.62 827 VAL A N 1
ATOM 6351 C CA . VAL A 1 827 ? -9.215 -0.572 13.561 1.00 88.62 827 VAL A CA 1
ATOM 6352 C C . VAL A 1 827 ? -8.385 0.558 12.937 1.00 88.62 827 VAL A C 1
ATOM 6354 O O . VAL A 1 827 ? -7.456 0.265 12.193 1.00 88.62 827 VAL A O 1
ATOM 6357 N N . GLU A 1 828 ? -8.659 1.831 13.232 1.00 87.12 828 GLU A N 1
ATOM 6358 C CA . GLU A 1 828 ? -7.787 2.959 12.851 1.00 87.12 828 GLU A CA 1
ATOM 6359 C C . GLU A 1 828 ? -6.539 2.995 13.762 1.00 87.12 828 GLU A C 1
ATOM 6361 O O . GLU A 1 828 ? -5.400 3.063 13.292 1.00 87.12 828 GLU A O 1
ATOM 6366 N N . GLY A 1 829 ? -6.738 2.871 15.080 1.00 89.44 829 GLY A N 1
ATOM 6367 C CA . GLY A 1 829 ? -5.694 3.045 16.092 1.00 89.44 829 GLY A CA 1
ATOM 6368 C C . GLY A 1 829 ? -4.617 1.956 16.133 1.00 89.44 829 GLY A C 1
ATOM 6369 O O . GLY A 1 829 ? -3.439 2.285 16.309 1.00 89.44 829 GLY A O 1
ATOM 6370 N N . TYR A 1 830 ? -4.976 0.677 15.969 1.00 92.75 830 TYR A N 1
ATOM 6371 C CA . TYR A 1 830 ? -4.028 -0.438 16.107 1.00 92.75 830 TYR A CA 1
ATOM 6372 C C . TYR A 1 830 ? -3.022 -0.544 14.937 1.00 92.75 830 TYR A C 1
ATOM 6374 O O . TYR A 1 830 ? -1.816 -0.551 15.204 1.00 92.75 830 TYR A O 1
ATOM 6382 N N . PRO A 1 831 ? -3.425 -0.526 13.646 1.00 90.44 831 PRO A N 1
ATOM 6383 C CA . PRO A 1 831 ? -2.486 -0.503 12.517 1.00 90.44 831 PRO A CA 1
ATOM 6384 C C . PRO A 1 831 ? -1.594 0.742 12.535 1.00 90.44 831 PRO A C 1
ATOM 6386 O O . PRO A 1 831 ? -0.402 0.656 12.237 1.00 90.44 831 PRO A O 1
ATOM 6389 N N . GLY A 1 832 ? -2.136 1.882 12.984 1.00 89.81 832 GLY A N 1
ATOM 6390 C CA . GLY A 1 832 ? -1.385 3.117 13.211 1.00 89.81 832 GLY A CA 1
ATOM 6391 C C . GLY A 1 832 ? -0.206 2.976 14.187 1.00 89.81 832 GLY A C 1
ATOM 6392 O O . GLY A 1 832 ? 0.728 3.781 14.127 1.00 89.81 832 GLY A O 1
ATOM 6393 N N . GLN A 1 833 ? -0.172 1.944 15.045 1.00 93.31 833 GLN A N 1
ATOM 6394 C CA . GLN A 1 833 ? 0.989 1.685 15.906 1.00 93.31 833 GLN A CA 1
ATOM 6395 C C . GLN A 1 833 ? 2.169 1.048 15.158 1.00 93.31 833 GLN A C 1
ATOM 6397 O O . GLN A 1 833 ? 3.310 1.335 15.517 1.00 93.31 833 GLN A O 1
ATOM 6402 N N . PHE A 1 834 ? 1.946 0.278 14.084 1.00 92.50 834 PHE A N 1
ATOM 6403 C CA . PHE A 1 834 ? 3.043 -0.210 13.232 1.00 92.50 834 PHE A CA 1
ATOM 6404 C C . PHE A 1 834 ? 3.741 0.958 12.521 1.00 92.50 834 PHE A C 1
ATOM 6406 O O . PHE A 1 834 ? 4.967 1.061 12.556 1.00 92.50 834 PHE A O 1
ATOM 6413 N N . PHE A 1 835 ? 2.965 1.884 11.944 1.00 90.25 835 PHE A N 1
ATOM 6414 C CA . PHE A 1 835 ? 3.505 3.098 11.321 1.00 90.25 835 PHE A CA 1
ATOM 6415 C C . PHE A 1 835 ? 4.178 4.009 12.357 1.00 90.25 835 PHE A C 1
ATOM 6417 O O . PHE A 1 835 ? 5.323 4.407 12.155 1.00 90.25 835 PHE A O 1
ATOM 6424 N N . SER A 1 836 ? 3.548 4.231 13.519 1.00 91.44 836 SER A N 1
ATOM 6425 C CA . SER A 1 836 ? 4.159 4.951 14.652 1.00 91.44 836 SER A CA 1
ATOM 6426 C C . SER A 1 836 ? 5.528 4.389 15.049 1.00 91.44 836 SER A C 1
ATOM 6428 O O . SER A 1 836 ? 6.476 5.144 15.267 1.00 91.44 836 SER A O 1
ATOM 6430 N N . LEU A 1 837 ? 5.625 3.061 15.171 1.00 94.69 837 LEU A N 1
ATOM 6431 C CA . LEU A 1 837 ? 6.840 2.359 15.570 1.00 94.69 837 LEU A CA 1
ATOM 6432 C C . LEU A 1 837 ? 7.931 2.479 14.501 1.00 94.69 837 LEU A C 1
ATOM 6434 O O . LEU A 1 837 ? 9.086 2.736 14.846 1.00 94.69 837 LEU A O 1
ATOM 6438 N N . ALA A 1 838 ? 7.564 2.347 13.223 1.00 93.31 838 ALA A N 1
ATOM 6439 C CA . ALA A 1 838 ? 8.473 2.517 12.095 1.00 93.31 838 ALA A CA 1
ATOM 6440 C C . ALA A 1 838 ? 8.994 3.961 11.995 1.00 93.31 838 ALA A C 1
ATOM 6442 O O . ALA A 1 838 ? 10.197 4.163 11.867 1.00 93.31 838 ALA A O 1
ATOM 6443 N N . VAL A 1 839 ? 8.137 4.979 12.135 1.00 93.38 839 VAL A N 1
ATOM 6444 C CA . VAL A 1 839 ? 8.565 6.389 12.112 1.00 93.38 839 VAL A CA 1
ATOM 6445 C C . VAL A 1 839 ? 9.486 6.691 13.303 1.00 93.38 839 VAL A C 1
ATOM 6447 O O . VAL A 1 839 ? 10.575 7.235 13.116 1.00 93.38 839 VAL A O 1
ATOM 6450 N N . ALA A 1 840 ? 9.118 6.292 14.526 1.00 95.38 840 ALA A N 1
ATOM 6451 C CA . ALA A 1 840 ? 9.919 6.577 15.720 1.00 95.38 840 ALA A CA 1
ATOM 6452 C C . ALA A 1 840 ? 11.274 5.839 15.727 1.00 95.38 840 ALA A C 1
ATOM 6454 O O . ALA A 1 840 ? 12.313 6.462 15.957 1.00 95.38 840 ALA A O 1
ATOM 6455 N N . SER A 1 841 ? 11.291 4.540 15.409 1.00 95.25 841 SER A N 1
ATOM 6456 C CA . SER A 1 841 ? 12.533 3.756 15.277 1.00 95.25 841 SER A CA 1
ATOM 6457 C C . SER A 1 841 ? 13.391 4.251 14.109 1.00 95.25 841 SER A C 1
ATOM 6459 O O . SER A 1 841 ? 14.613 4.367 14.229 1.00 95.25 841 SER A O 1
ATOM 6461 N N . GLY A 1 842 ? 12.748 4.615 12.997 1.00 93.38 842 GLY A N 1
ATOM 6462 C CA . GLY A 1 842 ? 13.380 5.193 11.819 1.00 93.38 842 GLY A CA 1
ATOM 6463 C C . GLY A 1 842 ? 14.092 6.511 12.118 1.00 93.38 842 GLY A C 1
ATOM 6464 O O . GLY A 1 842 ? 15.211 6.712 11.652 1.00 93.38 842 GLY A O 1
ATOM 6465 N N . LEU A 1 843 ? 13.516 7.371 12.968 1.00 94.88 843 LEU A N 1
ATOM 6466 C CA . LEU A 1 843 ? 14.164 8.615 13.394 1.00 94.88 843 LEU A CA 1
ATOM 6467 C C . LEU A 1 843 ? 15.462 8.360 14.173 1.00 94.88 843 LEU A C 1
ATOM 6469 O O . LEU A 1 843 ? 16.455 9.060 13.963 1.00 94.88 843 LEU A O 1
ATOM 6473 N N . VAL A 1 844 ? 15.468 7.355 15.056 1.00 95.00 844 VAL A N 1
ATOM 6474 C CA . VAL A 1 844 ? 16.659 6.946 15.818 1.00 95.00 844 VAL A CA 1
ATOM 6475 C C . VAL A 1 844 ? 17.733 6.401 14.874 1.00 95.00 844 VAL A C 1
ATOM 6477 O O . VAL A 1 844 ? 18.862 6.887 14.886 1.00 95.00 844 VAL A O 1
ATOM 6480 N N . TRP A 1 845 ? 17.375 5.466 13.991 1.00 93.44 845 TRP A N 1
ATOM 6481 C CA . TRP A 1 845 ? 18.287 4.906 12.986 1.00 93.44 845 TRP A CA 1
ATOM 6482 C C . TRP A 1 845 ? 18.873 5.984 12.061 1.00 93.44 845 TRP A C 1
ATOM 6484 O O . TRP A 1 845 ? 20.080 6.012 11.815 1.00 93.44 845 TRP A O 1
ATOM 6494 N N . LEU A 1 846 ? 18.049 6.935 11.615 1.00 91.94 846 LEU A N 1
ATOM 6495 C CA . LEU A 1 846 ? 18.475 8.048 10.771 1.00 91.94 846 LEU A CA 1
ATOM 6496 C C . LEU A 1 846 ? 19.425 9.012 11.502 1.00 91.94 846 LEU A C 1
ATOM 6498 O O . LEU A 1 846 ? 20.295 9.596 10.863 1.00 91.94 846 LEU A O 1
ATOM 6502 N N . ARG A 1 847 ? 19.294 9.192 12.824 1.00 93.19 847 ARG A N 1
ATOM 6503 C CA . ARG A 1 847 ? 20.243 9.995 13.623 1.00 93.19 847 ARG A CA 1
ATOM 6504 C C . ARG A 1 847 ? 21.632 9.364 13.688 1.00 93.19 847 ARG A C 1
ATOM 6506 O O . ARG A 1 847 ? 22.607 10.105 13.643 1.00 93.19 847 ARG A O 1
ATOM 6513 N N . PHE A 1 848 ? 21.719 8.035 13.757 1.00 90.94 848 PHE A N 1
ATOM 6514 C CA . PHE A 1 848 ? 22.997 7.320 13.701 1.00 90.94 848 PHE A CA 1
ATOM 6515 C C . PHE A 1 848 ? 23.581 7.279 12.283 1.00 90.94 848 PHE A C 1
ATOM 6517 O O . PHE A 1 848 ? 24.770 7.516 12.103 1.00 90.94 848 PHE A O 1
ATOM 6524 N N . LYS A 1 849 ? 22.755 7.004 11.264 1.00 89.44 849 LYS A N 1
ATOM 6525 C CA . LYS A 1 849 ? 23.223 6.784 9.885 1.00 89.44 849 LYS A CA 1
ATOM 6526 C C . LYS A 1 849 ? 23.459 8.066 9.074 1.00 89.44 849 LYS A C 1
ATOM 6528 O O . LYS A 1 849 ? 24.241 8.044 8.128 1.00 89.44 849 LYS A O 1
ATOM 6533 N N . ARG A 1 850 ? 22.767 9.162 9.401 1.00 85.81 850 ARG A N 1
ATOM 6534 C CA . ARG A 1 850 ? 22.887 10.477 8.743 1.00 85.81 850 ARG A CA 1
ATOM 6535 C C . ARG A 1 850 ? 22.860 11.616 9.785 1.00 85.81 850 ARG A C 1
ATOM 6537 O O . ARG A 1 850 ? 21.837 12.304 9.944 1.00 85.81 850 ARG A O 1
ATOM 6544 N N . PRO A 1 851 ? 23.964 11.800 10.541 1.00 87.19 851 PRO A N 1
ATOM 6545 C CA . PRO A 1 851 ? 24.109 12.887 11.515 1.00 87.19 851 PRO A CA 1
ATOM 6546 C C . PRO A 1 851 ? 24.284 14.267 10.854 1.00 87.19 851 PRO A C 1
ATOM 6548 O O . PRO A 1 851 ? 24.030 15.284 11.492 1.00 87.19 851 PRO A O 1
ATOM 6551 N N . ASP A 1 852 ? 24.667 14.293 9.577 1.00 85.25 852 ASP A N 1
ATOM 6552 C CA . ASP A 1 852 ? 24.862 15.467 8.716 1.00 85.25 852 ASP A CA 1
ATOM 6553 C C . ASP A 1 852 ? 23.565 16.232 8.383 1.00 85.25 852 ASP A C 1
ATOM 6555 O O . ASP A 1 852 ? 23.605 17.414 8.040 1.00 85.25 852 ASP A O 1
ATOM 6559 N N . LEU A 1 853 ? 22.404 15.573 8.480 1.00 84.75 853 LEU A N 1
ATOM 6560 C CA . LEU A 1 853 ? 21.124 16.168 8.100 1.00 84.75 853 LEU A CA 1
ATOM 6561 C C . LEU A 1 853 ? 20.747 17.329 9.030 1.00 84.75 853 LEU A C 1
ATOM 6563 O O . LEU A 1 853 ? 20.535 17.146 10.234 1.00 84.75 853 LEU A O 1
ATOM 6567 N N . LYS A 1 854 ? 20.584 18.520 8.444 1.00 86.12 854 LYS A N 1
ATOM 6568 C CA . LYS A 1 854 ? 20.124 19.732 9.133 1.00 86.12 854 LYS A CA 1
ATOM 6569 C C . LYS A 1 854 ? 18.705 19.529 9.678 1.00 86.12 854 LYS A C 1
ATOM 6571 O O . LYS A 1 854 ? 17.756 19.380 8.916 1.00 86.12 854 LYS A O 1
ATOM 6576 N N . ARG A 1 855 ? 18.562 19.573 11.006 1.00 88.75 855 ARG A N 1
ATOM 6577 C CA . ARG A 1 855 ? 17.298 19.377 11.743 1.00 88.75 855 ARG A CA 1
ATOM 6578 C C . ARG A 1 855 ? 16.895 20.685 12.447 1.00 88.75 855 ARG A C 1
ATOM 6580 O O . ARG A 1 855 ? 17.428 20.965 13.520 1.00 88.75 855 ARG A O 1
ATOM 6587 N N . PRO A 1 856 ? 15.993 21.513 11.874 1.00 88.81 856 PRO A N 1
ATOM 6588 C CA . PRO A 1 856 ? 15.583 22.798 12.469 1.00 88.81 856 PRO A CA 1
ATOM 6589 C C . PRO A 1 856 ? 14.795 22.667 13.783 1.00 88.81 856 PRO A C 1
ATOM 6591 O O . PRO A 1 856 ? 14.695 23.620 14.554 1.00 88.81 856 PRO A O 1
ATOM 6594 N N . PHE A 1 857 ? 14.242 21.482 14.033 1.00 91.62 857 PHE A N 1
ATOM 6595 C CA . PHE A 1 857 ? 13.699 21.039 15.311 1.00 91.62 857 PHE A CA 1
ATOM 6596 C C . PHE A 1 857 ? 14.308 19.670 15.633 1.00 91.62 857 PHE A C 1
ATOM 6598 O O . PHE A 1 857 ? 14.536 18.882 14.715 1.00 91.62 857 PHE A O 1
ATOM 6605 N N . LYS A 1 858 ? 14.579 19.386 16.913 1.00 93.31 858 LYS A N 1
ATOM 6606 C CA . LYS A 1 858 ? 15.172 18.117 17.356 1.00 93.31 858 LYS A CA 1
ATOM 6607 C C . LYS A 1 858 ? 14.494 17.617 18.635 1.00 93.31 858 LYS A C 1
ATOM 6609 O O . LYS A 1 858 ? 14.644 18.236 19.686 1.00 93.31 858 LYS A O 1
ATOM 6614 N N . VAL A 1 859 ? 13.766 16.501 18.563 1.00 94.50 859 VAL A N 1
ATOM 6615 C CA . VAL A 1 859 ? 13.051 15.919 19.716 1.00 94.50 859 VAL A CA 1
ATOM 6616 C C . VAL A 1 859 ? 14.016 15.258 20.709 1.00 94.50 859 VAL A C 1
ATOM 6618 O O . VAL A 1 859 ? 15.042 14.682 20.333 1.00 94.50 859 VAL A O 1
ATOM 6621 N N . TRP A 1 860 ? 13.711 15.326 22.003 1.00 94.12 860 TRP A N 1
ATOM 6622 C CA . TRP A 1 860 ? 14.523 14.692 23.042 1.00 94.12 860 TRP A CA 1
ATOM 6623 C C . TRP A 1 860 ? 14.463 13.163 22.917 1.00 94.12 860 TRP A C 1
ATOM 6625 O O . TRP A 1 860 ? 13.385 12.593 22.759 1.00 94.12 860 TRP A O 1
ATOM 6635 N N . LEU A 1 861 ? 15.615 12.485 22.992 1.00 92.56 861 LEU A N 1
ATOM 6636 C CA . LEU A 1 861 ? 15.692 11.034 22.772 1.00 92.56 861 LEU A CA 1
ATOM 6637 C C . LEU A 1 861 ? 14.762 10.212 23.698 1.00 92.56 861 LEU A C 1
ATOM 6639 O O . LEU A 1 861 ? 14.102 9.317 23.170 1.00 92.56 861 LEU A O 1
ATOM 6643 N N . PRO A 1 862 ? 14.602 10.529 25.004 1.00 93.81 862 PRO A N 1
ATOM 6644 C CA . PRO A 1 862 ? 13.659 9.818 25.872 1.00 93.81 862 PRO A CA 1
ATOM 6645 C C . PRO A 1 862 ? 12.203 9.843 25.387 1.00 93.81 862 PRO A C 1
ATOM 6647 O O . PRO A 1 862 ? 11.508 8.845 25.536 1.00 93.81 862 PRO A O 1
ATOM 6650 N N . ALA A 1 863 ? 11.742 10.925 24.745 1.00 93.06 863 ALA A N 1
ATOM 6651 C CA . ALA A 1 863 ? 10.381 11.000 24.200 1.00 93.06 863 ALA A CA 1
ATOM 6652 C C . ALA A 1 863 ? 10.189 10.074 22.982 1.00 93.06 863 ALA A C 1
ATOM 6654 O O . ALA A 1 863 ? 9.120 9.491 22.802 1.00 93.06 863 ALA A O 1
ATOM 6655 N N . VAL A 1 864 ? 11.241 9.884 22.174 1.00 95.25 864 VAL A N 1
ATOM 6656 C CA . VAL A 1 864 ? 11.231 8.920 21.059 1.00 95.25 864 VAL A CA 1
ATOM 6657 C C . VAL A 1 864 ? 11.212 7.487 21.593 1.00 95.25 864 VAL A C 1
ATOM 6659 O O . VAL A 1 864 ? 10.404 6.680 21.141 1.00 95.25 864 VAL A O 1
ATOM 6662 N N . VAL A 1 865 ? 12.042 7.186 22.599 1.00 94.06 865 VAL A N 1
ATOM 6663 C CA . VAL A 1 865 ? 12.072 5.872 23.267 1.00 94.06 865 VAL A CA 1
ATOM 6664 C C . VAL A 1 865 ? 10.724 5.562 23.925 1.00 94.06 865 VAL A C 1
ATOM 6666 O O . VAL A 1 865 ? 10.188 4.478 23.716 1.00 94.06 865 VAL A O 1
ATOM 6669 N N . LEU A 1 866 ? 10.114 6.523 24.626 1.00 93.06 866 LEU A N 1
ATOM 6670 C CA . LEU A 1 866 ? 8.782 6.375 25.220 1.00 93.06 866 LEU A CA 1
ATOM 6671 C C . LEU A 1 866 ? 7.716 6.031 24.164 1.00 93.06 866 LEU A C 1
ATOM 6673 O O . LEU A 1 866 ? 6.924 5.111 24.372 1.00 93.06 866 LEU A O 1
ATOM 6677 N N . LYS A 1 867 ? 7.720 6.707 23.004 1.00 93.31 867 LYS A N 1
ATOM 6678 C CA . LYS A 1 867 ? 6.790 6.389 21.906 1.00 93.31 867 LYS A CA 1
ATOM 6679 C C . LYS A 1 867 ? 7.080 5.023 21.267 1.00 93.31 867 LYS A C 1
ATOM 6681 O O . LYS A 1 867 ? 6.126 4.347 20.888 1.00 93.31 867 LYS A O 1
ATOM 6686 N N . ILE A 1 868 ? 8.337 4.579 21.184 1.00 95.38 868 ILE A N 1
ATOM 6687 C CA . ILE A 1 868 ? 8.689 3.215 20.739 1.00 95.38 868 ILE A CA 1
ATOM 6688 C C . ILE A 1 868 ? 8.119 2.177 21.716 1.00 95.38 868 ILE A C 1
ATOM 6690 O O . ILE A 1 868 ? 7.319 1.336 21.304 1.00 95.38 868 ILE A O 1
ATOM 6694 N N . CYS A 1 869 ? 8.451 2.278 23.008 1.00 94.88 869 CYS A N 1
ATOM 6695 C CA . CYS A 1 869 ? 8.015 1.333 24.040 1.00 94.88 869 CYS A CA 1
ATOM 6696 C C . CYS A 1 869 ? 6.486 1.231 24.138 1.00 94.88 869 CYS A C 1
ATOM 6698 O O . CYS A 1 869 ? 5.948 0.129 24.216 1.00 94.88 869 CYS A O 1
ATOM 6700 N N . LEU A 1 870 ? 5.774 2.361 24.070 1.00 91.88 870 LEU A N 1
ATOM 6701 C CA . LEU A 1 870 ? 4.312 2.357 24.098 1.00 91.88 870 LEU A CA 1
ATOM 6702 C C . LEU A 1 870 ? 3.686 1.818 22.804 1.00 91.88 870 LEU A C 1
ATOM 6704 O O . LEU A 1 870 ? 2.661 1.146 22.857 1.00 91.88 870 LEU A O 1
ATOM 6708 N N . SER A 1 871 ? 4.280 2.083 21.636 1.00 94.31 871 SER A N 1
ATOM 6709 C CA . SER A 1 871 ? 3.766 1.497 20.387 1.00 94.31 871 SER A CA 1
ATOM 6710 C C . SER A 1 871 ? 3.898 -0.031 20.423 1.00 94.31 871 SER A C 1
ATOM 6712 O O . SER A 1 871 ? 2.983 -0.724 19.996 1.00 94.31 871 SER A O 1
ATOM 6714 N N . LEU A 1 872 ? 4.978 -0.560 21.014 1.00 95.06 872 LEU A N 1
ATOM 6715 C CA . LEU A 1 872 ? 5.155 -1.997 21.252 1.00 95.06 872 LEU A CA 1
ATOM 6716 C C . LEU A 1 872 ? 4.136 -2.569 22.255 1.00 95.06 872 LEU A C 1
ATOM 6718 O O . LEU A 1 872 ? 3.538 -3.605 21.971 1.00 95.06 872 LEU A O 1
ATOM 6722 N N . SER A 1 873 ? 3.886 -1.916 23.397 1.00 93.31 873 SER A N 1
ATOM 6723 C CA . SER A 1 873 ? 2.924 -2.444 24.380 1.00 93.31 873 SER A CA 1
ATOM 6724 C C . SER A 1 873 ? 1.473 -2.390 23.888 1.00 93.31 873 SER A C 1
ATOM 6726 O O . SER A 1 873 ? 0.694 -3.299 24.175 1.00 93.31 873 SER A O 1
ATOM 6728 N N . LEU A 1 874 ? 1.104 -1.387 23.087 1.00 93.06 874 LEU A N 1
ATOM 6729 C CA . LEU A 1 874 ? -0.212 -1.319 22.439 1.00 93.06 874 LEU A CA 1
ATOM 6730 C C . LEU A 1 874 ? -0.377 -2.361 21.324 1.00 93.06 874 LEU A C 1
ATOM 6732 O O . LEU A 1 874 ? -1.467 -2.903 21.161 1.00 93.06 874 LEU A O 1
ATOM 6736 N N . LEU A 1 875 ? 0.696 -2.698 20.601 1.00 94.50 875 LEU A N 1
ATOM 6737 C CA . LEU A 1 875 ? 0.699 -3.838 19.676 1.00 94.50 875 LEU A CA 1
ATOM 6738 C C . LEU A 1 875 ? 0.547 -5.183 20.409 1.00 94.50 875 LEU A C 1
ATOM 6740 O O . LEU A 1 875 ? 0.017 -6.130 19.839 1.00 94.50 875 LEU A O 1
ATOM 6744 N N . ALA A 1 876 ? 0.935 -5.262 21.685 1.00 93.12 876 ALA A N 1
ATOM 6745 C CA . ALA A 1 876 ? 0.715 -6.439 22.523 1.00 93.12 876 ALA A CA 1
ATOM 6746 C C . ALA A 1 876 ? -0.703 -6.536 23.130 1.00 93.12 876 ALA A C 1
ATOM 6748 O O . ALA A 1 876 ? -1.032 -7.560 23.726 1.00 93.12 876 ALA A O 1
ATOM 6749 N N . ALA A 1 877 ? -1.565 -5.522 22.978 1.00 89.75 877 ALA A N 1
ATOM 6750 C CA . ALA A 1 877 ? -2.918 -5.512 23.552 1.00 89.75 877 ALA A CA 1
ATOM 6751 C C . ALA A 1 877 ? -3.789 -6.754 23.236 1.00 89.75 877 ALA A C 1
ATOM 6753 O O . ALA A 1 877 ? -4.468 -7.226 24.150 1.00 89.75 877 ALA A O 1
ATOM 6754 N N . PRO A 1 878 ? -3.754 -7.352 22.024 1.00 89.75 878 PRO A N 1
ATOM 6755 C CA . PRO A 1 878 ? -4.561 -8.532 21.696 1.00 89.75 878 PRO A CA 1
ATOM 6756 C C . PRO A 1 878 ? -4.209 -9.801 22.483 1.00 89.75 878 PRO A C 1
ATOM 6758 O O . PRO A 1 878 ? -4.980 -10.753 22.445 1.00 89.75 878 PRO A O 1
ATOM 6761 N N . PHE A 1 879 ? -3.077 -9.838 23.192 1.00 90.12 879 PHE A N 1
ATOM 6762 C CA . PHE A 1 879 ? -2.701 -10.969 24.051 1.00 90.12 879 PHE A CA 1
ATOM 6763 C C . PHE A 1 879 ? -3.311 -10.891 25.462 1.00 90.12 879 PHE A C 1
ATOM 6765 O O . PHE A 1 879 ? -3.161 -11.827 26.244 1.00 90.12 879 PHE A O 1
ATOM 6772 N N . PHE A 1 880 ? -4.018 -9.802 25.790 1.00 89.56 880 PHE A N 1
ATOM 6773 C CA . PHE A 1 880 ? -4.635 -9.561 27.096 1.00 89.56 880 PHE A CA 1
ATOM 6774 C C . PHE A 1 880 ? -6.165 -9.484 26.949 1.00 89.56 880 PHE A C 1
ATOM 6776 O O . PHE A 1 880 ? -6.711 -8.387 26.815 1.00 89.56 880 PHE A O 1
ATOM 6783 N N . PRO A 1 881 ? -6.880 -10.627 26.936 1.00 83.88 881 PRO A N 1
ATOM 6784 C CA . PRO A 1 881 ? -8.332 -10.641 26.776 1.00 83.88 881 PRO A CA 1
ATOM 6785 C C . PRO A 1 881 ? -9.058 -9.915 27.927 1.00 83.88 881 PRO A C 1
ATOM 6787 O O . PRO A 1 881 ? -8.570 -9.911 29.064 1.00 83.88 881 PRO A O 1
ATOM 6790 N N . PRO A 1 882 ? -10.244 -9.329 27.669 1.00 79.88 882 PRO A N 1
ATOM 6791 C CA . PRO A 1 882 ? -11.110 -8.808 28.723 1.00 79.88 882 PRO A CA 1
ATOM 6792 C C . PRO A 1 882 ? -11.683 -9.965 29.570 1.00 79.88 882 PRO A C 1
ATOM 6794 O O . PRO A 1 882 ? -11.964 -11.033 29.023 1.00 79.88 882 PRO A O 1
ATOM 6797 N N . PRO A 1 883 ? -11.886 -9.781 30.891 1.00 69.12 883 PRO A N 1
ATOM 6798 C CA . PRO A 1 883 ? -12.249 -10.879 31.795 1.00 69.12 883 PRO A CA 1
ATOM 6799 C C . PRO A 1 883 ? -13.684 -11.396 31.610 1.00 69.12 883 PRO A C 1
ATOM 6801 O O . PRO A 1 883 ? -13.928 -12.582 31.802 1.00 69.12 883 PRO A O 1
ATOM 6804 N N . ASN A 1 884 ? -14.619 -10.527 31.211 1.00 65.81 884 ASN A N 1
ATOM 6805 C CA . ASN A 1 884 ? -16.022 -10.868 30.974 1.00 65.81 884 ASN A CA 1
ATOM 6806 C C . ASN A 1 884 ? -16.383 -10.533 29.521 1.00 65.81 884 ASN A C 1
ATOM 6808 O O . ASN A 1 884 ? -16.303 -9.370 29.130 1.00 65.81 884 ASN A O 1
ATOM 6812 N N . ARG A 1 885 ? -16.807 -11.536 28.745 1.00 59.72 885 ARG A N 1
ATOM 6813 C CA . ARG A 1 885 ? -17.364 -11.381 27.390 1.00 59.72 885 ARG A CA 1
ATOM 6814 C C . ARG A 1 885 ? -18.879 -11.576 27.441 1.00 59.72 885 ARG A C 1
ATOM 6816 O O . ARG A 1 885 ? -19.335 -12.492 28.122 1.00 59.72 885 ARG A O 1
ATOM 6823 N N . ARG A 1 886 ? -19.650 -10.772 26.708 1.00 55.50 886 ARG A N 1
ATOM 6824 C CA . ARG A 1 886 ? -21.105 -10.947 26.572 1.00 55.50 886 ARG A CA 1
ATOM 6825 C C . ARG A 1 886 ? -21.451 -11.682 25.277 1.00 55.50 886 ARG A C 1
ATOM 6827 O O . ARG A 1 886 ? -20.700 -11.674 24.301 1.00 55.50 886 ARG A O 1
ATOM 6834 N N . GLU A 1 887 ? -22.603 -12.341 25.270 1.00 42.16 887 GLU A N 1
ATOM 6835 C CA . GLU A 1 887 ? -23.106 -13.021 24.077 1.00 42.16 887 GLU A CA 1
ATOM 6836 C C . GLU A 1 887 ? -23.508 -11.999 23.001 1.00 42.16 887 GLU A C 1
ATOM 6838 O O . GLU A 1 887 ? -24.162 -10.998 23.288 1.00 42.16 887 GLU A O 1
ATOM 6843 N N . GLY A 1 888 ? -23.096 -12.250 21.756 1.00 55.25 888 GLY A N 1
ATOM 6844 C CA . GLY A 1 888 ? -23.348 -11.371 20.606 1.00 55.25 888 GLY A CA 1
ATOM 6845 C C . GLY A 1 888 ? -22.242 -10.358 20.281 1.00 55.25 888 GLY A C 1
ATOM 6846 O O . GLY A 1 888 ? -22.204 -9.890 19.146 1.00 55.25 888 GLY A O 1
ATOM 6847 N N . GLU A 1 889 ? -21.318 -10.072 21.206 1.00 63.22 889 GLU A N 1
ATOM 6848 C CA . GLU A 1 889 ? -20.203 -9.136 20.974 1.00 63.22 889 GLU A CA 1
ATOM 6849 C C . GLU A 1 889 ? -19.196 -9.676 19.941 1.00 63.22 889 GLU A C 1
ATOM 6851 O O . GLU A 1 889 ? -18.854 -10.876 19.940 1.00 63.22 889 GLU A O 1
ATOM 6856 N N . LEU A 1 890 ? -18.655 -8.775 19.106 1.00 69.19 890 LEU A N 1
ATOM 6857 C CA . LEU A 1 890 ? -17.534 -9.071 18.210 1.00 69.19 890 LEU A CA 1
ATOM 6858 C C . LEU A 1 890 ? -16.363 -9.707 18.979 1.00 69.19 890 LEU A C 1
ATOM 6860 O O . LEU A 1 890 ? -16.130 -9.454 20.161 1.00 69.19 890 LEU A O 1
ATOM 6864 N N . PHE A 1 891 ? -15.587 -10.561 18.306 1.00 80.25 891 PHE A N 1
ATOM 6865 C CA . PHE A 1 891 ? -14.414 -11.164 18.940 1.00 80.25 891 PHE A CA 1
ATOM 6866 C C . PHE A 1 891 ? -13.399 -10.071 19.316 1.00 80.25 891 PHE A C 1
ATOM 6868 O O . PHE A 1 891 ? -13.041 -9.250 18.470 1.00 80.25 891 PHE A O 1
ATOM 6875 N N . TYR A 1 892 ? -12.928 -10.068 20.567 1.00 79.31 892 TYR A N 1
ATOM 6876 C CA . TYR A 1 892 ? -12.223 -8.928 21.176 1.00 79.31 892 TYR A CA 1
ATOM 6877 C C . TYR A 1 892 ? -10.949 -8.483 20.435 1.00 79.31 892 TYR A C 1
ATOM 6879 O O . TYR A 1 892 ? -10.569 -7.324 20.530 1.00 79.31 892 TYR A O 1
ATOM 6887 N N . ALA A 1 893 ? -10.302 -9.376 19.678 1.00 85.38 893 ALA A N 1
ATOM 6888 C CA . ALA A 1 893 ? -9.125 -9.063 18.864 1.00 85.38 893 ALA A CA 1
ATOM 6889 C C . ALA A 1 893 ? -9.433 -8.906 17.356 1.00 85.38 893 ALA A C 1
ATOM 6891 O O . ALA A 1 893 ? -8.511 -8.876 16.541 1.00 85.38 893 ALA A O 1
ATOM 6892 N N . THR A 1 894 ? -10.704 -8.775 16.950 1.00 86.81 894 THR A N 1
ATOM 6893 C CA . THR A 1 894 ? -11.085 -8.588 15.531 1.00 86.81 894 THR A CA 1
ATOM 6894 C C . THR A 1 894 ? -10.428 -7.348 14.928 1.00 86.81 894 THR A C 1
ATOM 6896 O O . THR A 1 894 ? -9.978 -7.406 13.785 1.00 86.81 894 THR A O 1
ATOM 6899 N N . TYR A 1 895 ? -10.292 -6.254 15.692 1.00 87.88 895 TYR A N 1
ATOM 6900 C CA . TYR A 1 895 ? -9.610 -5.046 15.212 1.00 87.88 895 TYR A CA 1
ATOM 6901 C C . TYR A 1 895 ? -8.147 -5.328 14.833 1.00 87.88 895 TYR A C 1
ATOM 6903 O O . TYR A 1 895 ? -7.661 -4.855 13.805 1.00 87.88 895 TYR A O 1
ATOM 6911 N N . ALA A 1 896 ? -7.464 -6.165 15.619 1.00 89.62 896 ALA A N 1
ATOM 6912 C CA . ALA A 1 896 ? -6.082 -6.549 15.384 1.00 89.62 896 ALA A CA 1
ATOM 6913 C C . ALA A 1 896 ? -5.957 -7.556 14.237 1.00 89.62 896 ALA A C 1
ATOM 6915 O O . ALA A 1 896 ? -5.065 -7.408 13.408 1.00 89.62 896 ALA A O 1
ATOM 6916 N N . ILE A 1 897 ? -6.871 -8.527 14.127 1.00 89.44 897 ILE A N 1
ATOM 6917 C CA . ILE A 1 897 ? -6.907 -9.475 13.001 1.00 89.44 897 ILE A CA 1
ATOM 6918 C C . ILE A 1 897 ? -7.114 -8.732 11.677 1.00 89.44 897 ILE A C 1
ATOM 6920 O O . ILE A 1 897 ? -6.354 -8.953 10.736 1.00 89.44 897 ILE A O 1
ATOM 6924 N N . VAL A 1 898 ? -8.089 -7.820 11.601 1.00 86.62 898 VAL A N 1
ATOM 6925 C CA . VAL A 1 898 ? -8.325 -6.983 10.410 1.00 86.62 898 VAL A CA 1
ATOM 6926 C C . VAL A 1 898 ? -7.116 -6.087 10.134 1.00 86.62 898 VAL A C 1
ATOM 6928 O O . VAL A 1 898 ? -6.640 -6.029 9.001 1.00 86.62 898 VAL A O 1
ATOM 6931 N N . GLY A 1 899 ? -6.567 -5.449 11.170 1.00 86.06 899 GLY A N 1
ATOM 6932 C CA . GLY A 1 899 ? -5.396 -4.584 11.066 1.00 86.06 899 GLY A CA 1
ATOM 6933 C C . GLY A 1 899 ? -4.145 -5.281 10.527 1.00 86.06 899 GLY A C 1
ATOM 6934 O O . GLY A 1 899 ? -3.535 -4.806 9.568 1.00 86.06 899 GLY A O 1
ATOM 6935 N N . VAL A 1 900 ? -3.788 -6.436 11.098 1.00 90.00 900 VAL A N 1
ATOM 6936 C CA . VAL A 1 900 ? -2.674 -7.263 10.613 1.00 90.00 900 VAL A CA 1
ATOM 6937 C C . VAL A 1 900 ? -2.976 -7.788 9.214 1.00 90.00 900 VAL A C 1
ATOM 6939 O O . VAL A 1 900 ? -2.111 -7.690 8.355 1.00 90.00 900 VAL A O 1
ATOM 6942 N N . SER A 1 901 ? -4.200 -8.248 8.934 1.00 86.31 901 SER A N 1
ATOM 6943 C CA . SER A 1 901 ? -4.572 -8.736 7.597 1.00 86.31 901 SER A CA 1
ATOM 6944 C C . SER A 1 901 ? -4.388 -7.670 6.518 1.00 86.31 901 SER A C 1
ATOM 6946 O O . SER A 1 901 ? -3.898 -7.990 5.441 1.00 86.31 901 SER A O 1
ATOM 6948 N N . ILE A 1 902 ? -4.707 -6.402 6.803 1.00 84.62 902 ILE A N 1
ATOM 6949 C CA . ILE A 1 902 ? -4.473 -5.280 5.882 1.00 84.62 902 ILE A CA 1
ATOM 6950 C C . ILE A 1 902 ? -2.972 -5.044 5.661 1.00 84.62 902 ILE A C 1
ATOM 6952 O O . ILE A 1 902 ? -2.548 -4.906 4.516 1.00 84.62 902 ILE A O 1
ATOM 6956 N N . ILE A 1 903 ? -2.150 -5.041 6.716 1.00 85.69 903 ILE A N 1
ATOM 6957 C CA . ILE A 1 903 ? -0.692 -4.838 6.602 1.00 85.69 903 ILE A CA 1
ATOM 6958 C C . ILE A 1 903 ? -0.020 -6.022 5.889 1.00 85.69 903 ILE A C 1
ATOM 6960 O O . ILE A 1 903 ? 0.818 -5.821 5.007 1.00 85.69 903 ILE A O 1
ATOM 6964 N N . THR A 1 904 ? -0.406 -7.258 6.205 1.00 85.12 904 THR A N 1
ATOM 6965 C CA . THR A 1 904 ? 0.073 -8.467 5.528 1.00 85.12 904 THR A CA 1
ATOM 6966 C C . THR A 1 904 ? -0.373 -8.480 4.069 1.00 85.12 904 THR A C 1
ATOM 6968 O O . THR A 1 904 ? 0.464 -8.696 3.199 1.00 85.12 904 THR A O 1
ATOM 6971 N N . ALA A 1 905 ? -1.636 -8.163 3.763 1.00 76.81 905 ALA A N 1
ATOM 6972 C CA . ALA A 1 905 ? -2.121 -8.062 2.387 1.00 76.81 905 ALA A CA 1
ATOM 6973 C C . ALA A 1 905 ? -1.416 -6.943 1.607 1.00 76.81 905 ALA A C 1
ATOM 6975 O O . ALA A 1 905 ? -1.076 -7.148 0.450 1.00 76.81 905 ALA A O 1
ATOM 6976 N N . ALA A 1 906 ? -1.119 -5.799 2.230 1.00 77.38 906 ALA A N 1
ATOM 6977 C CA . ALA A 1 906 ? -0.333 -4.725 1.623 1.00 77.38 906 ALA A CA 1
ATOM 6978 C C . ALA A 1 906 ? 1.138 -5.124 1.396 1.00 77.38 906 ALA A C 1
ATOM 6980 O O . ALA A 1 906 ? 1.723 -4.762 0.377 1.00 77.38 906 ALA A O 1
ATOM 6981 N N . THR A 1 907 ? 1.724 -5.914 2.303 1.00 79.81 907 THR A N 1
ATOM 6982 C CA . THR A 1 907 ? 3.077 -6.478 2.156 1.00 79.81 907 THR A CA 1
ATOM 6983 C C . THR A 1 907 ? 3.127 -7.511 1.029 1.00 79.81 907 THR A C 1
ATOM 6985 O O . THR A 1 907 ? 4.016 -7.455 0.186 1.00 79.81 907 THR A O 1
ATOM 6988 N N . VAL A 1 908 ? 2.146 -8.418 0.970 1.00 74.81 908 VAL A N 1
ATOM 6989 C CA . VAL A 1 908 ? 1.998 -9.432 -0.088 1.00 74.81 908 VAL A CA 1
ATOM 6990 C C . VAL A 1 908 ? 1.655 -8.781 -1.427 1.00 74.81 908 VAL A C 1
ATOM 6992 O O . VAL A 1 908 ? 2.197 -9.200 -2.442 1.00 74.81 908 VAL A O 1
ATOM 6995 N N . TYR A 1 909 ? 0.840 -7.722 -1.444 1.00 68.56 909 TYR A N 1
ATOM 6996 C CA . TYR A 1 909 ? 0.563 -6.923 -2.638 1.00 68.56 909 TYR A CA 1
ATOM 6997 C C . TYR A 1 909 ? 1.834 -6.235 -3.134 1.00 68.56 909 TYR A C 1
ATOM 6999 O O . TYR A 1 909 ? 2.216 -6.437 -4.283 1.00 68.56 909 TYR A O 1
ATOM 7007 N N . CYS A 1 910 ? 2.554 -5.519 -2.261 1.00 65.75 910 CYS A N 1
ATOM 7008 C CA . CYS A 1 910 ? 3.843 -4.925 -2.607 1.00 65.75 910 CYS A CA 1
ATOM 7009 C C . CYS A 1 910 ? 4.861 -5.978 -3.061 1.00 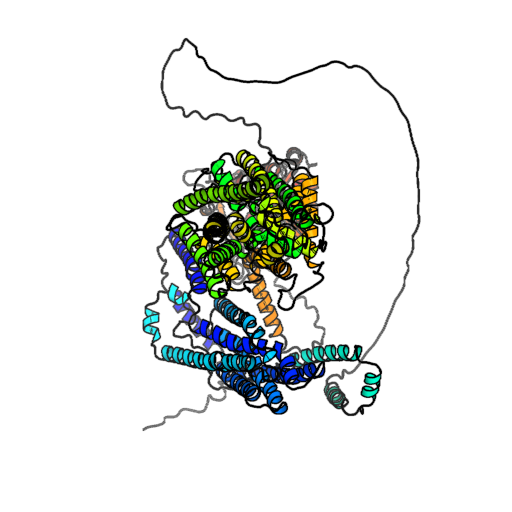65.75 910 CYS A C 1
ATOM 7011 O O . CYS A 1 910 ? 5.629 -5.703 -3.973 1.00 65.75 910 CYS A O 1
ATOM 7013 N N . GLY A 1 911 ? 4.848 -7.185 -2.489 1.00 61.34 911 GLY A N 1
ATOM 7014 C CA . GLY A 1 911 ? 5.560 -8.340 -3.032 1.00 61.34 911 GLY A CA 1
ATOM 7015 C C . GLY A 1 911 ? 5.109 -8.618 -4.464 1.00 61.34 911 GLY A C 1
ATOM 7016 O O . GLY A 1 911 ? 5.867 -8.414 -5.398 1.00 61.34 911 GLY A O 1
ATOM 7017 N N . SER A 1 912 ? 3.840 -8.965 -4.671 1.00 56.38 912 SER A N 1
ATOM 7018 C CA . SER A 1 912 ? 3.264 -9.284 -5.984 1.00 56.38 912 SER A CA 1
ATOM 7019 C C . SER A 1 912 ? 3.356 -8.179 -7.049 1.00 56.38 912 SER A C 1
ATOM 7021 O O . SER A 1 912 ? 3.174 -8.495 -8.218 1.00 56.38 912 SER A O 1
ATOM 7023 N N . VAL A 1 913 ? 3.660 -6.927 -6.670 1.00 54.53 913 VAL A N 1
ATOM 7024 C CA . VAL A 1 913 ? 3.845 -5.762 -7.558 1.00 54.53 913 VAL A CA 1
ATOM 7025 C C . VAL A 1 913 ? 5.317 -5.371 -7.726 1.00 54.53 913 VAL A C 1
ATOM 7027 O O . VAL A 1 913 ? 5.717 -5.056 -8.835 1.00 54.53 913 VAL A O 1
ATOM 7030 N N . VAL A 1 914 ? 6.168 -5.453 -6.699 1.00 49.00 914 VAL A N 1
ATOM 7031 C CA . VAL A 1 914 ? 7.624 -5.237 -6.849 1.00 49.00 914 VAL A CA 1
ATOM 7032 C C . VAL A 1 914 ? 8.263 -6.466 -7.474 1.00 49.00 914 VAL A C 1
ATOM 7034 O O . VAL A 1 914 ? 8.874 -6.363 -8.534 1.00 49.00 914 VAL A O 1
ATOM 7037 N N . THR A 1 915 ? 8.027 -7.648 -6.896 1.00 40.38 915 THR A N 1
ATOM 7038 C CA . THR A 1 915 ? 8.232 -8.912 -7.605 1.00 40.38 915 THR A CA 1
ATOM 7039 C C . THR A 1 915 ? 7.411 -8.919 -8.889 1.00 40.38 915 THR A C 1
ATOM 7041 O O . THR A 1 915 ? 7.891 -9.504 -9.834 1.00 40.38 915 THR A O 1
ATOM 7044 N N . GLY A 1 916 ? 6.259 -8.231 -8.964 1.00 36.41 916 GLY A N 1
ATOM 7045 C CA . GLY A 1 916 ? 5.392 -8.064 -10.147 1.00 36.41 916 GLY A CA 1
ATOM 7046 C C . GLY A 1 916 ? 6.014 -7.364 -11.357 1.00 36.41 916 GLY A C 1
ATOM 7047 O O . GLY A 1 916 ? 5.975 -7.912 -12.449 1.00 36.41 916 GLY A O 1
ATOM 7048 N N . SER A 1 917 ? 6.641 -6.203 -11.184 1.00 34.84 917 SER A N 1
ATOM 7049 C CA . SER A 1 917 ? 7.362 -5.508 -12.261 1.00 34.84 917 SER A CA 1
ATOM 7050 C C . SER A 1 917 ? 8.735 -6.134 -12.521 1.00 34.84 917 SER A C 1
ATOM 7052 O O . SER A 1 917 ? 9.201 -6.143 -13.654 1.00 34.84 917 SER A O 1
ATOM 7054 N N . ILE A 1 918 ? 9.350 -6.763 -11.509 1.00 34.53 918 ILE A N 1
ATOM 7055 C CA . ILE A 1 918 ? 10.445 -7.726 -11.724 1.00 34.53 918 ILE A CA 1
ATOM 7056 C C . ILE A 1 918 ? 9.930 -8.946 -12.517 1.00 34.53 918 ILE A C 1
ATOM 7058 O O . ILE A 1 918 ? 10.687 -9.561 -13.258 1.00 34.53 918 ILE A O 1
ATOM 7062 N N . ILE A 1 919 ? 8.639 -9.278 -12.425 1.00 33.41 919 ILE A N 1
ATOM 7063 C CA . ILE A 1 919 ? 7.953 -10.384 -13.106 1.00 33.41 919 ILE A CA 1
ATOM 7064 C C . ILE A 1 919 ? 7.536 -10.014 -14.524 1.00 33.41 919 ILE A C 1
ATOM 7066 O O . ILE A 1 919 ? 7.619 -10.870 -15.386 1.00 33.41 919 ILE A O 1
ATOM 7070 N N . GLU A 1 920 ? 7.181 -8.778 -14.846 1.00 30.78 920 GLU A N 1
ATOM 7071 C CA . GLU A 1 920 ? 7.037 -8.389 -16.258 1.00 30.78 920 GLU A CA 1
ATOM 7072 C C . GLU A 1 920 ? 8.387 -8.483 -16.998 1.00 30.78 920 GLU A C 1
ATOM 7074 O O . GLU A 1 920 ? 8.412 -8.731 -18.199 1.00 30.78 920 GLU A O 1
ATOM 7079 N N . VAL A 1 921 ? 9.504 -8.449 -16.257 1.00 33.75 921 VAL A N 1
ATOM 7080 C CA . VAL A 1 921 ? 10.862 -8.739 -16.750 1.00 33.75 921 VAL A CA 1
ATOM 7081 C C . VAL A 1 921 ? 11.262 -10.232 -16.629 1.00 33.75 921 VAL A C 1
ATOM 7083 O O . VAL A 1 921 ? 12.100 -10.692 -17.397 1.00 33.75 921 VAL A O 1
ATOM 7086 N N . SER A 1 922 ? 10.660 -11.033 -15.731 1.00 33.72 922 SER A N 1
ATOM 7087 C CA . SER A 1 922 ? 11.082 -12.431 -15.441 1.00 33.72 922 SER A CA 1
ATOM 7088 C C . SER A 1 922 ? 10.005 -13.528 -15.560 1.00 33.72 922 SER A C 1
ATOM 7090 O O . SER A 1 922 ? 10.302 -14.709 -15.394 1.00 33.72 922 SER A O 1
ATOM 7092 N N . ARG A 1 923 ? 8.755 -13.216 -15.926 1.00 31.09 923 ARG A N 1
ATOM 7093 C CA . ARG A 1 923 ? 7.718 -14.214 -16.263 1.00 31.09 923 ARG A CA 1
ATOM 7094 C C . ARG A 1 923 ? 7.748 -14.663 -17.713 1.00 31.09 923 ARG A C 1
ATOM 7096 O O . ARG A 1 923 ? 7.039 -15.616 -18.010 1.00 31.09 923 ARG A O 1
ATOM 7103 N N . ILE A 1 924 ? 8.589 -14.090 -18.575 1.00 38.16 924 ILE A N 1
ATOM 7104 C CA . ILE A 1 924 ? 8.933 -14.762 -19.837 1.00 38.16 924 ILE A CA 1
ATOM 7105 C C . ILE A 1 924 ? 9.525 -16.148 -19.501 1.00 38.16 924 ILE A C 1
ATOM 7107 O O . ILE A 1 924 ? 8.883 -17.142 -19.842 1.00 38.16 924 ILE A O 1
ATOM 7111 N N . PRO A 1 925 ? 10.610 -16.272 -18.703 1.00 33.78 925 PRO A N 1
ATOM 7112 C CA . PRO A 1 925 ? 11.051 -17.579 -18.228 1.00 33.78 925 PRO A CA 1
ATOM 7113 C C . PRO A 1 925 ? 10.124 -18.206 -17.173 1.00 33.78 925 PRO A C 1
ATOM 7115 O O . PRO A 1 925 ? 9.921 -19.409 -17.235 1.00 33.78 925 PRO A O 1
ATOM 7118 N N . PHE A 1 926 ? 9.503 -17.475 -16.232 1.00 31.12 926 PHE A N 1
ATOM 7119 C CA . PHE A 1 926 ? 8.725 -18.147 -15.167 1.00 31.12 926 PHE A CA 1
ATOM 7120 C C . PHE A 1 926 ? 7.316 -18.637 -15.581 1.00 31.12 926 PHE A C 1
ATOM 7122 O O . PHE A 1 926 ? 6.817 -19.598 -14.995 1.00 31.12 926 PHE A O 1
ATOM 7129 N N . ILE A 1 927 ? 6.665 -18.054 -16.601 1.00 36.81 927 ILE A N 1
ATOM 7130 C CA . ILE A 1 927 ? 5.467 -18.669 -17.215 1.00 36.81 927 ILE A CA 1
ATOM 7131 C C . ILE A 1 927 ? 5.890 -19.863 -18.068 1.00 36.81 927 ILE A C 1
ATOM 7133 O O . ILE A 1 927 ? 5.229 -20.896 -17.996 1.00 36.81 927 ILE A O 1
ATOM 7137 N N . MET A 1 928 ? 7.014 -19.773 -18.790 1.00 33.44 928 MET A N 1
ATOM 7138 C CA . MET A 1 928 ? 7.604 -20.935 -19.461 1.00 33.44 928 MET A CA 1
ATOM 7139 C C . MET A 1 928 ? 7.994 -22.035 -18.464 1.00 33.44 928 MET A C 1
ATOM 7141 O O . MET A 1 928 ? 7.786 -23.196 -18.770 1.00 33.44 928 MET A O 1
ATOM 7145 N N . ALA A 1 929 ? 8.456 -21.714 -17.253 1.00 31.16 929 ALA A N 1
ATOM 7146 C CA . ALA A 1 929 ? 8.780 -22.694 -16.214 1.00 31.16 929 ALA A CA 1
ATOM 7147 C C . ALA A 1 929 ? 7.525 -23.333 -15.598 1.00 31.16 929 ALA A C 1
ATOM 7149 O O . ALA A 1 929 ? 7.497 -24.539 -15.374 1.00 31.16 929 ALA A O 1
ATOM 7150 N N . ALA A 1 930 ? 6.453 -22.565 -15.373 1.00 32.34 930 ALA A N 1
ATOM 7151 C CA . ALA A 1 930 ? 5.171 -23.120 -14.935 1.00 32.34 930 ALA A CA 1
ATOM 7152 C C . ALA A 1 930 ? 4.514 -23.989 -16.028 1.00 32.34 930 ALA A C 1
ATOM 7154 O O . ALA A 1 930 ? 3.959 -25.045 -15.726 1.00 32.34 930 ALA A O 1
ATOM 7155 N N . ALA A 1 931 ? 4.625 -23.584 -17.298 1.00 32.22 931 ALA A N 1
ATOM 7156 C CA . ALA A 1 931 ? 4.223 -24.393 -18.445 1.00 32.22 931 ALA A CA 1
ATOM 7157 C C . ALA A 1 931 ? 5.099 -25.649 -18.579 1.00 32.22 931 ALA A C 1
ATOM 7159 O O . ALA A 1 931 ? 4.560 -26.738 -18.739 1.00 32.22 931 ALA A O 1
ATOM 7160 N N . ALA A 1 932 ? 6.417 -25.529 -18.403 1.00 30.97 932 ALA A N 1
ATOM 7161 C CA . ALA A 1 932 ? 7.360 -26.639 -18.441 1.00 30.97 932 ALA A CA 1
ATOM 7162 C C . ALA A 1 932 ? 7.108 -27.634 -17.306 1.00 30.97 932 ALA A C 1
ATOM 7164 O O . ALA A 1 932 ? 7.082 -28.822 -17.570 1.00 30.97 932 ALA A O 1
ATOM 7165 N N . VAL A 1 933 ? 6.824 -27.206 -16.072 1.00 31.48 933 VAL A N 1
ATOM 7166 C CA . VAL A 1 933 ? 6.446 -28.126 -14.978 1.00 31.48 933 VAL A CA 1
ATOM 7167 C C . VAL A 1 933 ? 5.112 -28.834 -15.271 1.00 31.48 933 VAL A C 1
ATOM 7169 O O . VAL A 1 933 ? 4.947 -30.010 -14.937 1.00 31.48 933 VAL A O 1
ATOM 7172 N N . HIS A 1 934 ? 4.181 -28.174 -15.969 1.00 34.25 934 HIS A N 1
ATOM 7173 C CA . HIS A 1 934 ? 2.939 -28.796 -16.441 1.00 34.25 934 HIS A CA 1
ATOM 7174 C C . HIS A 1 934 ? 3.154 -29.746 -17.644 1.00 34.25 934 HIS A C 1
ATOM 7176 O O . HIS A 1 934 ? 2.462 -30.757 -17.765 1.00 34.25 934 HIS A O 1
ATOM 7182 N N . GLN A 1 935 ? 4.152 -29.481 -18.495 1.00 31.69 935 GLN A N 1
ATOM 7183 C CA . GLN A 1 935 ? 4.594 -30.374 -19.575 1.00 31.69 935 GLN A CA 1
ATOM 7184 C C . GLN A 1 935 ? 5.433 -31.552 -19.053 1.00 31.69 935 GLN A C 1
ATOM 7186 O O . GLN A 1 935 ? 5.264 -32.668 -19.518 1.00 31.69 935 GLN A O 1
ATOM 7191 N N . ILE A 1 936 ? 6.275 -31.363 -18.038 1.00 31.34 936 ILE A N 1
ATOM 7192 C CA . ILE A 1 936 ? 7.080 -32.417 -17.395 1.00 31.34 936 ILE A CA 1
ATOM 7193 C C . ILE A 1 936 ? 6.166 -33.431 -16.693 1.00 31.34 936 ILE A C 1
ATOM 7195 O O . ILE A 1 936 ? 6.435 -34.628 -16.723 1.00 31.34 936 ILE A O 1
ATOM 7199 N N . THR A 1 937 ? 5.031 -32.982 -16.146 1.00 28.16 937 THR A N 1
ATOM 7200 C CA . THR A 1 937 ? 3.991 -33.865 -15.586 1.00 28.16 937 THR A CA 1
ATOM 7201 C C . THR A 1 937 ? 3.068 -34.512 -16.632 1.00 28.16 937 THR A C 1
ATOM 7203 O O . THR A 1 937 ? 2.188 -35.280 -16.250 1.00 28.16 937 THR A O 1
ATOM 7206 N N . THR A 1 938 ? 3.255 -34.253 -17.935 1.00 31.86 938 THR A N 1
ATOM 7207 C CA . THR A 1 938 ? 2.444 -34.849 -19.021 1.00 31.86 938 THR A CA 1
ATOM 7208 C C . THR A 1 938 ? 3.244 -35.491 -20.165 1.00 31.86 938 THR A C 1
ATOM 7210 O O . THR A 1 938 ? 2.689 -36.315 -20.883 1.00 31.86 938 THR A O 1
ATOM 7213 N N . GLY A 1 939 ? 4.532 -35.177 -20.328 1.00 27.75 939 GLY A N 1
ATOM 7214 C CA . GLY A 1 939 ? 5.405 -35.726 -21.376 1.00 27.75 939 GLY A CA 1
ATOM 7215 C C . GLY A 1 939 ? 6.233 -36.947 -20.958 1.00 27.75 939 GLY A C 1
ATOM 7216 O O . GLY A 1 939 ? 6.770 -37.642 -21.814 1.00 27.75 939 GLY A O 1
ATOM 7217 N N . ALA A 1 940 ? 6.337 -37.237 -19.659 1.00 26.00 940 ALA A N 1
ATOM 7218 C CA . ALA A 1 940 ? 7.172 -38.315 -19.135 1.00 26.00 940 ALA A CA 1
ATOM 7219 C C . ALA A 1 940 ? 6.367 -39.590 -18.815 1.00 26.00 940 ALA A C 1
ATOM 7221 O O . ALA A 1 940 ? 6.136 -39.881 -17.646 1.00 26.00 940 ALA A O 1
ATOM 7222 N N . PHE A 1 941 ? 5.942 -40.332 -19.849 1.00 26.52 941 PHE A N 1
ATOM 7223 C CA . PHE A 1 941 ? 6.039 -41.808 -19.917 1.00 26.52 941 PHE A CA 1
ATOM 7224 C C . PHE A 1 941 ? 5.522 -42.355 -21.265 1.00 26.52 941 PHE A C 1
ATOM 7226 O O . PHE A 1 941 ? 4.417 -42.883 -21.375 1.00 26.52 941 PHE A O 1
ATOM 7233 N N . GLY A 1 942 ? 6.369 -42.269 -22.290 1.00 24.27 942 GLY A N 1
ATOM 7234 C CA . GLY A 1 942 ? 6.263 -43.030 -23.537 1.00 24.27 942 GLY A CA 1
ATOM 7235 C C . GLY A 1 942 ? 7.660 -43.521 -23.915 1.00 24.27 942 GLY A C 1
ATOM 7236 O O . GLY A 1 942 ? 8.580 -42.712 -23.965 1.00 24.27 942 GLY A O 1
ATOM 7237 N N . SER A 1 943 ? 7.828 -44.837 -24.085 1.00 25.48 943 SER A N 1
ATOM 7238 C CA . SER A 1 943 ? 9.105 -45.516 -24.388 1.00 25.48 943 SER A CA 1
ATOM 7239 C C . SER A 1 943 ? 10.326 -45.078 -23.554 1.00 25.48 943 SER A C 1
ATOM 7241 O O . SER A 1 943 ? 11.217 -44.384 -24.037 1.00 25.48 943 SER A O 1
ATOM 7243 N N . LEU A 1 944 ? 10.424 -45.600 -22.328 1.00 24.92 944 LEU A N 1
ATOM 7244 C CA . LEU A 1 944 ? 11.716 -45.885 -21.694 1.00 24.92 944 LEU A CA 1
ATOM 7245 C C . LEU A 1 944 ? 11.729 -47.365 -21.294 1.00 24.92 944 LEU A C 1
ATOM 7247 O O . LEU A 1 944 ? 10.991 -47.771 -20.398 1.00 24.92 944 LEU A O 1
ATOM 7251 N N . GLN A 1 945 ? 12.549 -48.168 -21.970 1.00 29.38 945 GLN A N 1
ATOM 7252 C CA . GLN A 1 945 ? 12.814 -49.560 -21.611 1.00 29.38 945 GLN A CA 1
ATOM 7253 C C . GLN A 1 945 ? 14.315 -49.838 -21.738 1.00 29.38 945 GLN A C 1
ATOM 7255 O O . GLN A 1 945 ? 14.903 -49.540 -22.770 1.00 29.38 945 GLN A O 1
ATOM 7260 N N . SER A 1 946 ? 14.891 -50.379 -20.658 1.00 25.98 946 SER A N 1
ATOM 7261 C CA . SER A 1 946 ? 16.201 -51.054 -20.572 1.00 25.98 946 SER A CA 1
ATOM 7262 C C . SER A 1 946 ? 17.338 -50.516 -21.457 1.00 25.98 946 SER A C 1
ATOM 7264 O O . SER A 1 946 ? 17.532 -50.959 -22.587 1.00 25.98 946 SER A O 1
ATOM 7266 N N . ILE A 1 947 ? 18.173 -49.661 -20.862 1.00 29.50 947 ILE A N 1
ATOM 7267 C CA . ILE A 1 947 ? 19.600 -49.600 -21.208 1.00 29.50 947 ILE A CA 1
ATOM 7268 C C . ILE A 1 947 ? 20.222 -50.943 -20.810 1.00 29.50 947 ILE A C 1
ATOM 7270 O O . ILE A 1 947 ? 20.034 -51.341 -19.666 1.00 29.50 947 ILE A O 1
ATOM 7274 N N . ASP A 1 948 ? 20.976 -51.584 -21.706 1.00 25.72 948 ASP A N 1
ATOM 7275 C CA . ASP A 1 948 ? 22.064 -52.507 -21.344 1.00 25.72 948 ASP A CA 1
ATOM 7276 C C . ASP A 1 948 ? 22.960 -52.804 -22.562 1.00 25.72 948 ASP A C 1
ATOM 7278 O O . ASP A 1 948 ? 22.656 -53.671 -23.381 1.00 25.72 948 ASP A O 1
ATOM 7282 N N . ASN A 1 949 ? 24.053 -52.041 -22.701 1.00 24.30 949 ASN A N 1
ATOM 7283 C CA . ASN A 1 949 ? 25.400 -52.503 -23.085 1.00 24.30 949 ASN A CA 1
ATOM 7284 C C . ASN A 1 949 ? 26.379 -51.306 -23.187 1.00 24.30 949 ASN A C 1
ATOM 7286 O O . ASN A 1 949 ? 25.957 -50.197 -23.527 1.00 24.30 949 ASN A O 1
ATOM 7290 N N . PRO A 1 950 ? 27.684 -51.494 -22.907 1.00 28.20 950 PRO A N 1
ATOM 7291 C CA . PRO A 1 950 ? 28.664 -50.410 -22.904 1.00 28.20 950 PRO A CA 1
ATOM 7292 C C . PRO A 1 950 ? 29.139 -50.075 -24.325 1.00 28.20 950 PRO A C 1
ATOM 7294 O O . PRO A 1 950 ? 30.102 -50.653 -24.831 1.00 28.20 950 PRO A O 1
ATOM 7297 N N . VAL A 1 951 ? 28.485 -49.107 -24.971 1.00 25.06 951 VAL A N 1
ATOM 7298 C CA . VAL A 1 951 ? 29.012 -48.500 -26.204 1.00 25.06 951 VAL A CA 1
ATOM 7299 C C . VAL A 1 951 ? 30.291 -47.732 -25.863 1.00 25.06 951 VAL A C 1
ATOM 7301 O O . VAL A 1 951 ? 30.328 -46.957 -24.906 1.00 25.06 951 VAL A O 1
ATOM 7304 N N . GLN A 1 952 ? 31.356 -47.985 -26.623 1.00 23.31 952 GLN A N 1
ATOM 7305 C CA . GLN A 1 952 ? 32.657 -47.350 -26.419 1.00 23.31 952 GLN A CA 1
ATOM 7306 C C . GLN A 1 952 ? 32.580 -45.837 -26.660 1.00 23.31 952 GLN A C 1
ATOM 7308 O O . GLN A 1 952 ? 31.736 -45.355 -27.415 1.00 23.31 952 GLN A O 1
ATOM 7313 N N . VAL A 1 953 ? 33.506 -45.084 -26.059 1.00 26.00 953 VAL A N 1
ATOM 7314 C CA . VAL A 1 953 ? 33.707 -43.669 -26.399 1.00 26.00 953 VAL A CA 1
ATOM 7315 C C . VAL A 1 953 ? 34.396 -43.594 -27.762 1.00 26.00 953 VAL A C 1
ATOM 7317 O O . VAL A 1 953 ? 35.609 -43.404 -27.853 1.00 26.00 953 VAL A O 1
ATOM 7320 N N . GLU A 1 954 ? 33.621 -43.756 -28.835 1.00 25.77 954 GLU A N 1
ATOM 7321 C CA . GLU A 1 954 ? 34.055 -43.313 -30.154 1.00 25.77 954 GLU A CA 1
ATOM 7322 C C . GLU A 1 954 ? 34.255 -41.798 -30.102 1.00 25.77 954 GLU A C 1
ATOM 7324 O O . GLU A 1 954 ? 33.327 -41.023 -29.857 1.00 25.77 954 GLU A O 1
ATOM 7329 N N . THR A 1 955 ? 35.494 -41.365 -30.320 1.00 29.62 955 THR A N 1
ATOM 7330 C CA . THR A 1 955 ? 35.835 -39.953 -30.466 1.00 29.62 955 THR A CA 1
ATOM 7331 C C . THR A 1 955 ? 35.223 -39.438 -31.763 1.00 29.62 955 THR A C 1
ATOM 7333 O O . THR A 1 955 ? 35.830 -39.557 -32.831 1.00 29.62 955 THR A O 1
ATOM 7336 N N . SER A 1 956 ? 34.009 -38.892 -31.684 1.00 27.78 956 SER A N 1
ATOM 7337 C CA . SER A 1 956 ? 33.320 -38.327 -32.839 1.00 27.78 956 SER A CA 1
ATOM 7338 C C . SER A 1 956 ? 34.143 -37.174 -33.417 1.00 27.78 956 SER A C 1
ATOM 7340 O O . SER A 1 956 ? 34.333 -36.125 -32.798 1.00 27.78 956 SER A O 1
ATOM 7342 N N . ASN A 1 957 ? 34.673 -37.387 -34.622 1.00 30.78 957 ASN A N 1
ATOM 7343 C CA . ASN A 1 957 ? 35.410 -36.364 -35.349 1.00 30.78 957 ASN A CA 1
ATOM 7344 C C . ASN A 1 957 ? 34.442 -35.250 -35.762 1.00 30.78 957 ASN A C 1
ATOM 7346 O O . ASN A 1 957 ? 33.817 -35.320 -36.820 1.00 30.78 957 ASN A O 1
ATOM 7350 N N . ALA A 1 958 ? 34.351 -34.199 -34.945 1.00 32.50 958 ALA A N 1
ATOM 7351 C CA . ALA A 1 958 ? 33.871 -32.910 -35.422 1.00 32.50 958 ALA A CA 1
ATOM 7352 C C . ALA A 1 958 ? 34.708 -32.502 -36.653 1.00 32.50 958 ALA A C 1
ATOM 7354 O O . ALA A 1 958 ? 35.928 -32.719 -36.648 1.00 32.50 958 ALA A O 1
ATOM 7355 N N . PRO A 1 959 ? 34.097 -31.937 -37.709 1.00 37.22 959 PRO A N 1
ATOM 7356 C CA . PRO A 1 959 ? 34.826 -31.572 -38.913 1.00 37.22 959 PRO A CA 1
ATOM 7357 C C . PRO A 1 959 ? 35.869 -30.506 -38.572 1.00 37.22 959 PRO A C 1
ATOM 7359 O O . PRO A 1 959 ? 35.538 -29.353 -38.294 1.00 37.22 959 PRO A O 1
ATOM 7362 N N . LYS A 1 960 ? 37.150 -30.892 -38.592 1.00 40.25 960 LYS A N 1
ATOM 7363 C CA . LYS A 1 960 ? 38.252 -29.930 -38.572 1.00 40.25 960 LYS A CA 1
ATOM 7364 C C . LYS A 1 960 ? 38.136 -29.093 -39.839 1.00 40.25 960 LYS A C 1
ATOM 7366 O O . LYS A 1 960 ? 38.368 -29.624 -40.925 1.00 40.25 960 LYS A O 1
ATOM 7371 N N . LEU A 1 961 ? 37.811 -27.806 -39.705 1.00 52.81 961 LEU A N 1
ATOM 7372 C CA . LEU A 1 961 ? 38.012 -26.872 -40.807 1.00 52.81 961 LEU A CA 1
ATOM 7373 C C . LEU A 1 961 ? 39.494 -26.939 -41.189 1.00 52.81 961 LEU A C 1
ATOM 7375 O O . LEU A 1 961 ? 40.377 -26.800 -40.339 1.00 52.81 961 LEU A O 1
ATOM 7379 N N . SER A 1 962 ? 39.769 -27.209 -42.461 1.00 53.69 962 SER A N 1
ATOM 7380 C CA . SER A 1 962 ? 41.121 -27.125 -42.997 1.00 53.69 962 SER A CA 1
ATOM 7381 C C . SER A 1 962 ? 41.577 -25.672 -42.945 1.00 53.69 962 SER A C 1
ATOM 7383 O O . SER A 1 962 ? 40.851 -24.796 -43.421 1.00 53.69 962 SER A O 1
ATOM 7385 N N . ARG A 1 963 ? 42.777 -25.434 -42.401 1.00 67.75 963 ARG A N 1
ATOM 7386 C CA . ARG A 1 963 ? 43.430 -24.119 -42.412 1.00 67.75 963 ARG A CA 1
ATOM 7387 C C . ARG A 1 963 ? 43.415 -23.551 -43.832 1.00 67.75 963 ARG A C 1
ATOM 7389 O O . ARG A 1 963 ? 43.916 -24.206 -44.747 1.00 67.75 963 ARG A O 1
ATOM 7396 N N . HIS A 1 964 ? 42.870 -22.353 -44.000 1.00 80.69 964 HIS A N 1
ATOM 7397 C CA . HIS A 1 964 ? 42.788 -21.666 -45.285 1.00 80.69 964 HIS A CA 1
ATOM 7398 C C . HIS A 1 964 ? 42.825 -20.153 -45.068 1.00 80.69 964 HIS A C 1
ATOM 7400 O O . HIS A 1 964 ? 42.233 -19.651 -44.122 1.00 80.69 964 HIS A O 1
ATOM 7406 N N . ASP A 1 965 ? 43.510 -19.425 -45.943 1.00 89.12 965 ASP A N 1
ATOM 7407 C CA . ASP A 1 965 ? 43.481 -17.963 -45.920 1.00 89.12 965 ASP A CA 1
ATOM 7408 C C . ASP A 1 965 ? 42.233 -17.478 -46.686 1.00 89.12 965 ASP A C 1
ATOM 7410 O O . ASP A 1 965 ? 41.867 -18.062 -47.710 1.00 89.12 965 ASP A O 1
ATOM 7414 N N . VAL A 1 966 ? 41.563 -16.429 -46.201 1.00 89.50 966 VAL A N 1
ATOM 7415 C CA . VAL A 1 966 ? 40.275 -15.961 -46.748 1.00 89.50 966 VAL A CA 1
ATOM 7416 C C . VAL A 1 966 ? 40.464 -14.690 -47.570 1.00 89.50 966 VAL A C 1
ATOM 7418 O O . VAL A 1 966 ? 40.899 -13.666 -47.043 1.00 89.50 966 VAL A O 1
ATOM 7421 N N . GLU A 1 967 ? 40.065 -14.709 -48.843 1.00 90.56 967 GLU A N 1
ATOM 7422 C CA . GLU A 1 967 ? 39.848 -13.476 -49.608 1.00 90.56 967 GLU A CA 1
ATOM 7423 C C . GLU A 1 967 ? 38.455 -12.905 -49.321 1.00 90.56 967 GLU A C 1
A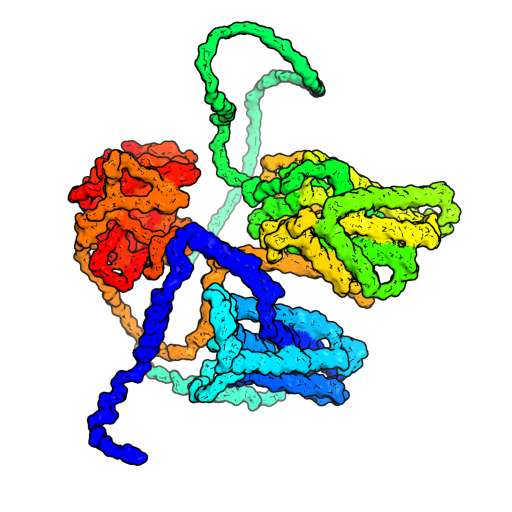TOM 7425 O O . GLU A 1 967 ? 37.435 -13.548 -49.565 1.00 90.56 967 GLU A O 1
ATOM 7430 N N . THR A 1 968 ? 38.401 -11.674 -48.816 1.00 91.69 968 THR A N 1
ATOM 7431 C CA . THR A 1 968 ? 37.147 -10.978 -48.493 1.00 91.69 968 THR A CA 1
ATOM 7432 C C . THR A 1 968 ? 37.316 -9.462 -48.629 1.00 91.69 968 THR A C 1
ATOM 7434 O O . THR A 1 968 ? 38.400 -8.974 -48.947 1.00 91.69 968 THR A O 1
ATOM 7437 N N . SER A 1 969 ? 36.249 -8.696 -48.401 1.00 90.56 969 SER A N 1
ATOM 7438 C CA . SER A 1 969 ? 36.279 -7.229 -48.416 1.00 90.56 969 SER A CA 1
ATOM 7439 C C . SER A 1 969 ? 36.230 -6.666 -46.996 1.00 90.56 969 SER A C 1
ATOM 7441 O O . SER A 1 969 ? 35.302 -6.966 -46.247 1.00 90.56 969 SER A O 1
ATOM 7443 N N . LEU A 1 970 ? 37.184 -5.800 -46.642 1.00 91.75 970 LEU A N 1
ATOM 7444 C CA . LEU A 1 970 ? 37.161 -5.031 -45.393 1.00 91.75 970 LEU A CA 1
ATOM 7445 C C . LEU A 1 970 ? 36.811 -3.562 -45.646 1.00 91.75 970 LEU A C 1
ATOM 7447 O O . LEU A 1 970 ? 37.229 -2.966 -46.638 1.00 91.75 970 LEU A O 1
ATOM 7451 N N . ASN A 1 971 ? 36.053 -2.981 -44.715 1.00 92.69 971 ASN A N 1
ATOM 7452 C CA . ASN A 1 971 ? 35.511 -1.628 -44.824 1.00 92.69 971 ASN A CA 1
ATOM 7453 C C . ASN A 1 971 ? 36.380 -0.632 -44.043 1.00 92.69 971 ASN A C 1
ATOM 7455 O O . ASN A 1 971 ? 36.355 -0.600 -42.807 1.00 92.69 971 ASN A O 1
ATOM 7459 N N . TYR A 1 972 ? 37.139 0.174 -44.781 1.00 91.81 972 TYR A N 1
ATOM 7460 C CA . TYR A 1 972 ? 38.046 1.207 -44.282 1.00 91.81 972 TYR A CA 1
ATOM 7461 C C . TYR A 1 972 ? 37.378 2.591 -44.233 1.00 91.81 972 TYR A C 1
ATOM 7463 O O . TYR A 1 972 ? 36.281 2.805 -44.747 1.00 91.81 972 TYR A O 1
ATOM 7471 N N . PHE A 1 973 ? 38.035 3.551 -43.588 1.00 89.56 973 PHE A N 1
ATOM 7472 C CA . PHE A 1 973 ? 37.582 4.935 -43.479 1.00 89.56 973 PHE A CA 1
ATOM 7473 C C . PHE A 1 973 ? 37.598 5.660 -44.833 1.00 89.56 973 PHE A C 1
ATOM 7475 O O . PHE A 1 973 ? 38.676 5.856 -45.394 1.00 89.56 973 PHE A O 1
ATOM 7482 N N . LYS A 1 974 ? 36.431 6.139 -45.293 1.00 88.06 974 LYS A N 1
ATOM 7483 C CA . LYS A 1 974 ? 36.344 7.090 -46.410 1.00 88.06 974 LYS A CA 1
ATOM 7484 C C . LYS A 1 974 ? 36.630 8.521 -45.912 1.00 88.06 974 LYS A C 1
ATOM 7486 O O . LYS A 1 974 ? 35.921 8.972 -45.010 1.00 88.06 974 LYS A O 1
ATOM 7491 N N . PRO A 1 975 ? 37.596 9.261 -46.488 1.00 83.31 975 PRO A N 1
ATOM 7492 C CA . PRO A 1 975 ? 37.764 10.693 -46.232 1.00 83.31 975 PRO A CA 1
ATOM 7493 C C . PRO A 1 975 ? 36.569 11.527 -46.723 1.00 83.31 975 PRO A C 1
ATOM 7495 O O . PRO A 1 975 ? 35.943 11.195 -47.730 1.00 83.31 975 PRO A O 1
ATOM 7498 N N . ASN A 1 976 ? 36.281 12.646 -46.055 1.00 81.75 976 ASN A N 1
ATOM 7499 C CA . ASN A 1 976 ? 35.260 13.586 -46.520 1.00 81.75 976 ASN A CA 1
ATOM 7500 C C . ASN A 1 976 ? 35.723 14.296 -47.808 1.00 81.75 976 ASN A C 1
ATOM 7502 O O . ASN A 1 976 ? 36.888 14.673 -47.935 1.00 81.75 976 ASN A O 1
ATOM 7506 N N . GLU A 1 977 ? 34.804 14.508 -48.753 1.00 76.75 977 GLU A N 1
ATOM 7507 C CA . GLU A 1 977 ? 35.105 15.045 -50.096 1.00 76.75 977 GLU A CA 1
ATOM 7508 C C . GLU A 1 977 ? 35.506 16.535 -50.089 1.00 76.75 977 GLU A C 1
ATOM 7510 O O . GLU A 1 977 ? 36.113 17.019 -51.040 1.00 76.75 977 GLU A O 1
ATOM 7515 N N . ASP A 1 978 ? 35.230 17.247 -48.993 1.00 75.19 978 ASP A N 1
ATOM 7516 C CA . ASP A 1 978 ? 35.667 18.622 -48.720 1.00 75.19 978 ASP A CA 1
ATOM 7517 C C . ASP A 1 978 ? 36.993 18.705 -47.931 1.00 75.19 978 ASP A C 1
ATOM 7519 O O . ASP A 1 978 ? 37.469 19.798 -47.626 1.00 75.19 978 ASP A O 1
ATOM 7523 N N . GLY A 1 979 ? 37.589 17.561 -47.569 1.00 70.81 979 GLY A N 1
ATOM 7524 C CA . GLY A 1 979 ? 38.790 17.483 -46.734 1.00 70.81 979 GLY A CA 1
ATOM 7525 C C . GLY A 1 979 ? 38.568 17.787 -45.245 1.00 70.81 979 GLY A C 1
ATOM 7526 O O . GLY A 1 979 ? 39.544 17.903 -44.501 1.00 70.81 979 GLY A O 1
ATOM 7527 N N . SER A 1 980 ? 37.319 17.920 -44.785 1.00 75.31 980 SER A N 1
ATOM 7528 C CA . SER A 1 980 ? 37.010 18.169 -43.372 1.00 75.31 980 SER A CA 1
ATOM 7529 C C . SER A 1 980 ? 37.328 16.957 -42.474 1.00 75.31 980 SER A C 1
ATOM 7531 O O . SER A 1 980 ? 37.298 15.807 -42.929 1.00 75.31 980 SER A O 1
ATOM 7533 N N . PRO A 1 981 ? 37.635 17.170 -41.176 1.00 74.19 981 PRO A N 1
ATOM 7534 C CA . PRO A 1 981 ? 37.803 16.071 -40.230 1.00 74.19 981 PRO A CA 1
ATOM 7535 C C . PRO A 1 981 ? 36.482 15.304 -40.033 1.00 74.19 981 PRO A C 1
ATOM 7537 O O . PRO A 1 981 ? 35.402 15.901 -40.109 1.00 74.19 981 PRO A O 1
ATOM 7540 N N . PRO A 1 982 ? 36.535 13.994 -39.728 1.00 79.38 982 PRO A N 1
ATOM 7541 C CA . PRO A 1 982 ? 35.331 13.192 -39.550 1.00 79.38 982 PRO A CA 1
ATOM 7542 C C . PRO A 1 982 ? 34.464 13.730 -38.408 1.00 79.38 982 PRO A C 1
ATOM 7544 O O . PRO A 1 982 ? 34.950 13.967 -37.301 1.00 79.38 982 PRO A O 1
ATOM 7547 N N . HIS A 1 983 ? 33.162 13.878 -38.663 1.00 79.25 983 HIS A N 1
ATOM 7548 C CA . HIS A 1 983 ? 32.209 14.373 -37.669 1.00 79.25 983 HIS A CA 1
ATOM 7549 C C . HIS A 1 983 ? 32.217 13.528 -36.375 1.00 79.25 983 HIS A C 1
ATOM 7551 O O . HIS A 1 983 ? 32.476 12.323 -36.432 1.00 79.25 983 HIS A O 1
ATOM 7557 N N . PRO A 1 984 ? 31.908 14.110 -35.203 1.00 81.75 984 PRO A N 1
ATOM 7558 C CA . PRO A 1 984 ? 31.773 13.361 -33.953 1.00 81.75 984 PRO A CA 1
ATOM 7559 C C . PRO A 1 984 ? 30.601 12.366 -33.974 1.00 81.75 984 PRO A C 1
ATOM 7561 O O . PRO A 1 984 ? 29.489 12.704 -34.378 1.00 81.75 984 PRO A O 1
ATOM 7564 N N . THR A 1 985 ? 30.825 11.153 -33.459 1.00 78.94 985 THR A N 1
ATOM 7565 C CA . THR A 1 985 ? 29.739 10.228 -33.089 1.00 78.94 985 THR A CA 1
ATOM 7566 C C . THR A 1 985 ? 29.159 10.666 -31.745 1.00 78.94 985 THR A C 1
ATOM 7568 O O . THR A 1 985 ? 29.900 10.798 -30.773 1.00 78.94 985 THR A O 1
ATOM 7571 N N . TYR A 1 986 ? 27.843 10.834 -31.650 1.00 78.31 986 TYR A N 1
ATOM 7572 C CA . TYR A 1 986 ? 27.134 11.161 -30.413 1.00 78.31 986 TYR A CA 1
ATOM 7573 C C . TYR A 1 986 ? 26.440 9.915 -29.858 1.00 78.31 986 TYR A C 1
ATOM 7575 O O . TYR A 1 986 ? 25.563 9.334 -30.495 1.00 78.31 986 TYR A O 1
ATOM 7583 N N . VAL A 1 987 ? 26.813 9.493 -28.650 1.00 65.94 987 VAL A N 1
ATOM 7584 C CA . VAL A 1 987 ? 26.386 8.201 -28.075 1.00 65.94 987 VAL A CA 1
ATOM 7585 C C . VAL A 1 987 ? 24.874 8.133 -27.811 1.00 65.94 987 VAL A C 1
ATOM 7587 O O . VAL A 1 987 ? 24.286 7.050 -27.811 1.00 65.94 987 VAL A O 1
ATOM 7590 N N . ASP A 1 988 ? 24.212 9.277 -27.640 1.00 70.31 988 ASP A N 1
ATOM 7591 C CA . ASP A 1 988 ? 22.758 9.401 -27.543 1.00 70.31 988 ASP A CA 1
ATOM 7592 C C . ASP A 1 988 ? 22.041 9.313 -28.908 1.00 70.31 988 ASP A C 1
ATOM 7594 O O . ASP A 1 988 ? 20.941 8.751 -28.949 1.00 70.31 988 ASP A O 1
ATOM 7598 N N . ARG A 1 989 ? 22.677 9.726 -30.017 1.00 71.19 989 ARG A N 1
ATOM 7599 C CA . ARG A 1 989 ? 22.089 9.843 -31.371 1.00 71.19 989 ARG A CA 1
ATOM 7600 C C . ARG A 1 989 ? 22.540 8.713 -32.318 1.00 71.19 989 ARG A C 1
ATOM 7602 O O . ARG A 1 989 ? 23.637 8.796 -32.881 1.00 71.19 989 ARG A O 1
ATOM 7609 N N . PRO A 1 990 ? 21.744 7.643 -32.501 1.00 60.47 990 PRO A N 1
ATOM 7610 C CA . PRO A 1 990 ? 22.160 6.471 -33.270 1.00 60.47 990 PRO A CA 1
ATOM 7611 C C . PRO A 1 990 ? 22.461 6.777 -34.745 1.00 60.47 990 PRO A C 1
ATOM 7613 O O . PRO A 1 990 ? 23.343 6.126 -35.296 1.00 60.47 990 PRO A O 1
ATOM 7616 N N . GLU A 1 991 ? 21.837 7.798 -35.346 1.00 62.41 991 GLU A N 1
ATOM 7617 C CA . GLU A 1 991 ? 22.125 8.242 -36.726 1.00 62.41 991 GLU A CA 1
ATOM 7618 C C . GLU A 1 991 ? 23.623 8.528 -36.958 1.00 62.41 991 GLU A C 1
ATOM 7620 O O . GLU A 1 991 ? 24.144 8.337 -38.048 1.00 62.41 991 GLU A O 1
ATOM 7625 N N . THR A 1 992 ? 24.344 8.963 -35.919 1.00 70.12 992 THR A N 1
ATOM 7626 C CA . THR A 1 992 ? 25.745 9.419 -36.022 1.00 70.12 992 THR A CA 1
ATOM 7627 C C . THR A 1 992 ? 26.785 8.287 -36.056 1.00 70.12 992 THR A C 1
ATOM 7629 O O . THR A 1 992 ? 27.989 8.542 -36.151 1.00 70.12 992 THR A O 1
ATOM 7632 N N . TYR A 1 993 ? 26.338 7.030 -35.964 1.00 64.69 993 TYR A N 1
ATOM 7633 C CA . TYR A 1 993 ? 27.190 5.839 -36.066 1.00 64.69 993 TYR A CA 1
ATOM 7634 C C . TYR A 1 993 ? 27.396 5.380 -37.518 1.00 64.69 993 TYR A C 1
ATOM 7636 O O . TYR A 1 993 ? 28.446 4.795 -37.835 1.00 64.69 993 TYR A O 1
ATOM 7644 N N . GLU A 1 994 ? 26.412 5.650 -38.379 1.00 65.81 994 GLU A N 1
ATOM 7645 C CA . GLU A 1 994 ? 26.471 5.406 -39.818 1.00 65.81 994 GLU A CA 1
ATOM 7646 C C . GLU A 1 994 ? 27.444 6.391 -40.468 1.00 65.81 994 GLU A C 1
ATOM 7648 O O . GLU A 1 994 ? 27.449 7.587 -40.175 1.00 65.81 994 GLU A O 1
ATOM 7653 N N . ARG A 1 995 ? 28.338 5.865 -41.308 1.00 70.06 995 ARG A N 1
ATOM 7654 C CA . ARG A 1 995 ? 29.393 6.627 -41.984 1.00 70.06 995 ARG A CA 1
ATOM 7655 C C . ARG A 1 995 ? 29.717 5.966 -43.317 1.00 70.06 995 ARG A C 1
ATOM 7657 O O . ARG A 1 995 ? 29.711 4.732 -43.357 1.00 70.06 995 ARG A O 1
ATOM 7664 N N . PRO A 1 996 ? 30.068 6.736 -44.361 1.00 77.00 996 PRO A N 1
ATOM 7665 C CA . PRO A 1 996 ? 30.645 6.162 -45.564 1.00 77.00 996 PRO A CA 1
ATOM 7666 C C . PRO A 1 996 ? 31.953 5.431 -45.233 1.00 77.00 996 PRO A C 1
ATOM 7668 O O . PRO A 1 996 ? 32.715 5.827 -44.345 1.00 77.00 996 PRO A O 1
ATOM 7671 N N . PHE A 1 997 ? 32.200 4.353 -45.963 1.00 85.75 997 PHE A N 1
ATOM 7672 C CA . PHE A 1 997 ? 33.401 3.535 -45.886 1.00 85.75 997 PHE A CA 1
ATOM 7673 C C . PHE A 1 997 ? 33.832 3.143 -47.298 1.00 85.75 997 PHE A C 1
ATOM 7675 O O . PHE A 1 997 ? 33.025 3.171 -48.227 1.00 85.75 997 PHE A O 1
ATOM 7682 N N . GLU A 1 998 ? 35.095 2.765 -47.452 1.00 89.38 998 GLU A N 1
ATOM 7683 C CA . GLU A 1 998 ? 35.631 2.225 -48.701 1.00 89.38 998 GLU A CA 1
ATOM 7684 C C . GLU A 1 998 ? 35.931 0.736 -48.500 1.00 89.38 998 GLU A C 1
ATOM 7686 O O . GLU A 1 998 ? 36.660 0.348 -47.583 1.00 89.38 998 GLU A O 1
ATOM 7691 N N . SER A 1 999 ? 35.298 -0.115 -49.310 1.00 89.94 999 SER A N 1
ATOM 7692 C CA . SER A 1 999 ? 35.442 -1.571 -49.238 1.00 89.94 999 SER A CA 1
ATOM 7693 C C . SER A 1 999 ? 36.601 -2.029 -50.117 1.00 89.94 999 SER A C 1
ATOM 7695 O O . SER A 1 999 ? 36.526 -1.935 -51.342 1.00 89.94 999 SER A O 1
ATOM 7697 N N . HIS A 1 1000 ? 37.652 -2.568 -49.506 1.00 91.56 1000 HIS A N 1
ATOM 7698 C CA . HIS A 1 1000 ? 38.827 -3.074 -50.214 1.00 91.56 1000 HIS A CA 1
ATOM 7699 C C . HIS A 1 1000 ? 38.952 -4.585 -50.045 1.00 91.56 1000 HIS A C 1
ATOM 7701 O O . HIS A 1 1000 ? 38.833 -5.098 -48.931 1.00 91.56 1000 HIS A O 1
ATOM 7707 N N . LYS A 1 1001 ? 39.227 -5.290 -51.149 1.00 90.38 1001 LYS A N 1
ATOM 7708 C CA . LYS A 1 1001 ? 39.585 -6.711 -51.108 1.00 90.38 1001 LYS A CA 1
ATOM 7709 C C . LYS A 1 1001 ? 40.929 -6.891 -50.408 1.00 90.38 1001 LYS A C 1
ATOM 7711 O O . LYS A 1 1001 ? 41.892 -6.213 -50.758 1.00 90.38 1001 LYS A O 1
ATOM 7716 N N . VAL A 1 1002 ? 40.991 -7.828 -49.470 1.00 92.25 1002 VAL A N 1
ATOM 7717 C CA . VAL A 1 1002 ? 42.207 -8.234 -48.759 1.00 92.25 1002 VAL A CA 1
ATOM 7718 C C . VAL A 1 1002 ? 42.213 -9.747 -48.542 1.00 92.25 1002 VAL A C 1
ATOM 7720 O O . VAL A 1 1002 ? 41.158 -10.381 -48.479 1.00 92.25 1002 VAL A O 1
ATOM 7723 N N . THR A 1 1003 ? 43.406 -10.312 -48.379 1.00 92.81 1003 THR A N 1
ATOM 7724 C CA . THR A 1 1003 ? 43.600 -11.692 -47.923 1.00 92.81 1003 THR A CA 1
ATOM 7725 C C . THR A 1 1003 ? 43.839 -11.685 -46.412 1.00 92.81 1003 THR A C 1
ATOM 7727 O O . THR A 1 1003 ? 44.741 -10.997 -45.931 1.00 92.81 1003 THR A O 1
ATOM 7730 N N . ILE A 1 1004 ? 43.035 -12.437 -45.663 1.00 94.00 1004 ILE A N 1
ATOM 7731 C CA . ILE A 1 1004 ? 43.128 -12.581 -44.206 1.00 94.00 1004 ILE A CA 1
ATOM 7732 C C . ILE A 1 1004 ? 43.721 -13.960 -43.909 1.00 94.00 1004 ILE A C 1
ATOM 7734 O O . ILE A 1 1004 ? 43.134 -14.979 -44.268 1.00 94.00 1004 ILE A O 1
ATOM 7738 N N . GLN A 1 1005 ? 44.900 -13.996 -43.289 1.00 94.00 1005 GLN A N 1
ATOM 7739 C CA . GLN A 1 1005 ? 45.668 -15.227 -43.095 1.00 94.00 1005 GLN A CA 1
ATOM 7740 C C . GLN A 1 1005 ? 45.206 -16.013 -41.866 1.00 94.00 1005 GLN A C 1
ATOM 7742 O O . GLN A 1 1005 ? 45.024 -15.436 -40.791 1.00 94.00 1005 GLN A O 1
ATOM 7747 N N . ASP A 1 1006 ? 45.089 -17.334 -41.994 1.00 92.06 1006 ASP A N 1
ATOM 7748 C CA . ASP A 1 1006 ? 44.763 -18.215 -40.873 1.00 92.06 1006 ASP A CA 1
ATOM 7749 C C . ASP A 1 1006 ? 46.024 -18.570 -40.066 1.00 92.06 1006 ASP A C 1
ATOM 7751 O O . ASP A 1 1006 ? 47.044 -19.059 -40.587 1.00 92.06 1006 ASP A O 1
ATOM 7755 N N . ILE A 1 1007 ? 45.944 -18.311 -38.761 1.00 92.19 1007 ILE A N 1
ATOM 7756 C CA . ILE A 1 1007 ? 46.989 -18.605 -37.774 1.00 92.19 1007 ILE A CA 1
ATOM 7757 C C . ILE A 1 1007 ? 46.749 -19.915 -37.015 1.00 92.19 1007 ILE A C 1
ATOM 7759 O O . ILE A 1 1007 ? 47.507 -20.227 -36.100 1.00 92.19 1007 ILE A O 1
ATOM 7763 N N . SER A 1 1008 ? 45.729 -20.695 -37.388 1.00 86.19 1008 SER A N 1
ATOM 7764 C CA . SER A 1 1008 ? 45.460 -22.017 -36.807 1.00 86.19 1008 SER A CA 1
ATOM 7765 C C . SER A 1 1008 ? 46.694 -22.930 -36.872 1.00 86.19 1008 SER A C 1
ATOM 7767 O O . SER A 1 1008 ? 47.220 -23.209 -37.953 1.00 86.19 1008 SER A O 1
ATOM 7769 N N . GLY A 1 1009 ? 47.158 -23.408 -35.716 1.00 83.25 1009 GLY A N 1
ATOM 7770 C CA . GLY A 1 1009 ? 48.387 -24.198 -35.568 1.00 83.25 1009 GLY A CA 1
ATOM 7771 C C . GLY A 1 1009 ? 49.693 -23.389 -35.580 1.00 83.25 1009 GLY A C 1
ATOM 7772 O O . GLY A 1 1009 ? 50.767 -23.986 -35.638 1.00 83.25 1009 GLY A O 1
ATOM 7773 N N . ARG A 1 1010 ? 49.612 -22.054 -35.553 1.00 89.06 1010 ARG A N 1
ATOM 7774 C CA . ARG A 1 1010 ? 50.730 -21.093 -35.488 1.00 89.06 1010 ARG A CA 1
ATOM 7775 C C . ARG A 1 1010 ? 50.524 -20.034 -34.400 1.00 89.06 1010 ARG A C 1
ATOM 7777 O O . ARG A 1 1010 ? 51.173 -18.997 -34.404 1.00 89.06 1010 ARG A O 1
ATOM 7784 N N . GLU A 1 1011 ? 49.627 -20.274 -33.448 1.00 88.56 1011 GLU A N 1
ATOM 7785 C CA . GLU A 1 1011 ? 49.192 -19.292 -32.448 1.00 88.56 1011 GLU A CA 1
ATOM 7786 C C . GLU A 1 1011 ? 50.350 -18.772 -31.578 1.00 88.56 1011 GLU A C 1
ATOM 7788 O O . GLU A 1 1011 ? 50.322 -17.627 -31.136 1.00 88.56 1011 GLU A O 1
ATOM 7793 N N . ALA A 1 1012 ? 51.389 -19.591 -31.380 1.00 86.56 1012 ALA A N 1
ATOM 7794 C CA . ALA A 1 1012 ? 52.605 -19.240 -30.646 1.00 86.56 1012 ALA A CA 1
ATOM 7795 C C . ALA A 1 1012 ? 53.573 -18.307 -31.410 1.00 86.56 1012 ALA A C 1
ATOM 7797 O O . ALA A 1 1012 ? 54.519 -17.809 -30.805 1.00 86.56 1012 ALA A O 1
ATOM 7798 N N . GLU A 1 1013 ? 53.356 -18.054 -32.708 1.00 90.31 1013 GLU A N 1
ATOM 7799 C CA . GLU A 1 1013 ? 54.116 -17.059 -33.490 1.00 90.31 1013 GLU A CA 1
ATOM 7800 C C . GLU A 1 1013 ? 53.689 -15.611 -33.161 1.00 90.31 1013 GLU A C 1
ATOM 7802 O O . GLU A 1 1013 ? 54.404 -14.672 -33.508 1.00 90.31 1013 GLU A O 1
ATOM 7807 N N . PHE A 1 1014 ? 52.544 -15.418 -32.488 1.00 92.69 1014 PHE A N 1
ATOM 7808 C CA . PHE A 1 1014 ? 51.910 -14.111 -32.285 1.00 92.69 1014 PHE A CA 1
ATOM 7809 C C . PHE A 1 1014 ? 51.847 -13.720 -30.803 1.00 92.69 1014 PHE A C 1
ATOM 7811 O O . PHE A 1 1014 ? 51.333 -14.473 -29.973 1.00 92.69 1014 PHE A O 1
ATOM 7818 N N . SER A 1 1015 ? 52.322 -12.516 -30.463 1.00 93.56 1015 SER A N 1
ATOM 7819 C CA . SER A 1 1015 ? 52.272 -11.993 -29.089 1.00 93.56 1015 SER A CA 1
ATOM 7820 C C . SER A 1 1015 ? 51.749 -10.559 -28.994 1.00 93.56 1015 SER A C 1
ATOM 7822 O O . SER A 1 1015 ? 51.855 -9.761 -29.933 1.00 93.56 1015 SER A O 1
ATOM 7824 N N . LEU A 1 1016 ? 51.242 -10.202 -27.809 1.00 92.88 1016 LEU A N 1
ATOM 7825 C CA . LEU A 1 1016 ? 50.761 -8.853 -27.504 1.00 92.88 1016 LEU A CA 1
ATOM 7826 C C . LEU A 1 1016 ? 51.831 -7.766 -27.687 1.00 92.88 1016 LEU A C 1
ATOM 7828 O O . LEU A 1 1016 ? 51.478 -6.648 -28.053 1.00 92.88 1016 LEU A O 1
ATOM 7832 N N . ASP A 1 1017 ? 53.109 -8.063 -27.446 1.00 91.12 1017 ASP A N 1
ATOM 7833 C CA . ASP A 1 1017 ? 54.191 -7.070 -27.521 1.00 91.12 1017 ASP A CA 1
ATOM 7834 C C . ASP A 1 1017 ? 54.910 -7.044 -28.881 1.00 91.12 1017 ASP A C 1
ATOM 7836 O O . ASP A 1 1017 ? 55.528 -6.029 -29.191 1.00 91.12 1017 ASP A O 1
ATOM 7840 N N . SER A 1 1018 ? 54.761 -8.077 -29.723 1.00 89.38 1018 SER A N 1
ATOM 7841 C CA . SER A 1 1018 ? 55.293 -8.109 -31.100 1.00 89.38 1018 SER A CA 1
ATOM 7842 C C . SER A 1 1018 ? 54.253 -7.763 -32.169 1.00 89.38 1018 SER A C 1
ATOM 7844 O O . SER A 1 1018 ? 54.478 -6.875 -32.979 1.00 89.38 1018 SER A O 1
ATOM 7846 N N . ASN A 1 1019 ? 53.097 -8.432 -32.184 1.00 93.81 1019 ASN A N 1
ATOM 7847 C CA . ASN A 1 1019 ? 52.092 -8.280 -33.249 1.00 93.81 1019 ASN A CA 1
ATOM 7848 C C . ASN A 1 1019 ? 50.882 -7.458 -32.780 1.00 93.81 1019 ASN A C 1
ATOM 7850 O O . ASN A 1 1019 ? 50.099 -6.991 -33.606 1.00 93.81 1019 ASN A O 1
ATOM 7854 N N . GLY A 1 1020 ? 50.733 -7.266 -31.462 1.00 92.50 1020 GLY A N 1
ATOM 7855 C CA . GLY A 1 1020 ? 49.653 -6.498 -30.832 1.00 92.50 1020 GLY A CA 1
ATOM 7856 C C . GLY A 1 1020 ? 48.385 -7.304 -30.530 1.00 92.50 1020 GLY A C 1
ATOM 7857 O O . GLY A 1 1020 ? 47.434 -6.774 -29.954 1.00 92.50 1020 GLY A O 1
ATOM 7858 N N . PHE A 1 1021 ? 48.381 -8.593 -30.859 1.00 96.00 1021 PHE A N 1
ATOM 7859 C CA . PHE A 1 1021 ? 47.338 -9.545 -30.496 1.00 96.00 1021 PHE A CA 1
ATOM 7860 C C . PHE A 1 1021 ? 47.956 -10.901 -30.141 1.00 96.00 1021 PHE A C 1
ATOM 7862 O O . PHE A 1 1021 ? 49.078 -11.205 -30.541 1.00 96.00 1021 PHE A O 1
ATOM 7869 N N . GLN A 1 1022 ? 47.225 -11.717 -29.385 1.00 94.75 1022 GLN A N 1
ATOM 7870 C CA . GLN A 1 1022 ? 47.675 -13.044 -28.963 1.00 94.75 1022 GLN A CA 1
ATOM 7871 C C . GLN A 1 1022 ? 46.479 -13.956 -28.709 1.00 94.75 1022 GLN A C 1
ATOM 7873 O O . GLN A 1 1022 ? 45.462 -13.504 -28.181 1.00 94.75 1022 GLN A O 1
ATOM 7878 N N . ILE A 1 1023 ? 46.600 -15.241 -29.042 1.00 93.31 1023 ILE A N 1
ATOM 7879 C CA . ILE A 1 1023 ? 45.599 -16.249 -28.678 1.00 93.31 1023 ILE A CA 1
ATOM 7880 C C . ILE A 1 1023 ? 46.103 -17.043 -27.474 1.00 93.31 1023 ILE A C 1
ATOM 7882 O O . ILE A 1 1023 ? 47.265 -17.438 -27.413 1.00 93.31 1023 ILE A O 1
ATOM 7886 N N . HIS A 1 1024 ? 45.223 -17.259 -26.498 1.00 92.25 1024 HIS A N 1
ATOM 7887 C CA . HIS A 1 1024 ? 45.519 -18.025 -25.291 1.00 92.25 1024 HIS A CA 1
ATOM 7888 C C . HIS A 1 1024 ? 44.395 -19.025 -25.006 1.00 92.25 1024 HIS A C 1
ATOM 7890 O O . HIS A 1 1024 ? 43.234 -18.778 -25.340 1.00 92.25 1024 HIS A O 1
ATOM 7896 N N . ARG A 1 1025 ? 44.718 -20.158 -24.373 1.00 90.56 1025 ARG A N 1
ATOM 7897 C CA . ARG A 1 1025 ? 43.726 -21.169 -23.992 1.00 90.56 1025 ARG A CA 1
ATOM 7898 C C . ARG A 1 1025 ? 43.376 -21.030 -22.513 1.00 90.56 1025 ARG A C 1
ATOM 7900 O O . ARG A 1 1025 ? 44.223 -21.245 -21.658 1.00 90.56 1025 ARG A O 1
ATOM 7907 N N . HIS A 1 1026 ? 42.125 -20.700 -22.221 1.00 90.25 1026 HIS A N 1
ATOM 7908 C CA . HIS A 1 1026 ? 41.609 -20.520 -20.868 1.00 90.25 1026 HIS A CA 1
ATOM 7909 C C . HIS A 1 1026 ? 40.192 -21.089 -20.778 1.00 90.25 1026 HIS A C 1
ATOM 7911 O O . HIS A 1 1026 ? 39.261 -20.508 -21.336 1.00 90.25 1026 HIS A O 1
ATOM 7917 N N . MET A 1 1027 ? 40.001 -22.185 -20.045 1.00 86.81 1027 MET A N 1
ATOM 7918 C CA . MET A 1 1027 ? 38.671 -22.749 -19.797 1.00 86.81 1027 MET A CA 1
ATOM 7919 C C . MET A 1 1027 ? 37.912 -21.882 -18.790 1.00 86.81 1027 MET A C 1
ATOM 7921 O O . MET A 1 1027 ? 38.265 -21.855 -17.616 1.00 86.81 1027 MET A O 1
ATOM 7925 N N . ALA A 1 1028 ? 36.870 -21.186 -19.246 1.00 85.06 1028 ALA A N 1
ATOM 7926 C CA . ALA A 1 1028 ? 36.016 -20.400 -18.361 1.00 85.06 1028 ALA A CA 1
ATOM 7927 C C . ALA A 1 1028 ? 35.106 -21.287 -17.498 1.00 85.06 1028 ALA A C 1
ATOM 7929 O O . ALA A 1 1028 ? 34.637 -22.340 -17.959 1.00 85.06 1028 ALA A O 1
ATOM 7930 N N . GLN A 1 1029 ? 34.847 -20.846 -16.264 1.00 83.00 1029 GLN A N 1
ATOM 7931 C CA . GLN A 1 1029 ? 33.815 -21.423 -15.395 1.00 83.00 1029 GLN A CA 1
ATOM 7932 C C . GLN A 1 1029 ? 32.423 -20.986 -15.860 1.00 83.00 1029 GLN A C 1
ATOM 7934 O O . GLN A 1 1029 ? 31.512 -21.806 -15.956 1.00 83.00 1029 GLN A O 1
ATOM 7939 N N . GLU A 1 1030 ? 32.285 -19.704 -16.204 1.00 81.31 1030 GLU A N 1
ATOM 7940 C CA . GLU A 1 1030 ? 31.096 -19.176 -16.864 1.00 81.31 1030 GLU A CA 1
ATOM 7941 C C . GLU A 1 1030 ? 31.040 -19.653 -18.323 1.00 81.31 1030 GLU A C 1
ATOM 7943 O O . GLU A 1 1030 ? 32.041 -19.619 -19.042 1.00 81.31 1030 GLU A O 1
ATOM 7948 N N . ARG A 1 1031 ? 29.867 -20.117 -18.766 1.00 79.56 1031 ARG A N 1
ATOM 7949 C CA . ARG A 1 1031 ? 29.676 -20.719 -20.097 1.00 79.56 1031 ARG A CA 1
ATOM 7950 C C . ARG A 1 1031 ? 28.523 -20.111 -20.876 1.00 79.56 1031 ARG A C 1
ATOM 7952 O O . ARG A 1 1031 ? 28.634 -19.986 -22.092 1.00 79.56 1031 ARG A O 1
ATOM 7959 N N . ASP A 1 1032 ? 27.458 -19.694 -20.198 1.00 77.56 1032 ASP A N 1
ATOM 7960 C CA . ASP A 1 1032 ? 26.253 -19.189 -20.849 1.00 77.56 1032 ASP A CA 1
ATOM 7961 C C . ASP A 1 1032 ? 26.226 -17.660 -20.923 1.00 77.56 1032 ASP A C 1
ATOM 7963 O O . ASP A 1 1032 ? 25.606 -17.122 -21.838 1.00 77.56 1032 ASP A O 1
ATOM 7967 N N . PHE A 1 1033 ? 26.917 -16.950 -20.020 1.00 82.38 1033 PHE A N 1
ATOM 7968 C CA . PHE A 1 1033 ? 27.053 -15.485 -19.983 1.00 82.38 1033 PHE A CA 1
ATOM 7969 C C . PHE A 1 1033 ? 25.697 -14.749 -19.994 1.00 82.38 1033 PHE A C 1
ATOM 7971 O O . PHE A 1 1033 ? 25.488 -13.798 -20.753 1.00 82.38 1033 PHE A O 1
ATOM 7978 N N . LEU A 1 1034 ? 24.736 -15.235 -19.201 1.00 78.44 1034 LEU A N 1
ATOM 7979 C CA . LEU A 1 1034 ? 23.359 -14.715 -19.157 1.00 78.44 1034 LEU A CA 1
ATOM 7980 C C . LEU A 1 1034 ? 23.098 -13.701 -18.030 1.00 78.44 1034 LEU A C 1
ATOM 7982 O O . LEU A 1 1034 ? 22.145 -12.930 -18.137 1.00 78.44 1034 LEU A O 1
ATOM 7986 N N . ASP A 1 1035 ? 23.923 -13.682 -16.980 1.00 78.88 1035 ASP A N 1
ATOM 7987 C CA . ASP A 1 1035 ? 23.753 -12.826 -15.799 1.00 78.88 1035 ASP A CA 1
ATOM 7988 C C . ASP A 1 1035 ? 24.971 -11.895 -15.610 1.00 78.88 1035 ASP A C 1
ATOM 7990 O O . ASP A 1 1035 ? 26.114 -12.333 -15.480 1.00 78.88 1035 ASP A O 1
ATOM 7994 N N . ASP A 1 1036 ? 24.707 -10.587 -15.613 1.00 77.00 1036 ASP A N 1
ATOM 7995 C CA . ASP A 1 1036 ? 25.686 -9.496 -15.500 1.00 77.00 1036 ASP A CA 1
ATOM 7996 C C . ASP A 1 1036 ? 26.366 -9.438 -14.113 1.00 77.00 1036 ASP A C 1
ATOM 7998 O O . ASP A 1 1036 ? 27.522 -9.029 -14.005 1.00 77.00 1036 ASP A O 1
ATOM 8002 N N . ASP A 1 1037 ? 25.706 -9.889 -13.044 1.00 77.75 1037 ASP A N 1
ATOM 8003 C CA . ASP A 1 1037 ? 26.315 -9.999 -11.714 1.00 77.75 1037 ASP A CA 1
ATOM 8004 C C . ASP A 1 1037 ? 27.095 -11.318 -11.556 1.00 77.75 1037 ASP A C 1
ATOM 8006 O O . ASP A 1 1037 ? 28.154 -11.322 -10.921 1.00 77.75 1037 ASP A O 1
ATOM 8010 N N . GLN A 1 1038 ? 26.670 -12.409 -12.205 1.00 79.81 1038 GLN A N 1
ATOM 8011 C CA . GLN A 1 1038 ? 27.456 -13.653 -12.289 1.00 79.81 1038 GLN A CA 1
ATOM 8012 C C . GLN A 1 1038 ? 28.769 -13.438 -13.065 1.00 79.81 1038 GLN A C 1
ATOM 8014 O O . GLN A 1 1038 ? 29.841 -13.835 -12.604 1.00 79.81 1038 GLN A O 1
ATOM 8019 N N . ILE A 1 1039 ? 28.724 -12.698 -14.178 1.00 87.81 1039 ILE A N 1
ATOM 8020 C CA . ILE A 1 1039 ? 29.917 -12.306 -14.947 1.00 87.81 1039 ILE A CA 1
ATOM 8021 C C . ILE A 1 1039 ? 30.895 -11.489 -14.085 1.00 87.81 1039 ILE A C 1
ATOM 8023 O O . ILE A 1 1039 ? 32.096 -11.750 -14.110 1.00 87.81 1039 ILE A O 1
ATOM 8027 N N . LYS A 1 1040 ? 30.416 -10.547 -13.265 1.00 88.75 1040 LYS A N 1
ATOM 8028 C CA . LYS A 1 1040 ? 31.287 -9.744 -12.380 1.00 88.75 1040 LYS A CA 1
ATOM 8029 C C . LYS A 1 1040 ? 31.828 -10.505 -11.168 1.00 88.75 1040 LYS A C 1
ATOM 8031 O O . LYS A 1 1040 ? 32.842 -10.094 -10.613 1.00 88.75 1040 LYS A O 1
ATOM 8036 N N . THR A 1 1041 ? 31.154 -11.566 -10.722 1.00 86.56 1041 THR A N 1
ATOM 8037 C CA . THR A 1 1041 ? 31.535 -12.316 -9.510 1.00 86.56 1041 THR A CA 1
ATOM 8038 C C . THR A 1 1041 ? 32.329 -13.591 -9.795 1.00 86.56 1041 THR A C 1
ATOM 8040 O O . THR A 1 1041 ? 33.102 -14.005 -8.935 1.00 86.56 1041 THR A O 1
ATOM 8043 N N . SER A 1 1042 ? 32.194 -14.176 -10.989 1.00 86.44 1042 SER A N 1
ATOM 8044 C CA . SER A 1 1042 ? 32.945 -15.359 -11.436 1.00 86.44 1042 SER A CA 1
ATOM 8045 C C . SER A 1 1042 ? 33.894 -15.040 -12.598 1.00 86.44 1042 SER A C 1
ATOM 8047 O O . SER A 1 1042 ? 35.103 -15.223 -12.461 1.00 86.44 1042 SER A O 1
ATOM 8049 N N . TYR A 1 1043 ? 33.383 -14.489 -13.707 1.00 92.31 1043 TYR A N 1
ATOM 8050 C CA . TYR A 1 1043 ? 34.170 -14.320 -14.936 1.00 92.31 1043 TYR A CA 1
ATOM 8051 C C . TYR A 1 1043 ? 35.211 -13.183 -14.877 1.00 92.31 1043 TYR A C 1
ATOM 8053 O O . TYR A 1 1043 ? 36.288 -13.283 -15.465 1.00 92.31 1043 TYR A O 1
ATOM 8061 N N . TYR A 1 1044 ? 34.925 -12.095 -14.156 1.00 95.00 1044 TYR A N 1
ATOM 8062 C CA . TYR A 1 1044 ? 35.873 -10.990 -13.970 1.00 95.00 1044 TYR A CA 1
ATOM 8063 C C . TYR A 1 1044 ? 37.139 -11.433 -13.204 1.00 95.00 1044 TYR A C 1
ATOM 8065 O O . TYR A 1 1044 ? 38.223 -11.185 -13.726 1.00 95.00 1044 TYR A O 1
ATOM 8073 N N . PRO A 1 1045 ? 37.054 -12.128 -12.046 1.00 94.06 1045 PRO A N 1
ATOM 8074 C CA . PRO A 1 1045 ? 38.229 -12.681 -11.365 1.00 94.06 1045 PRO A CA 1
ATOM 8075 C C . PRO A 1 1045 ? 39.107 -13.611 -12.217 1.00 94.06 1045 PRO A C 1
ATOM 8077 O O . PRO A 1 1045 ? 40.327 -13.461 -12.192 1.00 94.06 1045 PRO A O 1
ATOM 8080 N N . GLU A 1 1046 ? 38.531 -14.538 -12.998 1.00 92.44 1046 GLU A N 1
ATOM 8081 C CA . GLU A 1 1046 ? 39.343 -15.391 -13.889 1.00 92.44 1046 GLU A CA 1
ATOM 8082 C C . GLU A 1 1046 ? 39.976 -14.587 -15.039 1.00 92.44 1046 GLU A C 1
ATOM 8084 O O . GLU A 1 1046 ? 41.139 -14.802 -15.368 1.00 92.44 1046 GLU A O 1
ATOM 8089 N N . THR A 1 1047 ? 39.270 -13.590 -15.586 1.00 93.75 1047 THR A N 1
ATOM 8090 C CA . THR A 1 1047 ? 39.801 -12.702 -16.635 1.00 93.75 1047 THR A CA 1
ATOM 8091 C C . THR A 1 1047 ? 40.922 -11.795 -16.109 1.00 93.75 1047 THR A C 1
ATOM 8093 O O . THR A 1 1047 ? 41.894 -11.535 -16.818 1.00 93.75 1047 THR A O 1
ATOM 8096 N N . GLU A 1 1048 ? 40.820 -11.330 -14.861 1.00 95.06 1048 GLU A N 1
ATOM 8097 C CA . GLU A 1 1048 ? 41.890 -10.604 -14.175 1.00 95.06 1048 GLU A CA 1
ATOM 8098 C C . GLU A 1 1048 ? 43.121 -11.494 -13.971 1.00 95.06 1048 GLU A C 1
ATOM 8100 O O . GLU A 1 1048 ? 44.227 -11.063 -14.297 1.00 95.06 1048 GLU A O 1
ATOM 8105 N N . GLN A 1 1049 ? 42.953 -12.727 -13.481 1.00 93.88 1049 GLN A N 1
ATOM 8106 C CA . GLN A 1 1049 ? 44.083 -13.634 -13.267 1.00 93.88 1049 GLN A CA 1
ATOM 8107 C C . GLN A 1 1049 ? 44.772 -14.001 -14.589 1.00 93.88 1049 GLN A C 1
ATOM 8109 O O . GLN A 1 1049 ? 45.983 -13.838 -14.703 1.00 93.88 1049 GLN A O 1
ATOM 8114 N N . LEU A 1 1050 ? 43.999 -14.359 -15.618 1.00 94.12 1050 LEU A N 1
ATOM 8115 C CA . LEU A 1 1050 ? 44.480 -14.603 -16.980 1.00 94.12 1050 LEU A CA 1
ATOM 8116 C C . LEU A 1 1050 ? 45.336 -13.447 -17.524 1.00 94.12 1050 LEU A C 1
ATOM 8118 O O . LEU A 1 1050 ? 46.384 -13.682 -18.125 1.00 94.12 1050 LEU A O 1
ATOM 8122 N N . LEU A 1 1051 ? 44.917 -12.191 -17.327 1.00 95.50 1051 LEU A N 1
ATOM 8123 C CA . LEU A 1 1051 ? 45.712 -11.046 -17.773 1.00 95.50 1051 LEU A CA 1
ATOM 8124 C C . LEU A 1 1051 ? 47.011 -10.882 -16.976 1.00 95.50 1051 LEU A C 1
ATOM 8126 O O . LEU A 1 1051 ? 48.024 -10.520 -17.574 1.00 95.50 1051 LEU A O 1
ATOM 8130 N N . LYS A 1 1052 ? 47.018 -11.163 -15.667 1.00 94.62 1052 LYS A N 1
ATOM 8131 C CA . LYS A 1 1052 ? 48.254 -11.165 -14.863 1.00 94.62 1052 LYS A CA 1
ATOM 8132 C C . LYS A 1 1052 ? 49.210 -12.260 -15.330 1.00 94.62 1052 LYS A C 1
ATOM 8134 O O . LYS A 1 1052 ? 50.381 -11.972 -15.551 1.00 94.62 1052 LYS A O 1
ATOM 8139 N N . ASP A 1 1053 ? 48.700 -13.466 -15.563 1.00 93.00 1053 ASP A N 1
ATOM 8140 C CA . ASP A 1 1053 ? 49.489 -14.625 -15.992 1.00 93.00 1053 ASP A CA 1
ATOM 8141 C C . ASP A 1 1053 ? 50.100 -14.433 -17.394 1.00 93.00 1053 ASP A C 1
ATOM 8143 O O . ASP A 1 1053 ? 51.228 -14.855 -17.639 1.00 93.00 1053 ASP A O 1
ATOM 8147 N N . VAL A 1 1054 ? 49.384 -13.768 -18.313 1.00 92.44 1054 VAL A N 1
ATOM 8148 C CA . VAL A 1 1054 ? 49.865 -13.513 -19.685 1.00 92.44 1054 VAL A CA 1
ATOM 8149 C C . VAL A 1 1054 ? 50.766 -12.277 -19.791 1.00 92.44 1054 VAL A C 1
ATOM 8151 O O . VAL A 1 1054 ? 51.678 -12.273 -20.616 1.00 92.44 1054 VAL A O 1
ATOM 8154 N N . THR A 1 1055 ? 50.528 -11.219 -19.005 1.00 92.88 1055 THR A N 1
ATOM 8155 C CA . THR A 1 1055 ? 51.261 -9.940 -19.155 1.00 92.88 1055 THR A CA 1
ATOM 8156 C C . THR A 1 1055 ? 52.320 -9.677 -18.085 1.00 92.88 1055 THR A C 1
ATOM 8158 O O . THR A 1 1055 ? 53.200 -8.854 -18.316 1.00 92.88 1055 THR A O 1
ATOM 8161 N N . GLY A 1 1056 ? 52.243 -10.324 -16.918 1.00 91.38 1056 GLY A N 1
ATOM 8162 C CA . GLY A 1 1056 ? 53.066 -10.001 -15.746 1.00 91.38 1056 GLY A CA 1
ATOM 8163 C C . GLY A 1 1056 ? 52.600 -8.774 -14.945 1.00 91.38 1056 GLY A C 1
ATOM 8164 O O . GLY A 1 1056 ? 53.278 -8.379 -13.998 1.00 91.38 1056 GLY A O 1
ATOM 8165 N N . ALA A 1 1057 ? 51.457 -8.171 -15.291 1.00 93.19 1057 ALA A N 1
ATOM 8166 C CA . ALA A 1 1057 ? 50.936 -6.976 -14.625 1.00 93.19 1057 ALA A CA 1
ATOM 8167 C C . ALA A 1 1057 ? 50.607 -7.208 -13.142 1.00 93.19 1057 ALA A C 1
ATOM 8169 O O . ALA A 1 1057 ? 49.975 -8.199 -12.777 1.00 93.19 1057 ALA A O 1
ATOM 8170 N N . SER A 1 1058 ? 50.945 -6.245 -12.279 1.00 89.69 1058 SER A N 1
ATOM 8171 C CA . SER A 1 1058 ? 50.622 -6.325 -10.847 1.00 89.69 1058 SER A CA 1
ATOM 8172 C C . SER A 1 1058 ? 49.184 -5.897 -10.532 1.00 89.69 1058 SER A C 1
ATOM 8174 O O . SER A 1 1058 ? 48.597 -6.371 -9.556 1.00 89.69 1058 SER A O 1
ATOM 8176 N N . LYS A 1 1059 ? 48.577 -5.048 -11.376 1.00 93.19 1059 LYS A N 1
ATOM 8177 C CA . LYS A 1 1059 ? 47.196 -4.569 -11.217 1.00 93.19 1059 LYS A CA 1
ATOM 8178 C C . LYS A 1 1059 ? 46.438 -4.565 -12.545 1.00 93.19 1059 LYS A C 1
ATOM 8180 O O . LYS A 1 1059 ? 46.926 -4.075 -13.560 1.00 93.19 1059 LYS A O 1
ATOM 8185 N N . ILE A 1 1060 ? 45.209 -5.072 -12.502 1.00 96.44 1060 ILE A N 1
ATOM 8186 C CA . ILE A 1 1060 ? 44.231 -5.045 -13.595 1.00 96.44 1060 ILE A CA 1
ATOM 8187 C C . ILE A 1 1060 ? 43.018 -4.238 -13.118 1.00 96.44 1060 ILE A C 1
ATOM 8189 O O . ILE A 1 1060 ? 42.695 -4.242 -11.931 1.00 96.44 1060 ILE A O 1
ATOM 8193 N N . PHE A 1 1061 ? 42.327 -3.552 -14.026 1.00 95.69 1061 PHE A N 1
ATOM 8194 C CA . PHE A 1 1061 ? 41.019 -2.962 -13.750 1.00 95.69 1061 PHE A CA 1
ATOM 8195 C C . PHE A 1 1061 ? 40.075 -3.150 -14.942 1.00 95.69 1061 PHE A C 1
ATOM 8197 O O . PHE A 1 1061 ? 40.208 -2.487 -15.973 1.00 95.69 1061 PHE A O 1
ATOM 8204 N N . ILE A 1 1062 ? 39.108 -4.057 -14.797 1.00 96.19 1062 ILE A N 1
ATOM 8205 C CA . ILE A 1 1062 ? 38.067 -4.305 -15.799 1.00 96.19 1062 ILE A CA 1
ATOM 8206 C C . ILE A 1 1062 ? 36.989 -3.223 -15.674 1.00 96.19 1062 ILE A C 1
ATOM 8208 O O . ILE A 1 1062 ? 36.333 -3.119 -14.638 1.00 96.19 1062 ILE A O 1
ATOM 8212 N N . PHE A 1 1063 ? 36.791 -2.424 -16.728 1.00 91.00 1063 PHE A N 1
ATOM 8213 C CA . PHE A 1 1063 ? 35.913 -1.247 -16.675 1.00 91.00 1063 PHE A CA 1
ATOM 8214 C C . PHE A 1 1063 ? 34.591 -1.386 -17.440 1.00 91.00 1063 PHE A C 1
ATOM 8216 O O . PHE A 1 1063 ? 33.606 -0.757 -17.054 1.00 91.00 1063 PHE A O 1
ATOM 8223 N N . ASP A 1 1064 ? 34.539 -2.195 -18.499 1.00 88.44 1064 ASP A N 1
ATOM 8224 C CA . ASP A 1 1064 ? 33.285 -2.617 -19.129 1.00 88.44 1064 ASP A CA 1
ATOM 8225 C C . ASP A 1 1064 ? 33.411 -4.000 -19.777 1.00 88.44 1064 ASP A C 1
ATOM 8227 O O . ASP A 1 1064 ? 34.507 -4.534 -19.952 1.00 88.44 1064 ASP A O 1
ATOM 8231 N N . HIS A 1 1065 ? 32.265 -4.582 -20.121 1.00 92.19 1065 HIS A N 1
ATOM 8232 C CA . HIS A 1 1065 ? 32.194 -5.710 -21.034 1.00 92.19 1065 HIS A CA 1
ATOM 8233 C C . HIS A 1 1065 ? 31.034 -5.528 -22.022 1.00 92.19 1065 HIS A C 1
ATOM 8235 O O . HIS A 1 1065 ? 30.209 -4.617 -21.913 1.00 92.19 1065 HIS A O 1
ATOM 8241 N N . THR A 1 1066 ? 30.994 -6.361 -23.053 1.00 86.19 1066 THR A N 1
ATOM 8242 C CA . THR A 1 1066 ? 30.042 -6.292 -24.159 1.00 86.19 1066 THR A CA 1
ATOM 8243 C C . THR A 1 1066 ? 29.737 -7.694 -24.660 1.00 86.19 1066 THR A C 1
ATOM 8245 O O . THR A 1 1066 ? 30.612 -8.383 -25.169 1.00 86.19 1066 THR A O 1
ATOM 8248 N N . ILE A 1 1067 ? 28.472 -8.098 -24.567 1.00 85.31 1067 ILE A N 1
ATOM 8249 C CA . ILE A 1 1067 ? 27.981 -9.352 -25.143 1.00 85.31 1067 ILE A CA 1
ATOM 8250 C C . ILE A 1 1067 ? 27.372 -9.057 -26.518 1.00 85.31 1067 ILE A C 1
ATOM 8252 O O . ILE A 1 1067 ? 26.671 -8.056 -26.704 1.00 85.31 1067 ILE A O 1
ATOM 8256 N N . ARG A 1 1068 ? 27.644 -9.932 -27.486 1.00 79.88 1068 ARG A N 1
ATOM 8257 C CA . ARG A 1 1068 ? 27.087 -9.907 -28.841 1.00 79.88 1068 ARG A CA 1
ATOM 8258 C C . ARG A 1 1068 ? 26.444 -11.257 -29.133 1.00 79.88 1068 ARG A C 1
ATOM 8260 O O . ARG A 1 1068 ? 27.105 -12.286 -29.025 1.00 79.88 1068 ARG A O 1
ATOM 8267 N N . ARG A 1 1069 ? 25.157 -11.225 -29.470 1.00 78.19 1069 ARG A N 1
ATOM 8268 C CA . ARG A 1 1069 ? 24.326 -12.343 -29.940 1.00 78.19 1069 ARG A CA 1
ATOM 8269 C C . ARG A 1 1069 ? 23.331 -11.753 -30.938 1.00 78.19 1069 ARG A C 1
ATOM 8271 O O . ARG A 1 1069 ? 22.896 -10.613 -30.747 1.00 78.19 1069 ARG A O 1
ATOM 8278 N N . GLN A 1 1070 ? 22.967 -12.504 -31.969 1.00 58.66 1070 GLN A N 1
ATOM 8279 C CA . GLN A 1 1070 ? 22.066 -12.050 -33.028 1.00 58.66 1070 GLN A CA 1
ATOM 8280 C C . GLN A 1 1070 ? 21.016 -13.131 -33.303 1.00 58.66 1070 GLN A C 1
ATOM 8282 O O . GLN A 1 1070 ? 21.330 -14.318 -33.268 1.00 58.66 1070 GLN A O 1
ATOM 8287 N N . ALA A 1 1071 ? 19.765 -12.720 -33.513 1.00 50.12 1071 ALA A N 1
ATOM 8288 C CA . ALA A 1 1071 ? 18.668 -13.621 -33.861 1.00 50.12 1071 ALA A CA 1
ATOM 8289 C C . ALA A 1 1071 ? 18.612 -13.825 -35.390 1.00 50.12 1071 ALA A C 1
ATOM 8291 O O . ALA A 1 1071 ? 19.004 -12.898 -36.102 1.00 50.12 1071 ALA A O 1
ATOM 8292 N N . PRO A 1 1072 ? 18.120 -14.977 -35.896 1.00 44.28 1072 PRO A N 1
ATOM 8293 C CA . PRO A 1 1072 ? 18.126 -15.287 -37.330 1.00 44.28 1072 PRO A CA 1
ATOM 8294 C C . PRO A 1 1072 ? 17.446 -14.227 -38.210 1.00 44.28 1072 PRO A C 1
ATOM 8296 O O . PRO A 1 1072 ? 18.057 -13.739 -39.155 1.00 44.28 1072 PRO A O 1
ATOM 8299 N N . ASP A 1 1073 ? 16.228 -13.811 -37.849 1.00 43.38 1073 ASP A N 1
ATOM 8300 C CA . ASP A 1 1073 ? 15.334 -13.033 -38.726 1.00 43.38 1073 ASP A CA 1
ATOM 8301 C C . ASP A 1 1073 ? 15.237 -11.535 -38.357 1.00 43.38 1073 ASP A C 1
ATOM 8303 O O . ASP A 1 1073 ? 14.205 -10.889 -38.545 1.00 43.38 1073 ASP A O 1
ATOM 8307 N N . ALA A 1 1074 ? 16.288 -10.964 -37.761 1.00 37.31 1074 ALA A N 1
ATOM 8308 C CA . ALA A 1 1074 ? 16.280 -9.573 -37.299 1.00 37.31 1074 ALA A CA 1
ATOM 8309 C C . ALA A 1 1074 ? 16.678 -8.575 -38.410 1.00 37.31 1074 ALA A C 1
ATOM 8311 O O . ALA A 1 1074 ? 17.868 -8.351 -38.642 1.00 37.31 1074 ALA A O 1
ATOM 8312 N N . GLU A 1 1075 ? 15.697 -7.925 -39.055 1.00 36.66 1075 GLU A N 1
ATOM 8313 C CA . GLU A 1 1075 ? 15.959 -6.793 -39.967 1.00 36.66 1075 GLU A CA 1
ATOM 8314 C C . GLU A 1 1075 ? 16.680 -5.636 -39.229 1.00 36.66 1075 GLU A C 1
ATOM 8316 O O . GLU A 1 1075 ? 16.379 -5.363 -38.060 1.00 36.66 1075 GLU A O 1
ATOM 8321 N N . PRO A 1 1076 ? 17.620 -4.914 -39.872 1.00 37.50 1076 PRO A N 1
ATOM 8322 C CA . PRO A 1 1076 ? 18.532 -3.997 -39.189 1.00 37.50 1076 PRO A CA 1
ATOM 8323 C C . PRO A 1 1076 ? 17.908 -2.615 -38.917 1.00 37.50 1076 PRO A C 1
ATOM 8325 O O . PRO A 1 1076 ? 18.383 -1.596 -39.415 1.00 37.50 1076 PRO A O 1
ATOM 8328 N N . LYS A 1 1077 ? 16.847 -2.549 -38.099 1.00 33.66 1077 LYS A N 1
ATOM 8329 C CA . LYS A 1 1077 ? 16.210 -1.283 -37.682 1.00 33.66 1077 LYS A CA 1
ATOM 8330 C C . LYS A 1 1077 ? 15.970 -1.210 -36.174 1.00 33.66 1077 LYS A C 1
ATOM 8332 O O . LYS A 1 1077 ? 15.138 -1.917 -35.620 1.00 33.66 1077 LYS A O 1
ATOM 8337 N N . GLY A 1 1078 ? 16.648 -0.263 -35.520 1.00 32.84 1078 GLY A N 1
ATOM 8338 C CA . GLY A 1 1078 ? 16.259 0.224 -34.191 1.00 32.84 1078 GLY A CA 1
ATOM 8339 C C . GLY A 1 1078 ? 16.904 -0.459 -32.976 1.00 32.84 1078 GLY A C 1
ATOM 8340 O O . GLY A 1 1078 ? 16.228 -1.103 -32.182 1.00 32.84 1078 GLY A O 1
ATOM 8341 N N . ARG A 1 1079 ? 18.196 -0.184 -32.747 1.00 40.38 1079 ARG A N 1
ATOM 8342 C CA . ARG A 1 1079 ? 18.838 -0.101 -31.411 1.00 40.38 1079 ARG A CA 1
ATOM 8343 C C . ARG A 1 1079 ? 18.644 -1.274 -30.419 1.00 40.38 1079 ARG A C 1
ATOM 8345 O O . ARG A 1 1079 ? 18.724 -1.060 -29.210 1.00 40.38 1079 ARG A O 1
ATOM 8352 N N . THR A 1 1080 ? 18.526 -2.508 -30.907 1.00 35.31 1080 THR A N 1
ATOM 8353 C CA . THR A 1 1080 ? 18.701 -3.740 -30.109 1.00 35.31 1080 THR A CA 1
ATOM 8354 C C . THR A 1 1080 ? 19.432 -4.805 -30.936 1.00 35.31 1080 THR A C 1
ATOM 8356 O O . THR A 1 1080 ? 19.395 -4.737 -32.156 1.00 35.31 1080 THR A O 1
ATOM 8359 N N . LEU A 1 1081 ? 20.100 -5.760 -30.269 1.00 36.94 1081 LEU A N 1
ATOM 8360 C CA . LEU A 1 1081 ? 21.066 -6.726 -30.838 1.00 36.94 1081 LEU A CA 1
ATOM 8361 C C . LEU A 1 1081 ? 22.351 -6.074 -31.398 1.00 36.94 1081 LEU A C 1
ATOM 8363 O O . LEU A 1 1081 ? 22.381 -5.483 -32.473 1.00 36.94 1081 LEU A O 1
ATOM 8367 N N . ARG A 1 1082 ? 23.465 -6.203 -30.659 1.00 52.41 1082 ARG A N 1
ATOM 8368 C CA . ARG A 1 1082 ? 24.798 -5.782 -31.127 1.00 52.41 1082 ARG A CA 1
ATOM 8369 C C . ARG A 1 1082 ? 25.396 -6.865 -32.029 1.00 52.41 1082 ARG A C 1
ATOM 8371 O O . ARG A 1 1082 ? 26.116 -7.730 -31.534 1.00 52.41 1082 ARG A O 1
ATOM 8378 N N . GLY A 1 1083 ? 25.128 -6.791 -33.330 1.00 59.22 1083 GLY A N 1
ATOM 8379 C CA . GLY A 1 1083 ? 25.786 -7.638 -34.331 1.00 59.22 1083 GLY A CA 1
ATOM 8380 C C . GLY A 1 1083 ? 27.316 -7.438 -34.409 1.00 59.22 1083 GLY A C 1
ATOM 8381 O O . GLY A 1 1083 ? 27.892 -6.619 -33.669 1.00 59.22 1083 GLY A O 1
ATOM 8382 N N . PRO A 1 1084 ? 28.007 -8.188 -35.284 1.00 67.12 1084 PRO A N 1
ATOM 8383 C CA . PRO A 1 1084 ? 29.429 -7.997 -35.575 1.00 67.12 1084 PRO A CA 1
ATOM 8384 C C . PRO A 1 1084 ? 29.716 -6.589 -36.136 1.00 67.12 1084 PRO A C 1
ATOM 8386 O O . PRO A 1 1084 ? 28.941 -6.063 -36.928 1.00 67.12 1084 PRO A O 1
ATOM 8389 N N . VAL A 1 1085 ? 30.830 -5.957 -35.740 1.00 78.62 1085 VAL A N 1
ATOM 8390 C CA . VAL A 1 1085 ? 31.248 -4.661 -36.317 1.00 78.62 1085 VAL A CA 1
ATOM 8391 C C . VAL A 1 1085 ? 32.115 -4.929 -37.539 1.00 78.62 1085 VAL A C 1
ATOM 8393 O O . VAL A 1 1085 ? 33.290 -5.248 -37.392 1.00 78.62 1085 VAL A O 1
ATOM 8396 N N . GLN A 1 1086 ? 31.540 -4.799 -38.732 1.00 85.06 1086 GLN A N 1
ATOM 8397 C CA . GLN A 1 1086 ? 32.224 -5.003 -40.017 1.00 85.06 1086 GLN A CA 1
ATOM 8398 C C . GLN A 1 1086 ? 32.876 -3.701 -40.544 1.00 85.06 1086 GLN A C 1
ATOM 8400 O O . GLN A 1 1086 ? 32.706 -3.337 -41.706 1.00 85.06 1086 GLN A O 1
ATOM 8405 N N . ARG A 1 1087 ? 33.576 -2.953 -39.680 1.00 88.06 1087 ARG A N 1
ATOM 8406 C CA . ARG A 1 1087 ? 34.337 -1.736 -40.027 1.00 88.06 1087 ARG A CA 1
ATOM 8407 C C . ARG A 1 1087 ? 35.683 -1.767 -39.315 1.00 88.06 1087 ARG A C 1
ATOM 8409 O O . ARG A 1 1087 ? 35.726 -2.035 -38.116 1.00 88.06 1087 ARG A O 1
ATOM 8416 N N . VAL A 1 1088 ? 36.760 -1.441 -40.024 1.00 91.56 1088 VAL A N 1
ATOM 8417 C CA . VAL A 1 1088 ? 38.112 -1.368 -39.455 1.00 91.56 1088 VAL A CA 1
ATOM 8418 C C . VAL A 1 1088 ? 38.195 -0.207 -38.456 1.00 91.56 1088 VAL A C 1
ATOM 8420 O O . VAL A 1 1088 ? 37.943 0.947 -38.811 1.00 91.56 1088 VAL A O 1
ATOM 8423 N N . HIS A 1 1089 ? 38.530 -0.509 -37.199 1.00 92.38 1089 HIS A N 1
ATOM 8424 C CA . HIS A 1 1089 ? 38.635 0.479 -36.121 1.00 92.38 1089 HIS A CA 1
ATOM 8425 C C . HIS A 1 1089 ? 39.646 0.072 -35.039 1.00 92.38 1089 HIS A C 1
ATOM 8427 O O . HIS A 1 1089 ? 40.040 -1.090 -34.948 1.00 92.38 1089 HIS A O 1
ATOM 8433 N N . ILE A 1 1090 ? 40.038 1.043 -34.207 1.00 92.06 1090 ILE A N 1
ATOM 8434 C CA . ILE A 1 1090 ? 40.684 0.829 -32.906 1.00 92.06 1090 ILE A CA 1
ATOM 8435 C C . ILE A 1 1090 ? 39.838 1.530 -31.843 1.00 92.06 1090 ILE A C 1
ATOM 8437 O O . ILE A 1 1090 ? 39.421 2.682 -32.004 1.00 92.06 1090 ILE A O 1
ATOM 8441 N N . ASP A 1 1091 ? 39.596 0.818 -30.750 1.00 87.94 1091 ASP A N 1
ATOM 8442 C CA . ASP A 1 1091 ? 38.540 1.112 -29.786 1.00 87.94 1091 ASP A CA 1
ATOM 8443 C C . ASP A 1 1091 ? 38.774 2.386 -28.948 1.00 87.94 1091 ASP A C 1
ATOM 8445 O O . ASP A 1 1091 ? 37.833 2.899 -28.350 1.00 87.94 1091 ASP A O 1
ATOM 8449 N N . GLN A 1 1092 ? 40.003 2.922 -28.892 1.00 88.50 1092 GLN A N 1
ATOM 8450 C CA . GLN A 1 1092 ? 40.370 4.201 -28.258 1.00 88.50 1092 GLN A CA 1
ATOM 8451 C C . GLN A 1 1092 ? 41.479 4.907 -29.071 1.00 88.50 1092 GLN A C 1
ATOM 8453 O O . GLN A 1 1092 ? 42.278 4.233 -29.721 1.00 88.50 1092 GLN A O 1
ATOM 8458 N N . SER A 1 1093 ? 41.573 6.243 -29.005 1.00 90.75 1093 SER A N 1
ATOM 8459 C CA . SER A 1 1093 ? 42.797 6.968 -29.411 1.00 90.75 1093 SER A CA 1
ATOM 8460 C C . SER A 1 1093 ? 43.881 6.907 -28.323 1.00 90.75 1093 SER A C 1
ATOM 8462 O O . SER A 1 1093 ? 43.564 6.617 -27.165 1.00 90.75 1093 SER A O 1
ATOM 8464 N N . TYR A 1 1094 ? 45.140 7.252 -28.638 1.00 89.25 1094 TYR A N 1
ATOM 8465 C CA . TYR A 1 1094 ? 46.194 7.381 -27.614 1.00 89.25 1094 TYR A CA 1
ATOM 8466 C C . TYR A 1 1094 ? 45.802 8.357 -26.483 1.00 89.25 1094 TYR A C 1
ATOM 8468 O O . TYR A 1 1094 ? 46.038 8.070 -25.310 1.00 89.25 1094 TYR A O 1
ATOM 8476 N N . ALA A 1 1095 ? 45.180 9.493 -26.820 1.00 85.62 1095 ALA A N 1
ATOM 8477 C CA . ALA A 1 1095 ? 44.759 10.494 -25.840 1.00 85.62 1095 ALA A CA 1
ATOM 8478 C C . ALA A 1 1095 ? 43.578 9.986 -24.997 1.00 85.62 1095 ALA A C 1
ATOM 8480 O O . ALA A 1 1095 ? 43.624 10.018 -23.765 1.00 85.62 1095 ALA A O 1
ATOM 8481 N N . ALA A 1 1096 ? 42.540 9.445 -25.644 1.00 86.69 1096 ALA A N 1
ATOM 8482 C CA . ALA A 1 1096 ? 41.369 8.918 -24.950 1.00 86.69 1096 ALA A CA 1
ATOM 8483 C C . ALA A 1 1096 ? 41.710 7.733 -24.035 1.00 86.69 1096 ALA A C 1
ATOM 8485 O O . ALA A 1 1096 ? 41.163 7.652 -22.933 1.00 86.69 1096 ALA A O 1
ATOM 8486 N N . ALA A 1 1097 ? 42.638 6.862 -24.440 1.00 86.94 1097 ALA A N 1
ATOM 8487 C CA . ALA A 1 1097 ? 43.105 5.745 -23.629 1.00 86.94 1097 ALA A CA 1
ATOM 8488 C C . ALA A 1 1097 ? 43.713 6.211 -22.297 1.00 86.94 1097 ALA A C 1
ATOM 8490 O O . ALA A 1 1097 ? 43.288 5.742 -21.241 1.00 86.94 1097 ALA A O 1
ATOM 8491 N N . LEU A 1 1098 ? 44.619 7.197 -22.322 1.00 87.69 1098 LEU A N 1
ATOM 8492 C CA . LEU A 1 1098 ? 45.216 7.753 -21.101 1.00 87.69 1098 LEU A CA 1
ATOM 8493 C C . LEU A 1 1098 ? 44.166 8.388 -20.174 1.00 87.69 1098 LEU A C 1
ATOM 8495 O O . LEU A 1 1098 ? 44.233 8.190 -18.962 1.00 87.69 1098 LEU A O 1
ATOM 8499 N N . THR A 1 1099 ? 43.131 9.055 -20.710 1.00 88.44 1099 THR A N 1
ATOM 8500 C CA . THR A 1 1099 ? 42.045 9.608 -19.867 1.00 88.44 1099 THR A CA 1
ATOM 8501 C C . THR A 1 1099 ? 41.219 8.548 -19.128 1.00 88.44 1099 THR A C 1
ATOM 8503 O O . THR A 1 1099 ? 40.524 8.887 -18.169 1.00 88.44 1099 THR A O 1
ATOM 8506 N N . ARG A 1 1100 ? 41.293 7.260 -19.507 1.00 88.81 1100 ARG A N 1
ATOM 8507 C CA . ARG A 1 1100 ? 40.581 6.188 -18.791 1.00 88.81 1100 ARG A CA 1
ATOM 8508 C C . ARG A 1 1100 ? 41.114 5.969 -17.376 1.00 88.81 1100 ARG A C 1
ATOM 8510 O O . ARG A 1 1100 ? 40.311 5.632 -16.509 1.00 88.81 1100 ARG A O 1
ATOM 8517 N N . VAL A 1 1101 ? 42.406 6.196 -17.125 1.00 90.00 1101 VAL A N 1
ATOM 8518 C CA . VAL A 1 1101 ? 43.006 6.005 -15.792 1.00 90.00 1101 VAL A CA 1
ATOM 8519 C C . VAL A 1 1101 ? 42.416 6.983 -14.762 1.00 90.00 1101 VAL A C 1
ATOM 8521 O O . VAL A 1 1101 ? 41.769 6.501 -13.835 1.00 90.00 1101 VAL A O 1
ATOM 8524 N N . PRO A 1 1102 ? 42.489 8.323 -14.920 1.00 89.44 1102 PRO A N 1
ATOM 8525 C CA . PRO A 1 1102 ? 41.869 9.253 -13.973 1.00 89.44 1102 PRO A CA 1
ATOM 8526 C C . PRO A 1 1102 ? 40.333 9.231 -14.006 1.00 89.44 1102 PRO A C 1
ATOM 8528 O O . PRO A 1 1102 ? 39.700 9.675 -13.052 1.00 89.44 1102 PRO A O 1
ATOM 8531 N N . HIS A 1 1103 ? 39.702 8.713 -15.068 1.00 86.31 1103 HIS A N 1
ATOM 8532 C CA . HIS A 1 1103 ? 38.246 8.545 -15.096 1.00 86.31 1103 HIS A CA 1
ATOM 8533 C C . HIS A 1 1103 ? 37.758 7.409 -14.183 1.00 86.31 1103 HIS A C 1
ATOM 8535 O O . HIS A 1 1103 ? 36.712 7.551 -13.550 1.00 86.31 1103 HIS A O 1
ATOM 8541 N N . HIS A 1 1104 ? 38.503 6.300 -14.114 1.00 89.81 1104 HIS A N 1
ATOM 8542 C CA . HIS A 1 1104 ? 38.106 5.095 -13.376 1.00 89.81 1104 HIS A CA 1
ATOM 8543 C C . HIS A 1 1104 ? 38.811 4.932 -12.022 1.00 89.81 1104 HIS A C 1
ATOM 8545 O O . HIS A 1 1104 ? 38.199 4.438 -11.078 1.00 89.81 1104 HIS A O 1
ATOM 8551 N N . LEU A 1 1105 ? 40.066 5.377 -11.908 1.00 91.56 1105 LEU A N 1
ATOM 8552 C CA . LEU A 1 1105 ? 40.927 5.266 -10.721 1.00 91.56 1105 LEU A CA 1
ATOM 8553 C C . LEU A 1 1105 ? 41.511 6.641 -10.306 1.00 91.56 1105 LEU A C 1
ATOM 8555 O O . LEU A 1 1105 ? 42.728 6.788 -10.207 1.00 91.56 1105 LEU A O 1
ATOM 8559 N N . PRO A 1 1106 ? 40.676 7.672 -10.052 1.00 89.25 1106 PRO A N 1
ATOM 8560 C CA . PRO A 1 1106 ? 41.129 9.055 -9.832 1.00 89.25 1106 PRO A CA 1
ATOM 8561 C C . PRO A 1 1106 ? 42.041 9.264 -8.614 1.00 89.25 1106 PRO A C 1
ATOM 8563 O O . PRO A 1 1106 ? 42.742 10.266 -8.561 1.00 89.25 1106 PRO A O 1
ATOM 8566 N N . GLU A 1 1107 ? 42.013 8.367 -7.626 1.00 89.75 1107 GLU A N 1
ATOM 8567 C CA . GLU A 1 1107 ? 42.793 8.495 -6.380 1.00 89.75 1107 GLU A CA 1
ATOM 8568 C C . GLU A 1 1107 ? 44.194 7.870 -6.477 1.00 89.75 1107 GLU A C 1
ATOM 8570 O O . GLU A 1 1107 ? 45.040 8.144 -5.635 1.00 89.75 1107 GLU A O 1
ATOM 8575 N N . GLU A 1 1108 ? 44.450 7.076 -7.522 1.00 88.62 1108 GLU A N 1
ATOM 8576 C CA . GLU A 1 1108 ? 45.731 6.400 -7.790 1.00 88.62 1108 GLU A CA 1
ATOM 8577 C C . GLU A 1 1108 ? 46.331 6.823 -9.147 1.00 88.62 1108 GLU A C 1
ATOM 8579 O O . GLU A 1 1108 ? 47.350 6.288 -9.582 1.00 88.62 1108 GLU A O 1
ATOM 8584 N N . ALA A 1 1109 ? 45.678 7.751 -9.856 1.00 88.75 1109 ALA A N 1
ATOM 8585 C CA . ALA A 1 1109 ? 45.933 8.006 -11.271 1.00 88.75 1109 ALA A CA 1
ATOM 8586 C C . ALA A 1 1109 ? 47.368 8.463 -11.558 1.00 88.75 1109 ALA A C 1
ATOM 8588 O O . ALA A 1 1109 ? 47.983 7.946 -12.485 1.00 88.75 1109 ALA A O 1
ATOM 8589 N N . ASP A 1 1110 ? 47.907 9.383 -10.755 1.00 86.44 1110 ASP A N 1
ATOM 8590 C CA . ASP A 1 1110 ? 49.247 9.947 -10.961 1.00 86.44 1110 ASP A CA 1
ATOM 8591 C C . ASP A 1 1110 ? 50.359 8.902 -10.746 1.00 86.44 1110 ASP A C 1
ATOM 8593 O O . ASP A 1 1110 ? 51.380 8.928 -11.432 1.00 86.44 1110 ASP A O 1
ATOM 8597 N N . GLU A 1 1111 ? 50.150 7.940 -9.839 1.00 88.38 1111 GLU A N 1
ATOM 8598 C CA . GLU A 1 1111 ? 51.076 6.822 -9.632 1.00 88.38 1111 GLU A CA 1
ATOM 8599 C C . GLU A 1 1111 ? 50.964 5.796 -10.767 1.00 88.38 1111 GLU A C 1
ATOM 8601 O O . GLU A 1 1111 ? 51.974 5.421 -11.366 1.00 88.38 1111 GLU A O 1
ATOM 8606 N N . LEU A 1 1112 ? 49.744 5.385 -11.121 1.00 89.12 1112 LEU A N 1
ATOM 8607 C CA . LEU A 1 1112 ? 49.505 4.390 -12.170 1.00 89.12 1112 LEU A CA 1
ATOM 8608 C C . LEU A 1 1112 ? 49.914 4.884 -13.568 1.00 89.12 1112 LEU A C 1
ATOM 8610 O O . LEU A 1 1112 ? 50.368 4.082 -14.381 1.00 89.12 1112 LEU A O 1
ATOM 8614 N N . LEU A 1 1113 ? 49.810 6.189 -13.841 1.00 90.31 1113 LEU A N 1
ATOM 8615 C CA . LEU A 1 1113 ? 50.299 6.823 -15.072 1.00 90.31 1113 LEU A CA 1
ATOM 8616 C C . LEU A 1 1113 ? 51.830 6.992 -15.116 1.00 90.31 1113 LEU A C 1
ATOM 8618 O O . LEU A 1 1113 ? 52.358 7.319 -16.176 1.00 90.31 1113 LEU A O 1
ATOM 8622 N N . SER A 1 1114 ? 52.549 6.767 -14.007 1.00 86.94 1114 SER A N 1
ATOM 8623 C CA . SER A 1 1114 ? 54.022 6.812 -13.985 1.00 86.94 1114 SER A CA 1
ATOM 8624 C C . SER A 1 1114 ? 54.691 5.518 -14.482 1.00 86.94 1114 SER A C 1
ATOM 8626 O O . SER A 1 1114 ? 55.879 5.532 -14.808 1.00 86.94 1114 SER A O 1
ATOM 8628 N N . GLY A 1 1115 ? 53.935 4.415 -14.557 1.00 87.50 1115 GLY A N 1
ATOM 8629 C CA . GLY A 1 1115 ? 54.369 3.117 -15.087 1.00 87.50 1115 GLY A CA 1
ATOM 8630 C C . GLY A 1 1115 ? 53.826 2.808 -16.488 1.00 87.50 1115 GLY A C 1
ATOM 8631 O O . GLY A 1 1115 ? 53.223 3.653 -17.157 1.00 87.50 1115 GLY A O 1
ATOM 8632 N N . ARG A 1 1116 ? 54.000 1.560 -16.939 1.00 92.94 1116 ARG A N 1
ATOM 8633 C CA . ARG A 1 1116 ? 53.375 1.081 -18.180 1.00 92.94 1116 ARG A CA 1
ATOM 8634 C C . ARG A 1 1116 ? 51.873 0.889 -17.973 1.00 92.94 1116 ARG A C 1
ATOM 8636 O O . ARG A 1 1116 ? 51.449 0.180 -17.060 1.00 92.94 1116 ARG A O 1
ATOM 8643 N N . VAL A 1 1117 ? 51.081 1.471 -18.870 1.00 93.88 1117 VAL A N 1
ATOM 8644 C CA . VAL A 1 1117 ? 49.619 1.346 -18.916 1.00 93.88 1117 VAL A CA 1
ATOM 8645 C C . VAL A 1 1117 ? 49.220 0.801 -20.278 1.00 93.88 1117 VAL A C 1
ATOM 8647 O O . VAL A 1 1117 ? 49.628 1.340 -21.307 1.00 93.88 1117 VAL A O 1
ATOM 8650 N N . GLN A 1 1118 ? 48.390 -0.236 -20.295 1.00 94.81 1118 GLN A N 1
ATOM 8651 C CA . GLN A 1 1118 ? 47.845 -0.825 -21.517 1.00 94.81 1118 GLN A CA 1
ATOM 8652 C C . GLN A 1 1118 ? 46.314 -0.880 -21.440 1.00 94.81 1118 GLN A C 1
ATOM 8654 O O . GLN A 1 1118 ? 45.739 -0.933 -20.349 1.00 94.81 1118 GLN A O 1
ATOM 8659 N N . ILE A 1 1119 ? 45.647 -0.899 -22.597 1.00 96.06 1119 ILE A N 1
ATOM 8660 C CA . ILE A 1 1119 ? 44.244 -1.327 -22.701 1.00 96.06 1119 ILE A CA 1
ATOM 8661 C C . ILE A 1 1119 ? 44.211 -2.591 -23.547 1.00 96.06 1119 ILE A C 1
ATOM 8663 O O . ILE A 1 1119 ? 44.650 -2.576 -24.700 1.00 96.06 1119 ILE A O 1
ATOM 8667 N N . ILE A 1 1120 ? 43.673 -3.665 -22.976 1.00 96.56 1120 ILE A N 1
ATOM 8668 C CA . ILE A 1 1120 ? 43.516 -4.957 -23.644 1.00 96.56 1120 ILE A CA 1
ATOM 8669 C C . ILE A 1 1120 ? 42.030 -5.323 -23.637 1.00 96.56 1120 ILE A C 1
ATOM 8671 O O . ILE A 1 1120 ? 41.382 -5.316 -22.586 1.00 96.56 1120 ILE A O 1
ATOM 8675 N N . ASN A 1 1121 ? 41.502 -5.651 -24.817 1.00 96.38 1121 ASN A N 1
ATOM 8676 C CA . ASN A 1 1121 ? 40.194 -6.277 -24.965 1.00 96.38 1121 ASN A CA 1
ATOM 8677 C C . ASN A 1 1121 ? 40.399 -7.802 -24.972 1.00 96.38 1121 ASN A C 1
ATOM 8679 O O . ASN A 1 1121 ? 41.189 -8.321 -25.761 1.00 96.38 1121 ASN A O 1
ATOM 8683 N N . ILE A 1 1122 ? 39.689 -8.523 -24.103 1.00 95.75 1122 ILE A N 1
ATOM 8684 C CA . ILE A 1 1122 ? 39.637 -9.988 -24.075 1.00 95.75 1122 ILE A CA 1
ATOM 8685 C C . ILE A 1 1122 ? 38.397 -10.415 -24.855 1.00 95.75 1122 ILE A C 1
ATOM 8687 O O . ILE A 1 1122 ? 37.275 -10.215 -24.385 1.00 95.75 1122 ILE A O 1
ATOM 8691 N N . TRP A 1 1123 ? 38.584 -10.996 -26.039 1.00 94.88 1123 TRP A N 1
ATOM 8692 C CA . TRP A 1 1123 ? 37.494 -11.510 -26.863 1.00 94.88 1123 TRP A CA 1
ATOM 8693 C C . TRP A 1 1123 ? 37.364 -13.027 -26.699 1.00 94.88 1123 TRP A C 1
ATOM 8695 O O . TRP A 1 1123 ? 38.282 -13.774 -27.041 1.00 94.88 1123 TRP A O 1
ATOM 8705 N N . ARG A 1 1124 ? 36.217 -13.489 -26.185 1.00 93.88 1124 ARG A N 1
ATOM 8706 C CA . ARG A 1 1124 ? 35.877 -14.911 -26.035 1.00 93.88 1124 ARG A CA 1
ATOM 8707 C C . ARG A 1 1124 ? 34.618 -15.246 -26.847 1.00 93.88 1124 ARG A C 1
ATOM 8709 O O . ARG A 1 1124 ? 33.591 -14.581 -26.673 1.00 93.88 1124 ARG A O 1
ATOM 8716 N N . PRO A 1 1125 ? 34.631 -16.295 -27.683 1.00 92.31 1125 PRO A N 1
ATOM 8717 C CA . PRO A 1 1125 ? 33.415 -16.823 -28.284 1.00 92.31 1125 PRO A CA 1
ATOM 8718 C C . PRO A 1 1125 ? 32.611 -17.635 -27.252 1.00 92.31 1125 PRO A C 1
ATOM 8720 O O . PRO A 1 1125 ? 33.165 -18.425 -26.497 1.00 92.31 1125 PRO A O 1
ATOM 8723 N N . ILE A 1 1126 ? 31.291 -17.449 -27.206 1.00 90.25 1126 ILE A N 1
ATOM 8724 C CA . ILE A 1 1126 ? 30.386 -18.209 -26.318 1.00 90.25 1126 ILE A CA 1
ATOM 8725 C C . ILE A 1 1126 ? 30.074 -19.583 -26.941 1.00 90.25 1126 ILE A C 1
ATOM 8727 O O . ILE A 1 1126 ? 29.921 -20.582 -26.245 1.00 90.25 1126 ILE A O 1
ATOM 8731 N N . LYS A 1 1127 ? 30.043 -19.642 -28.277 1.00 87.38 1127 LYS A N 1
ATOM 8732 C CA . LYS A 1 1127 ? 29.940 -20.857 -29.099 1.00 87.38 1127 LYS A CA 1
ATOM 8733 C C . LYS A 1 1127 ? 31.014 -20.808 -30.181 1.00 87.38 1127 LYS A C 1
ATOM 8735 O O . LYS A 1 1127 ? 31.393 -19.713 -30.589 1.00 87.38 1127 LYS A O 1
ATOM 8740 N N . THR A 1 1128 ? 31.482 -21.967 -30.645 1.00 88.62 1128 THR A N 1
ATOM 8741 C CA . THR A 1 1128 ? 32.515 -22.067 -31.691 1.00 88.62 1128 THR A CA 1
ATOM 8742 C C . THR A 1 1128 ? 32.183 -21.189 -32.899 1.00 88.62 1128 THR A C 1
ATOM 8744 O O . THR A 1 1128 ? 31.048 -21.173 -33.377 1.00 88.62 1128 THR A O 1
ATOM 8747 N N . VAL A 1 1129 ? 33.167 -20.423 -33.371 1.00 87.38 1129 VAL A N 1
ATOM 8748 C CA . VAL A 1 1129 ? 32.960 -19.427 -34.429 1.00 87.38 1129 VAL A CA 1
ATOM 8749 C C . VAL A 1 1129 ? 32.950 -20.102 -35.799 1.00 87.38 1129 VAL A C 1
ATOM 8751 O O . VAL A 1 1129 ? 33.994 -20.521 -36.292 1.00 87.38 1129 VAL A O 1
ATOM 8754 N N . HIS A 1 1130 ? 31.769 -20.164 -36.417 1.00 81.69 1130 HIS A N 1
ATOM 8755 C CA . HIS A 1 1130 ? 31.570 -20.681 -37.780 1.00 81.69 1130 HIS A CA 1
ATOM 8756 C C . HIS A 1 1130 ? 31.198 -19.596 -38.802 1.00 81.69 1130 HIS A C 1
ATOM 8758 O O . HIS A 1 1130 ? 31.255 -19.844 -40.000 1.00 81.69 1130 HIS A O 1
ATOM 8764 N N . ARG A 1 1131 ? 30.803 -18.404 -38.340 1.00 81.81 1131 ARG A N 1
ATOM 8765 C CA . ARG A 1 1131 ? 30.311 -17.292 -39.163 1.00 81.81 1131 ARG A CA 1
ATOM 8766 C C . ARG A 1 1131 ? 30.716 -15.952 -38.542 1.00 81.81 1131 ARG A C 1
ATOM 8768 O O . ARG A 1 1131 ? 30.889 -15.862 -37.325 1.00 81.81 1131 ARG A O 1
ATOM 8775 N N . ASP A 1 1132 ? 30.886 -14.931 -39.380 1.00 86.06 1132 ASP A N 1
ATOM 8776 C CA . ASP A 1 1132 ? 31.375 -13.590 -39.015 1.00 86.06 1132 ASP A CA 1
ATOM 8777 C C . ASP A 1 1132 ? 32.650 -13.581 -38.125 1.00 86.06 1132 ASP A C 1
ATOM 8779 O O . ASP A 1 1132 ? 32.659 -12.916 -37.082 1.00 86.06 1132 ASP A O 1
ATOM 8783 N N . PRO A 1 1133 ? 33.733 -14.317 -38.452 1.00 89.19 1133 PRO A N 1
ATOM 8784 C CA . PRO A 1 1133 ? 34.976 -14.308 -37.670 1.00 89.19 1133 PRO A CA 1
ATOM 8785 C C . PRO A 1 1133 ? 35.566 -12.902 -37.444 1.00 89.19 1133 PRO A C 1
ATOM 8787 O O . PRO A 1 1133 ? 35.239 -11.930 -38.128 1.00 89.19 1133 PRO A O 1
ATOM 8790 N N . LEU A 1 1134 ? 36.420 -12.780 -36.422 1.00 91.88 1134 LEU A N 1
ATOM 8791 C CA . LEU A 1 1134 ? 37.110 -11.532 -36.089 1.00 91.88 1134 LEU A CA 1
ATOM 8792 C C . LEU A 1 1134 ? 38.521 -11.539 -36.688 1.00 91.88 1134 LEU A C 1
ATOM 8794 O O . LEU A 1 1134 ? 39.307 -12.437 -36.392 1.00 91.88 1134 LEU A O 1
ATOM 8798 N N . ALA A 1 1135 ? 38.833 -10.525 -37.492 1.00 93.81 1135 ALA A N 1
ATOM 8799 C CA . ALA A 1 1135 ? 40.171 -10.263 -37.998 1.00 93.81 1135 ALA A CA 1
ATOM 8800 C C . ALA A 1 1135 ? 40.869 -9.173 -37.178 1.00 93.81 1135 ALA A C 1
ATOM 8802 O O . ALA A 1 1135 ? 40.249 -8.200 -36.731 1.00 93.81 1135 ALA A O 1
ATOM 8803 N N . VAL A 1 1136 ? 42.180 -9.333 -37.036 1.00 95.06 1136 VAL A N 1
ATOM 8804 C CA . VAL A 1 1136 ? 43.112 -8.414 -36.376 1.00 95.06 1136 VAL A CA 1
ATOM 8805 C C . VAL A 1 1136 ? 44.264 -8.108 -37.331 1.00 95.06 1136 VAL A C 1
ATOM 8807 O O . VAL A 1 1136 ? 44.739 -8.997 -38.039 1.00 95.06 1136 VAL A O 1
ATOM 8810 N N . ALA A 1 1137 ? 44.695 -6.850 -37.390 1.00 94.25 1137 ALA A N 1
ATOM 8811 C CA . ALA A 1 1137 ? 45.856 -6.456 -38.182 1.00 94.25 1137 ALA A CA 1
ATOM 8812 C C . ALA A 1 1137 ? 47.146 -6.553 -37.354 1.00 94.25 1137 ALA A C 1
ATOM 8814 O O . ALA A 1 1137 ? 47.135 -6.299 -36.151 1.00 94.25 1137 ALA A O 1
ATOM 8815 N N . GLU A 1 1138 ? 48.270 -6.877 -37.993 1.00 92.75 1138 GLU A N 1
ATOM 8816 C CA . GLU A 1 1138 ? 49.589 -6.815 -37.347 1.00 92.75 1138 GLU A CA 1
ATOM 8817 C C . GLU A 1 1138 ? 50.005 -5.357 -37.108 1.00 92.75 1138 GLU A C 1
ATOM 8819 O O . GLU A 1 1138 ? 50.013 -4.552 -38.044 1.00 92.75 1138 GLU A O 1
ATOM 8824 N N . ALA A 1 1139 ? 50.369 -5.023 -35.865 1.00 90.75 1139 ALA A N 1
ATOM 8825 C CA . ALA A 1 1139 ? 50.601 -3.647 -35.413 1.00 90.75 1139 ALA A CA 1
ATOM 8826 C C . ALA A 1 1139 ? 51.630 -2.860 -36.245 1.00 90.75 1139 ALA A C 1
ATOM 8828 O O . ALA A 1 1139 ? 51.422 -1.671 -36.490 1.00 90.75 1139 ALA A O 1
ATOM 8829 N N . ASP A 1 1140 ? 52.704 -3.514 -36.692 1.00 88.31 1140 ASP A N 1
ATOM 8830 C CA . ASP A 1 1140 ? 53.783 -2.891 -37.474 1.00 88.31 1140 ASP A CA 1
ATOM 8831 C C . ASP A 1 1140 ? 53.447 -2.760 -38.966 1.00 88.31 1140 ASP A C 1
ATOM 8833 O O . ASP A 1 1140 ? 54.118 -2.039 -39.702 1.00 88.31 1140 ASP A O 1
ATOM 8837 N N . SER A 1 1141 ? 52.381 -3.422 -39.429 1.00 92.81 1141 SER A N 1
ATOM 8838 C CA . SER A 1 1141 ? 51.890 -3.273 -40.803 1.00 92.81 1141 SER A CA 1
ATOM 8839 C C . SER A 1 1141 ? 51.077 -1.985 -41.014 1.00 92.81 1141 SER A C 1
ATOM 8841 O O . SER A 1 1141 ? 50.879 -1.573 -42.160 1.00 92.81 1141 SER A O 1
ATOM 8843 N N . VAL A 1 1142 ? 50.640 -1.350 -39.913 1.00 93.31 1142 VAL A N 1
ATOM 8844 C CA . VAL A 1 1142 ? 49.729 -0.194 -39.847 1.00 93.31 1142 VAL A CA 1
ATOM 8845 C C . VAL A 1 1142 ? 50.471 1.036 -39.287 1.00 93.31 1142 VAL A C 1
ATOM 8847 O O . VAL A 1 1142 ? 50.638 1.157 -38.066 1.00 93.31 1142 VAL A O 1
ATOM 8850 N N . PRO A 1 1143 ? 50.925 1.979 -40.131 1.00 89.50 1143 PRO A N 1
ATOM 8851 C CA . PRO A 1 1143 ? 51.589 3.193 -39.662 1.00 89.50 1143 PRO A CA 1
ATOM 8852 C C . PRO A 1 1143 ? 50.592 4.200 -39.057 1.00 89.50 1143 PRO A C 1
ATOM 8854 O O . PRO A 1 1143 ? 49.438 4.297 -39.475 1.00 89.50 1143 PRO A O 1
ATOM 8857 N N . ASP A 1 1144 ? 51.047 5.024 -38.103 1.00 89.38 1144 ASP A N 1
ATOM 8858 C CA . ASP A 1 1144 ? 50.194 6.033 -37.438 1.00 89.38 1144 ASP A CA 1
ATOM 8859 C C . ASP A 1 1144 ? 49.663 7.125 -38.406 1.00 89.38 1144 ASP A C 1
ATOM 8861 O O . ASP A 1 1144 ? 48.722 7.837 -38.061 1.00 89.38 1144 ASP A O 1
ATOM 8865 N N . SER A 1 1145 ? 50.194 7.233 -39.635 1.00 89.62 1145 SER A N 1
ATOM 8866 C CA . SER A 1 1145 ? 49.670 8.089 -40.723 1.00 89.62 1145 SER A CA 1
ATOM 8867 C C . SER A 1 1145 ? 48.275 7.690 -41.219 1.00 89.62 1145 SER A C 1
ATOM 8869 O O . SER A 1 1145 ? 47.534 8.511 -41.786 1.00 89.62 1145 SER A O 1
ATOM 8871 N N . ASP A 1 1146 ? 47.927 6.421 -41.025 1.00 92.38 1146 ASP A N 1
ATOM 8872 C CA . ASP A 1 1146 ? 46.745 5.795 -41.610 1.00 92.38 1146 ASP A CA 1
ATOM 8873 C C . ASP A 1 1146 ? 45.595 5.756 -40.595 1.00 92.38 1146 ASP A C 1
ATOM 8875 O O . ASP A 1 1146 ? 44.438 5.545 -40.962 1.00 92.38 1146 ASP A O 1
ATOM 8879 N N . LEU A 1 1147 ? 45.899 6.061 -39.329 1.00 92.31 1147 LEU A N 1
ATOM 8880 C CA . LEU A 1 1147 ? 44.945 6.248 -38.247 1.00 92.31 1147 LEU A CA 1
ATOM 8881 C C . LEU A 1 1147 ? 44.317 7.649 -38.306 1.00 92.31 1147 LEU A C 1
ATOM 8883 O O . LEU A 1 1147 ? 44.999 8.666 -38.423 1.00 92.31 1147 LEU A O 1
ATOM 8887 N N . VAL A 1 1148 ? 42.993 7.714 -38.183 1.00 89.69 1148 VAL A N 1
ATOM 8888 C CA . VAL A 1 1148 ? 42.212 8.956 -38.200 1.00 89.69 1148 VAL A CA 1
ATOM 8889 C C . VAL A 1 1148 ? 41.405 9.056 -36.912 1.00 89.69 1148 VAL A C 1
ATOM 8891 O O . VAL A 1 1148 ? 40.524 8.233 -36.652 1.00 89.69 1148 VAL A O 1
ATOM 8894 N N . VAL A 1 1149 ? 41.705 10.072 -36.099 1.00 90.44 1149 VAL A N 1
ATOM 8895 C CA . VAL A 1 1149 ? 40.975 10.348 -34.854 1.00 90.44 1149 VAL A CA 1
ATOM 8896 C C . VAL A 1 1149 ? 39.509 10.641 -35.173 1.00 90.44 1149 VAL A C 1
ATOM 8898 O O . VAL A 1 1149 ? 39.192 11.476 -36.015 1.00 90.44 1149 VAL A O 1
ATOM 8901 N N . THR A 1 1150 ? 38.611 9.952 -34.479 1.00 86.12 1150 THR A N 1
ATOM 8902 C CA . THR A 1 1150 ? 37.165 10.167 -34.511 1.00 86.12 1150 THR A CA 1
ATOM 8903 C C . THR A 1 1150 ? 36.675 10.434 -33.094 1.00 86.12 1150 THR A C 1
ATOM 8905 O O . THR A 1 1150 ? 36.777 9.561 -32.228 1.00 86.12 1150 THR A O 1
ATOM 8908 N N . GLU A 1 1151 ? 36.113 11.624 -32.865 1.00 85.88 1151 GLU A N 1
ATOM 8909 C CA . GLU A 1 1151 ? 35.440 11.959 -31.607 1.00 85.88 1151 GLU A CA 1
ATOM 8910 C C . GLU A 1 1151 ? 34.233 11.036 -31.356 1.00 85.88 1151 GLU A C 1
ATOM 8912 O O . GLU A 1 1151 ? 33.415 10.774 -32.241 1.00 85.88 1151 GLU A O 1
ATOM 8917 N N . LEU A 1 1152 ? 34.102 10.592 -30.107 1.00 81.81 1152 LEU A N 1
ATOM 8918 C CA . LEU A 1 1152 ? 32.990 9.818 -29.569 1.00 81.81 1152 LEU A CA 1
ATOM 8919 C C . LEU A 1 1152 ? 32.461 10.541 -28.322 1.00 81.81 1152 LEU A C 1
ATOM 8921 O O . LEU A 1 1152 ? 32.994 10.409 -27.217 1.00 81.81 1152 LEU A O 1
ATOM 8925 N N . ILE A 1 1153 ? 31.429 11.357 -28.515 1.00 80.56 1153 ILE A N 1
ATOM 8926 C CA . ILE A 1 1153 ? 30.883 12.266 -27.508 1.00 80.56 1153 ILE A CA 1
ATOM 8927 C C . ILE A 1 1153 ? 29.773 11.564 -26.719 1.00 80.56 1153 ILE A C 1
ATOM 8929 O O . ILE A 1 1153 ? 28.742 11.164 -27.260 1.00 80.56 1153 ILE A O 1
ATOM 8933 N N . TYR A 1 1154 ? 29.978 11.451 -25.409 1.00 72.19 1154 TYR A N 1
ATOM 8934 C CA . TYR A 1 1154 ? 28.980 11.021 -24.434 1.00 72.19 1154 TYR A CA 1
ATOM 8935 C C . TYR A 1 1154 ? 28.348 12.266 -23.782 1.00 72.19 1154 TYR A C 1
ATOM 8937 O O . TYR A 1 1154 ? 29.019 13.295 -23.670 1.00 72.19 1154 TYR A O 1
ATOM 8945 N N . PRO A 1 1155 ? 27.117 12.190 -23.237 1.00 70.25 1155 PRO A N 1
ATOM 8946 C CA . PRO A 1 1155 ? 26.470 13.325 -22.561 1.00 70.25 1155 PRO A CA 1
ATOM 8947 C C . PRO A 1 1155 ? 27.239 13.922 -21.365 1.00 70.25 1155 PRO A C 1
ATOM 8949 O O . PRO A 1 1155 ? 26.886 14.994 -20.883 1.00 70.25 1155 PRO A O 1
ATOM 8952 N N . ASN A 1 1156 ? 28.260 13.224 -20.856 1.00 62.19 1156 ASN A N 1
ATOM 8953 C CA . ASN A 1 1156 ? 29.055 13.596 -19.683 1.00 62.19 1156 ASN A CA 1
ATOM 8954 C C . ASN A 1 1156 ? 30.584 13.575 -19.902 1.00 62.19 1156 ASN A C 1
ATOM 8956 O O . ASN A 1 1156 ? 31.315 13.912 -18.974 1.00 62.19 1156 ASN A O 1
ATOM 8960 N N . ARG A 1 1157 ? 31.082 13.166 -21.079 1.00 73.00 1157 ARG A N 1
ATOM 8961 C CA . ARG A 1 1157 ? 32.518 13.166 -21.418 1.00 73.00 1157 ARG A CA 1
ATOM 8962 C C . ARG A 1 1157 ? 32.738 13.139 -22.928 1.00 73.00 1157 ARG A C 1
ATOM 8964 O O . ARG A 1 1157 ? 31.953 12.537 -23.656 1.00 73.00 1157 ARG A O 1
ATOM 8971 N N . ARG A 1 1158 ? 33.854 13.693 -23.398 1.00 78.56 1158 ARG A N 1
ATOM 8972 C CA . ARG A 1 1158 ? 34.388 13.340 -24.721 1.00 78.56 1158 ARG A CA 1
ATOM 8973 C C . ARG A 1 1158 ? 35.268 12.095 -24.595 1.00 78.56 1158 ARG A C 1
ATOM 8975 O O . ARG A 1 1158 ? 35.848 11.830 -23.543 1.00 78.56 1158 ARG A O 1
ATOM 8982 N N . GLY A 1 1159 ? 35.316 11.314 -25.657 1.00 83.81 1159 GLY A N 1
ATOM 8983 C CA . GLY A 1 1159 ? 36.291 10.262 -25.896 1.00 83.81 1159 GLY A CA 1
ATOM 8984 C C . GLY A 1 1159 ? 36.630 10.254 -27.381 1.00 83.81 1159 GLY A C 1
ATOM 8985 O O . GLY A 1 1159 ? 36.045 11.006 -28.158 1.00 83.81 1159 GLY A O 1
ATOM 8986 N N . GLU A 1 1160 ? 37.557 9.398 -27.782 1.00 88.25 1160 GLU A N 1
ATOM 8987 C CA . GLU A 1 1160 ? 38.014 9.292 -29.165 1.00 88.25 1160 GLU A CA 1
ATOM 8988 C C . GLU A 1 1160 ? 38.298 7.829 -29.507 1.00 88.25 1160 GLU A C 1
ATOM 8990 O O . GLU A 1 1160 ? 38.581 7.014 -28.626 1.00 88.25 1160 GLU A O 1
ATOM 8995 N N . THR A 1 1161 ? 38.245 7.525 -30.796 1.00 89.69 1161 THR A N 1
ATOM 8996 C CA . THR A 1 1161 ? 38.522 6.222 -31.418 1.00 89.69 1161 THR A CA 1
ATOM 8997 C C . THR A 1 1161 ? 39.393 6.449 -32.655 1.00 89.69 1161 THR A C 1
ATOM 8999 O O . THR A 1 1161 ? 39.428 7.575 -33.158 1.00 89.69 1161 THR A O 1
ATOM 9002 N N . TYR A 1 1162 ? 40.062 5.418 -33.176 1.00 91.44 1162 TYR A N 1
ATOM 9003 C CA . TYR A 1 1162 ? 40.651 5.502 -34.517 1.00 91.44 1162 TYR A CA 1
ATOM 9004 C C . TYR A 1 1162 ? 39.763 4.795 -35.540 1.00 91.44 1162 TYR A C 1
ATOM 9006 O O . TYR A 1 1162 ? 39.431 3.619 -35.387 1.00 91.44 1162 TYR A O 1
ATOM 9014 N N . ALA A 1 1163 ? 39.434 5.506 -36.614 1.00 89.31 1163 ALA A N 1
ATOM 9015 C CA . ALA A 1 1163 ? 39.136 4.894 -37.903 1.00 89.31 1163 ALA A CA 1
ATOM 9016 C C . ALA A 1 1163 ? 40.457 4.726 -38.681 1.00 89.31 1163 ALA A C 1
ATOM 9018 O O . ALA A 1 1163 ? 41.442 5.388 -38.355 1.00 89.31 1163 ALA A O 1
ATOM 9019 N N . VAL A 1 1164 ? 40.509 3.848 -39.684 1.00 92.19 1164 VAL A N 1
ATOM 9020 C CA . VAL A 1 1164 ? 41.760 3.523 -40.399 1.00 92.19 1164 VAL A CA 1
ATOM 9021 C C . VAL A 1 1164 ? 41.545 3.648 -41.905 1.00 92.19 1164 VAL A C 1
ATOM 9023 O O . VAL A 1 1164 ? 40.564 3.114 -42.420 1.00 92.19 1164 VAL A O 1
ATOM 9026 N N . LYS A 1 1165 ? 42.435 4.358 -42.606 1.00 91.00 1165 LYS A N 1
ATOM 9027 C CA . LYS A 1 1165 ? 42.468 4.452 -44.079 1.00 91.00 1165 LYS A CA 1
ATOM 9028 C C . LYS A 1 1165 ? 42.897 3.114 -44.691 1.00 91.00 1165 LYS A C 1
ATOM 9030 O O . LYS A 1 1165 ? 43.520 2.303 -44.015 1.00 91.00 1165 LYS A O 1
ATOM 9035 N N . HIS A 1 1166 ? 42.619 2.880 -45.970 1.00 92.50 1166 HIS A N 1
ATOM 9036 C CA . HIS A 1 1166 ? 43.191 1.723 -46.663 1.00 92.50 1166 HIS A CA 1
ATOM 9037 C C . HIS A 1 1166 ? 44.670 1.948 -47.025 1.00 92.50 1166 HIS A C 1
ATOM 9039 O O . HIS A 1 1166 ? 45.025 2.984 -47.585 1.00 92.50 1166 HIS A O 1
ATOM 9045 N N . ASN A 1 1167 ? 45.501 0.931 -46.790 1.00 91.06 1167 ASN A N 1
ATOM 9046 C CA . ASN A 1 1167 ? 46.879 0.829 -47.264 1.00 91.06 1167 ASN A CA 1
ATOM 9047 C C . ASN A 1 1167 ? 47.174 -0.643 -47.604 1.00 91.06 1167 ASN A C 1
ATOM 9049 O O . ASN A 1 1167 ? 46.737 -1.545 -46.890 1.00 91.06 1167 ASN A O 1
ATOM 9053 N N . SER A 1 1168 ? 47.904 -0.894 -48.693 1.00 88.19 1168 SER A N 1
ATOM 9054 C CA . SER A 1 1168 ? 48.281 -2.245 -49.129 1.00 88.19 1168 SER A CA 1
ATOM 9055 C C . SER A 1 1168 ? 49.392 -2.882 -48.285 1.00 88.19 1168 SER A C 1
ATOM 9057 O O . SER A 1 1168 ? 49.672 -4.065 -48.464 1.00 88.19 1168 SER A O 1
ATOM 9059 N N . SER A 1 1169 ? 50.010 -2.146 -47.351 1.00 91.12 1169 SER A N 1
ATOM 9060 C CA . SER A 1 1169 ? 50.915 -2.727 -46.349 1.00 91.12 1169 SER A CA 1
ATOM 9061 C C . SER A 1 1169 ? 50.193 -3.546 -45.275 1.00 91.12 1169 SER A C 1
ATOM 9063 O O . SER A 1 1169 ? 50.834 -4.376 -44.633 1.00 91.12 1169 SER A O 1
ATOM 9065 N N . HIS A 1 1170 ? 48.890 -3.321 -45.060 1.00 95.44 1170 HIS A N 1
ATOM 9066 C CA . HIS A 1 1170 ? 48.127 -3.912 -43.959 1.00 95.44 1170 HIS A CA 1
ATOM 9067 C C . HIS A 1 1170 ? 48.018 -5.438 -44.069 1.00 95.44 1170 HIS A C 1
ATOM 9069 O O . HIS A 1 1170 ? 47.354 -5.966 -44.963 1.00 95.44 1170 HIS A O 1
ATOM 9075 N N . LYS A 1 1171 ? 48.607 -6.149 -43.103 1.00 94.44 1171 LYS A N 1
ATOM 9076 C CA . LYS A 1 1171 ? 48.506 -7.608 -42.984 1.00 94.44 1171 LYS A CA 1
ATOM 9077 C C . LYS A 1 1171 ? 47.405 -7.968 -41.997 1.00 94.44 1171 LYS A C 1
ATOM 9079 O O . LYS A 1 1171 ? 47.428 -7.506 -40.855 1.00 94.44 1171 LYS A O 1
ATOM 9084 N N . TRP A 1 1172 ? 46.487 -8.826 -42.423 1.00 96.19 1172 TRP A N 1
ATOM 9085 C CA . TRP A 1 1172 ? 45.329 -9.247 -41.641 1.00 96.19 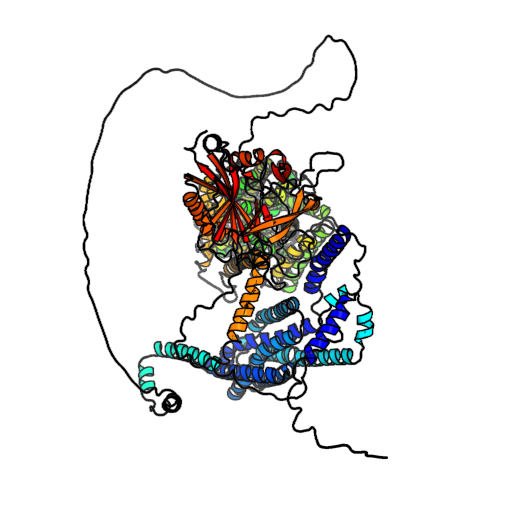1172 TRP A CA 1
ATOM 9086 C C . TRP A 1 1172 ? 45.404 -10.725 -41.273 1.00 96.19 1172 TRP A C 1
ATOM 9088 O O . TRP A 1 1172 ? 45.770 -11.557 -42.100 1.00 96.19 1172 TRP A O 1
ATOM 9098 N N . PHE A 1 1173 ? 45.016 -11.038 -40.039 1.00 95.31 1173 PHE A N 1
ATOM 9099 C CA . PHE A 1 1173 ? 45.078 -12.373 -39.456 1.00 95.31 1173 PHE A CA 1
ATOM 9100 C C . PHE A 1 1173 ? 43.765 -12.735 -38.757 1.00 95.31 1173 PHE A C 1
ATOM 9102 O O . PHE A 1 1173 ? 43.089 -11.871 -38.191 1.00 95.31 1173 PHE A O 1
ATOM 9109 N N . TYR A 1 1174 ? 43.423 -14.021 -38.762 1.00 94.06 1174 TYR A N 1
ATOM 9110 C CA . TYR A 1 1174 ? 42.343 -14.604 -37.963 1.00 94.06 1174 TYR A CA 1
ATOM 9111 C C . TYR A 1 1174 ? 42.698 -16.041 -37.554 1.00 94.06 1174 TYR A C 1
ATOM 9113 O O . TYR A 1 1174 ? 43.661 -16.611 -38.063 1.00 94.06 1174 TYR A O 1
ATOM 9121 N N . LYS A 1 1175 ? 41.922 -16.635 -36.641 1.00 90.44 1175 LYS A N 1
ATOM 9122 C CA . LYS A 1 1175 ? 41.983 -18.074 -36.346 1.00 90.44 1175 LYS A CA 1
ATOM 9123 C C . LYS A 1 1175 ? 40.661 -18.732 -36.718 1.00 90.44 1175 LYS A C 1
ATOM 9125 O O . LYS A 1 1175 ? 39.615 -18.367 -36.173 1.00 90.44 1175 LYS A O 1
ATOM 9130 N N . SER A 1 1176 ? 40.723 -19.714 -37.609 1.00 86.69 1176 SER A N 1
ATOM 9131 C CA . SER A 1 1176 ? 39.569 -20.530 -37.980 1.00 86.69 1176 SER A CA 1
ATOM 9132 C C . SER A 1 1176 ? 39.039 -21.351 -36.792 1.00 86.69 1176 SER A C 1
ATOM 9134 O O . SER A 1 1176 ? 39.793 -21.807 -35.926 1.00 86.69 1176 SER A O 1
ATOM 9136 N N . GLY A 1 1177 ? 37.712 -21.508 -36.718 1.00 83.19 1177 GLY A N 1
ATOM 9137 C CA . GLY A 1 1177 ? 37.037 -22.366 -35.737 1.00 83.19 1177 GLY A CA 1
ATOM 9138 C C . GLY A 1 1177 ? 37.324 -22.059 -34.260 1.00 83.19 1177 GLY A C 1
ATOM 9139 O O . GLY A 1 1177 ? 37.373 -22.995 -33.463 1.00 83.19 1177 GLY A O 1
ATOM 9140 N N . LEU A 1 1178 ? 37.549 -20.792 -33.876 1.00 88.81 1178 LEU A N 1
ATOM 9141 C CA . LEU A 1 1178 ? 37.883 -20.424 -32.490 1.00 88.81 1178 LEU A CA 1
ATOM 9142 C C . LEU A 1 1178 ? 36.809 -20.922 -31.500 1.00 88.81 1178 LEU A C 1
ATOM 9144 O O . LEU A 1 1178 ? 35.617 -20.649 -31.666 1.00 88.81 1178 LEU A O 1
ATOM 9148 N N . THR A 1 1179 ? 37.241 -21.661 -30.478 1.00 90.44 1179 THR A N 1
ATOM 9149 C CA . THR A 1 1179 ? 36.379 -22.390 -29.532 1.00 90.44 1179 THR A CA 1
ATOM 9150 C C . THR A 1 1179 ? 36.179 -21.634 -28.209 1.00 90.44 1179 THR A C 1
ATOM 9152 O O . THR A 1 1179 ? 37.008 -20.795 -27.860 1.00 90.44 1179 THR A O 1
ATOM 9155 N N . PRO A 1 1180 ? 35.129 -21.929 -27.411 1.00 90.19 1180 PRO A N 1
ATOM 9156 C CA . PRO A 1 1180 ? 34.880 -21.230 -26.140 1.00 90.19 1180 PRO A CA 1
ATOM 9157 C C . PRO A 1 1180 ? 35.952 -21.396 -25.050 1.00 90.19 1180 PRO A C 1
ATOM 9159 O O . PRO A 1 1180 ? 35.949 -20.640 -24.078 1.00 90.19 1180 PRO A O 1
ATOM 9162 N N . ASP A 1 1181 ? 36.872 -22.355 -25.200 1.00 90.69 1181 ASP A N 1
ATOM 9163 C CA . ASP A 1 1181 ? 38.046 -22.527 -24.328 1.00 90.69 1181 ASP A CA 1
ATOM 9164 C C . ASP A 1 1181 ? 39.241 -21.649 -24.747 1.00 90.69 1181 ASP A C 1
ATOM 9166 O O . ASP A 1 1181 ? 40.282 -21.666 -24.090 1.00 90.69 1181 ASP A O 1
ATOM 9170 N N . GLU A 1 1182 ? 39.123 -20.895 -25.839 1.00 91.56 1182 GLU A N 1
ATOM 9171 C CA . GLU A 1 1182 ? 40.161 -20.027 -26.389 1.00 91.56 1182 GLU A CA 1
ATOM 9172 C C . GLU A 1 1182 ? 39.737 -18.557 -26.287 1.00 91.56 1182 GLU A C 1
ATOM 9174 O O . GLU A 1 1182 ? 38.556 -18.214 -26.371 1.00 91.56 1182 GLU A O 1
ATOM 9179 N N . VAL A 1 1183 ? 40.714 -17.669 -26.111 1.00 93.88 1183 VAL A N 1
ATOM 9180 C CA . VAL A 1 1183 ? 40.513 -16.218 -26.108 1.00 93.88 1183 VAL A CA 1
ATOM 9181 C C . VAL A 1 1183 ? 41.484 -15.544 -27.062 1.00 93.88 1183 VAL A C 1
ATOM 9183 O O . VAL A 1 1183 ? 42.639 -15.951 -27.179 1.00 93.88 1183 VAL A O 1
ATOM 9186 N N . LEU A 1 1184 ? 41.015 -14.481 -27.705 1.00 95.69 1184 LEU A N 1
ATOM 9187 C CA . LEU A 1 1184 ? 41.829 -13.562 -28.486 1.00 95.69 1184 LEU A CA 1
ATOM 9188 C C . LEU A 1 1184 ? 42.016 -12.278 -27.671 1.00 95.69 1184 LEU A C 1
ATOM 9190 O O . LEU A 1 1184 ? 41.057 -11.559 -27.387 1.00 95.69 1184 LEU A O 1
ATOM 9194 N N . LEU A 1 1185 ? 43.254 -12.013 -27.268 1.00 96.50 1185 LEU A N 1
ATOM 9195 C CA . LEU A 1 1185 ? 43.667 -10.796 -26.579 1.00 96.50 1185 LEU A CA 1
ATOM 9196 C C . LEU A 1 1185 ? 44.057 -9.755 -27.630 1.00 96.50 1185 LEU A C 1
ATOM 9198 O O . LEU A 1 1185 ? 44.903 -10.024 -28.482 1.00 96.50 1185 LEU A O 1
ATOM 9202 N N . ILE A 1 1186 ? 43.438 -8.577 -27.572 1.00 96.12 1186 ILE A N 1
ATOM 9203 C CA . ILE A 1 1186 ? 43.576 -7.511 -28.572 1.00 96.12 1186 ILE A CA 1
ATOM 9204 C C . ILE A 1 1186 ? 44.073 -6.251 -27.869 1.00 96.12 1186 ILE A C 1
ATOM 9206 O O . ILE A 1 1186 ? 43.365 -5.680 -27.034 1.00 96.12 1186 ILE A O 1
ATOM 9210 N N . LYS A 1 1187 ? 45.284 -5.791 -28.196 1.00 95.00 1187 LYS A N 1
ATOM 9211 C CA . LYS A 1 1187 ? 45.841 -4.578 -27.597 1.00 95.00 1187 LYS A CA 1
ATOM 9212 C C . LYS A 1 1187 ? 45.268 -3.332 -28.275 1.00 95.00 1187 LYS A C 1
ATOM 9214 O O . LYS A 1 1187 ? 45.553 -3.043 -29.435 1.00 95.00 1187 LYS A O 1
ATOM 9219 N N . CYS A 1 1188 ? 44.486 -2.561 -27.528 1.00 93.00 1188 CYS A N 1
ATOM 9220 C CA . CYS A 1 1188 ? 43.927 -1.289 -27.987 1.00 93.00 1188 CYS A CA 1
ATOM 9221 C C . CYS A 1 1188 ? 44.827 -0.087 -27.654 1.00 93.00 1188 CYS A C 1
ATOM 9223 O O . CYS A 1 1188 ? 44.714 0.943 -28.314 1.00 93.00 1188 CYS A O 1
ATOM 9225 N N . PHE A 1 1189 ? 45.702 -0.201 -26.648 1.00 94.75 1189 PHE A N 1
ATOM 9226 C CA . PHE A 1 1189 ? 46.642 0.854 -26.249 1.00 94.75 1189 PHE A CA 1
ATOM 9227 C C . PHE A 1 1189 ? 47.861 0.302 -25.489 1.00 94.75 1189 PHE A C 1
ATOM 9229 O O . PHE A 1 1189 ? 47.722 -0.659 -24.732 1.00 94.75 1189 PHE A O 1
ATOM 9236 N N . ASP A 1 1190 ? 49.007 0.981 -25.613 1.00 93.69 1190 ASP A N 1
ATOM 9237 C CA . ASP A 1 1190 ? 50.208 0.844 -24.777 1.00 93.69 1190 ASP A CA 1
ATOM 9238 C C . ASP A 1 1190 ? 50.867 2.217 -24.568 1.00 93.69 1190 ASP A C 1
ATOM 9240 O O . ASP A 1 1190 ? 51.030 2.985 -25.527 1.00 93.69 1190 ASP A O 1
ATOM 9244 N N . SER A 1 1191 ? 51.288 2.530 -23.342 1.00 92.12 1191 SER A N 1
ATOM 9245 C CA . SER A 1 1191 ? 52.028 3.765 -23.062 1.00 92.12 1191 SER A CA 1
ATOM 9246 C C . SER A 1 1191 ? 53.493 3.703 -23.507 1.00 92.12 1191 SER A C 1
ATOM 9248 O O . SER A 1 1191 ? 54.058 4.755 -23.803 1.00 92.12 1191 SER A O 1
ATOM 9250 N N . LYS A 1 1192 ? 54.095 2.509 -23.622 1.00 89.12 1192 LYS A N 1
ATOM 9251 C CA . LYS A 1 1192 ? 55.488 2.347 -24.076 1.00 89.12 1192 LYS A CA 1
ATOM 9252 C C . LYS A 1 1192 ? 55.653 2.705 -25.555 1.00 89.12 1192 LYS A C 1
ATOM 9254 O O . LYS A 1 1192 ? 54.748 2.500 -26.363 1.00 89.12 1192 LYS A O 1
ATOM 9259 N N . THR A 1 1193 ? 56.827 3.233 -25.899 1.00 87.19 1193 THR A N 1
ATOM 9260 C CA . THR A 1 1193 ? 57.245 3.634 -27.260 1.00 87.19 1193 THR A CA 1
ATOM 9261 C C . THR A 1 1193 ? 58.605 3.027 -27.634 1.00 87.19 1193 THR A C 1
ATOM 9263 O O . THR A 1 1193 ? 59.365 3.601 -28.405 1.00 87.19 1193 THR A O 1
ATOM 9266 N N . ASP A 1 1194 ? 58.922 1.876 -27.047 1.00 85.50 1194 ASP A N 1
ATOM 9267 C CA . ASP A 1 1194 ? 60.196 1.143 -27.088 1.00 85.50 1194 ASP A CA 1
ATOM 9268 C C . ASP A 1 1194 ? 60.324 0.178 -28.286 1.00 85.50 1194 ASP A C 1
ATOM 9270 O O . ASP A 1 1194 ? 61.215 -0.667 -28.320 1.00 85.50 1194 ASP A O 1
ATOM 9274 N N . GLY A 1 1195 ? 59.425 0.292 -29.268 1.00 80.31 1195 GLY A N 1
ATOM 9275 C CA . GLY A 1 1195 ? 59.311 -0.628 -30.404 1.00 80.31 1195 GLY A CA 1
ATOM 9276 C C . GLY A 1 1195 ? 58.329 -1.783 -30.186 1.00 80.31 1195 GLY A C 1
ATOM 9277 O O . GLY A 1 1195 ? 58.073 -2.524 -31.127 1.00 80.31 1195 GLY A O 1
ATOM 9278 N N . ARG A 1 1196 ? 57.732 -1.933 -28.993 1.00 89.81 1196 ARG A N 1
ATOM 9279 C CA . ARG A 1 1196 ? 56.635 -2.892 -28.776 1.00 89.81 1196 ARG A CA 1
ATOM 9280 C C . ARG A 1 1196 ? 55.361 -2.453 -29.501 1.00 89.81 1196 ARG A C 1
ATOM 9282 O O . ARG A 1 1196 ? 55.036 -1.264 -29.555 1.00 89.81 1196 ARG A O 1
ATOM 9289 N N . ALA A 1 1197 ? 54.577 -3.420 -29.970 1.00 92.06 1197 ALA A N 1
ATOM 9290 C CA . ALA A 1 1197 ? 53.269 -3.187 -30.575 1.00 92.06 1197 ALA A CA 1
ATOM 9291 C C . ALA A 1 1197 ? 52.339 -2.411 -29.624 1.00 92.06 1197 ALA A C 1
ATOM 9293 O O . ALA A 1 1197 ? 52.079 -2.858 -28.505 1.00 92.06 1197 ALA A O 1
ATOM 9294 N N . ARG A 1 1198 ? 51.811 -1.259 -30.069 1.00 92.50 1198 ARG A N 1
ATOM 9295 C CA . ARG A 1 1198 ? 51.053 -0.324 -29.205 1.00 92.50 1198 ARG A CA 1
ATOM 9296 C C . ARG A 1 1198 ? 49.527 -0.370 -29.350 1.00 92.50 1198 ARG A C 1
ATOM 9298 O O . ARG A 1 1198 ? 48.815 0.107 -28.473 1.00 92.50 1198 ARG A O 1
ATOM 9305 N N . ARG A 1 1199 ? 49.029 -0.860 -30.486 1.00 92.75 1199 ARG A N 1
ATOM 9306 C CA . ARG A 1 1199 ? 47.615 -0.847 -30.906 1.00 92.75 1199 ARG A CA 1
ATOM 9307 C C . ARG A 1 1199 ? 47.432 -1.739 -32.133 1.00 92.75 1199 ARG A C 1
ATOM 9309 O O . ARG A 1 1199 ? 48.347 -1.776 -32.956 1.00 92.75 1199 ARG A O 1
ATOM 9316 N N . VAL A 1 1200 ? 46.264 -2.368 -32.289 1.00 93.56 1200 VAL A N 1
ATOM 9317 C CA . VAL A 1 1200 ? 45.879 -3.100 -33.513 1.00 93.56 1200 VAL A CA 1
ATOM 9318 C C . VAL A 1 1200 ? 44.464 -2.755 -34.000 1.00 93.56 1200 VAL A C 1
ATOM 9320 O O . VAL A 1 1200 ? 43.503 -2.823 -33.222 1.00 93.56 1200 VAL A O 1
ATOM 9323 N N . PRO A 1 1201 ? 44.297 -2.418 -35.293 1.00 94.88 1201 PRO A N 1
ATOM 9324 C CA . PRO A 1 1201 ? 42.996 -2.426 -35.948 1.00 94.88 1201 PRO A CA 1
ATOM 9325 C C . PRO A 1 1201 ? 42.339 -3.803 -35.918 1.00 94.88 1201 PRO A C 1
ATOM 9327 O O . PRO A 1 1201 ? 42.999 -4.829 -36.087 1.00 94.88 1201 PRO A O 1
ATOM 9330 N N . HIS A 1 1202 ? 41.022 -3.815 -35.745 1.00 95.25 1202 HIS A N 1
ATOM 9331 C CA . HIS A 1 1202 ? 40.223 -5.034 -35.761 1.00 95.25 1202 HIS A CA 1
ATOM 9332 C C . HIS A 1 1202 ? 38.841 -4.802 -36.381 1.00 95.25 1202 HIS A C 1
ATOM 9334 O O . HIS A 1 1202 ? 38.336 -3.677 -36.454 1.00 95.25 1202 HIS A O 1
ATOM 9340 N N . THR A 1 1203 ? 38.242 -5.882 -36.882 1.00 93.25 1203 THR A N 1
ATOM 9341 C CA . THR A 1 1203 ? 36.913 -5.892 -37.512 1.00 93.25 1203 THR A CA 1
ATOM 9342 C C . THR A 1 1203 ? 36.363 -7.316 -37.558 1.00 93.25 1203 THR A C 1
ATOM 9344 O O . THR A 1 1203 ? 37.118 -8.284 -37.562 1.00 93.25 1203 THR A O 1
ATOM 9347 N N . ALA A 1 1204 ? 35.044 -7.469 -37.619 1.00 90.88 1204 ALA A N 1
ATOM 9348 C CA . ALA A 1 1204 ? 34.448 -8.698 -38.135 1.00 90.88 1204 ALA A CA 1
ATOM 9349 C C . ALA A 1 1204 ? 34.524 -8.716 -39.671 1.00 90.88 1204 ALA A C 1
ATOM 9351 O O . ALA A 1 1204 ? 34.564 -7.649 -40.292 1.00 90.88 1204 ALA A O 1
ATOM 9352 N N . PHE A 1 1205 ? 34.511 -9.902 -40.274 1.00 89.69 1205 PHE A N 1
ATOM 9353 C CA . PHE A 1 1205 ? 34.442 -10.076 -41.725 1.00 89.69 1205 PHE A CA 1
ATOM 9354 C C . PHE A 1 1205 ? 33.521 -11.233 -42.108 1.00 89.69 1205 PHE A C 1
ATOM 9356 O O . PHE A 1 1205 ? 33.324 -12.159 -41.324 1.00 89.69 1205 PHE A O 1
ATOM 9363 N N . VAL A 1 1206 ? 32.973 -11.181 -43.323 1.00 85.69 1206 VAL A N 1
ATOM 9364 C CA . VAL A 1 1206 ? 32.214 -12.297 -43.898 1.00 85.69 1206 VAL A CA 1
ATOM 9365 C C . VAL A 1 1206 ? 33.199 -13.258 -44.558 1.00 85.69 1206 VAL A C 1
ATOM 9367 O O . VAL A 1 1206 ? 33.955 -12.857 -45.443 1.00 85.69 1206 VAL A O 1
ATOM 9370 N N . ASP A 1 1207 ? 33.185 -14.510 -44.112 1.00 84.88 1207 ASP A N 1
ATOM 9371 C CA . ASP A 1 1207 ? 33.940 -15.620 -44.691 1.00 84.88 1207 ASP A CA 1
ATOM 9372 C C . ASP A 1 1207 ? 33.085 -16.297 -45.783 1.00 84.88 1207 ASP A C 1
ATOM 9374 O O . ASP A 1 1207 ? 32.039 -16.858 -45.446 1.00 84.88 1207 ASP A O 1
ATOM 9378 N N . PRO A 1 1208 ? 33.473 -16.248 -47.074 1.00 80.62 1208 PRO A N 1
ATOM 9379 C CA . PRO A 1 1208 ? 32.704 -16.867 -48.156 1.00 80.62 1208 PRO A CA 1
ATOM 9380 C C . PRO A 1 1208 ? 32.715 -18.405 -48.150 1.00 80.62 1208 PRO A C 1
ATOM 9382 O O . PRO A 1 1208 ? 31.993 -19.004 -48.942 1.00 80.62 1208 PRO A O 1
ATOM 9385 N N . SER A 1 1209 ? 33.541 -19.047 -47.315 1.00 75.00 1209 SER A N 1
ATOM 9386 C CA . SER A 1 1209 ? 33.592 -20.510 -47.173 1.00 75.00 1209 SER A CA 1
ATOM 9387 C C . SER A 1 1209 ? 32.618 -21.060 -46.120 1.00 75.00 1209 SER A C 1
ATOM 9389 O O . SER A 1 1209 ? 32.388 -22.271 -46.062 1.00 75.00 1209 SER A O 1
ATOM 9391 N N . ALA A 1 1210 ? 32.041 -20.187 -45.286 1.00 75.44 1210 ALA A N 1
ATOM 9392 C CA . ALA A 1 1210 ? 31.116 -20.576 -44.230 1.00 75.44 1210 ALA A CA 1
ATOM 9393 C C . ALA A 1 1210 ? 29.776 -21.083 -44.812 1.00 75.44 1210 ALA A C 1
ATOM 9395 O O . ALA A 1 1210 ? 29.204 -20.413 -45.675 1.00 75.44 1210 ALA A O 1
ATOM 9396 N N . PRO A 1 1211 ? 29.229 -22.218 -44.330 1.00 74.00 1211 PRO A N 1
ATOM 9397 C CA . PRO A 1 1211 ? 27.904 -22.691 -44.735 1.00 74.00 1211 PRO A CA 1
ATOM 9398 C C . PRO A 1 1211 ? 26.799 -21.652 -44.484 1.00 74.00 1211 PRO A C 1
ATOM 9400 O O . PRO A 1 1211 ? 26.817 -20.951 -43.470 1.00 74.00 1211 PRO A O 1
ATOM 9403 N N . GLU A 1 1212 ? 25.804 -21.565 -45.372 1.00 65.56 1212 GLU A N 1
ATOM 9404 C CA . GLU A 1 1212 ? 24.709 -20.586 -45.239 1.00 65.56 1212 GLU A CA 1
ATOM 9405 C C . GLU A 1 1212 ? 23.860 -20.811 -43.971 1.00 65.56 1212 GLU A C 1
ATOM 9407 O O . GLU A 1 1212 ? 23.362 -19.850 -43.377 1.00 65.56 1212 GLU A O 1
ATOM 9412 N N . ASP A 1 1213 ? 23.757 -22.067 -43.524 1.00 70.94 1213 ASP A N 1
ATOM 9413 C CA . ASP A 1 1213 ? 23.086 -22.515 -42.299 1.00 70.94 1213 ASP A CA 1
ATOM 9414 C C . ASP A 1 1213 ? 23.967 -22.430 -41.035 1.00 70.94 1213 ASP A C 1
ATOM 9416 O O . ASP A 1 1213 ? 23.507 -22.749 -39.934 1.00 70.94 1213 ASP A O 1
ATOM 9420 N N . ALA A 1 1214 ? 25.220 -21.970 -41.153 1.00 69.19 1214 ALA A N 1
ATOM 9421 C CA . ALA A 1 1214 ? 26.142 -21.874 -40.026 1.00 69.19 1214 ALA A CA 1
ATOM 9422 C C . ALA A 1 1214 ? 25.609 -20.935 -38.919 1.00 69.19 1214 ALA A C 1
ATOM 9424 O O . ALA A 1 1214 ? 25.150 -19.820 -39.206 1.00 69.19 1214 ALA A O 1
ATOM 9425 N N . PRO A 1 1215 ? 25.706 -21.337 -37.635 1.00 75.38 1215 PRO A N 1
ATOM 9426 C CA . PRO A 1 1215 ? 25.114 -20.595 -36.529 1.00 75.38 1215 PRO A CA 1
ATOM 9427 C C . PRO A 1 1215 ? 25.740 -19.205 -36.362 1.00 75.38 1215 PRO A C 1
ATOM 9429 O O . PRO A 1 1215 ? 26.960 -19.032 -36.421 1.00 75.38 1215 PRO A O 1
ATOM 9432 N N . LEU A 1 1216 ? 24.884 -18.213 -36.100 1.00 79.88 1216 LEU A N 1
ATOM 9433 C CA . LEU A 1 1216 ? 25.293 -16.828 -35.863 1.00 79.88 1216 LEU A CA 1
ATOM 9434 C C . LEU A 1 1216 ? 26.223 -16.708 -34.647 1.00 79.88 1216 LEU A C 1
ATOM 9436 O O . LEU A 1 1216 ? 26.046 -17.369 -33.622 1.00 79.88 1216 LEU A O 1
ATOM 9440 N N . ARG A 1 1217 ? 27.208 -15.813 -34.758 1.00 85.19 1217 ARG A N 1
ATOM 9441 C CA . ARG A 1 1217 ? 28.274 -15.637 -33.768 1.00 85.19 1217 ARG A CA 1
ATOM 9442 C C . ARG A 1 1217 ? 27.754 -15.114 -32.428 1.00 85.19 1217 ARG A C 1
ATOM 9444 O O . ARG A 1 1217 ? 27.251 -13.992 -32.340 1.00 85.19 1217 ARG A O 1
ATOM 9451 N N . GLU A 1 1218 ? 27.998 -15.875 -31.365 1.00 87.88 1218 GLU A N 1
ATOM 9452 C CA . GLU A 1 1218 ? 27.830 -15.427 -29.979 1.00 87.88 1218 GLU A CA 1
ATOM 9453 C C . GLU A 1 1218 ? 29.202 -15.211 -29.324 1.00 87.88 1218 GLU A C 1
ATOM 9455 O O . GLU A 1 1218 ? 30.056 -16.096 -29.358 1.00 87.88 1218 GLU A O 1
ATOM 9460 N N . SER A 1 1219 ? 29.439 -14.038 -28.732 1.00 89.94 1219 SER A N 1
ATOM 9461 C CA . SER A 1 1219 ? 30.741 -13.667 -28.151 1.00 89.94 1219 SER A CA 1
ATOM 9462 C C . SER A 1 1219 ? 30.617 -12.656 -27.012 1.00 89.94 1219 SER A C 1
ATOM 9464 O O . SER A 1 1219 ? 29.781 -11.752 -27.092 1.00 89.94 1219 SER A O 1
ATOM 9466 N N . ILE A 1 1220 ? 31.511 -12.736 -26.027 1.00 91.44 1220 ILE A N 1
ATOM 9467 C CA . ILE A 1 1220 ? 31.735 -11.703 -25.010 1.00 91.44 1220 ILE A CA 1
ATOM 9468 C C . ILE A 1 1220 ? 33.094 -11.024 -25.225 1.00 91.44 1220 ILE A C 1
ATOM 9470 O O . ILE A 1 1220 ? 34.096 -11.655 -25.548 1.00 91.44 1220 ILE A O 1
ATOM 9474 N N . GLU A 1 1221 ? 33.112 -9.711 -25.044 1.00 92.62 1221 GLU A N 1
ATOM 9475 C CA . GLU A 1 1221 ? 34.286 -8.848 -25.089 1.00 92.62 1221 GLU A CA 1
ATOM 9476 C C . GLU A 1 1221 ? 34.415 -8.141 -23.736 1.00 92.62 1221 GLU A C 1
ATOM 9478 O O . GLU A 1 1221 ? 33.491 -7.438 -23.335 1.00 92.62 1221 GLU A O 1
ATOM 9483 N N . VAL A 1 1222 ? 35.529 -8.310 -23.028 1.00 94.88 1222 VAL A N 1
ATOM 9484 C CA . VAL A 1 1222 ? 35.821 -7.616 -21.759 1.00 94.88 1222 VAL A CA 1
ATOM 9485 C C . VAL A 1 1222 ? 36.925 -6.589 -21.990 1.00 94.88 1222 VAL A C 1
ATOM 9487 O O . VAL A 1 1222 ? 37.898 -6.901 -22.670 1.00 94.88 1222 VAL A O 1
ATOM 9490 N N . ARG A 1 1223 ? 36.807 -5.380 -21.430 1.00 95.44 1223 ARG A N 1
ATOM 9491 C CA . ARG A 1 1223 ? 37.817 -4.316 -21.555 1.00 95.44 1223 ARG A CA 1
ATOM 9492 C C . ARG A 1 1223 ? 38.517 -4.053 -20.229 1.00 95.44 1223 ARG A C 1
ATOM 9494 O O . ARG A 1 1223 ? 37.874 -3.685 -19.241 1.00 95.44 1223 ARG A O 1
ATOM 9501 N N . ALA A 1 1224 ? 39.839 -4.196 -20.228 1.00 96.75 1224 ALA A N 1
ATOM 9502 C CA . ALA A 1 1224 ? 40.674 -4.014 -19.050 1.00 96.75 1224 ALA A CA 1
ATOM 9503 C C . ALA A 1 1224 ? 41.741 -2.933 -19.256 1.00 96.75 1224 ALA A C 1
ATOM 9505 O O . ALA A 1 1224 ? 42.386 -2.862 -20.303 1.00 96.75 1224 ALA A O 1
ATOM 9506 N N . LEU A 1 1225 ? 41.950 -2.124 -18.217 1.00 96.62 1225 LEU A N 1
ATOM 9507 C CA . LEU A 1 1225 ? 43.204 -1.412 -17.988 1.00 96.62 1225 LEU A CA 1
ATOM 9508 C C . LEU A 1 1225 ? 44.194 -2.376 -17.325 1.00 96.62 1225 LEU A C 1
ATOM 9510 O O . LEU A 1 1225 ? 43.825 -3.107 -16.404 1.00 96.62 1225 LEU A O 1
ATOM 9514 N N . VAL A 1 1226 ? 45.436 -2.366 -17.793 1.00 96.31 1226 VAL A N 1
ATOM 9515 C CA . VAL A 1 1226 ? 46.514 -3.264 -17.357 1.00 96.31 1226 VAL A CA 1
ATOM 9516 C C . VAL A 1 1226 ? 47.706 -2.403 -16.953 1.00 96.31 1226 VAL A C 1
ATOM 9518 O O . VAL A 1 1226 ? 48.130 -1.550 -17.735 1.00 96.31 1226 VAL A O 1
ATOM 9521 N N . PHE A 1 1227 ? 48.213 -2.589 -15.733 1.00 95.69 1227 PHE A N 1
ATOM 9522 C CA . PHE A 1 1227 ? 49.204 -1.705 -15.119 1.00 95.69 1227 PHE A CA 1
ATOM 9523 C C . PHE A 1 1227 ? 50.462 -2.458 -14.681 1.00 95.69 1227 PHE A C 1
ATOM 9525 O O . PHE A 1 1227 ? 50.384 -3.460 -13.967 1.00 95.69 1227 PHE A O 1
ATOM 9532 N N . HIS A 1 1228 ? 51.619 -1.887 -15.017 1.00 92.50 1228 HIS A N 1
ATOM 9533 C CA . HIS A 1 1228 ? 52.931 -2.312 -14.528 1.00 92.50 1228 HIS A CA 1
ATOM 9534 C C . HIS A 1 1228 ? 53.616 -1.092 -13.877 1.00 92.50 1228 HIS A C 1
ATOM 9536 O O . HIS A 1 1228 ? 54.356 -0.368 -14.550 1.00 92.50 1228 HIS A O 1
ATOM 9542 N N . PRO A 1 1229 ? 53.338 -0.799 -12.588 1.00 82.12 1229 PRO A N 1
ATOM 9543 C CA . PRO A 1 1229 ? 53.841 0.390 -11.890 1.00 82.12 1229 PRO A CA 1
ATOM 9544 C C . PRO A 1 1229 ? 55.363 0.416 -11.720 1.00 82.12 1229 PRO A C 1
ATOM 9546 O O . PRO A 1 1229 ? 55.920 1.472 -11.432 1.00 82.12 1229 PRO A O 1
ATOM 9549 N N . ASP A 1 1230 ? 56.027 -0.727 -11.888 1.00 80.44 1230 ASP A N 1
ATOM 9550 C CA . ASP A 1 1230 ? 57.481 -0.881 -11.810 1.00 80.44 1230 ASP A CA 1
ATOM 9551 C C . ASP A 1 1230 ? 58.169 -0.670 -13.177 1.00 80.44 1230 ASP A C 1
ATOM 9553 O O . ASP A 1 1230 ? 59.342 -0.306 -13.227 1.00 80.44 1230 ASP A O 1
ATOM 9557 N N . ASP A 1 1231 ? 57.436 -0.807 -14.291 1.00 81.56 1231 ASP A N 1
ATOM 9558 C CA . ASP A 1 1231 ? 57.930 -0.602 -15.666 1.00 81.56 1231 ASP A CA 1
ATOM 9559 C C . ASP A 1 1231 ? 57.848 0.889 -16.069 1.00 81.56 1231 ASP A C 1
ATOM 9561 O O . ASP A 1 1231 ? 57.165 1.270 -17.027 1.00 81.56 1231 ASP A O 1
ATOM 9565 N N . ARG A 1 1232 ? 58.493 1.757 -15.277 1.00 75.12 1232 ARG A N 1
ATOM 9566 C CA . ARG A 1 1232 ? 58.484 3.227 -15.433 1.00 75.12 1232 ARG A CA 1
ATOM 9567 C C . ARG A 1 1232 ? 59.452 3.686 -16.531 1.00 75.12 1232 ARG A C 1
ATOM 9569 O O . ARG A 1 1232 ? 60.603 3.268 -16.513 1.00 75.12 1232 ARG A O 1
ATOM 9576 N N . GLN A 1 1233 ? 58.960 4.558 -17.425 1.00 54.41 1233 GLN A N 1
ATOM 9577 C CA . GLN A 1 1233 ? 59.603 5.089 -18.653 1.00 54.41 1233 GLN A CA 1
ATOM 9578 C C . GLN A 1 1233 ? 60.386 4.076 -19.497 1.00 54.41 1233 GLN A C 1
ATOM 9580 O O . GLN A 1 1233 ? 61.610 3.927 -19.336 1.00 54.41 1233 GLN A O 1
#

Mean predicted aligned error: 22.53 Å

Foldseek 3Di:
DDDDDDDDDDCPVPPPDDDDPPVVVVVVVVVVVVVVPDDDPCPPPDPVVVCVVVVVVVCCCVQPVVVCCQVPNPPPVLVLLLLQLLLQQLLVLLCVVCQLVLLVLLVQDDVRSVVLLVVLQVLLVVLLVVLVVVCVVWVQLLVSLQVLLVLLLVLLCQLQVDPHSVSVSVSSSSNSSSRRNNNVSSLVLLLQQDDDPVRNVSSSCSSVVSNVVSSVVSVPQQDPVCGNRSNRSSVVSSVSSVCRNNVSSVVSLVVLVVLLVCLVVCVCVVVLVPDDPSRNVSVTCSDSPNRRRRGDDDDDDDDDPDPPPVVVVVVVVVVVVVVVVVVPDDVVVVVVVVPDDPPPPCPVVVVVVVVVPPPDDDDDDDDDDDDDDDDDDDDDDDDDDDDDDDDDDDDDDDDDDDDDDDDDDDDDDDDDDDDDDDDDDDDDDDDPDDDDDDDDDDDDPDCDLVNVDDPDFDPVFQAAELLNLLLLQLLQLLALLLLFLLLVLCLLFVFLQLSLVLLVVLLLLLVLLLQLQLLVCLLPLDADGLLCLLVSQVPPPPCLSNLLVLLCLLQLLALQLLLLLLLCLQCQLVVNNVPDLCSSLVSSLVLLVVLLVCQQAPVVVLSVLLSVLSVLSLVLLVVLLVLLVCCVPPVPVLQDPPLPPSPPPVNRCPSGDPFLLSSLLSSLSSNSSRPRLSLLNNVSSRHDPSSVSNVPSSVVSSVSSSVSSSSNSVSLSRQPDSVCSNVCRSRSQLVSQCRSPNPPCSRHVSSNSSSSSSSSNSSSSLQRSLVSSLVSLCVPSDPSSVVQVDCPDNNGNSSSSVSRSPSSSCLSPPDDSVCSNSLSSLLSRLLVLVSQLSSLVSSVVCCVVPVVRDRPRDDDNVSSVVSNVVSVSSNVSVVGDDPDDDPPDDDSCVSVVSSVCSSVVSSVVCCCVVVVVVCVVVVVVVVVVVVVVVCVVPVPDDDDDDDDDDDDPDPPDDDDDDFDKFWFKAWFDDADPVNDAQAAAEPVDPVSVDDHTDIDIDIAGACAVVQVVDACFFQNKGKDFADAPDQQPPDPVCCVVGVVVSVFVVCCVRPVFPDKDFDDKDWADDDDPDDPDDDDGDAFFRAWWQPFDQVQQLVVQCVPPVPCSVLQVQAKKWKKKKKAFSAWDQWQFKKKWGQVLADPVQWGWHWHDYPVDITIITTGHDDPSIHIYTHHRHGRSMIMIGTSAIPDPPSTRGHIIMGTTGGPVGDPPDHGTIMMMIIMMTTDSPRGD

Solvent-accessible surface area (backbone atoms only — not comparable to full-atom values): 69178 Å² total; per-residue (Å²): 130,87,81,89,88,88,84,76,100,80,66,84,93,75,69,93,69,90,87,88,63,74,78,57,58,55,59,53,50,56,51,49,55,62,60,71,70,57,79,66,92,63,68,94,60,50,71,66,54,51,51,52,47,49,55,54,46,52,48,38,38,67,66,44,48,52,51,42,40,72,76,72,45,70,45,76,68,51,51,45,48,25,42,23,36,32,20,31,33,28,41,42,45,34,46,70,76,36,43,50,53,52,35,37,40,57,72,33,60,73,70,57,13,54,59,66,47,48,62,27,52,54,50,13,51,55,38,27,53,53,50,44,58,50,26,64,77,52,44,32,33,56,59,52,39,47,55,34,33,51,42,15,48,52,8,41,46,32,42,66,76,44,88,49,51,67,56,26,52,54,12,45,35,32,29,31,38,14,33,54,32,40,48,63,41,46,54,56,46,52,52,65,60,44,58,60,71,70,53,34,55,52,53,50,51,53,26,53,53,52,13,58,61,31,47,68,58,30,76,69,37,68,50,77,92,39,64,60,59,29,60,62,30,46,50,52,38,39,46,33,36,52,56,24,28,34,43,29,36,53,49,48,52,49,52,47,51,49,52,39,51,38,28,79,63,53,72,41,46,74,62,53,67,74,45,53,70,72,56,54,66,73,45,51,66,70,45,61,84,55,67,64,75,59,69,69,82,94,77,92,81,88,84,86,92,79,68,68,70,61,54,55,54,52,50,53,51,53,53,53,53,52,57,54,60,66,69,76,56,58,70,75,56,54,64,54,64,76,68,62,77,83,78,84,69,54,64,69,58,52,59,52,59,57,68,69,72,74,82,82,80,86,81,90,87,86,88,84,84,87,89,89,85,83,89,83,86,90,87,86,85,87,90,79,92,80,91,82,91,82,92,88,80,93,88,86,89,84,89,86,85,89,84,87,88,86,83,85,84,90,83,81,87,82,90,87,90,90,86,86,90,87,89,89,80,90,88,85,92,85,82,84,80,78,83,85,73,87,93,82,82,83,74,80,89,67,86,48,86,70,69,84,53,78,87,77,74,48,96,80,43,60,71,39,45,62,69,55,49,32,46,58,20,42,22,40,20,56,32,44,29,82,44,23,35,60,15,50,32,31,51,60,27,54,9,64,42,55,40,52,48,45,49,54,54,35,45,56,48,50,52,31,51,48,39,52,52,44,23,48,38,40,52,49,66,46,50,44,36,69,40,50,55,35,40,73,63,46,64,70,62,72,63,40,43,44,38,43,45,45,47,46,46,44,66,61,44,51,51,38,64,27,27,46,50,24,27,52,29,47,28,47,36,70,71,41,71,85,59,56,67,68,58,45,41,46,46,16,50,51,49,52,51,51,48,49,48,38,39,35,67,37,39,74,56,40,56,52,50,28,54,56,34,29,53,50,41,56,49,51,53,53,47,51,42,51,52,38,50,44,40,66,74,76,35,63,89,75,53,58,93,82,58,90,44,61,80,38,80,81,54,14,51,44,72,52,48,83,50,60,23,53,49,38,53,38,43,23,41,41,44,56,28,54,35,35,59,61,48,57,32,54,45,23,40,29,33,47,61,40,51,65,36,52,64,48,34,38,55,51,40,48,54,52,49,49,54,53,53,53,49,43,54,53,40,44,64,75,68,41,59,71,64,57,34,43,66,38,33,56,42,38,53,34,56,46,30,25,67,77,51,34,83,55,56,7,35,30,56,51,18,42,51,51,21,50,29,12,53,24,19,43,41,48,47,56,51,53,47,8,52,53,44,15,48,43,12,64,72,58,79,36,87,64,16,75,63,25,41,31,36,74,90,57,74,17,45,46,31,6,34,49,55,30,44,55,44,18,49,49,64,50,64,71,56,64,80,93,49,42,58,64,49,49,36,35,39,49,40,55,46,47,28,58,55,50,32,50,52,38,50,42,53,55,52,42,52,74,76,46,69,84,63,73,56,85,38,80,63,61,65,70,44,42,52,51,46,34,54,49,27,53,55,52,70,48,21,74,80,37,77,72,95,79,82,66,93,90,61,76,65,92,45,49,38,53,54,53,26,49,50,51,54,49,51,27,50,51,46,41,40,61,47,52,56,32,58,53,28,77,73,44,37,70,61,49,47,50,47,55,50,44,56,56,42,57,76,68,66,78,85,72,92,85,78,82,91,88,78,89,76,73,87,72,81,76,78,71,83,75,78,74,85,59,65,44,76,34,65,48,30,20,45,50,79,51,96,85,71,56,80,64,73,64,26,39,75,87,44,71,76,46,73,68,71,76,58,44,76,42,80,46,66,35,39,51,38,66,97,46,47,87,81,41,33,50,54,68,30,6,31,28,62,49,82,51,80,61,88,67,65,80,84,84,48,76,65,55,40,61,72,52,45,42,58,54,53,46,49,52,48,28,75,74,69,70,36,84,44,69,46,78,79,51,70,47,74,26,48,64,70,95,89,67,73,98,72,80,98,69,68,52,63,80,54,62,42,41,30,28,88,32,27,80,69,39,50,61,52,48,44,53,72,75,40,63,92,50,26,77,61,48,67,51,16,32,40,34,31,39,36,44,37,32,32,57,43,61,37,53,34,60,50,62,37,38,32,38,19,86,38,55,58,80,87,41,51,40,77,28,44,39,36,44,102,88,45,80,39,32,22,25,35,28,49,83,60,93,64,56,45,37,34,32,58,74,64,45,36,48,45,35,34,43,39,39,26,43,33,44,68,62,85,86,79,48,29,35,36,29,46,34,26,29,39,72,58,85,85,44,60,92,84,46,59,73,51,29,33,41,35,39,38,29,44,39,30,28,66,83,57,48,127

Secondary structure (DSSP, 8-state):
--------S-STTS--SS-SSTHHHHHHHHHHHHHHTS--TTTT--HHHHHHHHHHHHHHIIIIIHHHHHHH---HHHHHHHHHHHHHHHHHHHHHHHHHHHHHHTT--HHHHHHTTHHHHHHHHHHHHHHHHHHHHH--HHHHHHHHHHHHHHHHHHHHH---HHHHHHHHHHHHHHHHHHHHHHHHHHHHT--SHHHHHHHHHHHHHHHHHTHHHHTTS--GGGTTT-HHHHHHHHHIIIIIIIHHHHHHHHHHHHHHHHHHTTTTHHHHHTS-HHHHHHHGGGSTT----S------------SHHHHHHHHHHHHHHHHHHTTSS-HHHHHHHTTS-TTSSHHHHHHHHHHGGGS-----------------------------------------------------------------------------------------TTTTS-----TT-S-B-HHHHHHHHHHHHSSSHHHHHHHHHHHHH-SHHHHHHHHHHHHHHHHHHHHHHHHHHHHS-STTTHHHHHHHH--SSTTHHHHHHHHHHHHH---HHHHHHHHHHHHHHTT-TT--HHHHHHHHHHHHHHHHHHHHH-HHHHHHHHHHHHHHHHHHHHHHHHHHHHHHHH-GGGS-TTGGGTTSHHHHTTT----HHHHHHHHHHHHHHTTTTTGGGGSGGGBSSHHHHHHHHHHHHHHHHHHHHHHHHHHHHHHS-HHHHHHHTT-HHHHHHHHHHIIIIIIIIHHHHHHHHHHHHHHHHHHHHHHHHHHHHHTT-STTHHHHT--TTTTS-HHHHHHHHHHHHHHHHSS-TTTHHHHHHHHHHTHHHHHHHHHHHHHHHHHHH-TTS--SS---HHHHHHHHHHHHHHHTGGGS--S---TTPPPTTHHHHHHHHHHHHHHHHHHHHHHHHHHHHHHHHHHHHHHHHHHHHHHS-S------------------PPP--EEEEEEEEPPPTT-PPPPPEETT-GGGG---EEEEEEEEEE-TT-GGG--TTTTSEEEEE---S--S---HHHIIIIIHHHHHHHHHHHH--SEEEEEEEEEE---TT--S-SS-------S-EESS-HHHHHHHHHHH-TTTHHHHTTSEEEEEEEEEESS---SSPEEEE-GGGS-TTSEEEEEEEETTEEEEEEEE---TT--EEE-TT--TTEEEEEEEEES--SSS-----EEE---TTS-TTPPPP-EEEEEEEEEETTS--

Nearest PDB structures (foldseek):
  6y5v-assembly1_B  TM=7.320E-01  e=6.938E-08  Homo sapiens
  7aio-assembly1_A  TM=7.288E-01  e=5.022E-08  Homo sapiens
  7ain-assembly1_A  TM=7.286E-01  e=9.980E-08  Homo sapiens
  7aio-assembly1_B  TM=7.277E-01  e=2.331E-07  Homo sapiens
  6m1y-assembly1_B  TM=7.273E-01  e=4.824E-07  Homo sapiens

Sequence (1233 aa):
MSAIDEKPQAEIDRVETSSGDNAKGGIEYERAQLLANLPDPDAGKSEEERRAIDKKLMWKVDRWLIPWLSLLAPRLPTYGWMVIYMGCLTPLYAFSLFLPTILRGMGHTGTRAQLLSVPPYAVAACCTVAVGFFADRTRWRGYCNMVTVTIGIIGFVLLMASSDPQVRYAGTFLGAAGIYPTISNTLSWVINNTEGSLKRAFVLGMVVGWGNLNGIVSSNIYLDRENPHFRTGHSVVLGYQVLFLLGGSVFMHIALRISNRNRRAGKMDAKWATLTEEQRWISGDKRPDFIYTLILGIRVVGEPHMHFVISIAMACELHCTTKTFLRDTHPQTRARIAKVPSNAITMESQMSAVLIKQSSRPMDFDLAMPPTTKTRAYIQPANAASTISSADAKSGMLAKPNDYQKRSIIMATTDAEAQPLLSPASSSSSSSSSTTLSSNHFGKILRRIEDDVLPEASSLGRTLSWQSAYILVISRVIGSGIFATPGSIVRAVGSPGLALLLWVVGAAVAACGLAVSLEFGSMLPRSGGDKVYLEFTYRRPRFLASTLVAVYAVLLGFTASNCIVFSQYVLFALGQEQAGDVLRKGLAVALLAAVTGVHAVFPKTGVRLQNVLGWVKVGIIMFMILSGLYVVLLRPEQRLPAQGSSLAWDTLWEHSNWNWGIIATSLFKVFYSFAGLDNANNVLNEVKDPVRTLRSVTFTALITACGLYLLINVAYFILVPIDEIKESGELIAALFFERVFGPGVGRIILPLAVALSAVGNVLVVAFAQARLKQEIARQGFLPFSEILSTTRPFNSPIGGLAVHFVPSLLVITLPPSREVYSFILEVEGYPGQFFSLAVASGLVWLRFKRPDLKRPFKVWLPAVVLKICLSLSLLAAPFFPPPNRREGELFYATYAIVGVSIITAATVYCGSVVTGSIIEVSRIPFIMAAAAVHQITTGAFGSLQSIDNPVQVETSNAPKLSRHDVETSLNYFKPNEDGSPPHPTYVDRPETYERPFESHKVTIQDISGREAEFSLDSNGFQIHRHMAQERDFLDDDQIKTSYYPETEQLLKDVTGASKIFIFDHTIRRQAPDAEPKGRTLRGPVQRVHIDQSYAAALTRVPHHLPEEADELLSGRVQIINIWRPIKTVHRDPLAVAEADSVPDSDLVVTELIYPNRRGETYAVKHNSSHKWFYKSGLTPDEVLLIKCFDSKTDGRARRVPHTAFVDPSAPEDAPLRESIEVRALVFHPDDRQ

pLDDT: mean 72.85, std 23.77, range [22.41, 96.75]

Organism: Verticillium longisporum (NCBI:txid100787)

InterPro domains:
  IPR002293 Amino acid/polyamine transporter I [PF13520] (464-899)
  IPR036259 MFS transporter superfamily [G3DSA:1.20.1250.20] (15-256)
  IPR036259 MFS transporter superfamily [SSF103473] (44-259)
  IPR044053 Hydroxylase/desaturase AsaB-like [NF041278] (968-1228)
  IPR050598 Cellular Amino Acid Transporter [PTHR11785] (456-909)